Protein AF-A0A5S3UGG8-F1 (afdb_monomer_lite)

pLDDT: mean 73.52, std 17.74, range [24.56, 96.75]

Sequence (1053 aa):
MSLWPTLSFDVITAVSTMVETVDNVEHKENLLSGLSRFTPYMQYKMAKQYLAKVQQHNDVWYKDEPINPSDEANAWFYDVLKNAEYRIDVSFFKLSKPAKSALKKVHNNNHHNYIVRDLISSNRKASIQASFVRRTAETLSFTEKQREVFAQKKLQPSSDETAFLQKLVGGEVTSSVRSIIDAIDDTAEKEFVYKCLSKVPKPLQMRVAKRFIDKYEPSIKRYKQKCNETTEQYTDRIALQSAELYQFDGTTKKPTNTNIFDSIRDHRNANQWLLRTIKTLKPRLTILKQITDSMPLPWHILANVDKTKKHAEVLAREVTDILNDLRIENPSWGALDKFDVISQYAENFGVTLFAAEKGIYLTEPDAEVSLLKAQCYKWWGRKLKNIRRRYLEHLEIATGEVGKDLFAKYDKKKGTKAVRKGINAYCSYQALNEYKADRERGKRYLESLELVNEQNDVISLMKAVEAGIANPENMRNELMLRIRETEELADEMGYVGGFYNITAPSRFHANSPKWDGSTPKDASNYLNKLYSQARAKLDRLEIPYFGVRVAEPHADGCTHWHMLLWMPARYYDKVNHLLRRYFTRDDREVFFQRFKNRKHYRRKYKHNRKIWGLNKSKGIYTKAPVKNYFPSSPRYTAMKMEPAKIGKDGKRIGGAAAYIAKYVSKNIDGFGLANEYDAETGEKFTQSALVNPVKAWASTWGIRQFQFQKSPAITIWRELRRVREEIQGNEELEQVRKAADQGDFKTFVTLMGGFGIGRNARFKPVYEYTEYGNQYAECVKRIKGIEDLHEPCTLITRVHTWQKQIIGTAAANDNTAVNGVQDANNVGSADLSWSSGNNCTPCTVGDRDELLLDMIGFTKKQIEKVKKDLLAGKRIRRNGQIYLIRNGNLLILDEEKQLIEHRKQAVDSIALTEMQKQQKLAGDQHSELSKASLYDFAPEHVKQLKNGGNVVIGNRVYYMQGHELHSFEKLDLNKQRPAGNTTPTEKHYQYARELYDLANSYAKLDGRAMPSDTQFKKGHADIIGDLDLARLVLAGEATAVSDNDWWALDLMA

Radius of gyration: 48.3 Å; chains: 1; bounding box: 132×122×148 Å

Secondary structure (DSSP, 8-state):
-------TTHHHHHHHHHHTT---HHHHHHHHHHHTTS-HHHHHHHHHHHHHHH---S--TTSS--SS--HHHHHHHHHHHHT--SPPP-TTS---HHHHHHHHT---HHHHHHHHHHHHHTT--HHHHHHHHHHHHHHHHHHHHHHHHHHTTTSS-TTSHHHHHHHHTT-S--HHHHHHHTT---HHHHHHHHHHHHTS-HHHHHHHHHHHHTTS-GGGGGGPPPTT--HHHHHHHHHHHHHTTS---TTSPPPS-HHHHHHHHHHHHHHHHHHHHHHHHHHHHHHHHHHHHT-SS-HHHHT-HHHHHHHHHHHHHHHHHHHHHHHHH-TT--HHHHHHHHHHHHHHTT---TTGGGGGG--HHHHHHHHHHHT-HHHHHHHHHHHHHHHHHHHHHHHT-BS--TT-EEETTTTEEEPPTT-BSSS-HHHHHHHHHHHHHHHHHHHTEEEE-TT--EEEHHHHHHHSTTSHHHHHHHHHHHHHHHHHHHHHTTEEEEEEEE---GGG-TTSTT--S--HHHHHHHHHHHHHHHHHHHHHTT---EEEEEEEE-TTS-EEEEEEEEEEGGGHHHHHHHHHHHHT-TTHHHHHHHHHTHHHHHHHHHHHHHHHHHHHHTT---PPPP-TTSTTTTTEEEEEPPPPEEPTTS-EESHHHHHHHHHHHHHHT-TT-TT-B-TTT--B--TTTSHHHHHHHHHHHT---EEEES---HHHHHHHTT--S--TT-HHHHHHHHHHHHT-HHHHHHHTT-TT-GGG-SEEEEEEEETT-STT---EEEEEEEEESSS--EEE-----PEEEETTHHHHHTT-------------TTS----TTSS--------HHHHHHHHTT--HHHHHHHHHHHHTT--EEETTEEEEEETTEEEEE-HHHHHHHHHHHHHHHHHHHHHHHHHHHTTS---EE-SS-GGGS-HHHHHHHHTT--EEETTEEEEEETTEEEEEEPP-TT-PPP----PPPHHHHHHHHHHHHHHHHHHHHTT-SSPPPPEEETTEEEE--HHHHHHHHHTTSSPPPPTT-TT-TTS--

Foldseek 3Di:
DDDDDPDQDPLVVVLLVLLVPDPDPVVSVVLVVVLVPDGSLVSNVVSVVVCVVVDPDDDDPPPPDDPDDDCVVVVVVVVVVVPDCDADDCPPPPAAPLLNVLLVVLPRRVQSNVLSVCCVVVVDDRVCNNVSSNVSSVVVVVVVVVVVVVVVCVPDPPPCVVVVLVVQQQQFADPVLLVQLVLQPDPVLSVLLGVLLSRPHNVVSVLLSCVQRVVPDPVLVPLDDPPPADPCRSVVVVVVVVVVQPPPDPPDDDDPCPPVVVSVVVSVVSNVSSVVSSVLCSLLSVLLSVLSVLALDGPVQLVDLVSQLVVLLVQLVVLVVLVVVCCVVPVPDALVVSLVVLQVVCVSNVDGFPQVVVPPPQDRLSSLLRSLLSNDSLSSSQRSNLSSLQSVFLSCLSSQLFFAPPPFDQDPVVNDTRGDPFRFFQTGPVLLVVLVVLVVLQLLVQQQKWKQWPVRDIGRSVVVCCPDCVNLVVVLVLVLLQQVLLLVLLVVVQWWKKKKKFFAPLCQFSVHSNPNSDALLNLLVLLVVLVVVLVVVCVVVVWFKWWKKFWFAFRSNHIIIITMMIGHPVCVVVSLVSSLCSSCVPPVVQLVVLVVCLVVLVVVLVVVQVVCVVCVVVVHDDDRDDPCSHSSSVGMDMDTADRFDQDPVRDTDGTDSVVCSCSSCLQGQVPPQQQPADPRRRHGDDRPPRNSSRPSSCVSSVNDGMDIGQFPDVVQLVLLLLDPDADPPDVLVSQLSVCSVVSVVNSNRVSQVHRNCRPVGQKDFDWDWDQCPDPSRDTDTDTQFIAGPVDGDTDGSDPIDMDMDGPCPSVCVVPDDDPDDDDPNPADSSSHDDDPRRPDDPDPCPPVQLVVVVVLPQDPVRSVVVVVCQVVQHWDDDPQWIWHADPNDIDIDHPVNVVVVVLVVQLQVQLVVVVVVVVVVVPDFDKDFDPDDLVVDDPVCNVCQVVQHWDDDDQKIWHDDDPTIIITGHDDPPDDDPPPPDGRDVVSSVVSSQLQVQQCVVCVVVVHRHWDPFDDDPRDGPRHISSVVSVCCVVVVDPDDDPPPPDPPPSDD

Structure (mmCIF, N/CA/C/O backbone):
data_AF-A0A5S3UGG8-F1
#
_entry.id   AF-A0A5S3UGG8-F1
#
loop_
_atom_site.group_PDB
_atom_site.id
_atom_site.type_symbol
_atom_site.label_atom_id
_atom_site.label_alt_id
_atom_site.label_comp_id
_atom_site.label_asym_id
_atom_site.label_entity_id
_atom_site.label_seq_id
_atom_site.pdbx_PDB_ins_code
_atom_site.Cartn_x
_atom_site.Cartn_y
_atom_site.Cartn_z
_atom_site.occupancy
_atom_site.B_iso_or_equiv
_atom_site.auth_seq_id
_atom_site.auth_comp_id
_atom_site.auth_asym_id
_atom_site.auth_atom_id
_atom_site.pdbx_PDB_model_num
ATOM 1 N N . MET A 1 1 ? 47.090 52.140 34.688 1.00 24.75 1 MET A N 1
ATOM 2 C CA . MET A 1 1 ? 48.311 52.649 34.029 1.00 24.75 1 MET A CA 1
ATOM 3 C C . MET A 1 1 ? 48.915 51.479 33.261 1.00 24.75 1 MET A C 1
ATOM 5 O O . MET A 1 1 ? 49.480 50.595 33.881 1.00 24.75 1 MET A O 1
ATOM 9 N N . SER A 1 2 ? 48.536 51.232 32.002 1.00 26.70 2 SER A N 1
ATOM 10 C CA . SER A 1 2 ? 49.156 51.847 30.807 1.00 26.70 2 SER A CA 1
ATOM 11 C C . SER A 1 2 ? 50.685 51.893 30.968 1.00 26.70 2 SER A C 1
ATOM 13 O O . SER A 1 2 ? 51.181 52.610 31.824 1.00 26.70 2 SER A O 1
ATOM 15 N N . LEU A 1 3 ? 51.479 51.141 30.217 1.00 24.56 3 LEU A N 1
ATOM 16 C CA . LEU A 1 3 ? 51.560 51.241 28.767 1.00 24.56 3 LEU A CA 1
ATOM 17 C C . LEU A 1 3 ? 51.987 49.913 28.140 1.00 24.56 3 LEU A C 1
ATOM 19 O O . LEU A 1 3 ? 52.835 49.182 28.645 1.00 24.56 3 LEU A O 1
ATOM 23 N N . TRP A 1 4 ? 51.348 49.653 27.012 1.00 26.67 4 TRP A N 1
ATOM 24 C CA . TRP A 1 4 ? 51.622 48.593 26.066 1.00 26.67 4 TRP A CA 1
ATOM 25 C C . TRP A 1 4 ? 53.097 48.572 25.628 1.00 26.67 4 TRP A C 1
ATOM 27 O O . TRP A 1 4 ? 53.689 49.638 25.451 1.00 26.67 4 TRP A O 1
ATOM 37 N N . PRO A 1 5 ? 53.681 47.398 25.332 1.00 33.91 5 PRO A N 1
ATOM 38 C CA . PRO A 1 5 ? 54.865 47.335 24.496 1.00 33.91 5 PRO A CA 1
ATOM 39 C C . PRO A 1 5 ? 54.432 47.556 23.039 1.00 33.91 5 PRO A C 1
ATOM 41 O O . PRO A 1 5 ? 53.918 46.648 22.386 1.00 33.91 5 PRO A O 1
ATOM 44 N N . THR A 1 6 ? 54.616 48.781 22.542 1.00 34.94 6 THR A N 1
ATOM 45 C CA . THR A 1 6 ? 54.558 49.132 21.114 1.00 34.94 6 THR A CA 1
ATOM 46 C C . THR A 1 6 ? 55.448 48.177 20.317 1.00 34.94 6 THR A C 1
ATOM 48 O O . THR A 1 6 ? 56.672 48.185 20.479 1.00 34.94 6 THR A O 1
ATOM 51 N N . LEU A 1 7 ? 54.835 47.337 19.481 1.00 39.00 7 LEU A N 1
ATOM 52 C CA . LEU A 1 7 ? 55.537 46.476 18.533 1.00 39.00 7 LEU A CA 1
ATOM 53 C C . LEU A 1 7 ? 56.190 47.340 17.450 1.00 39.00 7 LEU A C 1
ATOM 55 O O . LEU A 1 7 ? 55.586 48.237 16.875 1.00 39.00 7 LEU A O 1
ATOM 59 N N . SER A 1 8 ? 57.460 47.052 17.217 1.00 41.91 8 SER A N 1
ATOM 60 C CA . SER A 1 8 ? 58.476 47.864 16.554 1.00 41.91 8 SER A CA 1
ATOM 61 C C . SER A 1 8 ? 58.300 48.119 15.053 1.00 41.91 8 SER A C 1
ATOM 63 O O . SER A 1 8 ? 59.255 48.573 14.436 1.00 41.91 8 SER A O 1
ATOM 65 N N . PHE A 1 9 ? 57.162 47.799 14.436 1.00 40.38 9 PHE A N 1
ATOM 66 C CA . PHE A 1 9 ? 57.083 47.771 12.971 1.00 40.38 9 PHE A CA 1
ATOM 67 C C . PHE A 1 9 ? 56.600 49.093 12.346 1.00 40.38 9 PHE A C 1
ATOM 69 O O . PHE A 1 9 ? 57.233 49.558 11.408 1.00 40.38 9 PHE A O 1
ATOM 76 N N . ASP A 1 10 ? 55.603 49.779 12.918 1.00 51.78 10 ASP A N 1
ATOM 77 C CA . ASP A 1 10 ? 55.033 50.994 12.289 1.00 51.78 10 ASP A CA 1
ATOM 78 C C . ASP A 1 10 ? 55.803 52.285 12.607 1.00 51.78 10 ASP A C 1
ATOM 80 O O . ASP A 1 10 ? 55.766 53.267 11.867 1.00 51.78 10 ASP A O 1
ATOM 84 N N . VAL A 1 11 ? 56.570 52.279 13.695 1.00 47.91 11 VAL A N 1
ATOM 85 C CA . VAL A 1 11 ? 57.318 53.459 14.128 1.00 47.91 11 VAL A CA 1
ATOM 86 C C . VAL A 1 11 ? 58.600 53.673 13.313 1.00 47.91 11 VAL A C 1
ATOM 88 O O . VAL A 1 11 ? 58.993 54.806 13.052 1.00 47.91 11 VAL A O 1
ATOM 91 N N . ILE A 1 12 ? 59.240 52.590 12.867 1.00 51.94 12 ILE A N 1
ATOM 92 C CA . ILE A 1 12 ? 60.487 52.649 12.090 1.00 51.94 12 ILE A CA 1
ATOM 93 C C . ILE A 1 12 ? 60.224 53.218 10.689 1.00 51.94 12 ILE A C 1
ATOM 95 O O . ILE A 1 12 ? 61.036 53.986 10.168 1.00 51.94 12 ILE A O 1
ATOM 99 N N . THR A 1 13 ? 59.067 52.900 10.107 1.00 55.22 13 THR A N 1
ATOM 100 C CA . THR A 1 13 ? 58.642 53.448 8.817 1.00 55.22 13 THR A CA 1
ATOM 101 C C . THR A 1 13 ? 58.295 54.928 8.945 1.00 55.22 13 THR A C 1
ATOM 103 O O . THR A 1 13 ? 58.848 55.717 8.192 1.00 55.22 13 THR A O 1
ATOM 106 N N . ALA A 1 14 ? 57.512 55.332 9.955 1.00 53.19 14 ALA A N 1
ATOM 107 C CA . ALA A 1 14 ? 57.181 56.741 10.196 1.00 53.19 14 ALA A CA 1
ATOM 108 C C . ALA A 1 14 ? 58.420 57.612 10.488 1.00 53.19 14 ALA A C 1
ATOM 110 O O . ALA A 1 14 ? 58.539 58.717 9.966 1.00 53.19 14 ALA A O 1
ATOM 111 N N . VAL A 1 15 ? 59.382 57.103 11.269 1.00 57.09 15 VAL A N 1
ATOM 112 C CA . VAL A 1 15 ? 60.666 57.784 11.517 1.00 57.09 15 VAL A CA 1
ATOM 113 C C . VAL A 1 15 ? 61.498 57.882 10.239 1.00 57.09 15 VAL A C 1
ATOM 115 O O . VAL A 1 15 ? 62.086 58.929 9.992 1.00 57.09 15 VAL A O 1
ATOM 118 N N . SER A 1 16 ? 61.517 56.844 9.398 1.00 59.78 16 SER A N 1
ATOM 119 C CA . SER A 1 16 ? 62.228 56.895 8.112 1.00 59.78 16 SER A CA 1
ATOM 120 C C . SER A 1 16 ? 61.625 57.944 7.177 1.00 59.78 16 SER A C 1
ATOM 122 O O . SER A 1 16 ? 62.370 58.748 6.627 1.00 59.78 16 SER A O 1
ATOM 124 N N . THR A 1 17 ? 60.294 58.024 7.077 1.00 59.09 17 THR A N 1
ATOM 125 C CA . THR A 1 17 ? 59.616 59.039 6.251 1.00 59.09 17 THR A CA 1
ATOM 126 C C . THR A 1 17 ? 59.838 60.461 6.780 1.00 59.09 17 THR A C 1
ATOM 128 O O . THR A 1 17 ? 60.000 61.392 6.001 1.00 59.09 17 THR A O 1
ATOM 131 N N . MET A 1 18 ? 59.898 60.646 8.104 1.00 57.94 18 MET A N 1
ATOM 132 C CA . MET A 1 18 ? 60.189 61.941 8.739 1.00 57.94 18 MET A CA 1
ATOM 133 C C . MET A 1 18 ? 61.653 62.378 8.568 1.00 57.94 18 MET A C 1
ATOM 135 O O . MET A 1 18 ? 61.947 63.561 8.447 1.00 57.94 18 MET A O 1
ATOM 139 N N . VAL A 1 19 ? 62.598 61.439 8.557 1.00 61.53 19 VAL A N 1
ATOM 140 C CA . VAL A 1 19 ? 64.025 61.741 8.359 1.00 61.53 19 VAL A CA 1
ATOM 141 C C . VAL A 1 19 ? 64.361 61.939 6.875 1.00 61.53 19 VAL A C 1
ATOM 143 O O . VAL A 1 19 ? 65.332 62.614 6.537 1.00 61.53 19 VAL A O 1
ATOM 146 N N . GLU A 1 20 ? 63.532 61.423 5.968 1.00 64.69 20 GLU A N 1
ATOM 147 C CA . GLU A 1 20 ? 63.636 61.682 4.530 1.00 64.69 20 GLU A CA 1
ATOM 148 C C . GLU A 1 20 ? 63.351 63.132 4.127 1.00 64.69 20 GLU A C 1
ATOM 150 O O . GLU A 1 20 ? 63.859 63.548 3.090 1.00 64.69 20 GLU A O 1
ATOM 155 N N . THR A 1 21 ? 62.643 63.914 4.951 1.00 58.59 21 THR A N 1
ATOM 156 C CA . THR A 1 21 ? 62.340 65.334 4.686 1.00 58.59 21 THR A CA 1
ATOM 157 C C . THR A 1 21 ? 63.442 66.305 5.130 1.00 58.59 21 THR A C 1
ATOM 159 O O . THR A 1 21 ? 63.243 67.515 5.075 1.00 58.59 21 THR A O 1
ATOM 162 N N . VAL A 1 22 ? 64.585 65.810 5.623 1.00 58.75 22 VAL A N 1
ATOM 163 C CA . VAL A 1 22 ? 65.755 66.632 5.972 1.00 58.75 22 VAL A CA 1
ATOM 164 C C . VAL A 1 22 ? 66.685 66.713 4.764 1.00 58.75 22 VAL A C 1
ATOM 166 O O . VAL A 1 22 ? 67.306 65.718 4.393 1.00 58.75 22 VAL A O 1
ATOM 169 N N . ASP A 1 23 ? 66.812 67.905 4.180 1.00 57.16 23 ASP A N 1
ATOM 170 C CA . ASP A 1 23 ? 67.540 68.104 2.917 1.00 57.16 23 ASP A CA 1
ATOM 171 C C . ASP A 1 23 ? 69.067 67.930 3.039 1.00 57.16 23 ASP A C 1
ATOM 173 O O . ASP A 1 23 ? 69.744 67.634 2.055 1.00 57.16 23 ASP A O 1
ATOM 177 N N . ASN A 1 24 ? 69.640 68.086 4.242 1.00 65.44 24 ASN A N 1
ATOM 178 C CA . ASN A 1 24 ? 71.078 67.908 4.466 1.00 65.44 24 ASN A CA 1
ATOM 179 C C . ASN A 1 24 ? 71.431 66.430 4.724 1.00 65.44 24 ASN A C 1
ATOM 181 O O . ASN A 1 24 ? 71.078 65.854 5.758 1.00 65.44 24 ASN A O 1
ATOM 185 N N . VAL A 1 25 ? 72.191 65.853 3.790 1.00 65.38 25 VAL A N 1
ATOM 186 C CA . VAL A 1 25 ? 72.571 64.432 3.748 1.00 65.38 25 VAL A CA 1
ATOM 187 C C . VAL A 1 25 ? 73.405 63.999 4.961 1.00 65.38 25 VAL A C 1
ATOM 189 O O . VAL A 1 25 ? 73.176 62.922 5.506 1.00 65.38 25 VAL A O 1
ATOM 192 N N . GLU A 1 26 ? 74.315 64.843 5.449 1.00 57.88 26 GLU A N 1
ATOM 193 C CA . GLU A 1 26 ? 75.210 64.496 6.563 1.00 57.88 26 GLU A CA 1
ATOM 194 C C . GLU A 1 26 ? 74.465 64.476 7.910 1.00 57.88 26 GLU A C 1
ATOM 196 O O . GLU A 1 26 ? 74.671 63.597 8.753 1.00 57.88 26 GLU A O 1
ATOM 201 N N . HIS A 1 27 ? 73.510 65.392 8.097 1.00 58.00 27 HIS A N 1
ATOM 202 C CA . HIS A 1 27 ? 72.628 65.373 9.267 1.00 58.00 27 HIS A CA 1
ATOM 203 C C . HIS A 1 27 ? 71.670 64.179 9.255 1.00 58.00 27 HIS A C 1
ATOM 205 O O . HIS A 1 27 ? 71.407 63.595 10.309 1.00 58.00 27 HIS A O 1
ATOM 211 N N . LYS A 1 28 ? 71.177 63.794 8.074 1.00 64.12 28 LYS A N 1
ATOM 212 C CA . LYS A 1 28 ? 70.276 62.653 7.881 1.00 64.12 28 LYS A CA 1
ATOM 213 C C . LYS A 1 28 ? 70.923 61.334 8.315 1.00 64.12 28 LYS A C 1
ATOM 215 O O . LYS A 1 28 ? 70.314 60.567 9.064 1.00 64.12 28 LYS A O 1
ATOM 220 N N . GLU A 1 29 ? 72.167 61.090 7.907 1.00 59.88 29 GLU A N 1
ATOM 221 C CA . GLU A 1 29 ? 72.897 59.873 8.282 1.00 59.88 29 GLU A CA 1
ATOM 222 C C . GLU A 1 29 ? 73.241 59.831 9.778 1.00 59.88 29 GLU A C 1
ATOM 224 O O . GLU A 1 29 ? 73.066 58.793 10.428 1.00 59.88 29 GLU A O 1
ATOM 229 N N . ASN A 1 30 ? 73.631 60.969 10.364 1.00 61.69 30 ASN A N 1
ATOM 230 C CA . ASN A 1 30 ? 73.878 61.067 11.804 1.00 61.69 30 ASN A CA 1
ATOM 231 C C . ASN A 1 30 ? 72.611 60.819 12.639 1.00 61.69 30 ASN A C 1
ATOM 233 O O . ASN A 1 30 ? 72.677 60.140 13.669 1.00 61.69 30 ASN A O 1
ATOM 237 N N . LEU A 1 31 ? 71.448 61.310 12.195 1.00 58.72 31 LEU A N 1
ATOM 238 C CA . LEU A 1 31 ? 70.180 61.082 12.889 1.00 58.72 31 LEU A CA 1
ATOM 239 C C . LEU A 1 31 ? 69.786 59.601 12.873 1.00 58.72 31 LEU A C 1
ATOM 241 O O . LEU A 1 31 ? 69.429 59.053 13.913 1.00 58.72 31 LEU A O 1
ATOM 245 N N . LEU A 1 32 ? 69.888 58.935 11.719 1.00 60.53 32 LEU A N 1
ATOM 246 C CA . LEU A 1 32 ? 69.555 57.512 11.581 1.00 60.53 32 LEU A CA 1
ATOM 247 C C . LEU A 1 32 ? 70.485 56.628 12.423 1.00 60.53 32 LEU A C 1
ATOM 249 O O . LEU A 1 32 ? 70.023 55.724 13.126 1.00 60.53 32 LEU A O 1
ATOM 253 N N . SER A 1 33 ? 71.784 56.937 12.420 1.00 58.16 33 SER A N 1
ATOM 254 C CA . SER A 1 33 ? 72.789 56.264 13.250 1.00 58.16 33 SER A CA 1
ATOM 255 C C . SER A 1 33 ? 72.513 56.442 14.749 1.00 58.16 33 SER A C 1
ATOM 257 O O . SER A 1 33 ? 72.500 55.463 15.502 1.00 58.16 33 SER A O 1
ATOM 259 N N . GLY A 1 34 ? 72.215 57.668 15.192 1.00 55.09 34 GLY A N 1
ATOM 260 C CA . GLY A 1 34 ? 71.935 57.978 16.596 1.00 55.09 34 GLY A CA 1
ATOM 261 C C . GLY A 1 34 ? 70.612 57.400 17.107 1.00 55.09 34 GLY A C 1
ATOM 262 O O . GLY A 1 34 ? 70.561 56.855 18.212 1.00 55.09 34 GLY A O 1
ATOM 263 N N . LEU A 1 35 ? 69.548 57.465 16.299 1.00 56.75 35 LEU A N 1
ATOM 264 C CA . LEU A 1 35 ? 68.209 56.997 16.669 1.00 56.75 35 LEU A CA 1
ATOM 265 C C . LEU A 1 35 ? 68.138 55.470 16.778 1.00 56.75 35 LEU A C 1
ATOM 267 O O . LEU A 1 35 ? 67.429 54.961 17.646 1.00 56.75 35 LEU A O 1
ATOM 271 N N . SER A 1 36 ? 68.932 54.736 15.991 1.00 54.25 36 SER A N 1
ATOM 272 C CA . SER A 1 36 ? 68.965 53.262 15.995 1.00 54.25 36 SER A CA 1
ATOM 273 C C . SER A 1 36 ? 69.196 52.622 17.377 1.00 54.25 36 SER A C 1
ATOM 275 O O . SER A 1 36 ? 68.846 51.463 17.591 1.00 54.25 36 SER A O 1
ATOM 277 N N . ARG A 1 37 ? 69.745 53.384 18.333 1.00 48.47 37 ARG A N 1
ATOM 278 C CA . ARG A 1 37 ? 70.085 52.948 19.698 1.00 48.47 37 ARG A CA 1
ATOM 279 C C . ARG A 1 37 ? 68.926 53.040 20.698 1.00 48.47 37 ARG A C 1
ATOM 281 O O . ARG A 1 37 ? 69.043 52.523 21.806 1.00 48.47 37 ARG A O 1
ATOM 288 N N . PHE A 1 38 ? 67.822 53.692 20.334 1.00 49.06 38 PHE A N 1
ATOM 289 C CA . PHE A 1 38 ? 66.664 53.907 21.208 1.00 49.06 38 PHE A CA 1
ATOM 290 C C . PHE A 1 38 ? 65.492 52.993 20.845 1.00 49.06 38 PHE A C 1
ATOM 292 O O . PHE A 1 38 ? 65.440 52.429 19.757 1.00 49.06 38 PHE A O 1
ATOM 299 N N . THR A 1 39 ? 64.527 52.827 21.754 1.00 52.38 39 THR A N 1
ATOM 300 C CA . THR A 1 39 ? 63.315 52.043 21.465 1.00 52.38 39 THR A CA 1
ATOM 301 C C . THR A 1 39 ? 62.462 52.737 20.393 1.00 52.38 39 THR A C 1
ATOM 303 O O . THR A 1 39 ? 62.488 53.966 20.319 1.00 52.38 39 THR A O 1
ATOM 306 N N . PRO A 1 40 ? 61.657 52.004 19.596 1.00 54.16 40 PRO A N 1
ATOM 307 C CA . PRO A 1 40 ? 60.932 52.574 18.454 1.00 54.16 40 PRO A CA 1
ATOM 308 C C . PRO A 1 40 ? 60.112 53.816 18.829 1.00 54.16 40 PRO A C 1
ATOM 310 O O . PRO A 1 40 ? 60.248 54.869 18.221 1.00 54.16 40 PRO A O 1
ATOM 313 N N . TYR A 1 41 ? 59.360 53.763 19.927 1.00 52.19 41 TYR A N 1
ATOM 314 C CA . TYR A 1 41 ? 58.577 54.905 20.407 1.00 52.19 41 TYR A CA 1
ATOM 315 C C . TYR A 1 41 ? 59.427 56.144 20.777 1.00 52.19 41 TYR A C 1
ATOM 317 O O . TYR A 1 41 ? 59.012 57.277 20.528 1.00 52.19 41 TYR A O 1
ATOM 325 N N . MET A 1 42 ? 60.640 55.959 21.315 1.00 52.44 42 MET A N 1
ATOM 326 C CA . MET A 1 42 ? 61.569 57.071 21.562 1.00 52.44 42 MET A CA 1
ATOM 327 C C . MET A 1 42 ? 62.210 57.594 20.276 1.00 52.44 42 MET A C 1
ATOM 329 O O . MET A 1 42 ? 62.428 58.800 20.175 1.00 52.44 42 MET A O 1
ATOM 333 N N . GLN A 1 43 ? 62.431 56.733 19.277 1.00 61.78 43 GLN A N 1
ATOM 334 C CA . GLN A 1 43 ? 62.896 57.149 17.951 1.00 61.78 43 GLN A CA 1
ATOM 335 C C . GLN A 1 43 ? 61.903 58.120 17.296 1.00 61.78 43 GLN A C 1
ATOM 337 O O . GLN A 1 43 ? 62.304 59.176 16.816 1.00 61.78 43 GLN A O 1
ATOM 342 N N . TYR A 1 44 ? 60.602 57.826 17.376 1.00 60.81 44 TYR A N 1
ATOM 343 C CA . TYR A 1 44 ? 59.530 58.708 16.893 1.00 60.81 44 TYR A CA 1
ATOM 344 C C . TYR A 1 44 ? 59.456 60.035 17.636 1.00 60.81 44 TYR A C 1
ATOM 346 O O . TYR A 1 44 ? 59.410 61.100 17.022 1.00 60.81 44 TYR A O 1
ATOM 354 N N . LYS A 1 45 ? 59.500 59.987 18.971 1.00 56.75 45 LYS A N 1
ATOM 355 C CA . LYS A 1 45 ? 59.421 61.186 19.811 1.00 56.75 45 LYS A CA 1
ATOM 356 C C . LYS A 1 45 ? 60.620 62.121 19.598 1.00 56.75 45 LYS A C 1
ATOM 358 O O . LYS A 1 45 ? 60.434 63.336 19.543 1.00 56.75 45 LYS A O 1
ATOM 363 N N . MET A 1 46 ? 61.829 61.570 19.451 1.00 56.78 46 MET A N 1
ATOM 364 C CA . MET A 1 46 ? 63.052 62.346 19.211 1.00 56.78 46 MET A CA 1
ATOM 365 C C . MET A 1 46 ? 63.144 62.878 17.776 1.00 56.78 46 MET A C 1
ATOM 367 O O . MET A 1 46 ? 63.507 64.040 17.602 1.00 56.78 46 MET A O 1
ATOM 371 N N . ALA A 1 47 ? 62.742 62.099 16.765 1.00 65.31 47 ALA A N 1
ATOM 372 C CA . ALA A 1 47 ? 62.670 62.572 15.379 1.00 65.31 47 ALA A CA 1
ATOM 373 C C . ALA A 1 47 ? 61.667 63.733 15.225 1.00 65.31 47 ALA A C 1
ATOM 375 O O . ALA A 1 47 ? 61.995 64.760 14.632 1.00 65.31 47 ALA A O 1
ATOM 376 N N . LYS A 1 48 ? 60.489 63.634 15.862 1.00 61.69 48 LYS A N 1
ATOM 377 C CA . LYS A 1 48 ? 59.468 64.699 15.882 1.00 61.69 48 LYS A CA 1
ATOM 378 C C . LYS A 1 48 ? 59.956 65.978 16.583 1.00 61.69 48 LYS A C 1
ATOM 380 O O . LYS A 1 48 ? 59.708 67.074 16.089 1.00 61.69 48 LYS A O 1
ATOM 385 N N . GLN A 1 49 ? 60.684 65.866 17.701 1.00 59.19 49 GLN A N 1
ATOM 386 C CA . GLN A 1 49 ? 61.267 67.025 18.403 1.00 59.19 49 GLN A CA 1
ATOM 387 C C . GLN A 1 49 ? 62.429 67.684 17.645 1.00 59.19 49 GLN A C 1
ATOM 389 O O . GLN A 1 49 ? 62.595 68.900 17.735 1.00 59.19 49 GLN A O 1
ATOM 394 N N . TYR A 1 50 ? 63.231 66.903 16.919 1.00 59.69 50 TYR A N 1
ATOM 395 C CA . TYR A 1 50 ? 64.334 67.412 16.104 1.00 59.69 50 TYR A CA 1
ATOM 396 C C . TYR A 1 50 ? 63.811 68.190 14.884 1.00 59.69 50 TYR A C 1
ATOM 398 O O . TYR A 1 50 ? 64.215 69.329 14.667 1.00 59.69 50 TYR A O 1
ATOM 406 N N . LEU A 1 51 ? 62.827 67.647 14.159 1.00 58.00 51 LEU A N 1
ATOM 407 C CA . LEU A 1 51 ? 62.212 68.303 12.994 1.00 58.00 51 LEU A CA 1
ATOM 408 C C . LEU A 1 51 ? 61.449 69.583 13.356 1.00 58.00 51 LEU A C 1
ATOM 410 O O . LEU A 1 51 ? 61.549 70.578 12.642 1.00 58.00 51 LEU A O 1
ATOM 414 N N . ALA A 1 52 ? 60.782 69.605 14.516 1.00 59.19 52 ALA A N 1
ATOM 415 C CA . ALA A 1 52 ? 60.111 70.798 15.037 1.00 59.19 52 ALA A CA 1
ATOM 416 C C . ALA A 1 52 ? 61.067 71.965 15.370 1.00 59.19 52 ALA A C 1
ATOM 418 O O . ALA A 1 52 ? 60.612 73.098 15.505 1.00 59.19 52 ALA A O 1
ATOM 419 N N . LYS A 1 53 ? 62.377 71.710 15.519 1.00 54.12 53 LYS A N 1
ATOM 420 C CA . LYS A 1 53 ? 63.396 72.750 15.751 1.00 54.12 53 LYS A CA 1
ATOM 421 C C . LYS A 1 53 ? 64.085 73.235 14.473 1.00 54.12 53 LYS A C 1
ATOM 423 O O . LYS A 1 53 ? 64.642 74.327 14.490 1.00 54.12 53 LYS A O 1
ATOM 428 N N . VAL A 1 54 ? 64.081 72.433 13.405 1.00 53.00 54 VAL A N 1
ATOM 429 C CA . VAL A 1 54 ? 64.867 72.681 12.180 1.00 53.00 54 VAL A CA 1
ATOM 430 C C . VAL A 1 54 ? 64.003 73.212 11.028 1.00 53.00 54 VAL A C 1
ATOM 432 O O . VAL A 1 54 ? 64.496 73.995 10.222 1.00 53.00 54 VAL A O 1
ATOM 435 N N . GLN A 1 55 ? 62.715 72.856 10.957 1.00 54.88 55 GLN A N 1
ATOM 436 C CA . GLN A 1 55 ? 61.803 73.320 9.903 1.00 54.88 55 GLN A CA 1
ATOM 437 C C . GLN A 1 55 ? 60.795 74.348 10.441 1.00 54.88 55 GLN A C 1
ATOM 439 O O . GLN A 1 55 ? 59.933 74.027 11.255 1.00 54.88 55 GLN A O 1
ATOM 444 N N . GLN A 1 56 ? 60.878 75.592 9.956 1.00 51.75 56 GLN A N 1
ATOM 445 C CA . GLN A 1 56 ? 59.942 76.685 10.270 1.00 51.75 56 GLN A CA 1
ATOM 446 C C . GLN A 1 56 ? 58.817 76.814 9.223 1.00 51.75 56 GLN A C 1
ATOM 448 O O . GLN A 1 56 ? 58.491 77.913 8.773 1.00 51.75 56 GLN A O 1
ATOM 453 N N . HIS A 1 57 ? 58.215 75.703 8.795 1.00 50.25 57 HIS A N 1
ATOM 454 C CA . HIS A 1 57 ? 57.033 75.745 7.928 1.00 50.25 57 HIS A CA 1
ATOM 455 C C . HIS A 1 57 ? 55.779 75.310 8.684 1.00 50.25 57 HIS A C 1
ATOM 457 O O . HIS A 1 57 ? 55.780 74.330 9.426 1.00 50.25 57 HIS A O 1
ATOM 463 N N . ASN A 1 58 ? 54.728 76.127 8.566 1.00 49.38 58 ASN A N 1
ATOM 464 C CA . ASN A 1 58 ? 53.622 76.146 9.519 1.00 49.38 58 ASN A CA 1
ATOM 465 C C . ASN A 1 58 ? 52.546 75.076 9.296 1.00 49.38 58 ASN A C 1
ATOM 467 O O . ASN A 1 58 ? 51.834 74.799 10.260 1.00 49.38 58 ASN A O 1
ATOM 471 N N . ASP A 1 59 ? 52.509 74.413 8.136 1.00 54.72 59 ASP A N 1
ATOM 472 C CA . ASP A 1 59 ? 51.473 73.437 7.772 1.00 54.72 59 ASP A CA 1
ATOM 473 C C . ASP A 1 59 ? 52.040 72.025 7.599 1.00 54.72 59 ASP A C 1
ATOM 475 O O . ASP A 1 59 ? 52.343 71.585 6.490 1.00 54.72 59 ASP A O 1
ATOM 479 N N . VAL A 1 60 ? 52.171 71.282 8.702 1.00 52.41 60 VAL A N 1
ATOM 480 C CA . VAL A 1 60 ? 52.483 69.848 8.630 1.00 52.41 60 VAL A CA 1
ATOM 481 C C . VAL A 1 60 ? 51.536 69.038 9.512 1.00 52.41 60 VAL A C 1
ATOM 483 O O . VAL A 1 60 ? 51.322 69.357 10.681 1.00 52.41 60 VAL A O 1
ATOM 486 N N . TRP A 1 61 ? 51.000 67.960 8.933 1.00 48.06 61 TRP A N 1
ATOM 487 C CA . TRP A 1 61 ? 49.889 67.130 9.425 1.00 48.06 61 TRP A CA 1
ATOM 488 C C . TRP A 1 61 ? 50.081 66.481 10.811 1.00 48.06 61 TRP A C 1
ATOM 490 O O . TRP A 1 61 ? 49.116 66.017 11.406 1.00 48.06 61 TRP A O 1
ATOM 500 N N . TYR A 1 62 ? 51.304 66.452 11.353 1.00 52.59 62 TYR A N 1
ATOM 501 C CA . TYR A 1 62 ? 51.622 65.809 12.636 1.00 52.59 62 TYR A CA 1
ATOM 502 C C . TYR A 1 62 ? 51.535 66.743 13.861 1.00 52.59 62 TYR A C 1
ATOM 504 O O . TYR A 1 62 ? 51.818 66.297 14.981 1.00 52.59 62 TYR A O 1
ATOM 512 N N . LYS A 1 63 ? 51.216 68.036 13.683 1.00 50.31 63 LYS A N 1
ATOM 513 C CA . LYS A 1 63 ? 51.083 69.020 14.781 1.00 50.31 63 LYS A CA 1
ATOM 514 C C . LYS A 1 63 ? 49.854 68.772 15.663 1.00 50.31 63 LYS A C 1
ATOM 516 O O . LYS A 1 63 ? 49.948 68.983 16.869 1.00 50.31 63 LYS A O 1
ATOM 521 N N . ASP A 1 64 ? 48.770 68.264 15.080 1.00 50.44 64 ASP A N 1
ATOM 522 C CA . ASP A 1 64 ? 47.452 68.192 15.730 1.00 50.44 64 ASP A CA 1
ATOM 523 C C . ASP A 1 64 ? 47.106 66.808 16.306 1.00 50.44 64 ASP A C 1
ATOM 525 O O . ASP A 1 64 ? 46.005 66.592 16.810 1.00 50.44 64 ASP A O 1
ATOM 529 N N . GLU A 1 65 ? 48.041 65.853 16.284 1.00 45.66 65 GLU A N 1
ATOM 530 C CA . GLU A 1 65 ? 47.805 64.529 16.867 1.00 45.66 65 GLU A CA 1
ATOM 531 C C . GLU A 1 65 ? 48.050 64.485 18.391 1.00 45.66 65 GLU A C 1
ATOM 533 O O . GLU A 1 65 ? 49.161 64.796 18.851 1.00 45.66 65 GLU A O 1
ATOM 538 N N . PRO A 1 66 ? 47.069 64.012 19.190 1.00 43.59 66 PRO A N 1
ATOM 539 C CA . PRO A 1 66 ? 47.257 63.726 20.606 1.00 43.59 66 PRO A CA 1
ATOM 540 C C . PRO A 1 66 ? 48.121 62.473 20.826 1.00 43.59 66 PRO A C 1
ATOM 542 O O . PRO A 1 66 ? 48.077 61.494 20.089 1.00 43.59 66 PRO A O 1
ATOM 545 N N . ILE A 1 67 ? 48.908 62.496 21.902 1.00 46.06 67 ILE A N 1
ATOM 546 C CA . ILE A 1 67 ? 50.083 61.634 22.141 1.00 46.06 67 ILE A CA 1
ATOM 547 C C . ILE A 1 67 ? 49.739 60.151 22.469 1.00 46.06 67 ILE A C 1
ATOM 549 O O . ILE A 1 67 ? 50.633 59.369 22.779 1.00 46.06 67 ILE A O 1
ATOM 553 N N . ASN A 1 68 ? 48.475 59.710 22.399 1.00 41.50 68 ASN A N 1
ATOM 554 C CA . ASN A 1 68 ? 48.087 58.332 22.750 1.00 41.50 68 ASN A CA 1
ATOM 555 C C . ASN A 1 68 ? 46.797 57.875 22.025 1.00 41.50 68 ASN A C 1
ATOM 557 O O . ASN A 1 68 ? 45.777 58.545 22.189 1.00 41.50 68 ASN A O 1
ATOM 561 N N . PRO A 1 69 ? 46.777 56.750 21.279 1.00 39.59 69 PRO A N 1
ATOM 562 C CA . PRO A 1 69 ? 45.577 56.311 20.564 1.00 39.59 69 PRO A CA 1
ATOM 563 C C . PRO A 1 69 ? 44.634 55.474 21.452 1.00 39.59 69 PRO A C 1
ATOM 565 O O . PRO A 1 69 ? 45.062 54.538 22.129 1.00 39.59 69 PRO A O 1
ATOM 568 N N . SER A 1 70 ? 43.344 55.824 21.441 1.00 42.53 70 SER A N 1
ATOM 569 C CA . SER A 1 70 ? 42.242 55.139 22.134 1.00 42.53 70 SER A CA 1
ATOM 570 C C . SER A 1 70 ? 41.674 53.965 21.314 1.00 42.53 70 SER A C 1
ATOM 572 O O . SER A 1 70 ? 42.040 53.744 20.156 1.00 42.53 70 SER A O 1
ATOM 574 N N . ASP A 1 71 ? 40.732 53.227 21.912 1.00 36.31 71 ASP A N 1
ATOM 575 C CA . ASP A 1 71 ? 39.976 52.116 21.311 1.00 36.31 71 ASP A CA 1
ATOM 576 C C . ASP A 1 71 ? 39.281 52.457 19.973 1.00 36.31 71 ASP A C 1
ATOM 578 O O . ASP A 1 71 ? 38.962 51.559 19.190 1.00 36.31 71 ASP A O 1
ATOM 582 N N . GLU A 1 72 ? 39.119 53.741 19.650 1.00 39.78 72 GLU A N 1
ATOM 583 C CA . GLU A 1 72 ? 38.547 54.221 18.386 1.00 39.78 72 GLU A CA 1
ATOM 584 C C . GLU A 1 72 ? 39.503 54.030 17.195 1.00 39.78 72 GLU A C 1
ATOM 586 O O . GLU A 1 72 ? 39.053 53.704 16.096 1.00 39.78 72 GLU A O 1
ATOM 591 N N . ALA A 1 73 ? 40.825 54.091 17.407 1.00 36.12 73 ALA A N 1
ATOM 592 C CA . ALA A 1 73 ? 41.812 53.783 16.365 1.00 36.12 73 ALA A CA 1
ATOM 593 C C . ALA A 1 73 ? 41.844 52.277 16.033 1.00 36.12 73 ALA A C 1
ATOM 595 O O . ALA A 1 73 ? 42.004 51.887 14.876 1.00 36.12 73 ALA A O 1
ATOM 596 N N . ASN A 1 74 ? 41.613 51.416 17.034 1.00 38.38 74 ASN A N 1
ATOM 597 C CA . ASN A 1 74 ? 41.478 49.968 16.843 1.00 38.38 74 ASN A CA 1
ATOM 598 C C . ASN A 1 74 ? 40.159 49.597 16.148 1.00 38.38 74 ASN A C 1
ATOM 600 O O . ASN A 1 74 ? 40.141 48.664 15.345 1.00 38.38 74 ASN A O 1
ATOM 604 N N . ALA A 1 75 ? 39.069 50.323 16.417 1.00 36.81 75 ALA A N 1
ATOM 605 C CA . ALA A 1 75 ? 37.801 50.177 15.701 1.00 36.81 75 ALA A CA 1
ATOM 606 C C . ALA A 1 75 ? 37.924 50.612 14.228 1.00 36.81 75 ALA A C 1
ATOM 608 O O . ALA A 1 75 ? 37.431 49.911 13.345 1.00 36.81 75 ALA A O 1
ATOM 609 N N . TRP A 1 76 ? 38.663 51.692 13.953 1.00 42.09 76 TRP A N 1
ATOM 610 C CA . TRP A 1 76 ? 38.985 52.126 12.592 1.00 42.09 76 TRP A CA 1
ATOM 611 C C . TRP A 1 76 ? 39.873 51.109 11.852 1.00 42.09 76 TRP A C 1
ATOM 613 O O . TRP A 1 76 ? 39.540 50.686 10.747 1.00 42.09 76 TRP A O 1
ATOM 623 N N . PHE A 1 77 ? 40.941 50.604 12.485 1.00 35.28 77 PHE A N 1
ATOM 624 C CA . PHE A 1 77 ? 41.821 49.584 11.892 1.00 35.28 77 PHE A CA 1
ATOM 625 C C . PHE A 1 77 ? 41.107 48.238 11.666 1.00 35.28 77 PHE A C 1
ATOM 627 O O . PHE A 1 77 ? 41.371 47.530 10.691 1.00 35.28 77 PHE A O 1
ATOM 634 N N . TYR A 1 78 ? 40.155 47.885 12.537 1.00 39.25 78 TYR A N 1
ATOM 635 C CA . TYR A 1 78 ? 39.267 46.737 12.347 1.00 39.25 78 TYR A CA 1
ATOM 636 C C . TYR A 1 78 ? 38.407 46.899 11.087 1.00 39.25 78 TYR A C 1
ATOM 638 O O . TYR A 1 78 ? 38.243 45.930 10.342 1.00 39.25 78 TYR A O 1
ATOM 646 N N . ASP A 1 79 ? 37.875 48.096 10.834 1.00 38.44 79 ASP A N 1
ATOM 647 C CA . ASP A 1 79 ? 37.034 48.377 9.666 1.00 38.44 79 ASP A CA 1
ATOM 648 C C . ASP A 1 79 ? 37.855 48.435 8.362 1.00 38.44 79 ASP A C 1
ATOM 650 O O . ASP A 1 79 ? 37.393 47.979 7.316 1.00 38.44 79 ASP A O 1
ATOM 654 N N . VAL A 1 80 ? 39.127 48.848 8.439 1.00 36.41 80 VAL A N 1
ATOM 655 C CA . VAL A 1 80 ? 40.091 48.763 7.326 1.00 36.41 80 VAL A CA 1
ATOM 656 C C . VAL A 1 80 ? 40.446 47.303 6.996 1.00 36.41 80 VAL A C 1
ATOM 658 O O . VAL A 1 80 ? 40.409 46.902 5.832 1.00 36.41 80 VAL A O 1
ATOM 661 N N . LEU A 1 81 ? 40.721 46.457 7.998 1.00 37.03 81 LEU A N 1
ATOM 662 C CA . LEU A 1 81 ? 41.064 45.038 7.788 1.00 37.03 81 LEU A CA 1
ATOM 663 C C . LEU A 1 81 ? 39.881 44.169 7.350 1.00 37.03 81 LEU A C 1
ATOM 665 O O . LEU A 1 81 ? 40.070 43.174 6.651 1.00 37.03 81 LEU A O 1
ATOM 669 N N . LYS A 1 82 ? 38.658 44.534 7.744 1.00 37.19 82 LYS A N 1
ATOM 670 C CA . LYS A 1 82 ? 37.417 43.893 7.287 1.00 37.19 82 LYS A CA 1
ATOM 671 C C . LYS A 1 82 ? 37.244 43.982 5.764 1.00 37.19 82 LYS A C 1
ATOM 673 O O . LYS A 1 82 ? 36.593 43.112 5.190 1.00 37.19 82 LYS A O 1
ATOM 678 N N . ASN A 1 83 ? 37.872 44.977 5.137 1.00 39.72 83 ASN A N 1
ATOM 679 C CA . ASN A 1 83 ? 37.815 45.243 3.702 1.00 39.72 83 ASN A CA 1
ATOM 680 C C . ASN A 1 83 ? 39.125 44.894 2.961 1.00 39.72 83 ASN A C 1
ATOM 682 O O . ASN A 1 83 ? 39.248 45.182 1.773 1.00 39.72 83 ASN A O 1
ATOM 686 N N . ALA A 1 84 ? 40.109 44.272 3.624 1.00 41.78 84 ALA A N 1
ATOM 687 C CA . ALA A 1 84 ? 41.393 43.938 3.006 1.00 41.78 84 ALA A CA 1
ATOM 688 C C . ALA A 1 84 ? 41.322 42.618 2.209 1.00 41.78 84 ALA A C 1
ATOM 690 O O . ALA A 1 84 ? 41.215 41.535 2.783 1.00 41.78 84 ALA A O 1
ATOM 691 N N . GLU A 1 85 ? 41.455 42.691 0.881 1.00 46.72 85 GLU A N 1
ATOM 692 C CA . GLU A 1 85 ? 41.424 41.528 -0.033 1.00 46.72 85 GLU A CA 1
ATOM 693 C C . GLU A 1 85 ? 42.670 40.609 0.050 1.00 46.72 85 GLU A C 1
ATOM 695 O O . GLU A 1 85 ? 42.706 39.521 -0.540 1.00 46.72 85 GLU A O 1
ATOM 700 N N . TYR A 1 86 ? 43.702 41.009 0.804 1.00 52.47 86 TYR A N 1
ATOM 701 C CA . TYR A 1 86 ? 45.018 40.362 0.808 1.00 52.47 86 TYR A CA 1
ATOM 702 C C . TYR A 1 86 ? 45.242 39.409 1.998 1.00 52.47 86 TYR A C 1
ATOM 704 O O . TYR A 1 86 ? 44.699 39.553 3.095 1.00 52.47 86 TYR A O 1
ATOM 712 N N . ARG A 1 87 ? 46.054 38.371 1.770 1.00 59.62 87 ARG A N 1
ATOM 713 C CA . ARG A 1 87 ? 46.305 37.277 2.721 1.00 59.62 87 ARG A CA 1
ATOM 714 C C . ARG A 1 87 ? 47.309 37.686 3.804 1.00 59.62 87 ARG A C 1
ATOM 716 O O . ARG A 1 87 ? 48.406 38.124 3.480 1.00 59.62 87 ARG A O 1
ATOM 723 N N . ILE A 1 88 ? 46.960 37.473 5.074 1.00 59.34 88 ILE A N 1
ATOM 724 C CA . ILE A 1 88 ? 47.809 37.786 6.232 1.00 59.34 88 ILE A CA 1
ATOM 725 C C . ILE A 1 88 ? 49.075 36.919 6.201 1.00 59.34 88 ILE A C 1
ATOM 727 O O . ILE A 1 88 ? 48.989 35.689 6.223 1.00 59.34 88 ILE A O 1
ATOM 731 N N . ASP A 1 89 ? 50.256 37.542 6.193 1.00 63.06 89 ASP A N 1
ATOM 732 C CA . ASP A 1 89 ? 51.510 36.796 6.281 1.00 63.06 89 ASP A CA 1
ATOM 733 C C . ASP A 1 89 ? 51.748 36.288 7.711 1.00 63.06 89 ASP A C 1
ATOM 735 O O . ASP A 1 89 ? 51.786 37.037 8.685 1.00 63.06 89 ASP A O 1
ATOM 739 N N . VAL A 1 90 ? 51.910 34.970 7.834 1.00 64.19 90 VAL A N 1
ATOM 740 C CA . VAL A 1 90 ? 52.055 34.259 9.110 1.00 64.19 90 VAL A CA 1
ATOM 741 C C . VAL A 1 90 ? 53.501 33.959 9.490 1.00 64.19 90 VAL A C 1
ATOM 743 O O . VAL A 1 90 ? 53.766 33.322 10.519 1.00 64.19 90 VAL A O 1
ATOM 746 N N . SER A 1 91 ? 54.446 34.381 8.652 1.00 58.03 91 SER A N 1
ATOM 747 C CA . SER A 1 91 ? 55.886 34.251 8.868 1.00 58.03 91 SER A CA 1
ATOM 748 C C . SER A 1 91 ? 56.310 34.892 10.199 1.00 58.03 91 SER A C 1
ATOM 750 O O . SER A 1 91 ? 56.992 34.225 10.986 1.00 58.03 91 SER A O 1
ATOM 752 N N . PHE A 1 92 ? 55.767 36.068 10.528 1.00 49.03 92 PHE A N 1
ATOM 753 C CA . PHE A 1 92 ? 56.087 36.852 11.728 1.00 49.03 92 PHE A CA 1
ATOM 754 C C . PHE A 1 92 ? 55.353 36.425 13.021 1.00 49.03 92 PHE A C 1
ATOM 756 O O . PHE A 1 92 ? 55.766 36.813 14.112 1.00 49.03 92 PHE A O 1
ATOM 763 N N . PHE A 1 93 ? 54.321 35.565 12.964 1.00 58.78 93 PHE A N 1
ATOM 764 C CA . PHE A 1 93 ? 53.598 35.109 14.170 1.00 58.78 93 PHE A CA 1
ATOM 765 C C . PHE A 1 93 ? 54.256 33.898 14.859 1.00 58.78 93 PHE A C 1
ATOM 767 O O . PHE A 1 93 ? 54.760 32.982 14.199 1.00 58.78 93 PHE A O 1
ATOM 774 N N . LYS A 1 94 ? 54.194 33.825 16.202 1.00 70.62 94 LYS A N 1
ATOM 775 C CA . LYS A 1 94 ? 54.691 32.693 17.027 1.00 70.62 94 LYS A CA 1
ATOM 776 C C . LYS A 1 94 ? 53.766 31.458 16.977 1.00 70.62 94 LYS A C 1
ATOM 778 O O . LYS A 1 94 ? 53.329 30.934 17.997 1.00 70.62 94 LYS A O 1
ATOM 783 N N . LEU A 1 95 ? 53.466 30.979 15.772 1.00 75.12 95 LEU A N 1
ATOM 784 C CA . LEU A 1 95 ? 52.705 29.749 15.527 1.00 75.12 95 LEU A CA 1
ATOM 785 C C . LEU A 1 95 ? 53.637 28.548 15.337 1.00 75.12 95 LEU A C 1
ATOM 787 O O . LEU A 1 95 ? 54.753 28.683 14.828 1.00 75.12 95 LEU A O 1
ATOM 791 N N . SER A 1 96 ? 53.160 27.352 15.686 1.00 84.81 96 SER A N 1
ATOM 792 C CA . SER A 1 96 ? 53.911 26.114 15.454 1.00 84.81 96 SER A CA 1
ATOM 793 C C . SER A 1 96 ? 54.222 25.910 13.961 1.00 84.81 96 SER A C 1
ATOM 795 O O . SER A 1 96 ? 53.401 26.219 13.090 1.00 84.81 96 SER A O 1
ATOM 797 N N . LYS A 1 97 ? 55.399 25.347 13.637 1.00 83.69 97 LYS A N 1
ATOM 798 C CA . LYS A 1 97 ? 55.794 25.043 12.243 1.00 83.69 97 LYS A CA 1
ATOM 799 C C . LYS A 1 97 ? 54.715 24.241 11.477 1.00 83.69 97 LYS A C 1
ATOM 801 O O . LYS A 1 97 ? 54.408 24.614 10.341 1.00 83.69 97 LYS A O 1
ATOM 806 N N . PRO A 1 98 ? 54.064 23.215 12.070 1.00 84.44 98 PRO A N 1
ATOM 807 C CA . PRO A 1 98 ? 52.982 22.490 11.406 1.00 84.44 98 PRO A CA 1
ATOM 808 C C . PRO A 1 98 ? 51.724 23.340 11.177 1.00 84.44 98 PRO A C 1
ATOM 810 O O . PRO A 1 98 ? 51.042 23.143 10.172 1.00 84.44 98 PRO A O 1
ATOM 813 N N . ALA A 1 99 ? 51.418 24.298 12.061 1.00 83.06 99 ALA A N 1
ATOM 814 C CA . ALA A 1 99 ? 50.287 25.209 11.881 1.00 83.06 99 ALA A CA 1
ATOM 815 C C . ALA A 1 99 ? 50.540 26.205 10.746 1.00 83.06 99 ALA A C 1
ATOM 817 O O . ALA A 1 99 ? 49.662 26.381 9.907 1.00 83.06 99 ALA A O 1
ATOM 818 N N . LYS A 1 100 ? 51.755 26.766 10.637 1.00 82.81 100 LYS A N 1
ATOM 819 C CA . LYS A 1 100 ? 52.145 27.611 9.491 1.00 82.81 100 LYS A CA 1
ATOM 820 C C . LYS A 1 100 ? 52.042 26.848 8.165 1.00 82.81 100 LYS A C 1
ATOM 822 O O . LYS A 1 100 ? 51.528 27.375 7.182 1.00 82.81 100 LYS A O 1
ATOM 827 N N . SER A 1 101 ? 52.460 25.578 8.142 1.00 84.69 101 SER A N 1
ATOM 828 C CA . SER A 1 101 ? 52.311 24.709 6.965 1.00 84.69 101 SER A CA 1
ATOM 829 C C . SER A 1 101 ? 50.842 24.417 6.626 1.00 84.69 101 SER A C 1
ATOM 831 O O . SER A 1 101 ? 50.455 24.486 5.461 1.00 84.69 101 SER A O 1
ATOM 833 N N . ALA A 1 102 ? 49.998 24.143 7.627 1.00 85.25 102 ALA A N 1
ATOM 834 C CA . ALA A 1 102 ? 48.564 23.932 7.423 1.00 85.25 102 ALA A CA 1
ATOM 835 C C . ALA A 1 102 ? 47.862 25.207 6.925 1.00 85.25 102 ALA A C 1
ATOM 837 O O . ALA A 1 102 ? 47.045 25.137 6.012 1.00 85.25 102 ALA A O 1
ATOM 838 N N . LEU A 1 103 ? 48.233 26.371 7.463 1.00 83.00 103 LEU A N 1
ATOM 839 C CA . LEU A 1 103 ? 47.696 27.672 7.069 1.00 83.00 103 LEU A CA 1
ATOM 840 C C . LEU A 1 103 ? 48.045 28.028 5.624 1.00 83.00 103 LEU A C 1
ATOM 842 O O . LEU A 1 103 ? 47.190 28.574 4.929 1.00 83.00 103 LEU A O 1
ATOM 846 N N . LYS A 1 104 ? 49.239 27.660 5.131 1.00 82.62 104 LYS A N 1
ATOM 847 C CA . LYS A 1 104 ? 49.598 27.797 3.706 1.00 82.62 104 LYS A CA 1
ATOM 848 C C . LYS A 1 104 ? 48.645 27.028 2.779 1.00 82.62 104 LYS A C 1
ATOM 850 O O . LYS A 1 104 ? 48.359 27.504 1.686 1.00 82.62 104 LYS A O 1
ATOM 855 N N . LYS A 1 105 ? 48.090 25.897 3.231 1.00 83.31 105 LYS A N 1
ATOM 856 C CA . LYS A 1 105 ? 47.150 25.064 2.454 1.00 83.31 105 LYS A CA 1
ATOM 857 C C . LYS A 1 105 ? 45.702 25.578 2.452 1.00 83.31 105 LYS A C 1
ATOM 859 O O . LYS A 1 105 ? 44.869 25.020 1.748 1.00 83.31 105 LYS A O 1
ATOM 864 N N . VAL A 1 106 ? 45.378 26.623 3.219 1.00 81.94 106 VAL A N 1
ATOM 865 C CA . VAL A 1 106 ? 44.050 27.258 3.177 1.00 81.94 106 VAL A CA 1
ATOM 866 C C . VAL A 1 106 ? 44.007 28.214 1.986 1.00 81.94 106 VAL A C 1
ATOM 868 O O . VAL A 1 106 ? 44.694 29.228 1.993 1.00 81.94 106 VAL A O 1
ATOM 871 N N . HIS A 1 107 ? 43.253 27.871 0.943 1.00 74.25 107 HIS A N 1
ATOM 872 C CA . HIS A 1 107 ? 43.267 28.615 -0.323 1.00 74.25 107 HIS A CA 1
ATOM 873 C C . HIS A 1 107 ? 42.406 29.888 -0.320 1.00 74.25 107 HIS A C 1
ATOM 875 O O . HIS A 1 107 ? 42.717 30.808 -1.065 1.00 74.25 107 HIS A O 1
ATOM 881 N N . ASN A 1 108 ? 41.359 29.962 0.512 1.00 79.44 108 ASN A N 1
ATOM 882 C CA . ASN A 1 108 ? 40.535 31.168 0.648 1.00 79.44 108 ASN A CA 1
ATOM 883 C C . ASN A 1 108 ? 41.206 32.142 1.636 1.00 79.44 108 ASN A C 1
ATOM 885 O O . ASN A 1 108 ? 41.421 31.790 2.800 1.00 79.44 108 ASN A O 1
ATOM 889 N N . ASN A 1 109 ? 41.524 33.353 1.168 1.00 72.19 109 ASN A N 1
ATOM 890 C CA . ASN A 1 109 ? 42.207 34.388 1.945 1.00 72.19 109 ASN A CA 1
ATOM 891 C C . ASN A 1 109 ? 41.397 34.819 3.176 1.00 72.19 109 ASN A C 1
ATOM 893 O O . ASN A 1 109 ? 41.972 34.952 4.251 1.00 72.19 109 ASN A O 1
ATOM 897 N N . ASN A 1 110 ? 40.069 34.914 3.081 1.00 70.31 110 ASN A N 1
ATOM 898 C CA . ASN A 1 110 ? 39.212 35.309 4.204 1.00 70.31 110 ASN A CA 1
ATOM 899 C C . ASN A 1 110 ? 39.185 34.237 5.296 1.00 70.31 110 ASN A C 1
ATOM 901 O O . ASN A 1 110 ? 39.290 34.538 6.485 1.00 70.31 110 ASN A O 1
ATOM 905 N N . HIS A 1 111 ? 39.129 32.963 4.901 1.00 79.06 111 HIS A N 1
ATOM 906 C CA . HIS A 1 111 ? 39.233 31.844 5.840 1.00 79.06 111 HIS A CA 1
ATOM 907 C C . HIS A 1 111 ? 40.614 31.746 6.467 1.00 79.06 111 HIS A C 1
ATOM 909 O O . HIS A 1 111 ? 40.729 31.510 7.668 1.00 79.06 111 HIS A O 1
ATOM 915 N N . HIS A 1 112 ? 41.662 31.930 5.664 1.00 79.25 112 HIS A N 1
ATOM 916 C CA . HIS A 1 112 ? 43.026 31.980 6.161 1.00 79.25 112 HIS A CA 1
ATOM 917 C C . HIS A 1 112 ? 43.156 33.073 7.224 1.00 79.25 112 HIS A C 1
ATOM 919 O O . HIS A 1 112 ? 43.552 32.783 8.350 1.00 79.25 112 HIS A O 1
ATOM 925 N N . ASN A 1 113 ? 42.722 34.289 6.902 1.00 70.38 113 ASN A N 1
ATOM 926 C CA . ASN A 1 113 ? 42.814 35.450 7.775 1.00 70.38 113 ASN A CA 1
ATOM 927 C C . ASN A 1 113 ? 41.988 35.267 9.060 1.00 70.38 113 ASN A C 1
ATOM 929 O O . ASN A 1 113 ? 42.478 35.551 10.152 1.00 70.38 113 ASN A O 1
ATOM 933 N N . TYR A 1 114 ? 40.780 34.701 8.963 1.00 77.81 114 TYR A N 1
ATOM 934 C CA . TYR A 1 114 ? 39.939 34.390 10.123 1.00 77.81 114 TYR A CA 1
ATOM 935 C C . TYR A 1 114 ? 40.576 33.348 11.053 1.00 77.81 114 TYR A C 1
ATOM 937 O O . TYR A 1 114 ? 40.610 33.533 12.267 1.00 77.81 114 TYR A O 1
ATOM 945 N N . ILE A 1 115 ? 41.111 32.257 10.500 1.00 78.19 115 ILE A N 1
ATOM 946 C CA . ILE A 1 115 ? 41.727 31.188 11.299 1.00 78.19 115 ILE A CA 1
ATOM 947 C C . ILE A 1 115 ? 43.024 31.675 11.948 1.00 78.19 115 ILE A C 1
ATOM 949 O O . ILE A 1 115 ? 43.303 31.312 13.090 1.00 78.19 115 ILE A O 1
ATOM 953 N N . VAL A 1 116 ? 43.814 32.495 11.245 1.00 73.06 116 VAL A N 1
ATOM 954 C CA . VAL A 1 116 ? 45.008 33.148 11.807 1.00 73.06 116 VAL A CA 1
ATOM 955 C C . VAL A 1 116 ? 44.611 34.037 12.978 1.00 73.06 116 VAL A C 1
ATOM 957 O O . VAL A 1 116 ? 45.201 33.927 14.051 1.00 73.06 116 VAL A O 1
ATOM 960 N N . ARG A 1 117 ? 43.564 34.848 12.805 1.00 67.44 117 ARG A N 1
ATOM 961 C CA . ARG A 1 117 ? 43.027 35.715 13.852 1.00 67.44 117 ARG A CA 1
ATOM 962 C C . ARG A 1 117 ? 42.575 34.924 15.078 1.00 67.44 117 ARG A C 1
ATOM 964 O O . ARG A 1 117 ? 42.997 35.254 16.181 1.00 67.44 117 ARG A O 1
ATOM 971 N N . ASP A 1 118 ? 41.786 33.867 14.889 1.00 71.88 118 ASP A N 1
ATOM 972 C CA . ASP A 1 118 ? 41.272 33.062 16.002 1.00 71.88 118 ASP A CA 1
ATOM 973 C C . ASP A 1 118 ? 42.387 32.287 16.717 1.00 71.88 118 ASP A C 1
ATOM 975 O O . ASP A 1 118 ? 42.407 32.180 17.941 1.00 71.88 118 ASP A O 1
ATOM 979 N N . LEU A 1 119 ? 43.383 31.787 15.980 1.00 70.88 119 LEU A N 1
ATOM 980 C CA . LEU A 1 119 ? 44.567 31.165 16.578 1.00 70.88 119 LEU A CA 1
ATOM 981 C C . LEU A 1 119 ? 45.351 32.125 17.477 1.00 70.88 119 LEU A C 1
ATOM 983 O O . LEU A 1 119 ? 45.860 31.696 18.514 1.00 70.88 119 LEU A O 1
ATOM 987 N N . ILE A 1 120 ? 45.460 33.389 17.066 1.00 62.72 120 ILE A N 1
ATOM 988 C CA . ILE A 1 120 ? 46.179 34.428 17.805 1.00 62.72 120 ILE A CA 1
ATOM 989 C C . ILE A 1 120 ? 45.363 34.866 19.027 1.00 62.72 120 ILE A C 1
ATOM 991 O O . ILE A 1 120 ? 45.917 34.932 20.122 1.00 62.72 120 ILE A O 1
ATOM 995 N N . SER A 1 121 ? 44.051 35.084 18.887 1.00 60.25 121 SER A N 1
ATOM 996 C CA . SER A 1 121 ? 43.193 35.525 19.998 1.00 60.25 121 SER A CA 1
ATOM 997 C C . SER A 1 121 ? 42.952 34.442 21.048 1.00 60.25 121 SER A C 1
ATOM 999 O O . SER A 1 121 ? 42.861 34.744 22.233 1.00 60.25 121 SER A O 1
ATOM 1001 N N . SER A 1 122 ? 42.858 33.174 20.640 1.00 62.19 122 SER A N 1
ATOM 1002 C CA . SER A 1 122 ? 42.575 32.061 21.560 1.00 62.19 122 SER A CA 1
ATOM 1003 C C . SER A 1 122 ? 43.817 31.468 22.239 1.00 62.19 122 SER A C 1
ATOM 1005 O O . SER A 1 122 ? 43.680 30.569 23.068 1.00 62.19 122 SER A O 1
ATOM 1007 N N . ASN A 1 123 ? 45.021 31.937 21.884 1.00 68.69 123 ASN A N 1
ATOM 1008 C CA . ASN A 1 123 ? 46.317 31.543 22.454 1.00 68.69 123 ASN A CA 1
ATOM 1009 C C . ASN A 1 123 ? 46.486 30.019 22.670 1.00 68.69 123 ASN A C 1
ATOM 1011 O O . ASN A 1 123 ? 46.939 29.536 23.712 1.00 68.69 123 ASN A O 1
ATOM 1015 N N . ARG A 1 124 ? 46.063 29.221 21.681 1.00 72.38 124 ARG A N 1
ATOM 1016 C CA . ARG A 1 124 ? 46.020 27.752 21.787 1.00 72.38 124 ARG A CA 1
ATOM 1017 C C . ARG A 1 124 ? 47.423 27.144 21.821 1.00 72.38 124 ARG A C 1
ATOM 1019 O O . ARG A 1 124 ? 48.303 27.558 21.067 1.00 72.38 124 ARG A O 1
ATOM 1026 N N . LYS A 1 125 ? 47.608 26.077 22.613 1.00 79.62 125 LYS A N 1
ATOM 1027 C CA . LYS A 1 125 ? 48.886 25.344 22.725 1.00 79.62 125 LYS A CA 1
ATOM 1028 C C . LYS A 1 125 ? 49.391 24.854 21.361 1.00 79.62 125 LYS A C 1
ATOM 1030 O O . LYS A 1 125 ? 48.626 24.310 20.565 1.00 79.62 125 LYS A O 1
ATOM 1035 N N . ALA A 1 126 ? 50.700 24.971 21.129 1.00 78.81 126 ALA A N 1
ATOM 1036 C CA . ALA A 1 126 ? 51.356 24.671 19.852 1.00 78.81 126 ALA A CA 1
ATOM 1037 C C . ALA A 1 126 ? 51.019 23.283 19.264 1.00 78.81 126 ALA A C 1
ATOM 1039 O O . ALA A 1 126 ? 50.885 23.157 18.047 1.00 78.81 126 ALA A O 1
ATOM 1040 N N . SER A 1 127 ? 50.823 22.263 20.109 1.00 79.25 127 SER A N 1
ATOM 1041 C CA . SER A 1 127 ? 50.519 20.884 19.696 1.00 79.25 127 SER A CA 1
ATOM 1042 C C . SER A 1 127 ? 49.177 20.722 18.972 1.00 79.25 127 SER A C 1
ATOM 1044 O O . SER A 1 127 ? 49.042 19.835 18.131 1.00 79.25 127 SER A O 1
ATOM 1046 N N . ILE A 1 128 ? 48.191 21.584 19.247 1.00 80.06 128 ILE A N 1
ATOM 1047 C CA . ILE A 1 128 ? 46.830 21.462 18.695 1.00 80.06 128 ILE A CA 1
ATOM 1048 C C . ILE A 1 128 ? 46.534 22.456 17.568 1.00 80.06 128 ILE A C 1
ATOM 1050 O O . ILE A 1 128 ? 45.583 22.254 16.811 1.00 80.06 128 ILE A O 1
ATOM 1054 N N . GLN A 1 129 ? 47.363 23.493 17.404 1.00 83.69 129 GLN A N 1
ATOM 1055 C CA . GLN A 1 129 ? 47.142 24.572 16.433 1.00 83.69 129 GLN A CA 1
ATOM 1056 C C . GLN A 1 129 ? 46.982 24.050 14.996 1.00 83.69 129 GLN A C 1
ATOM 1058 O O . GLN A 1 129 ? 46.093 24.485 14.274 1.00 83.69 129 GLN A O 1
ATOM 1063 N N . ALA A 1 130 ? 47.795 23.079 14.571 1.00 86.31 130 ALA A N 1
ATOM 1064 C CA . ALA A 1 130 ? 47.744 22.570 13.198 1.00 86.31 130 ALA A CA 1
ATOM 1065 C C . ALA A 1 130 ? 46.489 21.734 12.899 1.00 86.31 130 ALA A C 1
ATOM 1067 O O . ALA A 1 130 ? 45.971 21.780 11.784 1.00 86.31 130 ALA A O 1
ATOM 1068 N N . SER A 1 131 ? 46.007 20.973 13.886 1.00 85.81 131 SER A N 1
ATOM 1069 C CA . SER A 1 131 ? 44.751 20.219 13.782 1.00 85.81 131 SER A CA 1
ATOM 1070 C C . SER A 1 131 ? 43.558 21.173 13.738 1.00 85.81 131 SER A C 1
ATOM 1072 O O . SER A 1 131 ? 42.683 21.038 12.884 1.00 85.81 131 SER A O 1
ATOM 1074 N N . PHE A 1 132 ? 43.592 22.200 14.594 1.00 87.56 132 PHE A N 1
ATOM 1075 C CA . PHE A 1 132 ? 42.599 23.265 14.613 1.00 87.56 132 PHE A CA 1
ATOM 1076 C C . PHE A 1 132 ? 42.492 23.956 13.251 1.00 87.56 132 PHE A C 1
ATOM 1078 O O . PHE A 1 132 ? 41.408 23.991 12.686 1.00 87.56 132 PHE A O 1
ATOM 1085 N N . VAL A 1 133 ? 43.610 24.392 12.660 1.00 87.06 133 VAL A N 1
ATOM 1086 C CA . VAL A 1 133 ? 43.609 25.035 11.332 1.00 87.06 133 VAL A CA 1
ATOM 1087 C C . VAL A 1 133 ? 42.906 24.180 10.284 1.00 87.06 133 VAL A C 1
ATOM 1089 O O . VAL A 1 133 ? 42.065 24.693 9.555 1.00 87.06 133 VAL A O 1
ATOM 1092 N N . ARG A 1 134 ? 43.226 22.882 10.205 1.00 84.75 134 ARG A N 1
ATOM 1093 C CA . ARG A 1 134 ? 42.627 21.992 9.198 1.00 84.75 134 ARG A CA 1
ATOM 1094 C C . ARG A 1 134 ? 41.127 21.841 9.416 1.00 84.75 134 ARG A C 1
ATOM 1096 O O . ARG A 1 134 ? 40.359 22.033 8.481 1.00 84.75 134 ARG A O 1
ATOM 1103 N N . ARG A 1 135 ? 40.713 21.567 10.655 1.00 85.38 135 ARG A N 1
ATOM 1104 C CA . ARG A 1 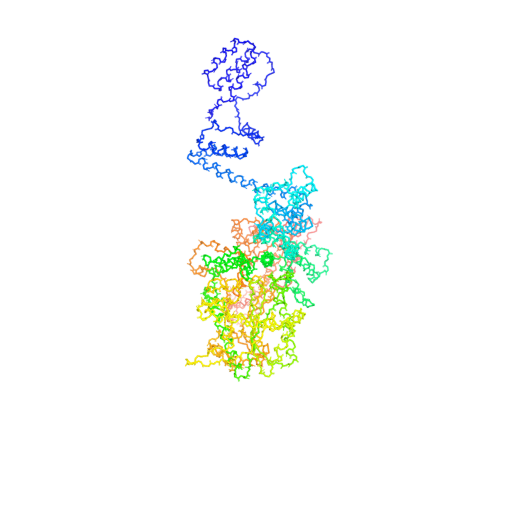135 ? 39.305 21.335 10.990 1.00 85.38 135 ARG A CA 1
ATOM 1105 C C . ARG A 1 135 ? 38.463 22.596 10.807 1.00 85.38 135 ARG A C 1
ATOM 1107 O O . ARG A 1 135 ? 37.366 22.523 10.260 1.00 85.38 135 ARG A O 1
ATOM 1114 N N . THR A 1 136 ? 38.979 23.752 11.213 1.00 82.06 136 THR A N 1
ATOM 1115 C CA . THR A 1 136 ? 38.285 25.036 11.067 1.00 82.06 136 THR A CA 1
ATOM 1116 C C . THR A 1 136 ? 38.232 25.466 9.601 1.00 82.06 136 THR A C 1
ATOM 1118 O O . THR A 1 136 ? 37.179 25.899 9.150 1.00 82.06 136 THR A O 1
ATOM 1121 N N . ALA A 1 137 ? 39.295 25.253 8.815 1.00 84.25 137 ALA A N 1
ATOM 1122 C CA . ALA A 1 137 ? 39.283 25.514 7.372 1.00 84.25 137 ALA A CA 1
ATOM 1123 C C . ALA A 1 137 ? 38.298 24.614 6.611 1.00 84.25 137 ALA A C 1
ATOM 1125 O O . ALA A 1 137 ? 37.566 25.103 5.752 1.00 84.25 137 ALA A O 1
ATOM 1126 N N . GLU A 1 138 ? 38.238 23.321 6.941 1.00 80.31 138 GLU A N 1
ATOM 1127 C CA . GLU A 1 138 ? 37.254 22.392 6.369 1.00 80.31 138 GLU A CA 1
ATOM 1128 C C . GLU A 1 138 ? 35.823 22.801 6.727 1.00 80.31 138 GLU A C 1
ATOM 1130 O O . GLU A 1 138 ? 34.948 22.815 5.861 1.00 80.31 138 GLU A O 1
ATOM 1135 N N . THR A 1 139 ? 35.595 23.192 7.983 1.00 79.62 139 THR A N 1
ATOM 1136 C CA . THR A 1 139 ? 34.271 23.605 8.467 1.00 79.62 139 THR A CA 1
ATOM 1137 C C . THR A 1 139 ? 33.819 24.901 7.800 1.00 79.62 139 THR A C 1
ATOM 1139 O O . THR A 1 139 ? 32.693 24.961 7.314 1.00 79.62 139 THR A O 1
ATOM 1142 N N . LEU A 1 140 ? 34.700 25.905 7.719 1.00 76.94 140 LEU A N 1
ATOM 1143 C CA . LEU A 1 140 ? 34.426 27.189 7.071 1.00 76.94 140 LEU A CA 1
ATOM 1144 C C . LEU A 1 140 ? 34.203 27.031 5.562 1.00 76.94 140 LEU A C 1
ATOM 1146 O O . LEU A 1 140 ? 33.259 27.588 5.015 1.00 76.94 140 LEU A O 1
ATOM 1150 N N . SER A 1 141 ? 35.000 26.200 4.881 1.00 77.88 141 SER A N 1
ATOM 1151 C CA . SER A 1 141 ? 34.775 25.889 3.462 1.00 77.88 141 SER A CA 1
ATOM 1152 C C . SER A 1 141 ? 33.450 25.153 3.230 1.00 77.88 141 SER A C 1
ATOM 1154 O O . SER A 1 141 ? 32.772 25.392 2.229 1.00 77.88 141 SER A O 1
ATOM 1156 N N . PHE A 1 142 ? 33.052 24.269 4.148 1.00 70.81 142 PHE A N 1
ATOM 1157 C CA . PHE A 1 142 ? 31.765 23.583 4.080 1.00 70.81 142 PHE A CA 1
ATOM 1158 C C . PHE A 1 142 ? 30.585 24.544 4.298 1.00 70.81 142 PHE A C 1
ATOM 1160 O O . PHE A 1 142 ? 29.594 24.461 3.568 1.00 70.81 142 PHE A O 1
ATOM 1167 N N . THR A 1 143 ? 30.681 25.475 5.252 1.00 68.12 143 THR A N 1
ATOM 1168 C CA . THR A 1 143 ? 29.635 26.479 5.505 1.00 68.12 143 THR A CA 1
ATOM 1169 C C . THR A 1 143 ? 29.556 27.546 4.418 1.00 68.12 143 THR A C 1
ATOM 1171 O O . THR A 1 143 ? 28.443 27.940 4.075 1.00 68.12 143 THR A O 1
ATOM 1174 N N . GLU A 1 144 ? 30.672 27.970 3.820 1.00 70.00 144 GLU A N 1
ATOM 1175 C CA . GLU A 1 144 ? 30.665 28.831 2.627 1.00 70.00 144 GLU A CA 1
ATOM 1176 C C . GLU A 1 144 ? 29.987 28.135 1.448 1.00 70.00 144 GLU A C 1
ATOM 1178 O O . GLU A 1 144 ? 29.056 28.695 0.884 1.00 70.00 144 GLU A O 1
ATOM 1183 N N . LYS A 1 145 ? 30.335 26.877 1.142 1.00 71.00 145 LYS A N 1
ATOM 1184 C CA . LYS A 1 145 ? 29.656 26.112 0.079 1.00 71.00 145 LYS A CA 1
ATOM 1185 C C . LYS A 1 145 ? 28.156 25.970 0.329 1.00 71.00 145 LYS A C 1
ATOM 1187 O O . LYS A 1 145 ? 27.367 26.026 -0.607 1.00 71.00 145 LYS A O 1
ATOM 1192 N N . GLN A 1 146 ? 27.739 25.788 1.584 1.00 58.31 146 GLN A N 1
ATOM 1193 C CA . GLN A 1 146 ? 26.319 25.802 1.944 1.00 58.31 146 GLN A CA 1
ATOM 1194 C C . GLN A 1 146 ? 25.706 27.183 1.674 1.00 58.31 146 GLN A C 1
ATOM 1196 O O . GLN A 1 146 ? 24.661 27.266 1.034 1.00 58.31 146 GLN A O 1
ATOM 1201 N N . ARG A 1 147 ? 26.357 28.267 2.113 1.00 56.97 147 ARG A N 1
ATOM 1202 C CA . ARG A 1 147 ? 25.883 29.646 1.927 1.00 56.97 147 ARG A CA 1
ATOM 1203 C C . ARG A 1 147 ? 25.840 30.072 0.466 1.00 56.97 147 ARG A C 1
ATOM 1205 O O . ARG A 1 147 ? 24.851 30.677 0.093 1.00 56.97 147 ARG A O 1
ATOM 1212 N N . GLU A 1 148 ? 26.813 29.716 -0.363 1.00 62.50 148 GLU A N 1
ATOM 1213 C CA . GLU A 1 148 ? 26.788 29.961 -1.810 1.00 62.50 148 GLU A CA 1
ATOM 1214 C C . GLU A 1 148 ? 25.632 29.212 -2.479 1.00 62.50 148 GLU A C 1
ATOM 1216 O O . GLU A 1 148 ? 24.905 29.792 -3.280 1.00 62.50 148 GLU A O 1
ATOM 1221 N N . VAL A 1 149 ? 25.373 27.961 -2.079 1.00 55.53 149 VAL A N 1
ATOM 1222 C CA . VAL A 1 149 ? 24.197 27.198 -2.535 1.00 55.53 149 VAL A CA 1
ATOM 1223 C C . VAL A 1 149 ? 22.880 27.855 -2.091 1.00 55.53 149 VAL A C 1
ATOM 1225 O O . VAL A 1 149 ? 21.882 27.775 -2.808 1.00 55.53 149 VAL A O 1
ATOM 1228 N N . PHE A 1 150 ? 22.849 28.513 -0.928 1.00 45.91 150 PHE A N 1
ATOM 1229 C CA . PHE A 1 150 ? 21.685 29.268 -0.447 1.00 45.91 150 PHE A CA 1
ATOM 1230 C C . PHE A 1 150 ? 21.575 30.680 -1.049 1.00 45.91 150 PHE A C 1
ATOM 1232 O O . PHE A 1 150 ? 20.464 31.170 -1.222 1.00 45.91 150 PHE A O 1
ATOM 1239 N N . ALA A 1 151 ? 22.689 31.325 -1.394 1.00 44.94 151 ALA A N 1
ATOM 1240 C CA . ALA A 1 151 ? 22.745 32.666 -1.972 1.00 44.94 151 ALA A CA 1
ATOM 1241 C C . ALA A 1 151 ? 22.439 32.643 -3.475 1.00 44.94 151 ALA A C 1
ATOM 1243 O O . ALA A 1 151 ? 21.667 33.472 -3.947 1.00 44.94 151 ALA A O 1
ATOM 1244 N N . GLN A 1 152 ? 22.915 31.625 -4.204 1.00 49.28 152 GLN A N 1
ATOM 1245 C CA . GLN A 1 152 ? 22.491 31.351 -5.584 1.00 49.28 152 GLN A CA 1
ATOM 1246 C C . GLN A 1 152 ? 20.982 31.088 -5.690 1.00 49.28 152 GLN A C 1
ATOM 1248 O O . GLN A 1 152 ? 20.390 31.353 -6.728 1.00 49.28 152 GLN A O 1
ATOM 1253 N N . LYS A 1 153 ? 20.341 30.621 -4.610 1.00 44.38 153 LYS A N 1
ATOM 1254 C CA . LYS A 1 153 ? 18.879 30.479 -4.527 1.00 44.38 153 LYS A CA 1
ATOM 1255 C C . LYS A 1 153 ? 18.129 31.781 -4.232 1.00 44.38 153 LYS A C 1
ATOM 1257 O O . LYS A 1 153 ? 16.919 31.798 -4.384 1.00 44.38 153 LYS A O 1
ATOM 1262 N N . LYS A 1 154 ? 18.805 32.839 -3.772 1.00 41.94 154 LYS A N 1
ATOM 1263 C CA . LYS A 1 154 ? 18.164 34.064 -3.255 1.00 41.94 154 LYS A CA 1
ATOM 1264 C C . LYS A 1 154 ? 18.229 35.267 -4.203 1.00 41.94 154 LYS A C 1
ATOM 1266 O O . LYS A 1 154 ? 17.555 36.254 -3.944 1.00 41.94 154 LYS A O 1
ATOM 1271 N N . LEU A 1 155 ? 19.039 35.202 -5.261 1.00 36.56 155 LEU A N 1
ATOM 1272 C CA . LEU A 1 155 ? 19.333 36.324 -6.167 1.00 36.56 155 LEU A CA 1
ATOM 1273 C C . LEU A 1 155 ? 18.682 36.211 -7.555 1.00 36.56 155 LEU A C 1
ATOM 1275 O O . LEU A 1 155 ? 19.078 36.924 -8.471 1.00 36.56 155 LEU A O 1
ATOM 1279 N N . GLN A 1 156 ? 17.674 35.355 -7.724 1.00 34.72 156 GLN A N 1
ATOM 1280 C CA . GLN A 1 156 ? 16.848 35.376 -8.930 1.00 34.72 156 GLN A CA 1
ATOM 1281 C C . GLN A 1 156 ? 15.459 35.945 -8.605 1.00 34.72 156 GLN A C 1
ATOM 1283 O O . GLN A 1 156 ? 14.803 35.423 -7.702 1.00 34.72 156 GLN A O 1
ATOM 1288 N N . PRO A 1 157 ? 15.004 37.007 -9.301 1.00 35.38 157 PRO A N 1
ATOM 1289 C CA . PRO A 1 157 ? 13.614 37.431 -9.237 1.00 35.38 157 PRO A CA 1
ATOM 1290 C C . PRO A 1 157 ? 12.699 36.299 -9.731 1.00 35.38 157 PRO A C 1
ATOM 1292 O O . PRO A 1 157 ? 13.118 35.404 -10.470 1.00 35.38 157 PRO A O 1
ATOM 1295 N N . SER A 1 158 ? 11.448 36.352 -9.286 1.00 40.28 158 SER A N 1
ATOM 1296 C CA . SER A 1 158 ? 10.385 35.334 -9.305 1.00 40.28 158 SER A CA 1
ATOM 1297 C C . SER A 1 158 ? 9.954 34.752 -10.667 1.00 40.28 158 SER A C 1
ATOM 1299 O O . SER A 1 158 ? 8.904 34.124 -10.754 1.00 40.28 158 SER A O 1
ATOM 1301 N N . SER A 1 159 ? 10.749 34.883 -11.726 1.00 40.94 159 SER A N 1
ATOM 1302 C CA . SER A 1 159 ? 10.580 34.150 -12.990 1.00 40.94 159 SER A CA 1
ATOM 1303 C C . SER A 1 159 ? 11.481 32.913 -13.083 1.00 40.94 159 SER A C 1
ATOM 1305 O O . SER A 1 159 ? 11.151 31.948 -13.777 1.00 40.94 159 SER A O 1
ATOM 1307 N N . ASP A 1 160 ? 12.576 32.890 -12.322 1.00 40.88 160 ASP A N 1
ATOM 1308 C CA . ASP A 1 160 ? 13.669 31.947 -12.539 1.00 40.88 160 ASP A CA 1
ATOM 1309 C C . ASP A 1 160 ? 13.813 30.900 -11.418 1.00 40.88 160 ASP A C 1
ATOM 1311 O O . ASP A 1 160 ? 14.549 29.936 -11.585 1.00 40.88 160 ASP A O 1
ATOM 1315 N N . GLU A 1 161 ? 13.046 30.965 -10.321 1.00 38.22 161 GLU A N 1
ATOM 1316 C CA . GLU A 1 161 ? 12.941 29.815 -9.404 1.00 38.22 161 GLU A CA 1
ATOM 1317 C C . GLU A 1 161 ? 12.289 28.633 -10.130 1.00 38.22 161 GLU A C 1
ATOM 1319 O O . GLU A 1 161 ? 12.801 27.519 -10.087 1.00 38.22 161 GLU A O 1
ATOM 1324 N N . THR A 1 162 ? 11.262 28.890 -10.941 1.00 33.81 162 THR A N 1
ATOM 1325 C CA . THR A 1 162 ? 10.709 27.949 -11.922 1.00 33.81 162 THR A CA 1
ATOM 1326 C C . THR A 1 162 ? 11.747 27.491 -12.950 1.00 33.81 162 THR A C 1
ATOM 1328 O O . THR A 1 162 ? 11.754 26.311 -13.285 1.00 33.81 162 THR A O 1
ATOM 1331 N N . ALA A 1 163 ? 12.671 28.349 -13.399 1.00 32.88 163 ALA A N 1
ATOM 1332 C CA . ALA A 1 163 ? 13.697 28.012 -14.395 1.00 32.88 163 ALA A CA 1
ATOM 1333 C C . ALA A 1 163 ? 14.930 27.279 -13.815 1.00 32.88 163 ALA A C 1
ATOM 1335 O O . ALA A 1 163 ? 15.518 26.416 -14.468 1.00 32.88 163 ALA A O 1
ATOM 1336 N N . PHE A 1 164 ? 15.315 27.552 -12.566 1.00 34.81 164 PHE A N 1
ATOM 1337 C CA . PHE A 1 164 ? 16.350 26.851 -11.803 1.00 34.81 164 PHE A CA 1
ATOM 1338 C C . PHE A 1 164 ? 15.826 25.501 -11.292 1.00 34.81 164 PHE A C 1
ATOM 1340 O O . PHE A 1 164 ? 16.521 24.479 -11.365 1.00 34.81 164 PHE A O 1
ATOM 1347 N N . LEU A 1 165 ? 14.559 25.457 -10.863 1.00 36.31 165 LEU A N 1
ATOM 1348 C CA . LEU A 1 165 ? 13.831 24.218 -10.601 1.00 36.31 165 LEU A CA 1
ATOM 1349 C C . LEU A 1 165 ? 13.648 23.415 -11.902 1.00 36.31 165 LEU A C 1
ATOM 1351 O O . LEU A 1 165 ? 13.871 22.205 -11.873 1.00 36.31 165 LEU A O 1
ATOM 1355 N N . GLN A 1 166 ? 13.404 24.054 -13.055 1.00 36.00 166 GLN A N 1
ATOM 1356 C CA . GLN A 1 166 ? 13.452 23.416 -14.383 1.00 36.00 166 GLN A CA 1
ATOM 1357 C C . GLN A 1 166 ? 14.873 22.966 -14.781 1.00 36.00 166 GLN A C 1
ATOM 1359 O O . GLN A 1 166 ? 15.020 21.893 -15.359 1.00 36.00 166 GLN A O 1
ATOM 1364 N N . LYS A 1 167 ? 15.946 23.683 -14.408 1.00 38.28 167 LYS A N 1
ATOM 1365 C CA . LYS A 1 167 ? 17.352 23.257 -14.616 1.00 38.28 167 LYS A CA 1
ATOM 1366 C C . LYS A 1 167 ? 17.720 22.000 -13.816 1.00 38.28 167 LYS A C 1
ATOM 1368 O O . LYS A 1 167 ? 18.583 21.225 -14.236 1.00 38.28 167 LYS A O 1
ATOM 1373 N N . LEU A 1 168 ? 17.077 21.769 -12.669 1.00 38.53 168 LEU A N 1
ATOM 1374 C CA . LEU A 1 168 ? 17.236 20.554 -11.853 1.00 38.53 168 LEU A CA 1
ATOM 1375 C C . LEU A 1 168 ? 16.255 19.431 -12.233 1.00 38.53 168 LEU A C 1
ATOM 1377 O O . LEU A 1 168 ? 16.518 18.265 -11.918 1.00 38.53 168 LEU A O 1
ATOM 1381 N N . VAL A 1 169 ? 15.175 19.752 -12.947 1.00 37.97 169 VAL A N 1
ATOM 1382 C CA . VAL A 1 169 ? 14.303 18.802 -13.651 1.00 37.97 169 VAL A CA 1
ATOM 1383 C C . VAL A 1 169 ? 14.894 18.533 -15.032 1.00 37.97 169 VAL A C 1
ATOM 1385 O O . VAL A 1 169 ? 14.466 19.086 -16.034 1.00 37.97 169 VAL A O 1
ATOM 1388 N N . GLY A 1 170 ? 15.906 17.668 -15.086 1.00 47.12 170 GLY A N 1
ATOM 1389 C CA . GLY A 1 170 ? 16.259 16.957 -16.316 1.00 47.12 170 GLY A CA 1
ATOM 1390 C C . GLY A 1 170 ? 16.314 17.791 -17.613 1.00 47.12 170 GLY A C 1
ATOM 1391 O O . GLY A 1 170 ? 15.726 17.410 -18.627 1.00 47.12 170 GLY A O 1
ATOM 1392 N N . GLY A 1 171 ? 16.957 18.960 -17.579 1.00 50.53 171 GLY A N 1
ATOM 1393 C CA . GLY A 1 171 ? 17.151 19.785 -18.777 1.00 50.53 171 GLY A CA 1
ATOM 1394 C C . GLY A 1 171 ? 18.340 19.323 -19.622 1.00 50.53 171 GLY A C 1
ATOM 1395 O O . GLY A 1 171 ? 18.276 19.324 -20.848 1.00 50.53 171 GLY A O 1
ATOM 1396 N N . GLU A 1 172 ? 19.405 18.850 -18.969 1.00 62.91 172 GLU A N 1
ATOM 1397 C CA . GLU A 1 172 ? 20.660 18.479 -19.625 1.00 62.91 172 GLU A CA 1
ATOM 1398 C C . GLU A 1 172 ? 21.181 17.120 -19.153 1.00 62.91 172 GLU A C 1
ATOM 1400 O O . GLU A 1 172 ? 21.151 16.766 -17.966 1.00 62.91 172 GLU A O 1
ATOM 1405 N N . VAL A 1 173 ? 21.695 16.356 -20.114 1.00 67.88 173 VAL A N 1
ATOM 1406 C CA . VAL A 1 173 ? 22.394 15.100 -19.860 1.00 67.88 173 VAL A CA 1
ATOM 1407 C C . VAL A 1 173 ? 23.764 15.403 -19.246 1.00 67.88 173 VAL A C 1
ATOM 1409 O O . VAL A 1 173 ? 24.501 16.253 -19.741 1.00 67.88 173 VAL A O 1
ATOM 1412 N N . THR A 1 174 ? 24.129 14.700 -18.169 1.00 76.31 174 THR A N 1
ATOM 1413 C CA . THR A 1 174 ? 25.453 14.854 -17.529 1.00 76.31 174 THR A CA 1
ATOM 1414 C C . THR A 1 174 ? 26.600 14.673 -18.528 1.00 76.31 174 THR A C 1
ATOM 1416 O O . THR A 1 174 ? 26.514 13.826 -19.413 1.00 76.31 174 THR A O 1
ATOM 1419 N N . SER A 1 175 ? 27.712 15.400 -18.364 1.00 69.94 175 SER A N 1
ATOM 1420 C CA . SER A 1 175 ? 28.882 15.322 -19.263 1.00 69.94 175 SER A CA 1
ATOM 1421 C C . SER A 1 175 ? 29.398 13.890 -19.459 1.00 69.94 175 SER A C 1
ATOM 1423 O O . SER A 1 175 ? 29.746 13.479 -20.566 1.00 69.94 175 SER A O 1
ATOM 1425 N N . SER A 1 176 ? 29.367 13.087 -18.395 1.00 68.31 176 SER A N 1
ATOM 1426 C CA . SER A 1 176 ? 29.753 11.679 -18.438 1.00 68.31 176 SER A CA 1
ATOM 1427 C C . SER A 1 176 ? 28.800 10.818 -19.271 1.00 68.31 176 SER A C 1
ATOM 1429 O O . SER A 1 176 ? 29.264 9.891 -19.914 1.00 68.31 176 SER A O 1
ATOM 1431 N N . VAL A 1 177 ? 27.498 11.116 -19.309 1.00 70.06 177 VAL A N 1
ATOM 1432 C CA . VAL A 1 177 ? 26.538 10.407 -20.176 1.00 70.06 177 VAL A CA 1
ATOM 1433 C C . VAL A 1 177 ? 26.533 10.995 -21.584 1.00 70.06 177 VAL A C 1
ATOM 1435 O O . VAL A 1 177 ? 26.388 10.254 -22.546 1.00 70.06 177 VAL A O 1
ATOM 1438 N N . ARG A 1 178 ? 26.781 12.299 -21.730 1.00 71.38 178 ARG A N 1
ATOM 1439 C CA . ARG A 1 178 ? 26.943 12.958 -23.028 1.00 71.38 178 ARG A CA 1
ATOM 1440 C C . ARG A 1 178 ? 28.071 12.316 -23.827 1.00 71.38 178 ARG A C 1
ATOM 1442 O O . ARG A 1 178 ? 27.829 11.908 -24.949 1.00 71.38 178 ARG A O 1
ATOM 1449 N N . SER A 1 179 ? 29.222 12.061 -23.198 1.00 66.69 179 SER A N 1
ATOM 1450 C CA . SER A 1 179 ? 30.340 11.363 -23.858 1.00 66.69 179 SER A CA 1
ATOM 1451 C C . SER A 1 179 ? 30.009 9.938 -24.319 1.00 66.69 179 SER A C 1
ATOM 1453 O O . SER A 1 179 ? 30.620 9.433 -25.255 1.00 66.69 179 SER A O 1
ATOM 1455 N N . ILE A 1 180 ? 29.038 9.297 -23.670 1.00 64.62 180 ILE A N 1
ATOM 1456 C CA . ILE A 1 180 ? 28.542 7.968 -24.015 1.00 64.62 180 ILE A CA 1
ATOM 1457 C C . ILE A 1 180 ? 27.516 8.053 -25.166 1.00 64.62 180 ILE A C 1
ATOM 1459 O O . ILE A 1 180 ? 27.535 7.221 -26.066 1.00 64.62 180 ILE A O 1
ATOM 1463 N N . ILE A 1 181 ? 26.640 9.063 -25.159 1.00 67.25 181 ILE A N 1
ATOM 1464 C CA . ILE A 1 181 ? 25.681 9.349 -26.242 1.00 67.25 181 ILE A CA 1
ATOM 1465 C C . ILE A 1 181 ? 26.406 9.810 -27.511 1.00 67.25 181 ILE A C 1
ATOM 1467 O O . ILE A 1 181 ? 26.012 9.442 -28.610 1.00 67.25 181 ILE A O 1
ATOM 1471 N N . ASP A 1 182 ? 27.482 10.582 -27.367 1.00 66.44 182 ASP A N 1
ATOM 1472 C CA . ASP A 1 182 ? 28.315 11.059 -28.473 1.00 66.44 182 ASP A CA 1
ATOM 1473 C C . ASP A 1 182 ? 29.037 9.926 -29.213 1.00 66.44 182 ASP A C 1
ATOM 1475 O O . ASP A 1 182 ? 29.519 10.153 -30.316 1.00 66.44 182 ASP A O 1
ATOM 1479 N N . ALA A 1 183 ? 29.085 8.718 -28.639 1.00 61.84 183 ALA A N 1
ATOM 1480 C CA . ALA A 1 183 ? 29.577 7.517 -29.310 1.00 61.84 183 ALA A CA 1
ATOM 1481 C C . ALA A 1 183 ? 28.537 6.866 -30.249 1.00 61.84 183 ALA A C 1
ATOM 1483 O O . ALA A 1 183 ? 28.836 5.848 -30.863 1.00 61.84 183 ALA A O 1
ATOM 1484 N N . ILE A 1 184 ? 27.311 7.399 -30.330 1.00 63.88 184 ILE A N 1
ATOM 1485 C CA . ILE A 1 184 ? 26.288 6.960 -31.286 1.00 63.88 184 ILE A CA 1
ATOM 1486 C C . ILE A 1 184 ? 26.500 7.723 -32.598 1.00 63.88 184 ILE A C 1
ATOM 1488 O O . ILE A 1 184 ? 26.315 8.940 -32.635 1.00 63.88 184 ILE A O 1
ATOM 1492 N N . ASP A 1 185 ? 26.841 6.997 -33.663 1.00 58.47 185 ASP A N 1
ATOM 1493 C CA . ASP A 1 185 ? 27.087 7.583 -34.989 1.00 58.47 185 ASP A CA 1
ATOM 1494 C C . ASP A 1 185 ? 25.806 8.134 -35.651 1.00 58.47 185 ASP A C 1
ATOM 1496 O O . ASP A 1 185 ? 25.843 9.150 -36.340 1.00 58.47 185 ASP A O 1
ATOM 1500 N N . ASP A 1 186 ? 24.654 7.488 -35.431 1.00 66.50 186 ASP A N 1
ATOM 1501 C CA . ASP A 1 186 ? 23.367 7.908 -36.002 1.00 66.50 186 ASP A CA 1
ATOM 1502 C C . ASP A 1 186 ? 22.808 9.142 -35.273 1.00 66.50 186 ASP A C 1
ATOM 1504 O O . ASP A 1 186 ? 22.473 9.085 -34.086 1.00 66.50 186 ASP A O 1
ATOM 1508 N N . THR A 1 187 ? 22.687 10.264 -35.990 1.00 67.81 187 THR A N 1
ATOM 1509 C CA . THR A 1 187 ? 22.256 11.552 -35.424 1.00 67.81 187 THR A CA 1
ATOM 1510 C C . THR A 1 187 ? 20.832 11.505 -34.863 1.00 67.81 187 THR A C 1
ATOM 1512 O O . THR A 1 187 ? 20.581 12.056 -33.792 1.00 67.81 187 THR A O 1
ATOM 1515 N N . ALA A 1 188 ? 19.911 10.794 -35.518 1.00 68.44 188 ALA A N 1
ATOM 1516 C CA . ALA A 1 188 ? 18.515 10.720 -35.092 1.00 68.44 188 ALA A CA 1
ATOM 1517 C C . ALA A 1 188 ? 18.352 9.877 -33.815 1.00 68.44 188 ALA A C 1
ATOM 1519 O O . ALA A 1 188 ? 17.618 10.252 -32.895 1.00 68.44 188 ALA A O 1
ATOM 1520 N N . GLU A 1 189 ? 19.056 8.747 -33.712 1.00 69.50 189 GLU A N 1
ATOM 1521 C CA . GLU A 1 189 ? 19.065 7.925 -32.497 1.00 69.50 189 GLU A CA 1
ATOM 1522 C C . GLU A 1 189 ? 19.822 8.618 -31.354 1.00 69.50 189 GLU A C 1
ATOM 1524 O O . GLU A 1 189 ? 19.392 8.549 -30.199 1.00 69.50 189 GLU A O 1
ATOM 1529 N N . LYS A 1 190 ? 20.897 9.353 -31.661 1.00 69.25 190 LYS A N 1
ATOM 1530 C CA . LYS A 1 190 ? 21.619 10.193 -30.699 1.00 69.25 190 LYS A CA 1
ATOM 1531 C C . LYS A 1 190 ? 20.704 11.254 -30.080 1.00 69.25 190 LYS A C 1
ATOM 1533 O O . LYS A 1 190 ? 20.627 11.357 -28.853 1.00 69.25 190 LYS A O 1
ATOM 1538 N N . GLU A 1 191 ? 19.974 12.004 -30.904 1.00 74.31 191 GLU A N 1
ATOM 1539 C CA . GLU A 1 191 ? 19.001 13.006 -30.452 1.00 74.31 191 GLU A CA 1
ATOM 1540 C C . GLU A 1 191 ? 17.862 12.382 -29.645 1.00 74.31 191 GLU A C 1
ATOM 1542 O O . GLU A 1 191 ? 17.485 12.897 -28.588 1.00 74.31 191 GLU A O 1
ATOM 1547 N N . PHE A 1 192 ? 17.339 11.239 -30.096 1.00 78.69 192 PHE A N 1
ATOM 1548 C CA . PHE A 1 192 ? 16.291 10.516 -29.384 1.00 78.69 192 PHE A CA 1
ATOM 1549 C C . PHE A 1 192 ? 16.743 10.096 -27.977 1.00 78.69 192 PHE A C 1
ATOM 1551 O O . PHE A 1 192 ? 16.039 10.347 -26.991 1.00 78.69 192 PHE A O 1
ATOM 1558 N N . VAL A 1 193 ? 17.924 9.477 -27.866 1.00 72.62 193 VAL A N 1
ATOM 1559 C CA . VAL A 1 193 ? 18.487 9.035 -26.583 1.00 72.62 193 VAL A CA 1
ATOM 1560 C C . VAL A 1 193 ? 18.779 10.238 -25.686 1.00 72.62 193 VAL A C 1
ATOM 1562 O O . VAL A 1 193 ? 18.440 10.198 -24.501 1.00 72.62 193 VAL A O 1
ATOM 1565 N N . TYR A 1 194 ? 19.323 11.328 -26.238 1.00 79.12 194 TYR A N 1
ATOM 1566 C CA . TYR A 1 194 ? 19.545 12.575 -25.505 1.00 79.12 194 TYR A CA 1
ATOM 1567 C C . TYR A 1 194 ? 18.241 13.143 -24.937 1.00 79.12 194 TYR A C 1
ATOM 1569 O O . TYR A 1 194 ? 18.166 13.431 -23.744 1.00 79.12 194 TYR A O 1
ATOM 1577 N N . LYS A 1 195 ? 17.189 13.239 -25.758 1.00 79.00 195 LYS A N 1
ATOM 1578 C CA . LYS A 1 195 ? 15.876 13.763 -25.353 1.00 79.00 195 LYS A CA 1
ATOM 1579 C C . LYS A 1 195 ? 15.198 12.904 -24.286 1.00 79.00 195 LYS A C 1
ATOM 1581 O O . LYS A 1 195 ? 14.504 13.436 -23.423 1.00 79.00 195 LYS A O 1
ATOM 1586 N N . CYS A 1 196 ? 15.372 11.585 -24.340 1.00 77.56 196 CYS A N 1
ATOM 1587 C CA . CYS A 1 196 ? 14.835 10.698 -23.311 1.00 77.56 196 CYS A CA 1
ATOM 1588 C C . CYS A 1 196 ? 15.622 10.826 -22.005 1.00 77.56 196 CYS A C 1
ATOM 1590 O O . CYS A 1 196 ? 15.022 10.933 -20.941 1.00 77.56 196 CYS A O 1
ATOM 1592 N N . LEU A 1 197 ? 16.957 10.827 -22.073 1.00 76.56 197 LEU A N 1
ATOM 1593 C CA . LEU A 1 197 ? 17.813 10.862 -20.888 1.00 76.56 197 LEU A CA 1
ATOM 1594 C C . LEU A 1 197 ? 17.903 12.237 -20.236 1.00 76.56 197 LEU A C 1
ATOM 1596 O O . LEU A 1 197 ? 18.172 12.288 -19.038 1.00 76.56 197 LEU A O 1
ATOM 1600 N N . SER A 1 198 ? 17.667 13.329 -20.967 1.00 77.00 198 SER A N 1
ATOM 1601 C CA . SER A 1 198 ? 17.653 14.667 -20.376 1.00 77.00 198 SER A CA 1
ATOM 1602 C C . SER A 1 198 ? 16.649 14.704 -19.230 1.00 77.00 198 SER A C 1
ATOM 1604 O O . SER A 1 198 ? 17.052 14.979 -18.106 1.00 77.00 198 SER A O 1
ATOM 1606 N N . LYS A 1 199 ? 15.410 14.257 -19.466 1.00 72.88 199 LYS A N 1
ATOM 1607 C CA . LYS A 1 199 ? 14.313 14.209 -18.480 1.00 72.88 199 LYS A CA 1
ATOM 1608 C C . LYS A 1 199 ? 14.524 13.220 -17.331 1.00 72.88 199 LYS A C 1
ATOM 1610 O O . LYS A 1 199 ? 13.865 13.315 -16.297 1.00 72.88 199 LYS A O 1
ATOM 1615 N N . VAL A 1 200 ? 15.473 12.298 -17.472 1.00 74.94 200 VAL A N 1
ATOM 1616 C CA . VAL A 1 200 ? 15.793 11.304 -16.447 1.00 74.94 200 VAL A CA 1
ATOM 1617 C C . VAL A 1 200 ? 16.649 11.935 -15.346 1.00 74.94 200 VAL A C 1
ATOM 1619 O O . VAL A 1 200 ? 17.605 12.656 -15.639 1.00 74.94 200 VAL A O 1
ATOM 1622 N N . PRO A 1 201 ? 16.386 11.631 -14.064 1.00 76.69 201 PRO A N 1
ATOM 1623 C CA . PRO A 1 201 ? 17.226 12.077 -12.960 1.00 76.69 201 PRO A CA 1
ATOM 1624 C C . PRO A 1 201 ? 18.713 11.763 -13.159 1.00 76.69 201 PRO A C 1
ATOM 1626 O O . PRO A 1 201 ? 19.072 10.626 -13.458 1.00 76.69 201 PRO A O 1
ATOM 1629 N N . LYS A 1 202 ? 19.603 12.734 -12.909 1.00 77.12 202 LYS A N 1
ATOM 1630 C CA . LYS A 1 202 ? 21.066 12.590 -13.099 1.00 77.12 202 LYS A CA 1
ATOM 1631 C C . LYS A 1 202 ? 21.666 11.290 -12.514 1.00 77.12 202 LYS A C 1
ATOM 1633 O O . LYS A 1 202 ? 22.436 10.640 -13.222 1.00 77.12 202 LYS A O 1
ATOM 1638 N N . PRO A 1 203 ? 21.301 10.830 -11.293 1.00 73.88 203 PRO A N 1
ATOM 1639 C CA . PRO A 1 203 ? 21.801 9.556 -10.756 1.00 73.88 203 PRO A CA 1
ATOM 1640 C C . PRO A 1 203 ? 21.339 8.318 -11.545 1.00 73.88 203 PRO A C 1
ATOM 1642 O O . PRO A 1 203 ? 22.013 7.289 -11.539 1.00 73.88 203 PRO A O 1
ATOM 1645 N N . LEU A 1 204 ? 20.185 8.402 -12.213 1.00 74.62 204 LEU A N 1
ATOM 1646 C CA . LEU A 1 204 ? 19.630 7.349 -13.064 1.00 74.62 204 LEU A CA 1
ATOM 1647 C C . LEU A 1 204 ? 20.209 7.391 -14.479 1.00 74.62 204 LEU A C 1
ATOM 1649 O O . LEU A 1 204 ? 20.427 6.327 -15.053 1.00 74.62 204 LEU A O 1
ATOM 1653 N N . GLN A 1 205 ? 20.524 8.580 -15.009 1.00 78.25 205 GLN A N 1
ATOM 1654 C CA . GLN A 1 205 ? 21.106 8.739 -16.349 1.00 78.25 205 GLN A CA 1
ATOM 1655 C C . GLN A 1 205 ? 22.339 7.850 -16.523 1.00 78.25 205 GLN A C 1
ATOM 1657 O O . GLN A 1 205 ? 22.423 7.099 -17.487 1.00 78.25 205 GLN A O 1
ATOM 1662 N N . MET A 1 206 ? 23.262 7.868 -15.553 1.00 72.50 206 MET A N 1
ATOM 1663 C CA . MET A 1 206 ? 24.474 7.045 -15.598 1.00 72.50 206 MET A CA 1
ATOM 1664 C C . MET A 1 206 ? 24.178 5.547 -15.470 1.00 72.50 206 MET A C 1
ATOM 1666 O O . MET A 1 206 ? 24.850 4.740 -16.101 1.00 72.50 206 MET A O 1
ATOM 1670 N N . ARG A 1 207 ? 23.175 5.151 -14.676 1.00 72.56 207 ARG A N 1
ATOM 1671 C CA . ARG A 1 207 ? 22.784 3.737 -14.555 1.00 72.56 207 ARG A CA 1
ATOM 1672 C C . ARG A 1 207 ? 22.233 3.205 -15.870 1.00 72.56 207 ARG A C 1
ATOM 1674 O O . ARG A 1 207 ? 22.657 2.144 -16.311 1.00 72.56 207 ARG A O 1
ATOM 1681 N N . VAL A 1 208 ? 21.359 3.970 -16.520 1.00 70.38 208 VAL A N 1
ATOM 1682 C CA . VAL A 1 208 ? 20.820 3.646 -17.846 1.00 70.38 208 VAL A CA 1
ATOM 1683 C C . VAL A 1 208 ? 21.951 3.646 -18.880 1.00 70.38 208 VAL A C 1
ATOM 1685 O O . VAL A 1 208 ? 22.142 2.654 -19.576 1.00 70.38 208 VAL A O 1
ATOM 1688 N N . ALA A 1 209 ? 22.781 4.690 -18.912 1.00 66.94 209 ALA A N 1
ATOM 1689 C CA . ALA A 1 209 ? 23.899 4.800 -19.844 1.00 66.94 209 ALA A CA 1
ATOM 1690 C C . ALA A 1 209 ? 24.903 3.645 -19.703 1.00 66.94 209 ALA A C 1
ATOM 1692 O O . ALA A 1 209 ? 25.168 2.950 -20.677 1.00 66.94 209 ALA A O 1
ATOM 1693 N N . LYS A 1 210 ? 25.396 3.348 -18.494 1.00 63.53 210 LYS A N 1
ATOM 1694 C CA . LYS A 1 210 ? 26.299 2.208 -18.258 1.00 63.53 210 LYS A CA 1
ATOM 1695 C C . LYS A 1 210 ? 25.649 0.888 -18.635 1.00 63.53 210 LYS A C 1
ATOM 1697 O O . LYS A 1 210 ? 26.225 0.085 -19.357 1.00 63.53 210 LYS A O 1
ATOM 1702 N N . ARG A 1 211 ? 24.411 0.657 -18.198 1.00 60.91 211 ARG A N 1
ATOM 1703 C CA . ARG A 1 211 ? 23.724 -0.617 -18.431 1.00 60.91 211 ARG A CA 1
ATOM 1704 C C . ARG A 1 211 ? 23.558 -0.946 -19.913 1.00 60.91 211 ARG A C 1
ATOM 1706 O O . ARG A 1 211 ? 23.491 -2.129 -20.257 1.00 60.91 211 ARG A O 1
ATOM 1713 N N . PHE A 1 212 ? 23.497 0.071 -20.764 1.00 56.12 212 PHE A N 1
ATOM 1714 C CA . PHE A 1 212 ? 23.184 -0.095 -22.176 1.00 56.12 212 PHE A CA 1
ATOM 1715 C C . PHE A 1 212 ? 24.326 0.292 -23.123 1.00 56.12 212 PHE A C 1
ATOM 1717 O O . PHE A 1 212 ? 24.260 -0.080 -24.291 1.00 56.12 212 PHE A O 1
ATOM 1724 N N . ILE A 1 213 ? 25.379 0.956 -22.628 1.00 56.12 213 ILE A N 1
ATOM 1725 C CA . ILE A 1 213 ? 26.434 1.538 -23.468 1.00 56.12 213 ILE A CA 1
ATOM 1726 C C . ILE A 1 213 ? 27.872 1.203 -22.987 1.00 56.12 213 ILE A C 1
ATOM 1728 O O . ILE A 1 213 ? 28.775 1.211 -23.815 1.00 56.12 213 ILE A O 1
ATOM 1732 N N . ASP A 1 214 ? 28.118 0.756 -21.735 1.00 48.50 214 ASP A N 1
ATOM 1733 C CA . ASP A 1 214 ? 29.485 0.419 -21.217 1.00 48.50 214 ASP A CA 1
ATOM 1734 C C . ASP A 1 214 ? 30.208 -0.715 -21.972 1.00 48.50 214 ASP A C 1
ATOM 1736 O O . ASP A 1 214 ? 31.364 -1.025 -21.688 1.00 48.50 214 ASP A O 1
ATOM 1740 N N . LYS A 1 215 ? 29.554 -1.375 -22.932 1.00 49.78 215 LYS A N 1
ATOM 1741 C CA . LYS A 1 215 ? 30.219 -2.370 -23.779 1.00 49.78 215 LYS A CA 1
ATOM 1742 C C . LYS A 1 215 ? 31.050 -1.742 -24.909 1.00 49.78 215 LYS A C 1
ATOM 1744 O O . LYS A 1 215 ? 31.680 -2.491 -25.651 1.00 49.78 215 LYS A O 1
ATOM 1749 N N . TYR A 1 216 ? 31.040 -0.414 -25.052 1.00 45.75 216 TYR A N 1
ATOM 1750 C CA . TYR A 1 216 ? 31.892 0.306 -25.996 1.00 45.75 216 TYR A CA 1
ATOM 1751 C C . TYR A 1 216 ? 33.324 0.364 -25.449 1.00 45.75 216 TYR A C 1
ATOM 1753 O O . TYR A 1 216 ? 33.604 1.015 -24.442 1.00 45.75 216 TYR A O 1
ATOM 1761 N N . GLU A 1 217 ? 34.225 -0.389 -26.071 1.00 42.16 217 GLU A N 1
ATOM 1762 C CA . GLU A 1 217 ? 35.586 -0.566 -25.579 1.00 42.16 217 GLU A CA 1
ATOM 1763 C C . GLU A 1 217 ? 36.389 0.750 -25.679 1.00 42.16 217 GLU A C 1
ATOM 1765 O O . GLU A 1 217 ? 36.424 1.373 -26.742 1.00 42.16 217 GLU A O 1
ATOM 1770 N N . PRO A 1 218 ? 37.078 1.202 -24.611 1.00 38.47 218 PRO A N 1
ATOM 1771 C CA . PRO A 1 218 ? 37.895 2.419 -24.641 1.00 38.47 218 PRO A CA 1
ATOM 1772 C C . PRO A 1 218 ? 39.019 2.409 -25.691 1.00 38.47 218 PRO A C 1
ATOM 1774 O O . PRO A 1 218 ? 39.526 3.476 -26.037 1.00 38.47 218 PRO A O 1
ATOM 1777 N N . SER A 1 219 ? 39.401 1.234 -26.205 1.00 38.66 219 SER A N 1
ATOM 1778 C CA . SER A 1 219 ? 40.395 1.048 -27.272 1.00 38.66 219 SER A CA 1
ATOM 1779 C C . SER A 1 219 ? 39.973 1.687 -28.605 1.00 38.66 219 SER A C 1
ATOM 1781 O O . SER A 1 219 ? 40.834 2.119 -29.372 1.00 38.66 219 SER A O 1
ATOM 1783 N N . ILE A 1 220 ? 38.666 1.864 -28.830 1.00 42.66 220 ILE A N 1
ATOM 1784 C CA . ILE A 1 220 ? 38.079 2.492 -30.025 1.00 42.66 220 ILE A CA 1
ATOM 1785 C C . ILE A 1 220 ? 38.313 4.016 -30.073 1.00 42.66 220 ILE A C 1
ATOM 1787 O O . ILE A 1 220 ? 38.307 4.615 -31.147 1.00 42.66 220 ILE A O 1
ATOM 1791 N N . LYS A 1 221 ? 38.620 4.670 -28.939 1.00 42.03 221 LYS A N 1
ATOM 1792 C CA . LYS A 1 221 ? 38.890 6.127 -28.878 1.00 42.03 221 LYS A CA 1
ATOM 1793 C C . LYS A 1 221 ? 40.094 6.591 -29.720 1.00 42.03 221 LYS A C 1
ATOM 1795 O O . LYS A 1 221 ? 40.341 7.794 -29.783 1.00 42.03 221 LYS A O 1
ATOM 1800 N N . ARG A 1 222 ? 40.846 5.674 -30.340 1.00 43.03 222 ARG A N 1
ATOM 1801 C CA . ARG A 1 222 ? 42.036 5.960 -31.157 1.00 43.03 222 ARG A CA 1
ATOM 1802 C C . ARG A 1 222 ? 41.736 6.444 -32.583 1.00 43.03 222 ARG A C 1
ATOM 1804 O O . ARG A 1 222 ? 42.627 7.030 -33.183 1.00 43.03 222 ARG A O 1
ATOM 1811 N N . TYR A 1 223 ? 40.513 6.281 -33.096 1.00 49.72 223 TYR A N 1
ATOM 1812 C CA . TYR A 1 223 ? 40.140 6.663 -34.474 1.00 49.72 223 TYR A CA 1
ATOM 1813 C C . TYR A 1 223 ? 39.220 7.891 -34.556 1.00 49.72 223 TYR A C 1
ATOM 1815 O O . TYR A 1 223 ? 38.350 7.967 -35.415 1.00 49.72 223 TYR A O 1
ATOM 1823 N N . LYS A 1 224 ? 39.384 8.871 -33.660 1.00 53.16 224 LYS A N 1
ATOM 1824 C CA . LYS A 1 224 ? 38.592 10.110 -33.716 1.00 53.16 224 LYS A CA 1
ATOM 1825 C C . LYS A 1 224 ? 38.807 10.871 -35.033 1.00 53.16 224 LYS A C 1
ATOM 1827 O O . LYS A 1 224 ? 39.907 10.875 -35.591 1.00 53.16 224 LYS A O 1
ATOM 1832 N N . GLN A 1 225 ? 37.756 11.559 -35.477 1.00 53.25 225 GLN A N 1
ATOM 1833 C CA . GLN A 1 225 ? 37.829 12.614 -36.486 1.00 53.25 225 GLN A CA 1
ATOM 1834 C C . GLN A 1 225 ? 38.902 13.627 -36.074 1.00 53.25 225 GLN A C 1
ATOM 1836 O O . GLN A 1 225 ? 38.951 14.057 -34.915 1.00 53.25 225 GLN A O 1
ATOM 1841 N N . LYS A 1 226 ? 39.823 13.940 -36.989 1.00 63.03 226 LYS A N 1
ATOM 1842 C CA . LYS A 1 226 ? 40.887 14.912 -36.700 1.00 63.03 226 LYS A CA 1
ATOM 1843 C C . LYS A 1 226 ? 40.267 16.308 -36.576 1.00 63.03 226 LYS A C 1
ATOM 1845 O O . LYS A 1 226 ? 39.247 16.577 -37.197 1.00 63.03 226 LYS A O 1
ATOM 1850 N N . CYS A 1 227 ? 40.903 17.201 -35.812 1.00 39.50 227 CYS A N 1
ATOM 1851 C CA . CYS A 1 227 ? 40.389 18.552 -35.514 1.00 39.50 227 CYS A CA 1
ATOM 1852 C C . CYS A 1 227 ? 39.962 19.378 -36.746 1.00 39.50 227 CYS A C 1
ATOM 1854 O O . CYS A 1 227 ? 39.150 20.280 -36.591 1.00 39.50 227 CYS A O 1
ATOM 1856 N N . ASN A 1 228 ? 40.476 19.059 -37.940 1.00 62.25 228 ASN A N 1
ATOM 1857 C CA . ASN A 1 228 ? 40.264 19.820 -39.177 1.00 62.25 228 ASN A CA 1
ATOM 1858 C C . ASN A 1 228 ? 39.671 18.968 -40.316 1.00 62.25 228 ASN A C 1
ATOM 1860 O O . ASN A 1 228 ? 39.773 19.337 -41.480 1.00 62.25 228 ASN A O 1
ATOM 1864 N N . GLU A 1 229 ? 39.132 17.794 -40.003 1.00 62.00 229 GLU A N 1
ATOM 1865 C CA . GLU A 1 229 ? 38.582 16.863 -40.989 1.00 62.00 229 GLU A CA 1
ATOM 1866 C C . GLU A 1 229 ? 37.061 17.019 -41.028 1.00 62.00 229 GLU A C 1
ATOM 1868 O O . GLU A 1 229 ? 36.414 16.913 -39.987 1.00 62.00 229 GLU A O 1
ATOM 1873 N N . THR A 1 230 ? 36.469 17.282 -42.195 1.00 65.44 230 THR A N 1
ATOM 1874 C CA . THR A 1 230 ? 35.002 17.350 -42.325 1.00 65.44 230 THR A CA 1
ATOM 1875 C C . THR A 1 230 ? 34.375 15.966 -42.147 1.00 65.44 230 THR A C 1
ATOM 1877 O O . THR A 1 230 ? 35.054 14.944 -42.245 1.00 65.44 230 THR A O 1
ATOM 1880 N N . THR A 1 231 ? 33.074 15.895 -41.850 1.00 50.56 231 THR A N 1
ATOM 1881 C CA . THR A 1 231 ? 32.393 14.601 -41.657 1.00 50.56 231 THR A CA 1
ATOM 1882 C C . THR A 1 231 ? 32.452 13.752 -42.926 1.00 50.56 231 THR A C 1
ATOM 1884 O O . THR A 1 231 ? 32.721 12.559 -42.832 1.00 50.56 231 THR A O 1
ATOM 1887 N N . GLU A 1 232 ? 32.307 14.362 -44.105 1.00 54.22 232 GLU A N 1
ATOM 1888 C CA . GLU A 1 232 ? 32.544 13.701 -45.396 1.00 54.22 232 GLU A CA 1
ATOM 1889 C C . GLU A 1 232 ? 33.979 13.198 -45.511 1.00 54.22 232 GLU A C 1
ATOM 1891 O O . GLU A 1 232 ? 34.167 12.012 -45.721 1.00 54.22 232 GLU A O 1
ATOM 1896 N N . GLN A 1 233 ? 34.991 14.023 -45.228 1.00 57.28 233 GLN A N 1
ATOM 1897 C CA . GLN A 1 233 ? 36.397 13.602 -45.288 1.00 57.28 233 GLN A CA 1
ATOM 1898 C C . GLN A 1 233 ? 36.740 12.480 -44.300 1.00 57.28 233 GLN A C 1
ATOM 1900 O O . GLN A 1 233 ? 37.532 11.601 -44.621 1.00 57.28 233 GLN A O 1
ATOM 1905 N N . TYR A 1 234 ? 36.145 12.470 -43.106 1.00 60.12 234 TYR A N 1
ATOM 1906 C CA . TYR A 1 234 ? 36.297 11.384 -42.136 1.00 60.12 234 TYR A CA 1
ATOM 1907 C C . TYR A 1 234 ? 35.660 10.089 -42.645 1.00 60.12 234 TYR A C 1
ATOM 1909 O O . TYR A 1 234 ? 36.265 9.018 -42.551 1.00 60.12 234 TYR A O 1
ATOM 1917 N N . THR A 1 235 ? 34.450 10.194 -43.196 1.00 49.12 235 THR A N 1
ATOM 1918 C CA . THR A 1 235 ? 33.696 9.054 -43.728 1.00 49.12 235 THR A CA 1
ATOM 1919 C C . THR A 1 235 ? 34.376 8.500 -44.975 1.00 49.12 235 THR A C 1
ATOM 1921 O O . THR A 1 235 ? 34.579 7.292 -45.058 1.00 49.12 235 THR A O 1
ATOM 1924 N N . ASP A 1 236 ? 34.841 9.377 -45.860 1.00 55.94 236 ASP A N 1
ATOM 1925 C CA . ASP A 1 236 ? 35.618 9.069 -47.054 1.00 55.94 236 ASP A CA 1
ATOM 1926 C C . ASP A 1 236 ? 36.979 8.500 -46.700 1.00 55.94 236 ASP A C 1
ATOM 1928 O O . ASP A 1 236 ? 37.373 7.519 -47.302 1.00 55.94 236 ASP A O 1
ATOM 1932 N N . ARG A 1 237 ? 37.685 9.001 -45.681 1.00 68.19 237 ARG A N 1
ATOM 1933 C CA . ARG A 1 237 ? 38.951 8.404 -45.226 1.00 68.19 237 ARG A CA 1
ATOM 1934 C C . ARG A 1 237 ? 38.744 6.981 -44.717 1.00 68.19 237 ARG A C 1
ATOM 1936 O O . ARG A 1 237 ? 39.526 6.093 -45.044 1.00 68.19 237 ARG A O 1
ATOM 1943 N N . ILE A 1 238 ? 37.705 6.759 -43.910 1.00 53.66 238 ILE A N 1
ATOM 1944 C CA . ILE A 1 238 ? 37.349 5.426 -43.403 1.00 53.66 238 ILE A CA 1
ATOM 1945 C C . ILE A 1 238 ? 36.883 4.518 -44.558 1.00 53.66 238 ILE A C 1
ATOM 1947 O O . ILE A 1 238 ? 37.179 3.322 -44.548 1.00 53.66 238 ILE A O 1
ATOM 1951 N N . ALA A 1 239 ? 36.186 5.064 -45.560 1.00 50.00 239 ALA A N 1
ATOM 1952 C CA . ALA A 1 239 ? 35.703 4.342 -46.734 1.00 50.00 239 ALA A CA 1
ATOM 1953 C C . ALA A 1 239 ? 36.820 4.023 -47.742 1.00 50.00 239 ALA A C 1
ATOM 1955 O O . ALA A 1 239 ? 36.896 2.878 -48.169 1.00 50.00 239 ALA A O 1
ATOM 1956 N N . LEU A 1 240 ? 37.724 4.961 -48.051 1.00 55.00 240 LEU A N 1
ATOM 1957 C CA . LEU A 1 240 ? 38.924 4.783 -48.880 1.00 55.00 240 LEU A CA 1
ATOM 1958 C C . LEU A 1 240 ? 39.865 3.767 -48.248 1.00 55.00 240 LEU A C 1
ATOM 1960 O O . LEU A 1 240 ? 40.223 2.798 -48.903 1.00 55.00 240 LEU A O 1
ATOM 1964 N N . GLN A 1 241 ? 40.170 3.900 -46.953 1.00 50.75 241 GLN A N 1
ATOM 1965 C CA . GLN A 1 241 ? 40.964 2.893 -46.242 1.00 50.75 241 GLN A CA 1
ATOM 1966 C C . GLN A 1 241 ? 40.250 1.540 -46.178 1.00 50.75 241 GLN A C 1
ATOM 1968 O O . GLN A 1 241 ? 40.909 0.513 -46.097 1.00 50.75 241 GLN A O 1
ATOM 1973 N N . SER A 1 242 ? 38.912 1.510 -46.219 1.00 43.31 242 SER A N 1
ATOM 1974 C CA . SER A 1 242 ? 38.141 0.270 -46.355 1.00 43.31 242 SER A CA 1
ATOM 1975 C C . SER A 1 242 ? 38.102 -0.257 -47.793 1.00 43.31 242 SER A C 1
ATOM 1977 O O . SER A 1 242 ? 37.874 -1.452 -47.937 1.00 43.31 242 SER A O 1
ATOM 1979 N N . ALA A 1 243 ? 38.266 0.579 -48.823 1.00 44.09 243 ALA A N 1
ATOM 1980 C CA . ALA A 1 243 ? 38.150 0.244 -50.246 1.00 44.09 243 ALA A CA 1
ATOM 1981 C C . ALA A 1 243 ? 39.498 -0.157 -50.869 1.00 44.09 243 ALA A C 1
ATOM 1983 O O . ALA A 1 243 ? 39.541 -1.126 -51.624 1.00 44.09 243 ALA A O 1
ATOM 1984 N N . GLU A 1 244 ? 40.601 0.483 -50.464 1.00 46.53 244 GLU A N 1
ATOM 1985 C CA . GLU A 1 244 ? 41.989 0.069 -50.753 1.00 46.53 244 GLU A CA 1
ATOM 1986 C C . GLU A 1 244 ? 42.270 -1.375 -50.290 1.00 46.53 244 GLU A C 1
ATOM 1988 O O . GLU A 1 244 ? 43.170 -2.039 -50.789 1.00 46.53 244 GLU A O 1
ATOM 1993 N N . LEU A 1 245 ? 41.456 -1.902 -49.368 1.00 41.44 245 LEU A N 1
ATOM 1994 C CA . LEU A 1 245 ? 41.522 -3.277 -48.863 1.00 41.44 245 LEU A CA 1
ATOM 1995 C C . LEU A 1 245 ? 40.786 -4.318 -49.723 1.00 41.44 245 LEU A C 1
ATOM 1997 O O . LEU A 1 245 ? 40.927 -5.513 -49.461 1.00 41.44 245 LEU A O 1
ATOM 2001 N N . TYR A 1 246 ? 39.989 -3.888 -50.706 1.00 39.31 246 TYR A N 1
ATOM 2002 C CA . TYR A 1 246 ? 39.264 -4.765 -51.640 1.00 39.31 246 TYR A CA 1
ATOM 2003 C C . TYR A 1 246 ? 39.693 -4.567 -53.103 1.00 39.31 246 TYR A C 1
ATOM 2005 O O . TYR A 1 246 ? 39.098 -5.172 -53.996 1.00 39.31 246 TYR A O 1
ATOM 2013 N N . GLN A 1 247 ? 40.732 -3.767 -53.363 1.00 42.59 247 GLN A N 1
ATOM 2014 C CA . GLN A 1 247 ? 41.411 -3.763 -54.657 1.00 42.59 247 GLN A CA 1
ATOM 2015 C C . GLN A 1 247 ? 42.329 -4.987 -54.737 1.00 42.59 247 GLN A C 1
ATOM 2017 O O . GLN A 1 247 ? 43.329 -5.090 -54.035 1.00 42.59 247 GLN A O 1
ATOM 2022 N N . PHE A 1 248 ? 41.948 -5.953 -55.570 1.00 43.25 248 PHE A N 1
ATOM 2023 C CA . PHE A 1 248 ? 42.735 -7.151 -55.861 1.00 43.25 248 PHE A CA 1
ATOM 2024 C C . PHE A 1 248 ? 43.656 -6.912 -57.066 1.00 43.25 248 PHE A C 1
ATOM 2026 O O . PHE A 1 248 ? 43.617 -7.675 -58.031 1.00 43.25 248 PHE A O 1
ATOM 2033 N N . ASP A 1 249 ? 44.461 -5.849 -57.040 1.00 47.88 249 ASP A N 1
ATOM 2034 C CA . ASP A 1 249 ? 45.587 -5.741 -57.964 1.00 47.88 249 ASP A CA 1
ATOM 2035 C C . ASP A 1 249 ? 46.821 -6.411 -57.342 1.00 47.88 249 ASP A C 1
ATOM 2037 O O . ASP A 1 249 ? 47.075 -6.349 -56.141 1.00 47.88 249 ASP A O 1
ATOM 2041 N N . GLY A 1 250 ? 47.574 -7.166 -58.139 1.00 47.59 250 GLY A N 1
ATOM 2042 C CA . GLY A 1 250 ? 48.674 -8.010 -57.653 1.00 47.59 250 GLY A CA 1
ATOM 2043 C C . GLY A 1 250 ? 49.890 -7.245 -57.109 1.00 47.59 250 GLY A C 1
ATOM 2044 O O . GLY A 1 250 ? 50.933 -7.857 -56.890 1.00 47.59 250 GLY A O 1
ATOM 2045 N N . THR A 1 251 ? 49.790 -5.927 -56.920 1.00 48.16 251 THR A N 1
ATOM 2046 C CA . THR A 1 251 ? 50.908 -5.016 -56.634 1.00 48.16 251 THR A CA 1
ATOM 2047 C C . THR A 1 251 ? 50.872 -4.395 -55.239 1.00 48.16 251 THR A C 1
ATOM 2049 O O . THR A 1 251 ? 51.883 -3.855 -54.786 1.00 48.16 251 THR A O 1
ATOM 2052 N N . THR A 1 252 ? 49.767 -4.507 -54.501 1.00 46.53 252 THR A N 1
ATOM 2053 C CA . THR A 1 252 ? 49.650 -3.946 -53.150 1.00 46.53 252 THR A CA 1
ATOM 2054 C C . THR A 1 252 ? 50.113 -4.942 -52.076 1.00 46.53 252 THR A C 1
ATOM 2056 O O . THR A 1 252 ? 49.537 -6.009 -51.854 1.00 46.53 252 THR A O 1
ATOM 2059 N N . LYS A 1 253 ? 51.202 -4.606 -51.362 1.00 45.22 253 LYS A N 1
ATOM 2060 C CA . LYS A 1 253 ? 51.644 -5.363 -50.175 1.00 45.22 253 LYS A CA 1
ATOM 2061 C C . LYS A 1 253 ? 50.511 -5.381 -49.143 1.00 45.22 253 LYS A C 1
ATOM 2063 O O . LYS A 1 253 ? 50.107 -4.323 -48.666 1.00 45.22 253 LYS A O 1
ATOM 2068 N N . LYS A 1 254 ? 50.055 -6.579 -48.743 1.00 46.12 254 LYS A N 1
ATOM 2069 C CA . LYS A 1 254 ? 49.124 -6.761 -47.613 1.00 46.12 254 LYS A CA 1
ATOM 2070 C C . LYS A 1 254 ? 49.608 -5.936 -46.411 1.00 46.12 254 LYS A C 1
ATOM 2072 O O . LYS A 1 254 ? 50.751 -6.137 -45.988 1.00 46.12 254 LYS A O 1
ATOM 2077 N N . PRO A 1 255 ? 48.774 -5.059 -45.824 1.00 46.66 255 PRO A N 1
ATOM 2078 C CA . PRO A 1 255 ? 49.157 -4.350 -44.614 1.00 46.66 255 PRO A CA 1
ATOM 2079 C C . PRO A 1 255 ? 49.419 -5.376 -43.508 1.00 46.66 255 PRO A C 1
ATOM 2081 O O . PRO A 1 255 ? 48.548 -6.170 -43.159 1.00 46.66 255 PRO A O 1
ATOM 2084 N N . THR A 1 256 ? 50.626 -5.369 -42.949 1.00 46.31 256 THR A N 1
ATOM 2085 C CA . THR A 1 256 ? 51.099 -6.310 -41.917 1.00 46.31 256 THR A CA 1
ATOM 2086 C C . THR A 1 256 ? 50.451 -6.106 -40.545 1.00 46.31 256 THR A C 1
ATOM 2088 O O . THR A 1 256 ? 50.749 -6.839 -39.606 1.00 46.31 256 THR A O 1
ATOM 2091 N N . ASN A 1 257 ? 49.561 -5.122 -40.396 1.00 49.56 257 ASN A N 1
ATOM 2092 C CA . ASN A 1 257 ? 49.042 -4.705 -39.100 1.00 49.56 257 ASN A CA 1
ATOM 2093 C C . ASN A 1 257 ? 47.661 -5.322 -38.811 1.00 49.56 257 ASN A C 1
ATOM 2095 O O . ASN A 1 257 ? 46.625 -4.663 -38.909 1.00 49.56 257 ASN A O 1
ATOM 2099 N N . THR A 1 258 ? 47.654 -6.602 -38.429 1.00 47.88 258 THR A N 1
ATOM 2100 C CA . THR A 1 258 ? 46.470 -7.404 -38.050 1.00 47.88 258 THR A CA 1
ATOM 2101 C C . THR A 1 258 ? 45.565 -6.698 -37.023 1.00 47.88 258 THR A C 1
ATOM 2103 O O . THR A 1 258 ? 44.344 -6.809 -37.092 1.00 47.88 258 THR A O 1
ATOM 2106 N N . ASN A 1 259 ? 46.147 -5.871 -36.144 1.00 51.81 259 ASN A N 1
ATOM 2107 C CA . ASN A 1 259 ? 45.437 -5.105 -35.110 1.00 51.81 259 ASN A CA 1
ATOM 2108 C C . ASN A 1 259 ? 44.442 -4.057 -35.645 1.00 51.81 259 ASN A C 1
ATOM 2110 O O . ASN A 1 259 ? 43.460 -3.751 -34.969 1.00 51.81 259 ASN A O 1
ATOM 2114 N N . ILE A 1 260 ? 44.672 -3.483 -36.832 1.00 46.72 260 ILE A N 1
ATOM 2115 C CA . ILE A 1 260 ? 43.792 -2.440 -37.392 1.00 46.72 260 ILE A CA 1
ATOM 2116 C C . ILE A 1 260 ? 42.503 -3.068 -37.939 1.00 46.72 260 ILE A C 1
ATOM 2118 O O . ILE A 1 260 ? 41.407 -2.558 -37.708 1.00 46.72 260 ILE A O 1
ATOM 2122 N N . PHE A 1 261 ? 42.625 -4.218 -38.603 1.00 46.72 261 PHE A N 1
ATOM 2123 C CA . PHE A 1 261 ? 41.500 -4.972 -39.159 1.00 46.72 261 PHE A CA 1
ATOM 2124 C C . PHE A 1 261 ? 40.566 -5.511 -38.078 1.00 46.72 261 PHE A C 1
ATOM 2126 O O . PHE A 1 261 ? 39.344 -5.394 -38.202 1.00 46.72 261 PHE A O 1
ATOM 2133 N N . ASP A 1 262 ? 41.140 -6.058 -37.003 1.00 50.28 262 ASP A N 1
ATOM 2134 C CA . ASP A 1 262 ? 40.380 -6.495 -35.836 1.00 50.28 262 ASP A CA 1
ATOM 2135 C C . ASP A 1 262 ? 39.661 -5.310 -35.183 1.00 50.28 262 ASP A C 1
ATOM 2137 O O . ASP A 1 262 ? 38.457 -5.384 -34.955 1.00 50.28 262 ASP A O 1
ATOM 2141 N N . SER A 1 263 ? 40.333 -4.163 -35.039 1.00 49.66 263 SER A N 1
ATOM 2142 C CA . SER A 1 263 ? 39.738 -2.954 -34.459 1.00 49.66 263 SER A CA 1
ATOM 2143 C C . SER A 1 263 ? 38.581 -2.369 -35.287 1.00 49.66 263 SER A C 1
ATOM 2145 O O . SER A 1 263 ? 37.558 -1.992 -34.714 1.00 49.66 263 SER A O 1
ATOM 2147 N N . ILE A 1 264 ? 38.677 -2.334 -36.624 1.00 50.06 264 ILE A N 1
ATOM 2148 C CA . ILE A 1 264 ? 37.592 -1.856 -37.510 1.00 50.06 264 ILE A CA 1
ATOM 2149 C C . ILE A 1 264 ? 36.401 -2.826 -37.499 1.00 50.06 264 ILE A C 1
ATOM 2151 O O . ILE A 1 264 ? 35.238 -2.406 -37.476 1.00 50.06 264 ILE A O 1
ATOM 2155 N N . ARG A 1 265 ? 36.665 -4.137 -37.501 1.00 53.53 265 ARG A N 1
ATOM 2156 C CA . ARG A 1 265 ? 35.625 -5.167 -37.388 1.00 53.53 265 ARG A CA 1
ATOM 2157 C C . ARG A 1 265 ? 34.925 -5.098 -36.032 1.00 53.53 265 ARG A C 1
ATOM 2159 O O . ARG A 1 265 ? 33.695 -5.162 -35.984 1.00 53.53 265 ARG A O 1
ATOM 2166 N N . ASP A 1 266 ? 35.681 -4.916 -34.957 1.00 52.25 266 ASP A N 1
ATOM 2167 C CA . ASP A 1 266 ? 35.158 -4.741 -33.605 1.00 52.25 266 ASP A CA 1
ATOM 2168 C C . ASP A 1 266 ? 34.350 -3.447 -33.484 1.00 52.25 266 ASP A C 1
ATOM 2170 O O . ASP A 1 266 ? 33.276 -3.470 -32.885 1.00 52.25 266 ASP A O 1
ATOM 2174 N N . HIS A 1 267 ? 34.760 -2.365 -34.159 1.00 54.00 267 HIS A N 1
ATOM 2175 C CA . HIS A 1 267 ? 33.988 -1.125 -34.272 1.00 54.00 267 HIS A CA 1
ATOM 2176 C C . HIS A 1 267 ? 32.636 -1.338 -34.963 1.00 54.00 267 HIS A C 1
ATOM 2178 O O . HIS A 1 267 ? 31.590 -1.005 -34.409 1.00 54.00 267 HIS A O 1
ATOM 2184 N N . ARG A 1 268 ? 32.618 -1.963 -36.151 1.00 54.03 268 ARG A N 1
ATOM 2185 C CA . ARG A 1 268 ? 31.365 -2.266 -36.872 1.00 54.03 268 ARG A CA 1
ATOM 2186 C C . ARG A 1 268 ? 30.451 -3.185 -36.058 1.00 54.03 268 ARG A C 1
ATOM 2188 O O . ARG A 1 268 ? 29.242 -2.957 -36.001 1.00 54.03 268 ARG A O 1
ATOM 2195 N N . ASN A 1 269 ? 31.012 -4.194 -35.393 1.00 53.09 269 ASN A N 1
ATOM 2196 C CA . ASN A 1 269 ? 30.262 -5.096 -34.521 1.00 53.09 269 ASN A CA 1
ATOM 2197 C C . ASN A 1 269 ? 29.719 -4.379 -33.274 1.00 53.09 269 ASN A C 1
ATOM 2199 O O . ASN A 1 269 ? 28.581 -4.640 -32.877 1.00 53.09 269 ASN A O 1
ATOM 2203 N N . ALA A 1 270 ? 30.492 -3.466 -32.680 1.00 55.22 270 ALA A N 1
ATOM 2204 C CA . ALA A 1 270 ? 30.080 -2.636 -31.552 1.00 55.22 270 ALA A CA 1
ATOM 2205 C C . ALA A 1 270 ? 28.956 -1.670 -31.948 1.00 55.22 270 ALA A C 1
ATOM 2207 O O . ALA A 1 270 ? 27.947 -1.612 -31.248 1.00 55.22 270 ALA A O 1
ATOM 2208 N N . ASN A 1 271 ? 29.058 -1.014 -33.106 1.00 58.19 271 ASN A N 1
ATOM 2209 C CA . ASN A 1 271 ? 28.017 -0.142 -33.650 1.00 58.19 271 ASN A CA 1
ATOM 2210 C C . ASN A 1 271 ? 26.733 -0.897 -33.993 1.00 58.19 271 ASN A C 1
ATOM 2212 O O . ASN A 1 271 ? 25.649 -0.501 -33.568 1.00 58.19 271 ASN A O 1
ATOM 2216 N N . GLN A 1 272 ? 26.821 -2.039 -34.683 1.00 59.38 272 GLN A N 1
ATOM 2217 C CA . GLN A 1 272 ? 25.639 -2.870 -34.926 1.00 59.38 272 GLN A CA 1
ATOM 2218 C C . GLN A 1 272 ? 25.021 -3.382 -33.621 1.00 59.38 272 GLN A C 1
ATOM 2220 O O . GLN A 1 272 ? 23.797 -3.476 -33.507 1.00 59.38 272 GLN A O 1
ATOM 2225 N N . 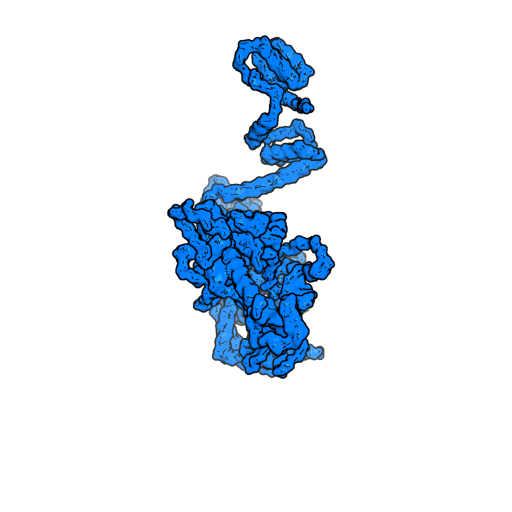TRP A 1 273 ? 25.843 -3.720 -32.625 1.00 62.94 273 TRP A N 1
ATOM 2226 C CA . TRP A 1 273 ? 25.362 -4.106 -31.304 1.00 62.94 273 TRP A CA 1
ATOM 2227 C C . TRP A 1 273 ? 24.659 -2.942 -30.596 1.00 62.94 273 TRP A C 1
ATOM 2229 O O . TRP A 1 273 ? 23.576 -3.149 -30.045 1.00 62.94 273 TRP A O 1
ATOM 2239 N N . LEU A 1 274 ? 25.221 -1.733 -30.651 1.00 60.78 274 LEU A N 1
ATOM 2240 C CA . LEU A 1 274 ? 24.659 -0.524 -30.054 1.00 60.78 274 LEU A CA 1
ATOM 2241 C C . LEU A 1 274 ? 23.326 -0.161 -30.713 1.00 60.78 274 LEU A C 1
ATOM 2243 O O . LEU A 1 274 ? 22.334 -0.013 -30.009 1.00 60.78 274 LEU A O 1
ATOM 2247 N N . LEU A 1 275 ? 23.248 -0.158 -32.046 1.00 63.69 275 LEU A N 1
ATOM 2248 C CA . LEU A 1 275 ? 22.008 0.083 -32.794 1.00 63.69 275 LEU A CA 1
ATOM 2249 C C . LEU A 1 275 ? 20.922 -0.953 -32.473 1.00 63.69 275 LEU A C 1
ATOM 2251 O O . LEU A 1 275 ? 19.769 -0.600 -32.221 1.00 63.69 275 LEU A O 1
ATOM 2255 N N . ARG A 1 276 ? 21.269 -2.248 -32.409 1.00 65.06 276 ARG A N 1
ATOM 2256 C CA . ARG A 1 276 ? 20.324 -3.304 -31.988 1.00 65.0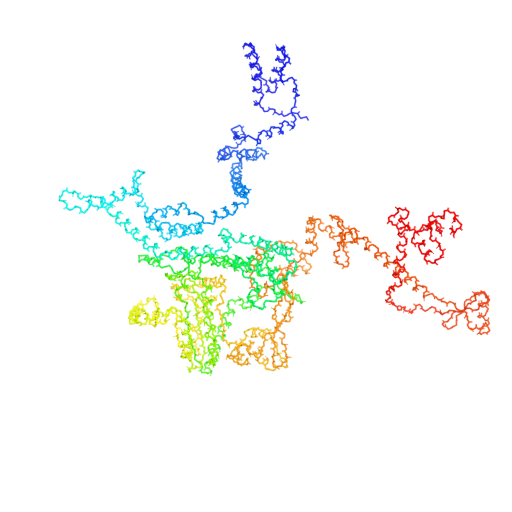6 276 ARG A CA 1
ATOM 2257 C C . ARG A 1 276 ? 19.862 -3.103 -30.545 1.00 65.06 276 ARG A C 1
ATOM 2259 O O . ARG A 1 276 ? 18.695 -3.352 -30.231 1.00 65.06 276 ARG A O 1
ATOM 2266 N N . THR A 1 277 ? 20.762 -2.655 -29.677 1.00 64.62 277 THR A N 1
ATOM 2267 C CA . THR A 1 277 ? 20.483 -2.380 -28.265 1.00 64.62 277 THR A CA 1
ATOM 2268 C C . THR A 1 277 ? 19.554 -1.176 -28.127 1.00 64.62 277 THR A C 1
ATOM 2270 O O . THR A 1 277 ? 18.504 -1.310 -27.505 1.00 64.62 277 THR A O 1
ATOM 2273 N N . ILE A 1 278 ? 19.844 -0.058 -28.798 1.00 67.31 278 ILE A N 1
ATOM 2274 C CA . ILE A 1 278 ? 18.990 1.136 -28.855 1.00 67.31 278 ILE A CA 1
ATOM 2275 C C . ILE A 1 278 ? 17.610 0.775 -29.402 1.00 67.31 278 ILE A C 1
ATOM 2277 O O . ILE A 1 278 ? 16.614 1.036 -28.735 1.00 67.31 278 ILE A O 1
ATOM 2281 N N . LYS A 1 279 ? 17.522 0.065 -30.534 1.00 70.19 279 LYS A N 1
ATOM 2282 C CA . LYS A 1 279 ? 16.240 -0.382 -31.108 1.00 70.19 279 LYS A CA 1
ATOM 2283 C C . LYS A 1 279 ? 15.413 -1.227 -30.133 1.00 70.19 279 LYS A C 1
ATOM 2285 O O . LYS A 1 279 ? 14.192 -1.103 -30.087 1.00 70.19 279 LYS A O 1
ATOM 2290 N N . THR A 1 280 ? 16.068 -2.070 -29.336 1.00 67.50 280 THR A N 1
ATOM 2291 C CA . THR A 1 280 ? 15.407 -2.904 -28.316 1.00 67.50 280 THR A CA 1
ATOM 2292 C C . THR A 1 280 ? 14.956 -2.084 -27.100 1.00 67.50 280 THR A C 1
ATOM 2294 O O . THR A 1 280 ? 13.964 -2.424 -26.457 1.00 67.50 280 THR A O 1
ATOM 2297 N N . LEU A 1 281 ? 15.672 -1.008 -26.770 1.00 70.69 281 LEU A N 1
ATOM 2298 C CA . LEU A 1 281 ? 15.443 -0.183 -25.581 1.00 70.69 281 LEU A CA 1
ATOM 2299 C C . LEU A 1 281 ? 14.610 1.063 -25.839 1.00 70.69 281 LEU A C 1
ATOM 2301 O O . LEU A 1 281 ? 14.097 1.633 -24.882 1.00 70.69 281 LEU A O 1
ATOM 2305 N N . LYS A 1 282 ? 14.443 1.462 -27.099 1.00 76.38 282 LYS A N 1
ATOM 2306 C CA . LYS A 1 282 ? 13.638 2.606 -27.526 1.00 76.38 282 LYS A CA 1
ATOM 2307 C C . LYS A 1 282 ? 12.272 2.641 -26.825 1.00 76.38 282 LYS A C 1
ATOM 2309 O O . LYS A 1 282 ? 11.991 3.659 -26.197 1.00 76.38 282 LYS A O 1
ATOM 2314 N N . PRO A 1 283 ? 11.499 1.532 -26.751 1.00 80.06 283 PRO A N 1
ATOM 2315 C CA . PRO A 1 283 ? 10.241 1.517 -25.999 1.00 80.06 283 PRO A CA 1
ATOM 2316 C C . PRO A 1 283 ? 10.424 1.804 -24.502 1.00 80.06 283 PRO A C 1
ATOM 2318 O O . PRO A 1 283 ? 9.649 2.548 -23.913 1.00 80.06 283 PRO A O 1
ATOM 2321 N N . ARG A 1 284 ? 11.478 1.265 -23.877 1.00 80.12 284 ARG A N 1
ATOM 2322 C CA . ARG A 1 284 ? 11.772 1.496 -22.454 1.00 80.12 284 ARG A CA 1
ATOM 2323 C C . ARG A 1 284 ? 12.208 2.926 -22.168 1.00 80.12 284 ARG A C 1
ATOM 2325 O O . ARG A 1 284 ? 11.825 3.460 -21.137 1.00 80.12 284 ARG A O 1
ATOM 2332 N N . LEU A 1 285 ? 12.986 3.545 -23.055 1.00 79.56 285 LEU A N 1
ATOM 2333 C CA . LEU A 1 285 ? 13.369 4.954 -22.933 1.00 79.56 285 LEU A CA 1
ATOM 2334 C C . LEU A 1 285 ? 12.149 5.871 -23.073 1.00 79.56 285 LEU A C 1
ATOM 2336 O O . LEU A 1 285 ? 12.018 6.821 -22.305 1.00 79.56 285 LEU A O 1
ATOM 2340 N N . THR A 1 286 ? 11.223 5.546 -23.980 1.00 84.62 286 THR A N 1
ATOM 2341 C CA . THR A 1 286 ? 9.938 6.246 -24.094 1.00 84.62 286 THR A CA 1
ATOM 2342 C C . THR A 1 286 ? 9.111 6.116 -22.816 1.00 84.62 286 THR A C 1
ATOM 2344 O O . THR A 1 286 ? 8.624 7.125 -22.318 1.00 84.62 286 THR A O 1
ATOM 2347 N N . ILE A 1 287 ? 9.002 4.912 -22.246 1.00 87.38 287 ILE A N 1
ATOM 2348 C CA . ILE A 1 287 ? 8.294 4.687 -20.975 1.00 87.38 287 ILE A CA 1
ATOM 2349 C C . ILE A 1 287 ? 8.965 5.449 -19.836 1.00 87.38 287 ILE A C 1
ATOM 2351 O O . ILE A 1 287 ? 8.293 6.098 -19.045 1.00 87.38 287 ILE A O 1
ATOM 2355 N N . LEU A 1 288 ? 10.295 5.413 -19.757 1.00 84.62 288 LEU A N 1
ATOM 2356 C CA . LEU A 1 288 ? 11.038 6.129 -18.727 1.00 84.62 288 LEU A CA 1
ATOM 2357 C C . LEU A 1 288 ? 10.767 7.637 -18.808 1.00 84.62 288 LEU A C 1
ATOM 2359 O O . LEU A 1 288 ? 10.514 8.254 -17.778 1.00 84.62 288 LEU A O 1
ATOM 2363 N N . LYS A 1 289 ? 10.736 8.195 -20.026 1.00 83.25 289 LYS A N 1
ATOM 2364 C CA . LYS A 1 289 ? 10.333 9.582 -20.272 1.00 83.25 289 LYS A CA 1
ATOM 2365 C C . LYS A 1 289 ? 8.889 9.840 -19.821 1.00 83.25 289 LYS A C 1
ATOM 2367 O O . LYS A 1 289 ? 8.649 10.814 -19.119 1.00 83.25 289 LYS A O 1
ATOM 2372 N N . GLN A 1 290 ? 7.943 8.968 -20.174 1.00 87.50 290 GLN A N 1
ATOM 2373 C CA . GLN A 1 290 ? 6.540 9.090 -19.751 1.00 87.50 290 GLN A CA 1
ATOM 2374 C C . GLN A 1 290 ? 6.401 9.088 -18.225 1.00 87.50 290 GLN A C 1
ATOM 2376 O O . GLN A 1 290 ? 5.719 9.947 -17.674 1.00 87.50 290 GLN A O 1
ATOM 2381 N N . ILE A 1 291 ? 7.093 8.174 -17.537 1.00 87.88 291 ILE A N 1
ATOM 2382 C CA . ILE A 1 291 ? 7.101 8.112 -16.072 1.00 87.88 291 ILE A CA 1
ATOM 2383 C C . ILE A 1 291 ? 7.617 9.432 -15.510 1.00 87.88 291 ILE A C 1
ATOM 2385 O O . ILE A 1 291 ? 6.949 10.007 -14.658 1.00 87.88 291 ILE A O 1
ATOM 2389 N N . THR A 1 292 ? 8.759 9.933 -15.996 1.00 84.31 292 THR A N 1
ATOM 2390 C CA . THR A 1 292 ? 9.341 11.191 -15.504 1.00 84.31 292 THR A CA 1
ATOM 2391 C C . THR A 1 292 ? 8.474 12.410 -15.793 1.00 84.31 292 THR A C 1
ATOM 2393 O O . THR A 1 292 ? 8.408 13.297 -14.950 1.00 84.31 292 THR A O 1
ATOM 2396 N N . ASP A 1 293 ? 7.789 12.442 -16.939 1.00 84.00 293 ASP A N 1
ATOM 2397 C CA . ASP A 1 293 ? 6.874 13.529 -17.301 1.00 84.00 293 ASP A CA 1
ATOM 2398 C C . ASP A 1 293 ? 5.612 13.517 -16.419 1.00 84.00 293 ASP A C 1
ATOM 2400 O O . ASP A 1 293 ? 5.081 14.571 -16.094 1.00 84.00 293 ASP A O 1
ATOM 2404 N N . SER A 1 294 ? 5.155 12.332 -15.997 1.00 85.12 294 SER A N 1
ATOM 2405 C CA . SER A 1 294 ? 3.986 12.157 -15.119 1.00 85.12 294 SER A CA 1
ATOM 2406 C C . SER A 1 294 ? 4.277 12.321 -13.620 1.00 85.12 294 SER A C 1
ATOM 2408 O O . SER A 1 294 ? 3.378 12.150 -12.797 1.00 85.12 294 SER A O 1
ATOM 2410 N N . MET A 1 295 ? 5.531 12.585 -13.228 1.00 84.69 295 MET A N 1
ATOM 2411 C CA . MET A 1 295 ? 5.890 12.665 -11.812 1.00 84.69 295 MET A CA 1
ATOM 2412 C C . MET A 1 295 ? 5.211 13.873 -11.150 1.00 84.69 295 MET A C 1
ATOM 2414 O O . MET A 1 295 ? 5.441 15.001 -11.578 1.00 84.69 295 MET A O 1
ATOM 2418 N N . PRO A 1 296 ? 4.469 13.673 -10.045 1.00 84.31 296 PRO A N 1
ATOM 2419 C CA . PRO A 1 296 ? 3.722 14.749 -9.396 1.00 84.31 296 PRO A CA 1
ATOM 2420 C C . PRO A 1 296 ? 4.619 15.758 -8.683 1.00 84.31 296 PRO A C 1
ATOM 2422 O O . PRO A 1 296 ? 4.188 16.846 -8.330 1.00 84.31 296 PRO A O 1
ATOM 2425 N N . LEU A 1 297 ? 5.867 15.373 -8.408 1.00 85.06 297 LEU A N 1
ATOM 2426 C CA . LEU A 1 297 ? 6.852 16.220 -7.763 1.00 85.06 297 LEU A CA 1
ATOM 2427 C C . LEU A 1 297 ? 8.212 16.036 -8.436 1.00 85.06 297 LEU A C 1
ATOM 2429 O O . LEU A 1 297 ? 8.562 14.917 -8.834 1.00 85.06 297 LEU A O 1
ATOM 2433 N N . PRO A 1 298 ? 9.037 17.094 -8.489 1.00 82.75 298 PRO A N 1
ATOM 2434 C CA . PRO A 1 298 ? 10.409 16.999 -8.952 1.00 82.75 298 PRO A CA 1
ATOM 2435 C C . PRO A 1 298 ? 11.195 15.888 -8.248 1.00 82.75 298 PRO A C 1
ATOM 2437 O O . PRO A 1 298 ? 11.124 15.711 -7.026 1.00 82.75 298 PRO A O 1
ATOM 2440 N N . TRP A 1 299 ? 12.044 15.187 -9.006 1.00 80.81 299 TRP A N 1
ATOM 2441 C CA . TRP A 1 299 ? 12.878 14.100 -8.481 1.00 80.81 299 TRP A CA 1
ATOM 2442 C C . TRP A 1 299 ? 13.672 14.491 -7.231 1.00 80.81 299 TRP A C 1
ATOM 2444 O O . TRP A 1 299 ? 13.813 13.687 -6.320 1.00 80.81 299 TRP A O 1
ATOM 2454 N N . HIS A 1 300 ? 14.202 15.711 -7.155 1.00 78.94 300 HIS A N 1
ATOM 2455 C CA . HIS A 1 300 ? 15.026 16.121 -6.018 1.00 78.94 300 HIS A CA 1
ATOM 2456 C C . HIS A 1 300 ? 14.242 16.202 -4.694 1.00 78.94 300 HIS A C 1
ATOM 2458 O O . HIS A 1 300 ? 14.868 16.126 -3.633 1.00 78.94 300 HIS A O 1
ATOM 2464 N N . ILE A 1 301 ? 12.911 16.346 -4.754 1.00 84.81 301 ILE A N 1
ATOM 2465 C CA . ILE A 1 301 ? 12.004 16.246 -3.605 1.00 84.81 301 ILE A CA 1
ATOM 2466 C C . ILE A 1 301 ? 11.737 14.770 -3.322 1.00 84.81 301 ILE A C 1
ATOM 2468 O O . ILE A 1 301 ? 12.026 14.307 -2.221 1.00 84.81 301 ILE A O 1
ATOM 2472 N N . LEU A 1 302 ? 11.293 14.011 -4.331 1.00 84.94 302 LEU A N 1
ATOM 2473 C CA . LEU A 1 302 ? 10.933 12.597 -4.172 1.00 84.94 302 LEU A CA 1
ATOM 2474 C C . LEU A 1 302 ? 12.120 11.707 -3.783 1.00 84.94 302 LEU A C 1
ATOM 2476 O O . LEU A 1 302 ? 11.960 10.758 -3.031 1.00 84.94 302 LEU A O 1
ATOM 2480 N N . ALA A 1 303 ? 13.342 12.001 -4.211 1.00 82.25 303 ALA A N 1
ATOM 2481 C CA . ALA A 1 303 ? 14.510 11.195 -3.865 1.00 82.25 303 ALA A CA 1
ATOM 2482 C C . ALA A 1 303 ? 14.778 11.168 -2.350 1.00 82.25 303 ALA A C 1
ATOM 2484 O O . ALA A 1 303 ? 15.283 10.173 -1.828 1.00 82.25 303 ALA A O 1
ATOM 2485 N N . ASN A 1 304 ? 14.412 12.232 -1.628 1.00 85.25 304 ASN A N 1
ATOM 2486 C CA . ASN A 1 304 ? 14.736 12.407 -0.218 1.00 85.25 304 ASN A CA 1
ATOM 2487 C C . ASN A 1 304 ? 13.465 12.438 0.651 1.00 85.25 304 ASN A C 1
ATOM 2489 O O . ASN A 1 304 ? 12.552 13.233 0.429 1.00 85.25 304 ASN A O 1
ATOM 2493 N N . VAL A 1 305 ? 13.437 11.574 1.669 1.00 84.56 305 VAL A N 1
ATOM 2494 C CA . VAL A 1 305 ? 12.301 11.428 2.591 1.00 84.56 305 VAL A CA 1
ATOM 2495 C C . VAL A 1 305 ? 12.007 12.736 3.334 1.00 84.56 305 VAL A C 1
ATOM 2497 O O . VAL A 1 305 ? 10.856 13.164 3.376 1.00 84.56 305 VAL A O 1
ATOM 2500 N N . ASP A 1 306 ? 13.034 13.419 3.841 1.00 85.19 306 ASP A N 1
ATOM 2501 C CA . ASP A 1 306 ? 12.885 14.660 4.608 1.00 85.19 306 ASP A CA 1
ATOM 2502 C C . ASP A 1 306 ? 12.404 15.816 3.737 1.00 85.19 306 ASP A C 1
ATOM 2504 O O . ASP A 1 306 ? 11.567 16.608 4.161 1.00 85.19 306 ASP A O 1
ATOM 2508 N N . LYS A 1 307 ? 12.892 15.906 2.494 1.00 86.94 307 LYS A N 1
ATOM 2509 C CA . LYS A 1 307 ? 12.420 16.929 1.547 1.00 86.94 307 LYS A CA 1
ATOM 2510 C C . LYS A 1 307 ? 10.961 16.712 1.174 1.00 86.94 307 LYS A C 1
ATOM 2512 O O . LYS A 1 307 ? 10.200 17.671 1.148 1.00 86.94 307 LYS A O 1
ATOM 2517 N N . THR A 1 308 ? 10.568 15.461 0.941 1.00 87.81 308 THR A N 1
ATOM 2518 C CA . THR A 1 308 ? 9.164 15.106 0.693 1.00 87.81 308 THR A CA 1
ATOM 2519 C C . THR A 1 308 ? 8.289 15.470 1.897 1.00 87.81 308 THR A C 1
ATOM 2521 O O . THR A 1 308 ? 7.206 16.019 1.728 1.00 87.81 308 THR A O 1
ATOM 2524 N N . LYS A 1 309 ? 8.774 15.221 3.121 1.00 85.56 309 LYS A N 1
ATOM 2525 C CA . LYS A 1 309 ? 8.067 15.574 4.357 1.00 85.56 309 LYS A CA 1
ATOM 2526 C C . LYS A 1 309 ? 7.922 17.087 4.533 1.00 85.56 309 LYS A C 1
ATOM 2528 O O . LYS A 1 309 ? 6.828 17.538 4.836 1.00 85.56 309 LYS A O 1
ATOM 2533 N N . LYS A 1 310 ? 8.983 17.864 4.304 1.00 88.88 310 LYS A N 1
ATOM 2534 C CA . LYS A 1 310 ? 8.934 19.335 4.363 1.00 88.88 310 LYS A CA 1
ATOM 2535 C C . LYS A 1 310 ? 7.996 19.917 3.308 1.00 88.88 310 LYS A C 1
ATOM 2537 O O . LYS A 1 310 ? 7.256 20.846 3.587 1.00 88.88 310 LYS A O 1
ATOM 2542 N N . HIS A 1 311 ? 7.974 19.341 2.108 1.00 90.88 311 HIS A N 1
ATOM 2543 C CA . HIS A 1 311 ? 7.066 19.799 1.059 1.00 90.88 311 HIS A CA 1
ATOM 2544 C C . HIS A 1 311 ? 5.586 19.561 1.406 1.00 90.88 311 HIS A C 1
ATOM 2546 O O . HIS A 1 311 ? 4.730 20.320 0.974 1.00 90.88 311 HIS A O 1
ATOM 2552 N N . ALA A 1 312 ? 5.275 18.575 2.253 1.00 91.06 312 ALA A N 1
ATOM 2553 C CA . ALA A 1 312 ? 3.917 18.392 2.762 1.00 91.06 312 ALA A CA 1
ATOM 2554 C C . ALA A 1 312 ? 3.409 19.584 3.595 1.00 91.06 312 ALA A C 1
ATOM 2556 O O . ALA A 1 312 ? 2.206 19.821 3.630 1.00 91.06 312 ALA A O 1
ATOM 2557 N N . GLU A 1 313 ? 4.302 20.316 4.270 1.00 91.12 313 GLU A N 1
ATOM 2558 C CA . GLU A 1 313 ? 3.955 21.548 4.994 1.00 91.12 313 GLU A CA 1
ATOM 2559 C C . GLU A 1 313 ? 3.613 22.676 4.018 1.00 91.12 313 GLU A C 1
ATOM 2561 O O . GLU A 1 313 ? 2.668 23.420 4.256 1.00 91.12 313 GLU A O 1
ATOM 2566 N N . VAL A 1 314 ? 4.333 22.745 2.894 1.00 92.62 314 VAL A N 1
ATOM 2567 C CA . VAL A 1 314 ? 4.079 23.714 1.818 1.00 92.62 314 VAL A CA 1
ATOM 2568 C C . VAL A 1 314 ? 2.706 23.476 1.192 1.00 92.62 314 VAL A C 1
ATOM 2570 O O . VAL A 1 314 ? 1.891 24.387 1.196 1.00 92.62 314 VAL A O 1
ATOM 2573 N N . LEU A 1 315 ? 2.401 22.243 0.765 1.00 93.00 315 LEU A N 1
ATOM 2574 C CA . LEU A 1 315 ? 1.098 21.925 0.157 1.00 93.00 315 LEU A CA 1
ATOM 2575 C C . LEU A 1 315 ? -0.073 22.173 1.114 1.00 93.00 315 LEU A C 1
ATOM 2577 O O . LEU A 1 315 ? -1.120 22.659 0.708 1.00 93.00 315 LEU A O 1
ATOM 2581 N N . ALA A 1 316 ? 0.095 21.852 2.399 1.00 93.81 316 ALA A N 1
ATOM 2582 C CA . ALA A 1 316 ? -0.933 22.116 3.401 1.00 93.81 316 ALA A CA 1
ATOM 2583 C C . ALA A 1 316 ? -1.210 23.617 3.563 1.00 93.81 316 ALA A C 1
ATOM 2585 O O . ALA A 1 316 ? -2.362 24.011 3.712 1.00 93.81 316 ALA A O 1
ATOM 2586 N N . ARG A 1 317 ? -0.160 24.445 3.520 1.00 94.00 317 ARG A N 1
ATOM 2587 C CA . ARG A 1 317 ? -0.284 25.901 3.563 1.00 94.00 317 ARG A CA 1
ATOM 2588 C C . ARG A 1 317 ? -0.940 26.448 2.294 1.00 94.00 317 ARG A C 1
ATOM 2590 O O . ARG A 1 317 ? -1.877 27.219 2.419 1.00 94.00 317 ARG A O 1
ATOM 2597 N N . GLU A 1 318 ? -0.510 26.001 1.115 1.00 94.31 318 GLU A N 1
ATOM 2598 C CA . GLU A 1 318 ? -1.104 26.411 -0.166 1.00 94.31 318 GLU A CA 1
ATOM 2599 C C . GLU A 1 318 ? -2.602 26.085 -0.227 1.00 94.31 318 GLU A C 1
ATOM 2601 O O . GLU A 1 318 ? -3.391 26.923 -0.640 1.00 94.31 318 GLU A O 1
ATOM 2606 N N . VAL A 1 319 ? -3.024 24.911 0.255 1.00 94.56 319 VAL A N 1
ATOM 2607 C CA . VAL A 1 319 ? -4.454 24.572 0.358 1.00 94.56 319 VAL A CA 1
ATOM 2608 C C . VAL A 1 319 ? -5.205 25.547 1.267 1.00 94.56 319 VAL A C 1
ATOM 2610 O O . VAL A 1 319 ? -6.316 25.951 0.936 1.00 94.56 319 VAL A O 1
ATOM 2613 N N . THR A 1 320 ? -4.628 25.919 2.411 1.00 93.88 320 THR A N 1
ATOM 2614 C CA . THR A 1 320 ? -5.238 26.899 3.323 1.00 93.88 320 THR A CA 1
ATOM 2615 C C . THR A 1 320 ? -5.352 28.275 2.670 1.00 93.88 320 THR A C 1
ATOM 2617 O O . THR A 1 320 ? -6.386 28.924 2.810 1.00 93.88 320 THR A O 1
ATOM 2620 N N . ASP A 1 321 ? -4.324 28.699 1.936 1.00 93.81 321 ASP A N 1
ATOM 2621 C CA . ASP A 1 321 ? -4.311 29.970 1.211 1.00 93.81 321 ASP A CA 1
ATOM 2622 C C . ASP A 1 321 ? -5.397 29.967 0.112 1.00 93.81 321 ASP A C 1
ATOM 2624 O O . ASP A 1 321 ? -6.263 30.839 0.121 1.00 93.81 321 ASP A O 1
ATOM 2628 N N . ILE A 1 322 ? -5.479 28.907 -0.709 1.00 93.38 322 ILE A N 1
ATOM 2629 C CA . ILE A 1 322 ? -6.542 28.734 -1.722 1.00 93.38 322 ILE A CA 1
ATOM 2630 C C . ILE A 1 322 ? -7.935 28.780 -1.079 1.00 93.38 322 ILE A C 1
ATOM 2632 O O . ILE A 1 322 ? -8.848 29.410 -1.604 1.00 93.38 322 ILE A O 1
ATOM 2636 N N . LEU A 1 323 ? -8.133 28.122 0.067 1.00 92.56 323 LEU A N 1
ATOM 2637 C CA . LEU A 1 323 ? -9.425 28.138 0.758 1.00 92.56 323 LEU A CA 1
ATOM 2638 C C . LEU A 1 323 ? -9.799 29.530 1.286 1.00 92.56 323 LEU A C 1
ATOM 2640 O O . LEU A 1 323 ? -10.983 29.874 1.289 1.00 92.56 323 LEU A O 1
ATOM 2644 N N . ASN A 1 324 ? -8.820 30.321 1.729 1.00 92.06 324 ASN A N 1
ATOM 2645 C CA . ASN A 1 324 ? -9.047 31.700 2.152 1.00 92.06 324 ASN A CA 1
ATOM 2646 C C . ASN A 1 324 ? -9.433 32.592 0.970 1.00 92.06 324 ASN A C 1
ATOM 2648 O O . ASN A 1 324 ? -10.381 33.367 1.105 1.00 92.06 324 ASN A O 1
ATOM 2652 N N . ASP A 1 325 ? -8.761 32.438 -0.169 1.00 92.06 325 ASP A N 1
ATOM 2653 C CA . ASP A 1 325 ? -9.055 33.184 -1.395 1.00 92.06 325 ASP A CA 1
ATOM 2654 C C . ASP A 1 325 ? -10.457 32.841 -1.913 1.00 92.06 325 ASP A C 1
ATOM 2656 O O . ASP A 1 325 ? -11.289 33.730 -2.093 1.00 92.06 325 ASP A O 1
ATOM 2660 N N . LEU A 1 326 ? -10.793 31.547 -2.003 1.00 91.31 326 LEU A N 1
ATOM 2661 C CA . LEU A 1 326 ? -12.131 31.088 -2.399 1.00 91.31 326 LEU A CA 1
ATOM 2662 C C . LEU A 1 326 ? -13.235 31.612 -1.476 1.00 91.31 326 LEU A C 1
ATOM 2664 O O . LEU A 1 326 ? -14.346 31.873 -1.933 1.00 91.31 326 LEU A O 1
ATOM 2668 N N . ARG A 1 327 ? -12.954 31.769 -0.176 1.00 89.00 327 ARG A N 1
ATOM 2669 C CA . ARG A 1 327 ? -13.905 32.348 0.784 1.00 89.00 327 ARG A CA 1
ATOM 2670 C C . ARG A 1 327 ? -14.169 33.831 0.508 1.00 89.00 327 ARG A C 1
ATOM 2672 O O . ARG A 1 327 ? -15.282 34.283 0.758 1.00 89.00 327 ARG A O 1
ATOM 2679 N N . ILE A 1 328 ? -13.162 34.576 0.052 1.00 90.62 328 ILE A N 1
ATOM 2680 C CA . ILE A 1 328 ? -13.277 36.006 -0.269 1.00 90.62 328 ILE A CA 1
ATOM 2681 C C . ILE A 1 328 ? -13.967 36.190 -1.624 1.00 90.62 328 ILE A C 1
ATOM 2683 O O . ILE A 1 328 ? -14.900 36.980 -1.727 1.00 90.62 328 ILE A O 1
ATOM 2687 N N . GLU A 1 329 ? -13.531 35.449 -2.644 1.00 90.19 329 GLU A N 1
ATOM 2688 C CA . GLU A 1 329 ? -14.041 35.560 -4.015 1.00 90.19 329 GLU A CA 1
ATOM 2689 C C . GLU A 1 329 ? -15.467 35.018 -4.160 1.00 90.19 329 GLU A C 1
ATOM 2691 O O . GLU A 1 329 ? -16.279 35.604 -4.872 1.00 90.19 329 GLU A O 1
ATOM 2696 N N . ASN A 1 330 ? -15.790 33.922 -3.463 1.00 90.69 330 ASN A N 1
ATOM 2697 C CA . ASN A 1 330 ? -17.081 33.244 -3.564 1.00 90.69 330 ASN A CA 1
ATOM 2698 C C . ASN A 1 330 ? -17.699 32.989 -2.172 1.00 90.69 330 ASN A C 1
ATOM 2700 O O . ASN A 1 330 ? -17.734 31.847 -1.700 1.00 90.69 330 ASN A O 1
ATOM 2704 N N . PRO A 1 331 ? -18.236 34.023 -1.493 1.00 86.31 331 PRO A N 1
ATOM 2705 C CA . PRO A 1 331 ? -18.765 33.889 -0.132 1.00 86.31 331 PRO A CA 1
ATOM 2706 C C . PRO A 1 331 ? -19.958 32.929 -0.009 1.00 86.31 331 PRO A C 1
ATOM 2708 O O . PRO A 1 331 ? -20.194 32.383 1.066 1.00 86.31 331 PRO A O 1
ATOM 2711 N N . SER A 1 332 ? -20.708 32.720 -1.097 1.00 88.06 332 SER A N 1
ATOM 2712 C CA . SER A 1 332 ? -21.877 31.834 -1.151 1.00 88.06 332 SER A CA 1
ATOM 2713 C C . SER A 1 332 ? -21.536 30.352 -1.344 1.00 88.06 332 SER A C 1
ATOM 2715 O O . SER A 1 332 ? -22.430 29.518 -1.225 1.00 88.06 332 SER A O 1
ATOM 2717 N N . TRP A 1 333 ? -20.279 30.006 -1.644 1.00 88.31 333 TRP A N 1
ATOM 2718 C CA . TRP A 1 333 ? -19.876 28.621 -1.901 1.00 88.31 333 TRP A CA 1
ATOM 2719 C C . TRP A 1 333 ? -19.847 27.766 -0.632 1.00 88.31 333 TRP A C 1
ATOM 2721 O O . TRP A 1 333 ? -19.220 28.125 0.378 1.00 88.31 333 TRP A O 1
ATOM 2731 N N . GLY A 1 334 ? -20.460 26.586 -0.729 1.00 87.00 334 GLY A N 1
ATOM 2732 C CA . GLY A 1 334 ? -20.481 25.572 0.323 1.00 87.00 334 GLY A CA 1
ATOM 2733 C C . GLY A 1 334 ? -19.186 24.758 0.386 1.00 87.00 334 GLY A C 1
ATOM 2734 O O . GLY A 1 334 ? -18.199 25.042 -0.303 1.00 87.00 334 GLY A O 1
ATOM 2735 N N . ALA A 1 335 ? -19.155 23.721 1.228 1.00 86.38 335 ALA A N 1
ATOM 2736 C CA . ALA A 1 335 ? -17.976 22.853 1.327 1.00 86.38 335 ALA A CA 1
ATOM 2737 C C . ALA A 1 335 ? -17.767 21.985 0.071 1.00 86.38 335 ALA A C 1
ATOM 2739 O O . ALA A 1 335 ? -16.628 21.641 -0.243 1.00 86.38 335 ALA A O 1
ATOM 2740 N N . LEU A 1 336 ? -18.841 21.659 -0.659 1.00 86.62 336 LEU A N 1
ATOM 2741 C CA . LEU A 1 336 ? -18.786 20.866 -1.894 1.00 86.62 336 LEU A CA 1
ATOM 2742 C C . LEU A 1 336 ? -18.077 21.617 -3.030 1.00 86.62 336 LEU A C 1
ATOM 2744 O O . LEU A 1 336 ? -17.152 21.073 -3.627 1.00 86.62 336 LEU A O 1
ATOM 2748 N N . ASP A 1 337 ? -18.422 22.886 -3.259 1.00 88.19 337 ASP A N 1
ATOM 2749 C CA . ASP A 1 337 ? -17.800 23.697 -4.316 1.00 88.19 337 ASP A CA 1
ATOM 2750 C C . ASP A 1 337 ? -16.294 23.880 -4.058 1.00 88.19 337 ASP A C 1
ATOM 2752 O O . ASP A 1 337 ? -15.446 23.709 -4.937 1.00 88.19 337 ASP A O 1
ATOM 2756 N N . LYS A 1 338 ? -15.936 24.149 -2.794 1.00 89.62 338 LYS A N 1
ATOM 2757 C CA . LYS A 1 338 ? -14.537 24.260 -2.351 1.00 89.62 338 LYS A CA 1
ATOM 2758 C C . LYS A 1 338 ? -13.798 22.929 -2.475 1.00 89.62 338 LYS A C 1
ATOM 2760 O O . LYS A 1 338 ? -12.613 22.910 -2.813 1.00 89.62 338 LYS A O 1
ATOM 2765 N N . PHE A 1 339 ? -14.474 21.814 -2.199 1.00 90.25 339 PHE A N 1
ATOM 2766 C CA . PHE A 1 339 ? -13.900 20.482 -2.345 1.00 90.25 339 PHE A CA 1
ATOM 2767 C C . PHE A 1 339 ? -13.489 20.200 -3.787 1.00 90.25 339 PHE A C 1
ATOM 2769 O O . PHE A 1 339 ? -12.392 19.680 -3.981 1.00 90.25 339 PHE A O 1
ATOM 2776 N N . ASP A 1 340 ? -14.295 20.571 -4.780 1.00 88.00 340 ASP A N 1
ATOM 2777 C CA . ASP A 1 340 ? -13.975 20.311 -6.186 1.00 88.00 340 ASP A CA 1
ATOM 2778 C C . ASP A 1 340 ? -12.695 21.033 -6.625 1.00 88.00 340 ASP A C 1
ATOM 2780 O O . ASP A 1 340 ? -11.814 20.415 -7.232 1.00 88.00 340 ASP A O 1
ATOM 2784 N N . VAL A 1 341 ? -12.524 22.300 -6.232 1.00 90.62 341 VAL A N 1
ATOM 2785 C CA . VAL A 1 341 ? -11.298 23.067 -6.522 1.00 90.62 341 VAL A CA 1
ATOM 2786 C C . VAL A 1 341 ? -10.076 22.445 -5.841 1.00 90.62 341 VAL A C 1
ATOM 2788 O O . VAL A 1 341 ? -9.049 22.208 -6.484 1.00 90.62 341 VAL A O 1
ATOM 2791 N N . ILE A 1 342 ? -10.174 22.117 -4.548 1.00 92.06 342 ILE A N 1
ATOM 2792 C CA . ILE A 1 342 ? -9.059 21.495 -3.817 1.00 92.06 342 ILE A CA 1
ATOM 2793 C C . ILE A 1 342 ? -8.778 20.074 -4.321 1.00 92.06 342 ILE A C 1
ATOM 2795 O O . ILE A 1 342 ? -7.624 19.641 -4.317 1.00 92.06 342 ILE A O 1
ATOM 2799 N N . SER A 1 343 ? -9.792 19.345 -4.791 1.00 89.94 343 SER A N 1
ATOM 2800 C CA . SER A 1 343 ? -9.622 18.027 -5.403 1.00 89.94 343 SER A CA 1
ATOM 2801 C C . SER A 1 343 ? -8.817 18.136 -6.694 1.00 89.94 343 SER A C 1
ATOM 2803 O O . SER A 1 343 ? -7.836 17.410 -6.844 1.00 89.94 343 SER A O 1
ATOM 2805 N N . GLN A 1 344 ? -9.146 19.087 -7.574 1.00 89.12 344 GLN A N 1
ATOM 2806 C CA . GLN A 1 344 ? -8.373 19.352 -8.795 1.00 89.12 344 GLN A CA 1
ATOM 2807 C C . GLN A 1 344 ? -6.927 19.752 -8.478 1.00 89.12 344 GLN A C 1
ATOM 2809 O O . GLN A 1 344 ? -5.983 19.226 -9.072 1.00 89.12 344 GLN A O 1
ATOM 2814 N N . TYR A 1 345 ? -6.726 20.624 -7.484 1.00 91.56 345 TYR A N 1
ATOM 2815 C CA . TYR A 1 345 ? -5.385 20.975 -7.016 1.00 91.56 345 TYR A CA 1
ATOM 2816 C C . TYR A 1 345 ? -4.619 19.739 -6.511 1.00 91.56 345 TYR A C 1
ATOM 2818 O O . TYR A 1 345 ? -3.464 19.530 -6.881 1.00 91.56 345 TYR A O 1
ATOM 2826 N N . ALA A 1 346 ? -5.250 18.874 -5.711 1.00 91.00 346 ALA A N 1
ATOM 2827 C CA . ALA A 1 346 ? -4.613 17.668 -5.186 1.00 91.00 346 ALA A CA 1
ATOM 2828 C C . ALA A 1 346 ? -4.306 16.619 -6.273 1.00 91.00 346 ALA A C 1
ATOM 2830 O O . ALA A 1 346 ? -3.287 15.918 -6.191 1.00 91.00 346 ALA A O 1
ATOM 2831 N N . GLU A 1 347 ? -5.137 16.537 -7.314 1.00 88.19 347 GLU A N 1
ATOM 2832 C CA . GLU A 1 347 ? -4.933 15.667 -8.474 1.00 88.19 347 GLU A CA 1
ATOM 2833 C C . GLU A 1 347 ? -3.663 16.017 -9.257 1.00 88.19 347 GLU A C 1
ATOM 2835 O O . GLU A 1 347 ? -2.970 15.096 -9.700 1.00 88.19 347 GLU A O 1
ATOM 2840 N N . ASN A 1 348 ? -3.271 17.297 -9.315 1.00 88.19 348 ASN A N 1
ATOM 2841 C CA . ASN A 1 348 ? -1.993 17.722 -9.910 1.00 88.19 348 ASN A CA 1
ATOM 2842 C C . ASN A 1 348 ? -0.780 17.056 -9.236 1.00 88.19 348 ASN A C 1
ATOM 2844 O O . ASN A 1 348 ? 0.248 16.821 -9.871 1.00 88.19 348 ASN A O 1
ATOM 2848 N N . PHE A 1 349 ? -0.915 16.679 -7.961 1.00 88.69 349 PHE A N 1
ATOM 2849 C CA . PHE A 1 349 ? 0.110 15.965 -7.198 1.00 88.69 349 PHE A CA 1
ATOM 2850 C C . PHE A 1 349 ? -0.134 14.451 -7.127 1.00 88.69 349 PHE A C 1
ATOM 2852 O O . PHE A 1 349 ? 0.530 13.745 -6.361 1.00 88.69 349 PHE A O 1
ATOM 2859 N N . GLY A 1 350 ? -1.074 13.915 -7.909 1.00 84.88 350 GLY A N 1
ATOM 2860 C CA . GLY A 1 350 ? -1.440 12.499 -7.893 1.00 84.88 350 GLY A CA 1
ATOM 2861 C C . GLY A 1 350 ? -2.079 12.050 -6.574 1.00 84.88 350 GLY A C 1
ATOM 2862 O O . GLY A 1 350 ? -1.970 10.874 -6.204 1.00 84.88 350 GLY A O 1
ATOM 2863 N N . VAL A 1 351 ? -2.702 12.975 -5.834 1.00 89.00 351 VAL A N 1
ATOM 2864 C CA . VAL A 1 351 ? -3.382 12.705 -4.566 1.00 89.00 351 VAL A CA 1
ATOM 2865 C C . VAL A 1 351 ? -4.890 12.800 -4.748 1.00 89.00 351 VAL A C 1
ATOM 2867 O O . VAL A 1 351 ? -5.437 13.861 -4.997 1.00 89.00 351 VAL A O 1
ATOM 2870 N N . THR A 1 352 ? -5.578 11.689 -4.505 1.00 85.88 352 THR A N 1
ATOM 2871 C CA . THR A 1 352 ? -7.040 11.667 -4.397 1.00 85.88 352 THR A CA 1
ATOM 2872 C C . THR A 1 352 ? -7.469 11.971 -2.957 1.00 85.88 352 THR A C 1
ATOM 2874 O O . THR A 1 352 ? -6.980 11.329 -2.003 1.00 85.88 352 THR A O 1
ATOM 2877 N N . LEU A 1 353 ? -8.372 12.946 -2.799 1.00 84.44 353 LEU A N 1
ATOM 2878 C CA . LEU A 1 353 ? -8.996 13.294 -1.520 1.00 84.44 353 LEU A CA 1
ATOM 2879 C C . LEU A 1 353 ? -9.860 12.142 -0.988 1.00 84.44 353 LEU A C 1
ATOM 2881 O O . LEU A 1 353 ? -10.320 11.280 -1.731 1.00 84.44 353 LEU A O 1
ATOM 2885 N N . PHE A 1 354 ? -10.039 12.105 0.334 1.00 68.44 354 PHE A N 1
ATOM 2886 C CA . PHE A 1 354 ? -10.653 10.981 1.052 1.00 68.44 354 PHE A CA 1
ATOM 2887 C C . PHE A 1 354 ? -12.063 10.626 0.557 1.00 68.44 354 PHE A C 1
ATOM 2889 O O . PHE A 1 354 ? -12.396 9.444 0.515 1.00 68.44 354 PHE A O 1
ATOM 2896 N N . ALA A 1 355 ? -12.857 11.616 0.153 1.00 67.75 355 ALA A N 1
ATOM 2897 C CA . ALA A 1 355 ? -14.241 11.405 -0.247 1.00 67.75 355 ALA A CA 1
ATOM 2898 C C . ALA A 1 355 ? -14.485 11.386 -1.768 1.00 67.75 355 ALA A C 1
ATOM 2900 O O . ALA A 1 355 ? -15.589 11.058 -2.196 1.00 67.75 355 ALA A O 1
ATOM 2901 N N . ALA A 1 356 ? -13.459 11.617 -2.596 1.00 59.28 356 ALA A N 1
ATOM 2902 C CA . ALA A 1 356 ? -13.605 11.608 -4.058 1.00 59.28 356 ALA A CA 1
ATOM 2903 C C . ALA A 1 356 ? -14.028 10.226 -4.612 1.00 59.28 356 ALA A C 1
ATOM 2905 O O . ALA A 1 356 ? -14.659 10.132 -5.660 1.00 59.28 356 ALA A O 1
ATOM 2906 N N . GLU A 1 357 ? -13.753 9.133 -3.885 1.00 53.41 357 GLU A N 1
ATOM 2907 C CA . GLU A 1 357 ? -14.188 7.777 -4.264 1.00 53.41 357 GLU A CA 1
ATOM 2908 C C . GLU A 1 357 ? -15.714 7.568 -4.166 1.00 53.41 357 GLU A C 1
ATOM 2910 O O . GLU A 1 357 ? -16.231 6.621 -4.764 1.00 53.41 357 GLU A O 1
ATOM 2915 N N . LYS A 1 358 ? -16.444 8.428 -3.435 1.00 57.25 358 LYS A N 1
ATOM 2916 C CA . LYS A 1 358 ? -17.913 8.360 -3.309 1.00 57.25 358 LYS A CA 1
ATOM 2917 C C . LYS A 1 358 ? -18.644 8.880 -4.556 1.00 57.25 358 LYS A C 1
ATOM 2919 O O . LYS A 1 358 ? -19.834 8.601 -4.715 1.00 57.25 358 LYS A O 1
ATOM 2924 N N . GLY A 1 359 ? -17.936 9.558 -5.466 1.00 62.75 359 GLY A N 1
ATOM 2925 C CA . GLY A 1 359 ? -18.489 10.079 -6.715 1.00 62.75 359 GLY A CA 1
ATOM 2926 C C . GLY A 1 359 ? -19.723 10.951 -6.472 1.00 62.75 359 GLY A C 1
ATOM 2927 O O . GLY A 1 359 ? -19.673 11.890 -5.690 1.00 62.75 359 GLY A O 1
ATOM 2928 N N . ILE A 1 360 ? -20.843 10.591 -7.106 1.00 55.06 360 ILE A N 1
ATOM 2929 C CA . ILE A 1 360 ? -22.110 11.350 -7.109 1.00 55.06 360 ILE A CA 1
ATOM 2930 C C . ILE A 1 360 ? -22.755 11.463 -5.707 1.00 55.06 360 ILE A C 1
ATOM 2932 O O . ILE A 1 360 ? -23.613 12.308 -5.493 1.00 55.06 360 ILE A O 1
ATOM 2936 N N . TYR A 1 361 ? -22.344 10.642 -4.734 1.00 68.06 361 TYR A N 1
ATOM 2937 C CA . TYR A 1 361 ? -22.917 10.613 -3.379 1.00 68.06 361 TYR A CA 1
ATOM 2938 C C . TYR A 1 361 ? -22.038 11.306 -2.325 1.00 68.06 361 TYR A C 1
ATOM 2940 O O . TYR A 1 361 ? -22.032 10.906 -1.158 1.00 68.06 361 TYR A O 1
ATOM 2948 N N . LEU A 1 362 ? -21.240 12.296 -2.724 1.00 78.12 362 LEU A N 1
ATOM 2949 C CA . LEU A 1 362 ? -20.449 13.083 -1.784 1.00 78.12 362 LEU A CA 1
ATOM 2950 C C . LEU A 1 362 ? -21.372 13.950 -0.912 1.00 78.12 362 LEU A C 1
ATOM 2952 O O . LEU A 1 362 ? -22.128 14.763 -1.433 1.00 78.12 362 LEU A O 1
ATOM 2956 N N . THR A 1 363 ? -21.310 13.773 0.409 1.00 84.00 363 THR A N 1
ATOM 2957 C CA . THR A 1 363 ? -22.070 14.599 1.361 1.00 84.00 363 THR A CA 1
ATOM 2958 C C . THR A 1 363 ? -21.255 15.814 1.803 1.00 84.00 363 THR A C 1
ATOM 2960 O O . THR A 1 363 ? -20.024 15.789 1.762 1.00 84.00 363 THR A O 1
ATOM 2963 N N . GLU A 1 364 ? -21.924 16.872 2.260 1.00 84.31 364 GLU A N 1
ATOM 2964 C CA . GLU A 1 364 ? -21.252 18.078 2.757 1.00 84.31 364 GLU A CA 1
ATOM 2965 C C . GLU A 1 364 ? -20.293 17.793 3.937 1.00 84.31 364 GLU A C 1
ATOM 2967 O O . GLU A 1 364 ? -19.128 18.189 3.844 1.00 84.31 364 GLU A O 1
ATOM 2972 N N . PRO A 1 365 ? -20.653 16.978 4.955 1.00 84.75 365 PRO A N 1
ATOM 2973 C CA . PRO A 1 365 ? -19.704 16.584 6.002 1.00 84.75 365 PRO A CA 1
ATOM 2974 C C . PRO A 1 365 ? -18.487 15.806 5.470 1.00 84.75 365 PRO A C 1
ATOM 2976 O O . PRO A 1 365 ? -17.368 15.962 5.958 1.00 84.75 365 PRO A O 1
ATOM 2979 N N . ASP A 1 366 ? -18.663 14.965 4.442 1.00 83.44 366 ASP A N 1
ATOM 2980 C CA . ASP A 1 366 ? -17.544 14.243 3.818 1.00 83.44 366 ASP A CA 1
ATOM 2981 C C . ASP A 1 366 ? -16.562 15.194 3.106 1.00 83.44 366 ASP A C 1
ATOM 2983 O O . ASP A 1 366 ? -15.342 14.951 3.094 1.00 83.44 366 ASP A O 1
ATOM 2987 N N . ALA A 1 367 ? -17.091 16.262 2.503 1.00 86.75 367 ALA A N 1
ATOM 2988 C CA . ALA A 1 367 ? -16.310 17.319 1.877 1.00 86.75 367 ALA A CA 1
ATOM 2989 C C . ALA A 1 367 ? -15.534 18.117 2.932 1.00 86.75 367 ALA A C 1
ATOM 2991 O O . ALA A 1 367 ? -14.316 18.247 2.805 1.00 86.75 367 ALA A O 1
ATOM 2992 N N . GLU A 1 368 ? -16.177 18.528 4.027 1.00 88.12 368 GLU A N 1
ATOM 2993 C CA . GLU A 1 368 ? -15.521 19.207 5.154 1.00 88.12 368 GLU A CA 1
ATOM 2994 C C . GLU A 1 368 ? -14.370 18.380 5.744 1.00 88.12 368 GLU A C 1
ATOM 2996 O O . GLU A 1 368 ? -13.242 18.867 5.864 1.00 88.12 368 GLU A O 1
ATOM 3001 N N . VAL A 1 369 ? -14.603 17.092 6.023 1.00 88.06 369 VAL A N 1
ATOM 3002 C CA . VAL A 1 369 ? -13.563 16.162 6.503 1.00 88.06 369 VAL A CA 1
ATOM 3003 C C . VAL A 1 369 ? -12.391 16.095 5.518 1.00 88.06 369 VAL A C 1
ATOM 3005 O O . VAL A 1 369 ? -11.221 16.012 5.915 1.00 88.06 369 VAL A O 1
ATOM 3008 N N . SER A 1 370 ? -12.678 16.105 4.215 1.00 89.31 370 SER A N 1
ATOM 3009 C CA . SER A 1 370 ? -11.651 16.066 3.174 1.00 89.31 370 SER A CA 1
ATOM 3010 C C . SER A 1 370 ? -10.852 17.368 3.097 1.00 89.31 370 SER A C 1
ATOM 3012 O O . SER A 1 370 ? -9.626 17.305 2.978 1.00 89.31 370 SER A O 1
ATOM 3014 N N . LEU A 1 371 ? -11.509 18.519 3.238 1.00 91.38 371 LEU A N 1
ATOM 3015 C CA . LEU A 1 371 ? -10.875 19.837 3.284 1.00 91.38 371 LEU A CA 1
ATOM 3016 C C . LEU A 1 371 ? -9.995 19.999 4.533 1.00 91.38 371 LEU A C 1
ATOM 3018 O O . LEU A 1 371 ? -8.855 20.452 4.428 1.00 91.38 371 LEU A O 1
ATOM 3022 N N . LEU A 1 372 ? -10.455 19.548 5.705 1.00 90.44 372 LEU A N 1
ATOM 3023 C CA . LEU A 1 372 ? -9.656 19.534 6.940 1.00 90.44 372 LEU A CA 1
ATOM 3024 C C . LEU A 1 372 ? -8.414 18.641 6.812 1.00 90.44 372 LEU A C 1
ATOM 3026 O O . LEU A 1 372 ? -7.327 18.980 7.288 1.00 90.44 372 LEU A O 1
ATOM 3030 N N . LYS A 1 373 ? -8.541 17.491 6.138 1.00 90.00 373 LYS A N 1
ATOM 3031 C CA . LYS A 1 373 ? -7.396 16.625 5.818 1.00 90.00 373 LYS A CA 1
ATOM 3032 C C . LYS A 1 373 ? -6.418 17.317 4.868 1.00 90.00 373 LYS A C 1
ATOM 3034 O O . LYS A 1 373 ? -5.211 17.220 5.091 1.00 90.00 373 LYS A O 1
ATOM 3039 N N . ALA A 1 374 ? -6.921 18.016 3.854 1.00 92.25 374 ALA A N 1
ATOM 3040 C CA . ALA A 1 374 ? -6.107 18.732 2.877 1.00 92.25 374 ALA A CA 1
ATOM 3041 C C . ALA A 1 374 ? -5.345 19.926 3.491 1.00 92.25 374 ALA A C 1
ATOM 3043 O O . ALA A 1 374 ? -4.232 20.211 3.070 1.00 92.25 374 ALA A O 1
ATOM 3044 N N . GLN A 1 375 ? -5.852 20.552 4.553 1.00 92.25 375 GLN A N 1
ATOM 3045 C CA . GLN A 1 375 ? -5.118 21.584 5.307 1.00 92.25 375 GLN A CA 1
ATOM 3046 C C . GLN A 1 375 ? -4.043 21.005 6.252 1.00 92.25 375 GLN A C 1
ATOM 3048 O O . GLN A 1 375 ? -3.282 21.732 6.889 1.00 92.25 375 GLN A O 1
ATOM 3053 N N . CYS A 1 376 ? -3.949 19.677 6.388 1.00 91.06 376 CYS A N 1
ATOM 3054 C CA . CYS A 1 376 ? -3.065 19.042 7.360 1.00 91.06 376 CYS A CA 1
ATOM 3055 C C . CYS A 1 376 ? -1.776 18.493 6.736 1.00 91.06 376 CYS A C 1
ATOM 3057 O O . CYS A 1 376 ? -1.776 17.475 6.035 1.00 91.06 376 CYS A O 1
ATOM 3059 N N . TYR A 1 377 ? -0.629 19.057 7.130 1.00 88.56 377 TYR A N 1
ATOM 3060 C CA . TYR A 1 377 ? 0.689 18.602 6.664 1.00 88.56 377 TYR A CA 1
ATOM 3061 C C . TYR A 1 377 ? 0.977 17.123 6.981 1.00 88.56 377 TYR A C 1
ATOM 3063 O O . TYR A 1 377 ? 1.632 16.427 6.205 1.00 88.56 377 TYR A O 1
ATOM 3071 N N . LYS A 1 378 ? 0.468 16.587 8.106 1.00 88.12 378 LYS A N 1
ATOM 3072 C CA . LYS A 1 378 ? 0.651 15.166 8.467 1.00 88.12 378 LYS A CA 1
ATOM 3073 C C . LYS A 1 378 ? -0.070 14.247 7.481 1.00 88.12 378 LYS A C 1
ATOM 3075 O O . LYS A 1 378 ? 0.426 13.159 7.187 1.00 88.12 378 LYS A O 1
ATOM 3080 N N . TRP A 1 379 ? -1.238 14.659 6.990 1.00 89.94 379 TRP A N 1
ATOM 3081 C CA . TRP A 1 379 ? -1.996 13.900 6.000 1.00 89.94 379 TRP A CA 1
ATOM 3082 C C . TRP A 1 379 ? -1.273 13.909 4.647 1.00 89.94 379 TRP A C 1
ATOM 3084 O O . TRP A 1 379 ? -0.999 12.829 4.107 1.00 89.94 379 TRP A O 1
ATOM 3094 N N . TRP A 1 380 ? -0.837 15.086 4.181 1.00 91.62 380 TRP A N 1
ATOM 3095 C CA . TRP A 1 380 ? -0.003 15.224 2.981 1.00 91.62 380 TRP A CA 1
ATOM 3096 C C . TRP A 1 380 ? 1.285 14.410 3.075 1.00 91.62 380 TRP A C 1
ATOM 3098 O O . TRP A 1 380 ? 1.604 13.655 2.160 1.00 91.62 380 TRP A O 1
ATOM 3108 N N . GLY A 1 381 ? 1.982 14.449 4.213 1.00 90.12 381 GLY A N 1
ATOM 3109 C CA . GLY A 1 381 ? 3.224 13.704 4.420 1.00 90.12 381 GLY A CA 1
ATOM 3110 C C . GLY A 1 381 ? 3.055 12.198 4.205 1.00 90.12 381 GLY A C 1
ATOM 3111 O O . GLY A 1 381 ? 3.912 11.555 3.600 1.00 90.12 381 GLY A O 1
ATOM 3112 N N . ARG A 1 382 ? 1.917 11.622 4.617 1.00 87.12 382 ARG A N 1
ATOM 3113 C CA . ARG A 1 382 ? 1.599 10.201 4.376 1.00 87.12 382 ARG A CA 1
ATOM 3114 C C . ARG A 1 382 ? 1.269 9.924 2.910 1.00 87.12 382 ARG A C 1
ATOM 3116 O O . ARG A 1 382 ? 1.710 8.908 2.368 1.00 87.12 382 ARG A O 1
ATOM 3123 N N . LYS A 1 383 ? 0.492 10.800 2.266 1.00 90.19 383 LYS A N 1
ATOM 3124 C CA . LYS A 1 383 ? 0.132 10.665 0.846 1.00 90.19 383 LYS A CA 1
ATOM 3125 C C . LYS A 1 383 ? 1.379 10.745 -0.036 1.00 90.19 383 LYS A C 1
ATOM 3127 O O . LYS A 1 383 ? 1.645 9.810 -0.795 1.00 90.19 383 LYS A O 1
ATOM 3132 N N . LEU A 1 384 ? 2.204 11.768 0.169 1.00 91.88 384 LEU A N 1
ATOM 3133 C CA . LEU A 1 384 ? 3.460 11.965 -0.549 1.00 91.88 384 LEU A CA 1
ATOM 3134 C C . LEU A 1 384 ? 4.475 10.849 -0.279 1.00 91.88 384 LEU A C 1
ATOM 3136 O O . LEU A 1 384 ? 5.159 10.420 -1.204 1.00 91.88 384 LEU A O 1
ATOM 3140 N N . LYS A 1 385 ? 4.542 10.300 0.942 1.00 90.06 385 LYS A N 1
ATOM 3141 C CA . LYS A 1 385 ? 5.380 9.125 1.247 1.00 90.06 385 LYS A CA 1
ATOM 3142 C C . LYS A 1 385 ? 5.032 7.922 0.362 1.00 90.06 385 LYS A C 1
ATOM 3144 O O . LYS A 1 385 ? 5.933 7.266 -0.165 1.00 90.06 385 LYS A O 1
ATOM 3149 N N . ASN A 1 386 ? 3.743 7.632 0.182 1.00 89.38 386 ASN A N 1
ATOM 3150 C CA . ASN A 1 386 ? 3.293 6.522 -0.663 1.00 89.38 386 ASN A CA 1
ATOM 3151 C C . ASN A 1 386 ? 3.551 6.790 -2.149 1.00 89.38 386 ASN A C 1
ATOM 3153 O O . ASN A 1 386 ? 4.022 5.899 -2.856 1.00 89.38 386 ASN A O 1
ATOM 3157 N N . ILE A 1 387 ? 3.283 8.014 -2.606 1.00 90.75 387 ILE A N 1
ATOM 3158 C CA . ILE A 1 387 ? 3.566 8.460 -3.977 1.00 90.75 387 ILE A CA 1
ATOM 3159 C C . ILE A 1 387 ? 5.052 8.310 -4.279 1.00 90.75 387 ILE A C 1
ATOM 3161 O O . ILE A 1 387 ? 5.420 7.618 -5.226 1.00 90.75 387 ILE A O 1
ATOM 3165 N N . ARG A 1 388 ? 5.906 8.862 -3.414 1.00 92.00 388 ARG A N 1
ATOM 3166 C CA . ARG A 1 388 ? 7.360 8.737 -3.492 1.00 92.00 388 ARG A CA 1
ATOM 3167 C C . ARG A 1 388 ? 7.777 7.287 -3.685 1.00 92.00 388 ARG A C 1
ATOM 3169 O O . ARG A 1 388 ? 8.458 6.974 -4.653 1.00 92.00 388 ARG A O 1
ATOM 3176 N N . ARG A 1 389 ? 7.363 6.392 -2.786 1.00 92.00 389 ARG A N 1
ATOM 3177 C CA . ARG A 1 389 ? 7.754 4.975 -2.841 1.00 92.00 389 ARG A CA 1
ATOM 3178 C C . ARG A 1 389 ? 7.375 4.313 -4.155 1.00 92.00 389 ARG A C 1
ATOM 3180 O O . ARG A 1 389 ? 8.193 3.606 -4.731 1.00 92.00 389 ARG A O 1
ATOM 3187 N N . ARG A 1 390 ? 6.155 4.562 -4.629 1.00 93.00 390 ARG A N 1
ATOM 3188 C CA . ARG A 1 390 ? 5.646 3.978 -5.873 1.00 93.00 390 ARG A CA 1
ATOM 3189 C C . ARG A 1 390 ? 6.383 4.510 -7.092 1.00 93.00 390 ARG A C 1
ATOM 3191 O O . ARG A 1 390 ? 6.780 3.705 -7.920 1.00 93.00 390 ARG A O 1
ATOM 3198 N N . TYR A 1 391 ? 6.616 5.820 -7.187 1.00 91.69 391 TYR A N 1
ATOM 3199 C CA . TYR A 1 391 ? 7.344 6.406 -8.317 1.00 91.69 391 TYR A CA 1
ATOM 3200 C C . TYR A 1 391 ? 8.817 6.000 -8.338 1.00 91.69 391 TYR A C 1
ATOM 3202 O O . TYR A 1 391 ? 9.332 5.662 -9.400 1.00 91.69 391 TYR A O 1
ATOM 3210 N N . LEU A 1 392 ? 9.488 5.971 -7.181 1.00 90.69 392 LEU A N 1
ATOM 3211 C CA . LEU A 1 392 ? 10.868 5.490 -7.098 1.00 90.69 392 LEU A CA 1
ATOM 3212 C C . LEU A 1 392 ? 10.958 4.024 -7.525 1.00 90.69 392 LEU A C 1
ATOM 3214 O O . LEU A 1 392 ? 11.772 3.690 -8.377 1.00 90.69 392 LEU A O 1
ATOM 3218 N N . GLU A 1 393 ? 10.070 3.167 -7.017 1.00 93.38 393 GLU A N 1
ATOM 3219 C CA . GLU A 1 393 ? 10.017 1.768 -7.443 1.00 93.38 393 GLU A CA 1
ATOM 3220 C C . GLU A 1 393 ? 9.674 1.630 -8.932 1.00 93.38 393 GLU A C 1
ATOM 3222 O O . GLU A 1 393 ? 10.253 0.796 -9.622 1.00 93.38 393 GLU A O 1
ATOM 3227 N N . HIS A 1 394 ? 8.777 2.465 -9.463 1.00 93.00 394 HIS A N 1
ATOM 3228 C CA . HIS A 1 394 ? 8.429 2.456 -10.881 1.00 93.00 394 HIS A CA 1
ATOM 3229 C C . HIS A 1 394 ? 9.635 2.796 -11.766 1.00 93.00 394 HIS A C 1
ATOM 3231 O O . HIS A 1 394 ? 9.868 2.139 -12.781 1.00 93.00 394 HIS A O 1
ATOM 3237 N N . LEU A 1 395 ? 10.447 3.772 -11.350 1.00 89.00 395 LEU A N 1
ATOM 3238 C CA . LEU A 1 395 ? 11.696 4.108 -12.026 1.00 89.00 395 LEU A CA 1
ATOM 3239 C C . LEU A 1 395 ? 12.689 2.939 -11.973 1.00 89.00 395 LEU A C 1
ATOM 3241 O O . LEU A 1 395 ? 13.292 2.628 -12.995 1.00 89.00 395 LEU A O 1
ATOM 3245 N N . GLU A 1 396 ? 12.820 2.248 -10.838 1.00 88.56 396 GLU A N 1
ATOM 3246 C CA . GLU A 1 396 ? 13.683 1.061 -10.714 1.00 88.56 396 GLU A CA 1
ATOM 3247 C C . GLU A 1 396 ? 13.203 -0.124 -11.576 1.00 88.56 396 GLU A C 1
ATOM 3249 O O . GLU A 1 396 ? 14.009 -0.862 -12.152 1.00 88.56 396 GLU A O 1
ATOM 3254 N N . ILE A 1 397 ? 11.887 -0.297 -11.731 1.00 90.00 397 ILE A N 1
ATOM 3255 C CA . ILE A 1 397 ? 11.307 -1.262 -12.675 1.00 90.00 397 ILE A CA 1
ATOM 3256 C C . ILE A 1 397 ? 11.668 -0.868 -14.116 1.00 90.00 397 ILE A C 1
ATOM 3258 O O . ILE A 1 397 ? 12.130 -1.712 -14.889 1.00 90.00 397 ILE A O 1
ATOM 3262 N N . ALA A 1 398 ? 11.520 0.412 -14.469 1.00 87.06 398 ALA A N 1
ATOM 3263 C CA . ALA A 1 398 ? 11.784 0.919 -15.815 1.00 87.06 398 ALA A CA 1
ATOM 3264 C C . ALA A 1 398 ? 13.267 0.829 -16.216 1.00 87.06 398 ALA A C 1
ATOM 3266 O O . ALA A 1 398 ? 13.588 0.465 -17.351 1.00 87.06 398 ALA A O 1
ATOM 3267 N N . THR A 1 399 ? 14.184 1.097 -15.282 1.00 81.00 399 THR A N 1
ATOM 3268 C CA . THR A 1 399 ? 15.634 0.920 -15.484 1.00 81.00 399 THR A CA 1
ATOM 3269 C C . THR A 1 399 ? 16.049 -0.557 -15.485 1.00 81.00 399 THR A C 1
ATOM 3271 O O . THR A 1 399 ? 17.132 -0.899 -15.970 1.00 81.00 399 THR A O 1
ATOM 3274 N N . GLY A 1 400 ? 15.163 -1.452 -15.034 1.00 80.50 400 GLY A N 1
ATOM 3275 C CA . GLY A 1 400 ? 15.330 -2.902 -15.035 1.00 80.50 400 GLY A CA 1
ATOM 3276 C C . GLY A 1 400 ? 16.057 -3.447 -13.807 1.00 80.50 400 GLY A C 1
ATOM 3277 O O . GLY A 1 400 ? 16.604 -4.551 -13.872 1.00 80.50 400 GLY A O 1
ATOM 3278 N N . GLU A 1 401 ? 16.150 -2.689 -12.717 1.00 84.00 401 GLU A N 1
ATOM 3279 C CA . GLU A 1 401 ? 16.695 -3.171 -11.437 1.00 84.00 401 GLU A CA 1
ATOM 3280 C C . GLU A 1 401 ? 15.741 -4.158 -10.741 1.00 84.00 401 GLU A C 1
ATOM 3282 O O . GLU A 1 401 ? 16.158 -4.912 -9.865 1.00 84.00 401 GLU A O 1
ATOM 3287 N N . VAL A 1 402 ? 14.480 -4.221 -11.183 1.00 88.31 402 VAL A N 1
ATOM 3288 C CA . VAL A 1 402 ? 13.510 -5.239 -10.762 1.00 88.31 402 VAL A CA 1
ATOM 3289 C C . VAL A 1 402 ? 13.349 -6.298 -11.847 1.00 88.31 402 VAL A C 1
ATOM 3291 O O . VAL A 1 402 ? 12.977 -5.996 -12.983 1.00 88.31 402 VAL A O 1
ATOM 3294 N N . GLY A 1 403 ? 13.626 -7.560 -11.521 1.00 83.81 403 GLY A N 1
ATOM 3295 C CA . GLY A 1 403 ? 13.491 -8.654 -12.478 1.00 83.81 403 GLY A CA 1
ATOM 3296 C C . GLY A 1 403 ? 14.491 -9.784 -12.303 1.00 83.81 403 GLY A C 1
ATOM 3297 O O . GLY A 1 403 ? 15.320 -9.809 -11.400 1.00 83.81 403 GLY A O 1
ATOM 3298 N N . LYS A 1 404 ? 14.447 -10.730 -13.244 1.00 71.75 404 LYS A N 1
ATOM 3299 C CA . LYS A 1 404 ? 15.535 -11.697 -13.420 1.00 71.75 404 LYS A CA 1
ATOM 3300 C C . LYS A 1 404 ? 16.686 -11.027 -14.149 1.00 71.75 404 LYS A C 1
ATOM 3302 O O . LYS A 1 404 ? 16.468 -10.379 -15.174 1.00 71.75 404 LYS A O 1
ATOM 3307 N N . ASP A 1 405 ? 17.912 -11.292 -13.711 1.00 66.81 405 ASP A N 1
ATOM 3308 C CA . ASP A 1 405 ? 19.082 -10.950 -14.511 1.00 66.81 405 ASP A CA 1
ATOM 3309 C C . ASP A 1 405 ? 19.151 -11.853 -15.759 1.00 66.81 405 ASP A C 1
ATOM 3311 O O . ASP A 1 405 ? 19.674 -12.970 -15.731 1.00 66.81 405 ASP A O 1
ATOM 3315 N N . LEU A 1 406 ? 18.588 -11.361 -16.868 1.00 56.25 406 LEU A N 1
ATOM 3316 C CA . LEU A 1 406 ? 18.547 -12.056 -18.159 1.00 56.25 406 LEU A CA 1
ATOM 3317 C C . LEU A 1 406 ? 19.930 -12.219 -18.810 1.00 56.25 406 LEU A C 1
ATOM 3319 O O . LEU A 1 406 ? 20.062 -13.013 -19.737 1.00 56.25 406 LEU A O 1
ATOM 3323 N N . PHE A 1 407 ? 20.948 -11.486 -18.349 1.00 55.19 407 PHE A N 1
ATOM 3324 C CA . PHE A 1 407 ? 22.291 -11.500 -18.940 1.00 55.19 407 PHE A CA 1
ATOM 3325 C C . PHE A 1 407 ? 23.353 -12.011 -17.963 1.00 55.19 407 PHE A C 1
ATOM 3327 O O . PHE A 1 407 ? 24.550 -11.847 -18.210 1.00 55.19 407 PHE A O 1
ATOM 3334 N N . ALA A 1 408 ? 22.929 -12.632 -16.863 1.00 58.62 408 ALA A N 1
ATOM 3335 C CA . ALA A 1 408 ? 23.839 -13.288 -15.947 1.00 58.62 408 ALA A CA 1
ATOM 3336 C C . ALA A 1 408 ? 24.640 -14.359 -16.701 1.00 58.62 408 ALA A C 1
ATOM 3338 O O . ALA A 1 408 ? 24.075 -15.316 -17.242 1.00 58.62 408 ALA A O 1
ATOM 3339 N N . LYS A 1 409 ? 25.963 -14.188 -16.757 1.00 54.47 409 LYS A N 1
ATOM 3340 C CA . LYS A 1 409 ? 26.855 -15.138 -17.425 1.00 54.47 409 LYS A CA 1
ATOM 3341 C C . LYS A 1 409 ? 27.154 -16.284 -16.471 1.00 54.47 409 LYS A C 1
ATOM 3343 O O . LYS A 1 409 ? 27.554 -16.066 -15.329 1.00 54.47 409 LYS A O 1
ATOM 3348 N N . TYR A 1 410 ? 26.958 -17.508 -16.944 1.00 55.94 410 TYR A N 1
ATOM 3349 C CA . TYR A 1 410 ? 27.408 -18.687 -16.222 1.00 55.94 410 TYR A CA 1
ATOM 3350 C C . TYR A 1 410 ? 28.893 -18.902 -16.516 1.00 55.94 410 TYR A C 1
ATOM 3352 O O . TYR A 1 410 ? 29.262 -19.190 -17.657 1.00 55.94 410 TYR A O 1
ATOM 3360 N N . ASP A 1 411 ? 29.738 -18.732 -15.504 1.00 59.28 411 ASP A N 1
ATOM 3361 C CA . ASP A 1 411 ? 31.148 -19.079 -15.596 1.00 59.28 411 ASP A CA 1
ATOM 3362 C C . ASP A 1 411 ? 31.284 -20.592 -15.392 1.00 59.28 411 ASP A C 1
ATOM 3364 O O . ASP A 1 411 ? 31.268 -21.101 -14.270 1.00 59.28 411 ASP A O 1
ATOM 3368 N N . LYS A 1 412 ? 31.408 -21.323 -16.507 1.00 54.09 412 LYS A N 1
ATOM 3369 C CA . LYS A 1 412 ? 31.582 -22.781 -16.496 1.00 54.09 412 LYS A CA 1
ATOM 3370 C C . LYS A 1 412 ? 32.847 -23.224 -15.752 1.00 54.09 412 LYS A C 1
ATOM 3372 O O . LYS A 1 412 ? 32.854 -24.341 -15.254 1.00 54.09 412 LYS A O 1
ATOM 3377 N N . LYS A 1 413 ? 33.894 -22.388 -15.681 1.00 53.09 413 LYS A N 1
ATOM 3378 C CA . LYS A 1 413 ? 35.172 -22.742 -15.039 1.00 53.09 413 LYS A CA 1
ATOM 3379 C C . LYS A 1 413 ? 35.094 -22.621 -13.521 1.00 53.09 413 LYS A C 1
ATOM 3381 O O . LYS A 1 413 ? 35.640 -23.458 -12.817 1.00 53.09 413 LYS A O 1
ATOM 3386 N N . LYS A 1 414 ? 34.407 -21.591 -13.022 1.00 52.97 414 LYS A N 1
ATOM 3387 C CA . LYS A 1 414 ? 34.237 -21.357 -11.577 1.00 52.97 414 LYS A CA 1
ATOM 3388 C C . LYS A 1 414 ? 32.981 -22.005 -10.996 1.00 52.97 414 LYS A C 1
ATOM 3390 O O . LYS A 1 414 ? 32.767 -21.926 -9.793 1.00 52.97 414 LYS A O 1
ATOM 3395 N N . GLY A 1 415 ? 32.112 -22.568 -11.839 1.00 57.75 415 GLY A N 1
ATOM 3396 C CA . GLY A 1 415 ? 30.801 -23.079 -11.429 1.00 57.75 415 GLY A CA 1
ATOM 3397 C C . GLY A 1 415 ? 29.866 -21.996 -10.875 1.00 57.75 415 GLY A C 1
ATOM 3398 O O . GLY A 1 415 ? 28.825 -22.317 -10.305 1.00 57.75 415 GLY A O 1
ATOM 3399 N N . THR A 1 416 ? 30.214 -20.713 -11.031 1.00 52.88 416 THR A N 1
ATOM 3400 C CA . THR A 1 416 ? 29.480 -19.579 -10.466 1.00 52.88 416 THR A CA 1
ATOM 3401 C C . THR A 1 416 ? 28.738 -18.809 -11.549 1.00 52.88 416 THR A C 1
ATOM 3403 O O . THR A 1 416 ? 29.181 -18.655 -12.687 1.00 52.88 416 THR A O 1
ATOM 3406 N N . LYS A 1 417 ? 27.558 -18.305 -11.194 1.00 62.66 417 LYS A N 1
ATOM 3407 C CA . LYS A 1 417 ? 26.792 -17.396 -12.043 1.00 62.66 417 LYS A CA 1
ATOM 3408 C C . LYS A 1 417 ? 27.203 -15.973 -11.677 1.00 62.66 417 LYS A C 1
ATOM 3410 O O . LYS A 1 417 ? 26.933 -15.531 -10.565 1.00 62.66 417 LYS A O 1
ATOM 3415 N N . ALA A 1 418 ? 27.860 -15.264 -12.591 1.00 58.09 418 ALA A N 1
ATOM 3416 C CA . ALA A 1 418 ? 28.160 -13.851 -12.409 1.00 58.09 418 ALA A CA 1
ATOM 3417 C C . ALA A 1 418 ? 26.847 -13.063 -12.527 1.00 58.09 418 ALA A C 1
ATOM 3419 O O . ALA A 1 418 ? 26.356 -12.810 -13.630 1.00 58.09 418 ALA A O 1
ATOM 3420 N N . VAL A 1 419 ? 26.246 -12.750 -11.378 1.00 63.22 419 VAL A N 1
ATOM 3421 C CA . VAL A 1 419 ? 25.032 -11.932 -11.276 1.00 63.22 419 VAL A CA 1
ATOM 3422 C C . VAL A 1 419 ? 25.438 -10.465 -11.269 1.00 63.22 419 VAL A C 1
ATOM 3424 O O . VAL A 1 419 ? 26.370 -10.071 -10.563 1.00 63.22 419 VAL A O 1
ATOM 3427 N N . ARG A 1 420 ? 24.758 -9.639 -12.065 1.00 65.31 420 ARG A N 1
ATOM 3428 C CA . ARG A 1 420 ? 24.992 -8.194 -12.045 1.00 65.31 420 ARG A CA 1
ATOM 3429 C C . ARG A 1 420 ? 24.501 -7.601 -10.728 1.00 65.31 420 ARG A C 1
ATOM 3431 O O . ARG A 1 420 ? 23.397 -7.887 -10.274 1.00 65.31 420 ARG A O 1
ATOM 3438 N N . LYS A 1 421 ? 25.341 -6.767 -10.112 1.00 64.25 421 LYS A N 1
ATOM 3439 C CA . LYS A 1 421 ? 25.022 -6.083 -8.852 1.00 64.25 421 LYS A CA 1
ATOM 3440 C C . LYS A 1 421 ? 23.860 -5.108 -9.076 1.00 64.25 421 LYS A C 1
ATOM 3442 O O . LYS A 1 421 ? 23.897 -4.360 -10.046 1.00 64.25 421 LYS A O 1
ATOM 3447 N N . GLY A 1 422 ? 22.881 -5.096 -8.170 1.00 69.12 422 GLY A N 1
ATOM 3448 C CA . GLY A 1 422 ? 21.769 -4.130 -8.172 1.00 69.12 422 GLY A CA 1
ATOM 3449 C C . GLY A 1 422 ? 20.412 -4.680 -8.621 1.00 69.12 422 GLY A C 1
ATOM 3450 O O . GLY A 1 422 ? 19.393 -4.110 -8.246 1.00 69.12 422 GLY A O 1
ATOM 3451 N N . ILE A 1 423 ? 20.378 -5.831 -9.302 1.00 77.94 423 ILE A N 1
ATOM 3452 C CA . ILE A 1 423 ? 19.120 -6.446 -9.744 1.00 77.94 423 ILE A CA 1
ATOM 3453 C C . ILE A 1 423 ? 18.554 -7.324 -8.631 1.00 77.94 423 ILE A C 1
ATOM 3455 O O . ILE A 1 423 ? 19.233 -8.233 -8.154 1.00 77.94 423 ILE A O 1
ATOM 3459 N N . ASN A 1 424 ? 17.299 -7.086 -8.263 1.00 84.25 424 ASN A N 1
ATOM 3460 C CA . ASN A 1 424 ? 16.570 -7.908 -7.308 1.00 84.25 424 ASN A CA 1
ATOM 3461 C C . ASN A 1 424 ? 15.223 -8.358 -7.890 1.00 84.25 424 ASN A C 1
ATOM 3463 O O . ASN A 1 424 ? 14.602 -7.665 -8.697 1.00 84.25 424 ASN A O 1
ATOM 3467 N N . ALA A 1 425 ? 14.761 -9.541 -7.494 1.00 85.50 425 ALA A N 1
ATOM 3468 C CA . ALA A 1 425 ? 13.449 -10.026 -7.902 1.00 85.50 425 ALA A CA 1
ATOM 3469 C C . ALA A 1 425 ? 12.339 -9.366 -7.074 1.00 85.50 425 ALA A C 1
ATOM 3471 O O . ALA A 1 425 ? 12.536 -9.048 -5.900 1.00 85.50 425 ALA A O 1
ATOM 3472 N N . TYR A 1 426 ? 11.151 -9.244 -7.676 1.00 89.62 426 TYR A N 1
ATOM 3473 C CA . TYR A 1 426 ? 9.901 -8.765 -7.062 1.00 89.62 426 TYR A CA 1
ATOM 3474 C C . TYR A 1 426 ? 9.844 -7.272 -6.750 1.00 89.62 426 TYR A C 1
ATOM 3476 O O . TYR A 1 426 ? 8.838 -6.633 -7.056 1.00 89.62 426 TYR A O 1
ATOM 3484 N N . CYS A 1 427 ? 10.899 -6.730 -6.146 1.00 91.62 427 CYS A N 1
ATOM 3485 C CA . CYS A 1 427 ? 11.053 -5.309 -5.875 1.00 91.62 427 CYS A CA 1
ATOM 3486 C C . CYS A 1 427 ? 12.525 -4.891 -5.887 1.00 91.62 427 CYS A C 1
ATOM 3488 O O . CYS A 1 427 ? 13.419 -5.723 -5.707 1.00 91.62 427 CYS A O 1
ATOM 3490 N N . SER A 1 428 ? 12.791 -3.595 -6.026 1.00 91.38 428 SER A N 1
ATOM 3491 C CA . SER A 1 428 ? 14.156 -3.064 -5.992 1.00 91.38 428 SER A CA 1
ATOM 3492 C C . SER A 1 428 ? 14.810 -3.230 -4.612 1.00 91.38 428 SER A C 1
ATOM 3494 O O . SER A 1 428 ? 14.138 -3.375 -3.582 1.00 91.38 428 SER A O 1
ATOM 3496 N N . TYR A 1 429 ? 16.146 -3.158 -4.561 1.00 88.31 429 TYR A N 1
ATOM 3497 C CA . TYR A 1 429 ? 16.871 -3.086 -3.285 1.00 88.31 429 TYR A CA 1
ATOM 3498 C C . TYR A 1 429 ? 16.493 -1.848 -2.470 1.00 88.31 429 TYR A C 1
ATOM 3500 O O . TYR A 1 429 ? 16.479 -1.905 -1.241 1.00 88.31 429 TYR A O 1
ATOM 3508 N N . GLN A 1 430 ? 16.169 -0.739 -3.138 1.00 88.69 430 GLN A N 1
ATOM 3509 C CA . GLN A 1 430 ? 15.754 0.481 -2.462 1.00 88.69 430 GLN A CA 1
ATOM 3510 C C . GLN A 1 430 ? 14.436 0.266 -1.710 1.00 88.69 430 GLN A C 1
ATOM 3512 O O . GLN A 1 430 ? 14.381 0.523 -0.507 1.00 88.69 430 GLN A O 1
ATOM 3517 N N . ALA A 1 431 ? 13.408 -0.273 -2.373 1.00 91.00 431 ALA A N 1
ATOM 3518 C CA . ALA A 1 431 ? 12.131 -0.581 -1.729 1.00 91.00 431 ALA A CA 1
ATOM 3519 C C . ALA A 1 431 ? 12.288 -1.601 -0.592 1.00 91.00 431 ALA A C 1
ATOM 3521 O O . ALA A 1 431 ? 11.682 -1.451 0.470 1.00 91.00 431 ALA A O 1
ATOM 3522 N N . LEU A 1 432 ? 13.147 -2.607 -0.779 1.00 89.94 432 LEU A N 1
ATOM 3523 C CA . LEU A 1 432 ? 13.450 -3.603 0.246 1.00 89.94 432 LEU A CA 1
ATOM 3524 C C . LEU A 1 432 ? 14.090 -2.980 1.496 1.00 89.94 432 LEU A C 1
ATOM 3526 O O . LEU A 1 432 ? 13.688 -3.294 2.618 1.00 89.94 432 LEU A O 1
ATOM 3530 N N . ASN A 1 433 ? 15.081 -2.107 1.314 1.00 89.00 433 ASN A N 1
ATOM 3531 C CA . ASN A 1 433 ? 15.780 -1.446 2.415 1.00 89.00 433 ASN A CA 1
ATOM 3532 C C . ASN A 1 433 ? 14.870 -0.451 3.143 1.00 89.00 433 ASN A C 1
ATOM 3534 O O . ASN A 1 433 ? 14.861 -0.425 4.372 1.00 89.00 433 ASN A O 1
ATOM 3538 N N . GLU A 1 434 ? 14.054 0.313 2.409 1.00 88.06 434 GLU A N 1
ATOM 3539 C CA . GLU A 1 434 ? 13.056 1.201 3.013 1.00 88.06 434 GLU A CA 1
ATOM 3540 C C . GLU A 1 434 ? 12.023 0.418 3.833 1.00 88.06 434 GLU A C 1
ATOM 3542 O O . GLU A 1 434 ? 11.692 0.826 4.946 1.00 88.06 434 GLU A O 1
ATOM 3547 N N . TYR A 1 435 ? 11.558 -0.730 3.329 1.00 89.19 435 TYR A N 1
ATOM 3548 C CA . TYR A 1 435 ? 10.635 -1.605 4.051 1.00 89.19 435 TYR A CA 1
ATOM 3549 C C . TYR A 1 435 ? 11.251 -2.166 5.341 1.00 89.19 435 TYR A C 1
ATOM 3551 O O . TYR A 1 435 ? 10.598 -2.162 6.386 1.00 89.19 435 TYR A O 1
ATOM 3559 N N . LYS A 1 436 ? 12.512 -2.614 5.304 1.00 87.94 436 LYS A N 1
ATOM 3560 C CA . LYS A 1 436 ? 13.228 -3.078 6.506 1.00 87.94 436 LYS A CA 1
ATOM 3561 C C . LYS A 1 436 ? 13.371 -1.959 7.538 1.00 87.94 436 LYS A C 1
ATOM 3563 O O . LYS A 1 436 ? 13.015 -2.157 8.696 1.00 87.94 436 LYS A O 1
ATOM 3568 N N . ALA A 1 437 ? 13.794 -0.773 7.105 1.00 85.81 437 ALA A N 1
ATOM 3569 C CA . ALA A 1 437 ? 13.934 0.384 7.984 1.00 85.81 437 ALA A CA 1
ATOM 3570 C C . ALA A 1 437 ? 12.590 0.807 8.609 1.00 85.81 437 ALA A C 1
ATOM 3572 O O . ALA A 1 437 ? 12.537 1.134 9.792 1.00 85.81 437 ALA A O 1
ATOM 3573 N N . ASP A 1 438 ? 11.488 0.749 7.852 1.00 83.75 438 ASP A N 1
ATOM 3574 C CA . ASP A 1 438 ? 10.129 0.958 8.372 1.00 83.75 438 ASP A CA 1
ATOM 3575 C C . ASP A 1 438 ? 9.736 -0.080 9.424 1.00 83.75 438 ASP A C 1
ATOM 3577 O O . ASP A 1 438 ? 9.150 0.268 10.448 1.00 83.75 438 ASP A O 1
ATOM 3581 N N . ARG A 1 439 ? 10.035 -1.360 9.177 1.00 84.69 439 ARG A N 1
ATOM 3582 C CA . ARG A 1 439 ? 9.743 -2.449 10.117 1.00 84.69 439 ARG A CA 1
ATOM 3583 C C . ARG A 1 439 ? 10.510 -2.285 11.421 1.00 84.69 439 ARG A C 1
ATOM 3585 O O . ARG A 1 439 ? 9.927 -2.504 12.479 1.00 84.69 439 ARG A O 1
ATOM 3592 N N . GLU A 1 440 ? 11.773 -1.885 11.345 1.00 82.50 440 GLU A N 1
ATOM 3593 C CA . GLU A 1 440 ? 12.596 -1.600 12.518 1.00 82.50 440 GLU A CA 1
ATOM 3594 C C . GLU A 1 440 ? 12.111 -0.361 13.275 1.00 82.50 440 GLU A C 1
ATOM 3596 O O . GLU A 1 440 ? 11.971 -0.422 14.492 1.00 82.50 440 GLU A O 1
ATOM 3601 N N . ARG A 1 441 ? 11.799 0.746 12.583 1.00 79.19 441 ARG A N 1
ATOM 3602 C CA . ARG A 1 441 ? 11.209 1.943 13.213 1.00 79.19 441 ARG A CA 1
ATOM 3603 C C . ARG A 1 441 ? 9.879 1.628 13.889 1.00 79.19 441 ARG A C 1
ATOM 3605 O O . ARG A 1 441 ? 9.664 2.021 15.027 1.00 79.19 441 ARG A O 1
ATOM 3612 N N . GLY A 1 442 ? 9.010 0.890 13.201 1.00 81.69 442 GLY A N 1
ATOM 3613 C CA . GLY A 1 442 ? 7.726 0.459 13.739 1.00 81.69 442 GLY A CA 1
ATOM 3614 C C . GLY A 1 442 ? 7.886 -0.445 14.956 1.00 81.69 442 GLY A C 1
ATOM 3615 O O . GLY A 1 442 ? 7.165 -0.262 15.925 1.00 81.69 442 GLY A O 1
ATOM 3616 N N . LYS A 1 443 ? 8.850 -1.374 14.936 1.00 82.69 443 LYS A N 1
ATOM 3617 C CA . LYS A 1 443 ? 9.166 -2.226 16.088 1.00 82.69 443 LYS A CA 1
ATOM 3618 C C . LYS A 1 443 ? 9.633 -1.391 17.285 1.00 82.69 443 LYS A C 1
ATOM 3620 O O . LYS A 1 443 ? 9.004 -1.488 18.328 1.00 82.69 443 LYS A O 1
ATOM 3625 N N . ARG A 1 444 ? 10.620 -0.503 17.104 1.00 80.69 444 ARG A N 1
ATOM 3626 C CA . ARG A 1 444 ? 11.104 0.401 18.168 1.00 80.69 444 ARG A CA 1
ATOM 3627 C C . ARG A 1 444 ? 9.984 1.260 18.762 1.00 80.69 444 ARG A C 1
ATOM 3629 O O . ARG A 1 444 ? 9.940 1.458 19.965 1.00 80.69 444 ARG A O 1
ATOM 3636 N N . TYR A 1 445 ? 9.064 1.737 17.922 1.00 79.69 445 TYR A N 1
ATOM 3637 C CA . TYR A 1 445 ? 7.899 2.504 18.370 1.00 79.69 445 TYR A CA 1
ATOM 3638 C C . TYR A 1 445 ? 6.895 1.667 19.176 1.00 79.69 445 TYR A C 1
ATOM 3640 O O . TYR A 1 445 ? 6.296 2.160 20.118 1.00 79.69 445 TYR A O 1
ATOM 3648 N N . LEU A 1 446 ? 6.678 0.399 18.816 1.00 81.50 446 LEU A N 1
ATOM 3649 C CA . LEU A 1 446 ? 5.805 -0.491 19.592 1.00 81.50 446 LEU A CA 1
ATOM 3650 C C . LEU A 1 446 ? 6.463 -0.922 20.909 1.00 81.50 446 LEU A C 1
ATOM 3652 O O . LEU A 1 446 ? 5.771 -1.104 21.903 1.00 81.50 446 LEU A O 1
ATOM 3656 N N . GLU A 1 447 ? 7.788 -1.070 20.905 1.00 82.88 447 GLU A N 1
ATOM 3657 C CA . GLU A 1 447 ? 8.598 -1.377 22.084 1.00 82.88 447 GLU A CA 1
ATOM 3658 C C . GLU A 1 447 ? 8.696 -0.213 23.068 1.00 82.88 447 GLU A C 1
ATOM 3660 O O . GLU A 1 447 ? 9.054 -0.469 24.205 1.00 82.88 447 GLU A O 1
ATOM 3665 N N . SER A 1 448 ? 8.399 1.031 22.672 1.00 78.62 448 SER A N 1
ATOM 3666 C CA . SER A 1 448 ? 8.407 2.194 23.573 1.00 78.62 448 SER A CA 1
ATOM 3667 C C . SER A 1 448 ? 7.047 2.496 24.209 1.00 78.62 448 SER A C 1
ATOM 3669 O O . SER A 1 448 ? 6.935 3.452 24.979 1.00 78.62 448 SER A O 1
ATOM 3671 N N . LEU A 1 449 ? 6.014 1.703 23.903 1.00 83.06 449 LEU A N 1
ATOM 3672 C CA . LEU A 1 449 ? 4.639 1.951 24.329 1.00 83.06 449 LEU A CA 1
ATOM 3673 C C . LEU A 1 449 ? 4.061 0.828 25.196 1.00 83.06 449 LEU A C 1
ATOM 3675 O O . LEU A 1 449 ? 4.289 -0.365 24.976 1.00 83.06 449 LEU A O 1
ATOM 3679 N N . GLU A 1 450 ? 3.209 1.235 26.127 1.00 84.94 450 GLU A N 1
ATOM 3680 C CA . GLU A 1 450 ? 2.340 0.377 26.926 1.00 84.94 450 GLU A CA 1
ATOM 3681 C C . GLU A 1 450 ? 0.873 0.795 26.761 1.00 84.94 450 GLU A C 1
ATOM 3683 O O . GLU A 1 450 ? 0.553 1.898 26.304 1.00 84.94 450 GLU A O 1
ATOM 3688 N N . LEU A 1 451 ? -0.023 -0.142 27.051 1.00 84.25 451 LEU A N 1
ATOM 3689 C CA . LEU A 1 451 ? -1.464 0.035 27.047 1.00 84.25 451 LEU A CA 1
ATOM 3690 C C . LEU A 1 451 ? -1.968 0.033 28.485 1.00 84.25 451 LEU A C 1
ATOM 3692 O O . LEU A 1 451 ? -1.585 -0.853 29.242 1.00 84.25 451 LEU A O 1
ATOM 3696 N N . VAL A 1 452 ? -2.847 0.976 28.811 1.00 84.62 452 VAL A N 1
ATOM 3697 C CA . VAL A 1 452 ? -3.527 1.076 30.108 1.00 84.62 452 VAL A CA 1
ATOM 3698 C C . VAL A 1 452 ? -5.030 1.055 29.895 1.00 84.62 452 VAL A C 1
ATOM 3700 O O . VAL A 1 452 ? -5.521 1.720 28.980 1.00 84.62 452 VAL A O 1
ATOM 3703 N N . ASN A 1 453 ? -5.755 0.261 30.676 1.00 86.19 453 ASN A N 1
ATOM 3704 C CA . ASN A 1 453 ? -7.220 0.259 30.673 1.00 86.19 453 ASN A CA 1
ATOM 3705 C C . ASN A 1 453 ? -7.787 1.165 31.783 1.00 86.19 453 ASN A C 1
ATOM 3707 O O . ASN A 1 453 ? -7.057 1.717 32.601 1.00 86.19 453 ASN A O 1
ATOM 3711 N N . GLU A 1 454 ? -9.110 1.292 31.838 1.00 83.81 454 GLU A N 1
ATOM 3712 C CA . GLU A 1 454 ? -9.816 2.027 32.895 1.00 83.81 454 GLU A CA 1
ATOM 3713 C C . GLU A 1 454 ? -9.649 1.449 34.316 1.00 83.81 454 GLU A C 1
ATOM 3715 O O . GLU A 1 454 ? -9.996 2.119 35.283 1.00 83.81 454 GLU A O 1
ATOM 3720 N N . GLN A 1 455 ? -9.109 0.234 34.452 1.00 84.06 455 GLN A N 1
ATOM 3721 C CA . GLN A 1 455 ? -8.805 -0.427 35.728 1.00 84.06 455 GLN A CA 1
ATOM 3722 C C . GLN A 1 455 ? -7.325 -0.275 36.133 1.00 84.06 455 GLN A C 1
ATOM 3724 O O . GLN A 1 455 ? -6.902 -0.858 37.125 1.00 84.06 455 GLN A O 1
ATOM 3729 N N . ASN A 1 456 ? -6.549 0.529 35.393 1.00 80.50 456 ASN A N 1
ATOM 3730 C CA . ASN A 1 456 ? -5.103 0.723 35.548 1.00 80.50 456 ASN A CA 1
ATOM 3731 C C . ASN A 1 456 ? -4.234 -0.525 35.289 1.00 80.50 456 ASN A C 1
ATOM 3733 O O . ASN A 1 456 ? -3.051 -0.531 35.628 1.00 80.50 456 ASN A O 1
ATOM 3737 N N . ASP A 1 457 ? -4.758 -1.554 34.619 1.00 85.00 457 ASP A N 1
ATOM 3738 C CA . ASP A 1 457 ? -3.945 -2.673 34.145 1.00 85.00 457 ASP A CA 1
ATOM 3739 C C . ASP A 1 457 ? -3.013 -2.215 33.029 1.00 85.00 457 ASP A C 1
ATOM 3741 O O . ASP A 1 457 ? -3.448 -1.629 32.033 1.00 85.00 457 ASP A O 1
ATOM 3745 N N . VAL A 1 458 ? -1.730 -2.553 33.155 1.00 84.31 458 VAL A N 1
ATOM 3746 C CA . VAL A 1 458 ? -0.697 -2.173 32.189 1.00 84.31 458 VAL A CA 1
ATOM 3747 C C . VAL A 1 458 ? -0.245 -3.387 31.385 1.00 84.31 458 VAL A C 1
ATOM 3749 O O . VAL A 1 458 ? 0.250 -4.375 31.928 1.00 84.31 458 VAL A O 1
ATOM 3752 N N . ILE A 1 459 ? -0.350 -3.305 30.059 1.00 85.50 459 ILE A N 1
ATOM 3753 C CA . ILE A 1 459 ? 0.133 -4.341 29.140 1.00 85.50 459 ILE A CA 1
ATOM 3754 C C . ILE A 1 459 ? 1.109 -3.724 28.141 1.00 85.50 459 ILE A C 1
ATOM 3756 O O . ILE A 1 459 ? 0.801 -2.749 27.461 1.00 85.50 459 ILE A O 1
ATOM 3760 N N . SER A 1 460 ? 2.281 -4.338 27.969 1.00 86.12 460 SER A N 1
ATOM 3761 C CA . SER A 1 460 ? 3.207 -3.9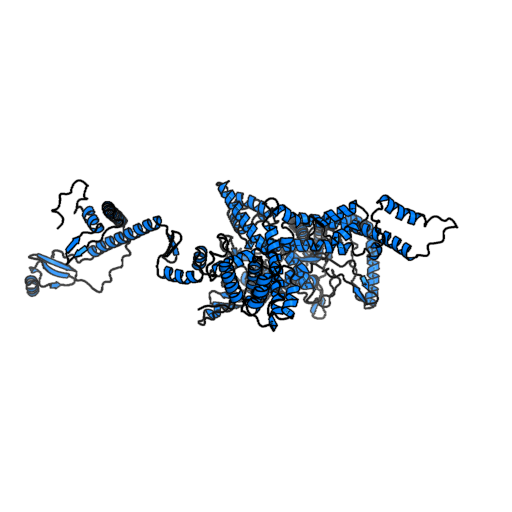55 26.895 1.00 86.12 460 SER A CA 1
ATOM 3762 C C . SER A 1 460 ? 2.526 -4.056 25.525 1.00 86.12 460 SER A C 1
ATOM 3764 O O . SER A 1 460 ? 2.004 -5.115 25.153 1.00 86.12 460 SER A O 1
ATOM 3766 N N . LEU A 1 461 ? 2.590 -2.981 24.729 1.00 84.88 461 LEU A N 1
ATOM 3767 C CA . LEU A 1 461 ? 1.983 -2.964 23.398 1.00 84.88 461 LEU A CA 1
ATOM 3768 C C . LEU A 1 461 ? 2.608 -4.029 22.485 1.00 84.88 461 LEU A C 1
ATOM 3770 O O . LEU A 1 461 ? 1.903 -4.651 21.690 1.00 84.88 461 LEU A O 1
ATOM 3774 N N . MET A 1 462 ? 3.912 -4.287 22.626 1.00 84.69 462 MET A N 1
ATOM 3775 C CA . MET A 1 462 ? 4.602 -5.328 21.865 1.00 84.69 462 MET A CA 1
ATOM 3776 C C . MET A 1 462 ? 4.057 -6.726 22.189 1.00 84.69 462 MET A C 1
ATOM 3778 O O . MET A 1 462 ? 3.720 -7.467 21.265 1.00 84.69 462 MET A O 1
ATOM 3782 N N . LYS A 1 463 ? 3.857 -7.057 23.474 1.00 86.25 463 LYS A N 1
ATOM 3783 C CA . LYS A 1 463 ? 3.252 -8.341 23.881 1.00 86.25 463 LYS A CA 1
ATOM 3784 C C . LYS A 1 463 ? 1.840 -8.508 23.307 1.00 86.25 463 LYS A C 1
ATOM 3786 O O . LYS A 1 463 ? 1.502 -9.571 22.789 1.00 86.25 463 LYS A O 1
ATOM 3791 N N . ALA A 1 464 ? 1.030 -7.446 23.322 1.00 84.88 464 ALA A N 1
ATOM 3792 C CA . ALA A 1 464 ? -0.307 -7.468 22.724 1.00 84.88 464 ALA A CA 1
ATOM 3793 C C . ALA A 1 464 ? -0.270 -7.703 21.197 1.00 84.88 464 ALA A C 1
ATOM 3795 O O . ALA A 1 464 ? -1.122 -8.401 20.642 1.00 84.88 464 ALA A O 1
ATOM 3796 N N . VAL A 1 465 ? 0.729 -7.145 20.504 1.00 83.62 465 VAL A N 1
ATOM 3797 C CA . VAL A 1 465 ? 0.954 -7.352 19.064 1.00 83.62 465 VAL A CA 1
ATOM 3798 C C . VAL A 1 465 ? 1.394 -8.789 18.763 1.00 83.62 465 VAL A C 1
ATOM 3800 O O . VAL A 1 465 ? 0.895 -9.380 17.801 1.00 83.62 465 VAL A O 1
ATOM 3803 N N . GLU A 1 466 ? 2.282 -9.358 19.578 1.00 84.69 466 GLU A N 1
ATOM 3804 C CA . GLU A 1 466 ? 2.782 -10.734 19.449 1.00 84.69 466 GLU A CA 1
ATOM 3805 C C . GLU A 1 466 ? 1.697 -11.789 19.697 1.00 84.69 466 GLU A C 1
ATOM 3807 O O . GLU A 1 466 ? 1.654 -12.797 18.988 1.00 84.69 466 GLU A O 1
ATOM 3812 N N . ALA A 1 467 ? 0.783 -11.526 20.636 1.00 85.00 467 ALA A N 1
ATOM 3813 C CA . ALA A 1 467 ? -0.397 -12.356 20.884 1.00 85.00 467 ALA A CA 1
ATOM 3814 C C . ALA A 1 467 ? -1.455 -12.245 19.767 1.00 85.00 467 ALA A C 1
ATOM 3816 O O . ALA A 1 467 ? -2.316 -13.110 19.613 1.00 85.00 467 ALA A O 1
ATOM 3817 N N . GLY A 1 468 ? -1.411 -11.172 18.975 1.00 83.44 468 GLY A N 1
ATOM 3818 C CA . GLY A 1 468 ? -2.367 -10.904 17.911 1.00 83.44 468 GLY A CA 1
ATOM 3819 C C . GLY A 1 468 ? -2.018 -11.542 16.563 1.00 83.44 468 GLY A C 1
ATOM 3820 O O . GLY A 1 468 ? -1.042 -12.265 16.382 1.00 83.44 468 GLY A O 1
ATOM 3821 N N . ILE A 1 469 ? -2.819 -11.193 15.555 1.00 81.44 469 ILE A N 1
ATOM 3822 C CA . ILE A 1 469 ? -2.663 -11.638 14.153 1.00 81.44 469 ILE A CA 1
ATOM 3823 C C . ILE A 1 469 ? -1.598 -10.816 13.412 1.00 81.44 469 ILE A C 1
ATOM 3825 O O . ILE A 1 469 ? -1.212 -11.126 12.290 1.00 81.44 469 ILE A O 1
ATOM 3829 N N . ALA A 1 470 ? -1.093 -9.756 14.044 1.00 81.44 470 ALA A N 1
ATOM 3830 C CA . ALA A 1 470 ? 0.074 -9.037 13.552 1.00 81.44 470 ALA A CA 1
ATOM 3831 C C . ALA A 1 470 ? 1.341 -9.912 13.593 1.00 81.44 470 ALA A C 1
ATOM 3833 O O . ALA A 1 470 ? 2.266 -9.673 12.811 1.00 81.44 470 ALA A O 1
ATOM 3834 N N . ASN A 1 471 ? 1.363 -10.940 14.451 1.00 85.31 471 ASN A N 1
ATOM 3835 C CA . ASN A 1 471 ? 2.376 -11.980 14.435 1.00 85.31 471 ASN A CA 1
ATOM 3836 C C . ASN A 1 471 ? 2.233 -12.852 13.164 1.00 85.31 471 ASN A C 1
ATOM 3838 O O . ASN A 1 471 ? 1.174 -13.456 12.953 1.00 85.31 471 ASN A O 1
ATOM 3842 N N . PRO A 1 472 ? 3.277 -12.939 12.311 1.00 84.62 472 PRO A N 1
ATOM 3843 C CA . PRO A 1 472 ? 3.250 -13.747 11.094 1.00 84.62 472 PRO A CA 1
ATOM 3844 C C . PRO A 1 472 ? 2.883 -15.214 11.331 1.00 84.62 472 PRO A C 1
ATOM 3846 O O . PRO A 1 472 ? 2.173 -15.788 10.509 1.00 84.62 472 PRO A O 1
ATOM 3849 N N . GLU A 1 473 ? 3.308 -15.793 12.453 1.00 87.62 473 GLU A N 1
ATOM 3850 C CA . GLU A 1 473 ? 3.011 -17.179 12.807 1.00 87.62 473 GLU A CA 1
ATOM 3851 C C . GLU A 1 473 ? 1.522 -17.386 13.091 1.00 87.62 473 GLU A C 1
ATOM 3853 O O . GLU A 1 473 ? 0.893 -18.244 12.470 1.00 87.62 473 GLU A O 1
ATOM 3858 N N . ASN A 1 474 ? 0.927 -16.547 13.942 1.00 89.25 474 ASN A N 1
ATOM 3859 C CA . ASN A 1 474 ? -0.508 -16.603 14.231 1.00 89.25 474 ASN A CA 1
ATOM 3860 C C . ASN A 1 474 ? -1.334 -16.379 12.960 1.00 89.25 474 ASN A C 1
ATOM 3862 O O . ASN A 1 474 ? -2.313 -17.083 12.714 1.00 89.25 474 ASN A O 1
ATOM 3866 N N . MET A 1 475 ? -0.911 -15.438 12.109 1.00 87.75 475 MET A N 1
ATOM 3867 C CA . MET A 1 475 ? -1.562 -15.186 10.825 1.00 87.75 475 MET A CA 1
ATOM 3868 C C . MET A 1 475 ? -1.485 -16.400 9.892 1.00 87.75 475 MET A C 1
ATOM 3870 O O . MET A 1 475 ? -2.478 -16.741 9.250 1.00 87.75 475 MET A O 1
ATOM 3874 N N . ARG A 1 476 ? -0.321 -17.053 9.808 1.00 89.25 476 ARG A N 1
ATOM 3875 C CA . ARG A 1 476 ? -0.111 -18.265 9.007 1.00 89.25 476 ARG A CA 1
ATOM 3876 C C . ARG A 1 476 ? -0.981 -19.409 9.519 1.00 89.25 476 ARG A C 1
ATOM 3878 O O . ARG A 1 476 ? -1.663 -20.036 8.715 1.00 89.25 476 ARG A O 1
ATOM 3885 N N . ASN A 1 477 ? -0.992 -19.645 10.829 1.00 90.06 477 ASN A N 1
ATOM 3886 C CA . ASN A 1 477 ? -1.769 -20.712 11.453 1.00 90.06 477 ASN A CA 1
ATOM 3887 C C . ASN A 1 477 ? -3.280 -20.492 11.246 1.00 90.06 477 ASN A C 1
ATOM 3889 O O . ASN A 1 477 ? -3.954 -21.412 10.791 1.00 90.06 477 ASN A O 1
ATOM 3893 N N . GLU A 1 478 ? -3.798 -19.270 11.450 1.00 91.06 478 GLU A N 1
ATOM 3894 C CA . GLU A 1 478 ? -5.209 -18.937 11.169 1.00 91.06 478 GLU A CA 1
ATOM 3895 C C . GLU A 1 478 ? -5.549 -19.157 9.686 1.00 91.06 478 GLU A C 1
ATOM 3897 O O . GLU A 1 478 ? -6.560 -19.774 9.355 1.00 91.06 478 GLU A O 1
ATOM 3902 N N . LEU A 1 479 ? -4.712 -18.667 8.765 1.00 90.94 479 LEU A N 1
ATOM 3903 C CA . LEU A 1 479 ? -4.954 -18.827 7.330 1.00 90.94 479 LEU A CA 1
ATOM 3904 C C . LEU A 1 479 ? -4.939 -20.298 6.905 1.00 90.94 479 LEU A C 1
ATOM 3906 O O . LEU A 1 479 ? -5.791 -20.701 6.114 1.00 90.94 479 LEU A O 1
ATOM 3910 N N . MET A 1 480 ? -4.001 -21.090 7.426 1.00 90.25 480 MET A N 1
ATOM 3911 C CA . MET A 1 480 ? -3.892 -22.509 7.101 1.00 90.25 480 MET A CA 1
ATOM 3912 C C . MET A 1 480 ? -5.040 -23.330 7.682 1.00 90.25 480 MET A C 1
ATOM 3914 O O . MET A 1 480 ? -5.585 -24.153 6.950 1.00 90.25 480 MET A O 1
ATOM 3918 N N . LEU A 1 481 ? -5.449 -23.066 8.929 1.00 90.94 481 LEU A N 1
ATOM 3919 C CA . LEU A 1 481 ? -6.632 -23.675 9.545 1.00 90.94 481 LEU A CA 1
ATOM 3920 C C . LEU A 1 481 ? -7.861 -23.448 8.664 1.00 90.94 481 LEU A C 1
ATOM 3922 O O . LEU A 1 481 ? -8.510 -24.393 8.227 1.00 90.94 481 LEU A O 1
ATOM 3926 N N . ARG A 1 482 ? -8.102 -22.188 8.290 1.00 91.56 482 ARG A N 1
ATOM 3927 C CA . ARG A 1 482 ? -9.243 -21.815 7.452 1.00 91.56 482 ARG A CA 1
ATOM 3928 C C . ARG A 1 482 ? -9.234 -22.527 6.111 1.00 91.56 482 ARG A C 1
ATOM 3930 O O . ARG A 1 482 ? -10.270 -23.020 5.692 1.00 91.56 482 ARG A O 1
ATOM 3937 N N . ILE A 1 483 ? -8.099 -22.556 5.410 1.00 90.69 483 ILE A N 1
ATOM 3938 C CA . ILE A 1 483 ? -8.009 -23.206 4.093 1.00 90.69 483 ILE A CA 1
ATOM 3939 C C . ILE A 1 483 ? -8.221 -24.716 4.222 1.00 90.69 483 ILE A C 1
ATOM 3941 O O . ILE A 1 483 ? -8.953 -25.281 3.412 1.00 90.69 483 ILE A O 1
ATOM 3945 N N . ARG A 1 484 ? -7.601 -25.352 5.222 1.00 89.75 484 ARG A N 1
ATOM 3946 C CA . ARG A 1 484 ? -7.725 -26.791 5.469 1.00 89.75 484 ARG A CA 1
ATOM 3947 C C . ARG A 1 484 ? -9.170 -27.179 5.764 1.00 89.75 484 ARG A C 1
ATOM 3949 O O . ARG A 1 484 ? -9.702 -28.061 5.111 1.00 89.75 484 ARG A O 1
ATOM 3956 N N . GLU A 1 485 ? -9.819 -26.497 6.692 1.00 90.50 485 GLU A N 1
ATOM 3957 C CA . GLU A 1 485 ? -11.185 -26.843 7.090 1.00 90.50 485 GLU A CA 1
ATOM 3958 C C . GLU A 1 485 ? -12.231 -26.429 6.047 1.00 90.50 485 GLU A C 1
ATOM 3960 O O . GLU A 1 485 ? -13.273 -27.064 5.911 1.00 90.50 485 GLU A O 1
ATOM 3965 N N . THR A 1 486 ? -11.910 -25.433 5.213 1.00 89.69 486 THR A N 1
ATOM 3966 C CA . THR A 1 486 ? -12.676 -25.156 3.987 1.00 89.69 486 THR A CA 1
ATOM 3967 C C . THR A 1 486 ? -12.599 -26.323 2.998 1.00 89.69 486 THR A C 1
ATOM 3969 O O . THR A 1 486 ? -13.595 -26.626 2.347 1.00 89.69 486 THR A O 1
ATOM 3972 N N . GLU A 1 487 ? -11.437 -26.970 2.862 1.00 90.25 487 GLU A N 1
ATOM 3973 C CA . GLU A 1 487 ? -11.290 -28.174 2.036 1.00 90.25 487 GLU A CA 1
ATOM 3974 C C . GLU A 1 487 ? -12.071 -29.351 2.624 1.00 90.25 487 GLU A C 1
ATOM 3976 O O . GLU A 1 487 ? -12.811 -29.994 1.892 1.00 90.25 487 GLU A O 1
ATOM 3981 N N . GLU A 1 488 ? -11.960 -29.593 3.932 1.00 89.00 488 GLU A N 1
ATOM 3982 C CA . GLU A 1 488 ? -12.675 -30.682 4.609 1.00 89.00 488 GLU A CA 1
ATOM 3983 C C . GLU A 1 488 ? -14.199 -30.544 4.455 1.00 89.00 488 GLU A C 1
ATOM 3985 O O . GLU A 1 488 ? -14.867 -31.511 4.096 1.00 89.00 488 GLU A O 1
ATOM 3990 N N . LEU A 1 489 ? -14.745 -29.332 4.618 1.00 88.56 489 LEU A N 1
ATOM 3991 C CA . LEU A 1 489 ? -16.167 -29.086 4.370 1.00 88.56 489 LEU A CA 1
ATOM 3992 C C . LEU A 1 489 ? -16.535 -29.239 2.886 1.00 88.56 489 LEU A C 1
ATOM 3994 O O . LEU A 1 489 ? -17.599 -29.756 2.558 1.00 88.56 489 LEU A O 1
ATOM 3998 N N . ALA A 1 490 ? -15.663 -28.810 1.969 1.00 90.12 490 ALA A N 1
ATOM 3999 C CA . ALA A 1 490 ? -15.900 -28.987 0.540 1.00 90.12 490 ALA A CA 1
ATOM 4000 C C . ALA A 1 490 ? -15.946 -30.469 0.140 1.00 90.12 490 ALA A C 1
ATOM 4002 O O . ALA A 1 490 ? -16.797 -30.842 -0.667 1.00 90.12 490 ALA A O 1
ATOM 4003 N N . ASP A 1 491 ? -15.067 -31.295 0.711 1.00 88.00 491 ASP A N 1
ATOM 4004 C CA . ASP A 1 491 ? -15.050 -32.742 0.489 1.00 88.00 491 ASP A CA 1
ATOM 4005 C C . ASP A 1 491 ? -16.383 -33.372 0.935 1.00 88.00 491 ASP A C 1
ATOM 4007 O O . ASP A 1 491 ? -16.974 -34.149 0.185 1.00 88.00 491 ASP A O 1
ATOM 4011 N N . GLU A 1 492 ? -16.905 -32.981 2.103 1.00 87.69 492 GLU A N 1
ATOM 4012 C CA . GLU A 1 492 ? -18.194 -33.463 2.630 1.00 87.69 492 GLU A CA 1
ATOM 4013 C C . GLU A 1 492 ? -19.392 -33.035 1.783 1.00 87.69 492 GLU A C 1
ATOM 4015 O O . GLU A 1 492 ? -20.330 -33.804 1.588 1.00 87.69 492 GLU A O 1
ATOM 4020 N N . MET A 1 493 ? -19.342 -31.832 1.209 1.00 87.81 493 MET A N 1
ATOM 4021 C CA . MET A 1 493 ? -20.361 -31.349 0.273 1.00 87.81 493 MET A CA 1
ATOM 4022 C C . MET A 1 493 ? -20.247 -31.985 -1.127 1.00 87.81 493 MET A C 1
ATOM 4024 O O . MET A 1 493 ? -21.057 -31.681 -2.007 1.00 87.81 493 MET A O 1
ATOM 4028 N N . GLY A 1 494 ? -19.224 -32.809 -1.389 1.00 88.31 494 GLY A N 1
ATOM 4029 C CA . GLY A 1 494 ? -18.939 -33.359 -2.719 1.00 88.31 494 GLY A CA 1
ATOM 4030 C C . GLY A 1 494 ? -18.472 -32.303 -3.732 1.00 88.31 494 GLY A C 1
ATOM 4031 O O . GLY A 1 494 ? -18.671 -32.443 -4.946 1.00 88.31 494 GLY A O 1
ATOM 4032 N N . TYR A 1 495 ? -17.893 -31.200 -3.254 1.00 92.12 495 TYR A N 1
ATOM 4033 C CA . TYR A 1 495 ? -17.376 -30.124 -4.093 1.00 92.12 495 TYR A CA 1
ATOM 4034 C C . TYR A 1 495 ? -15.970 -30.462 -4.578 1.00 92.12 495 TYR A C 1
ATOM 4036 O O . TYR A 1 495 ? -15.176 -31.103 -3.902 1.00 92.12 495 TYR A O 1
ATOM 4044 N N . VAL A 1 496 ? -15.631 -29.969 -5.765 1.00 92.50 496 VAL A N 1
ATOM 4045 C CA . VAL A 1 496 ? -14.311 -30.164 -6.357 1.00 92.50 496 VAL A CA 1
ATOM 4046 C C . VAL A 1 496 ? -13.539 -28.854 -6.368 1.00 92.50 496 VAL A C 1
ATOM 4048 O O . VAL A 1 496 ? -14.047 -27.812 -6.793 1.00 92.50 496 VAL A O 1
ATOM 4051 N N . GLY A 1 497 ? -12.280 -28.923 -5.938 1.00 92.81 497 GLY A N 1
ATOM 4052 C CA . GLY A 1 497 ? -11.342 -27.811 -5.999 1.00 92.81 497 GLY A CA 1
ATOM 4053 C C . GLY A 1 497 ? -10.819 -27.562 -7.417 1.00 92.81 497 GLY A C 1
ATOM 4054 O O . GLY A 1 497 ? -10.393 -28.470 -8.129 1.00 92.81 497 GLY A O 1
ATOM 4055 N N . GLY A 1 498 ? -10.799 -26.301 -7.832 1.00 93.88 498 GLY A N 1
ATOM 4056 C CA . GLY A 1 498 ? -10.100 -25.813 -9.012 1.00 93.88 498 GLY A CA 1
ATOM 4057 C C . GLY A 1 498 ? -8.997 -24.846 -8.614 1.00 93.88 498 GLY A C 1
ATOM 4058 O O . GLY A 1 498 ? -9.269 -23.828 -7.976 1.00 93.88 498 GLY A O 1
ATOM 4059 N N . PHE A 1 499 ? -7.764 -25.150 -9.012 1.00 93.94 499 PHE A N 1
ATOM 4060 C CA . PHE A 1 499 ? -6.616 -24.275 -8.823 1.00 93.94 499 PHE A CA 1
ATOM 4061 C C . PHE A 1 499 ? -6.298 -23.520 -10.114 1.00 93.94 499 PHE A C 1
ATOM 4063 O O . PHE A 1 499 ? -6.113 -24.126 -11.173 1.00 93.94 499 PHE A O 1
ATOM 4070 N N . TYR A 1 500 ? -6.214 -22.197 -10.030 1.00 94.00 500 TYR A N 1
ATOM 4071 C CA . TYR A 1 500 ? -6.058 -21.306 -11.171 1.00 94.00 500 TYR A CA 1
ATOM 4072 C C . TYR A 1 500 ? -4.845 -20.399 -10.987 1.00 94.00 500 TYR A C 1
ATOM 4074 O O . TYR A 1 500 ? -4.778 -19.649 -10.015 1.00 94.00 500 TYR A O 1
ATOM 4082 N N . ASN A 1 501 ? -3.929 -20.413 -11.958 1.00 92.81 501 ASN A N 1
ATOM 4083 C CA . ASN A 1 501 ? -2.894 -19.384 -12.071 1.00 92.81 501 ASN A CA 1
ATOM 4084 C C . ASN A 1 501 ? -3.310 -18.389 -13.139 1.00 92.81 501 ASN A C 1
ATOM 4086 O O . ASN A 1 501 ? -3.520 -18.777 -14.296 1.00 92.81 501 ASN A O 1
ATOM 4090 N N . ILE A 1 502 ? -3.417 -17.130 -12.736 1.00 95.00 502 ILE A N 1
ATOM 4091 C CA . ILE A 1 502 ? -3.874 -16.027 -13.569 1.00 95.00 502 ILE A CA 1
ATOM 4092 C C . ILE A 1 502 ? -2.762 -14.987 -13.624 1.00 95.00 502 ILE A C 1
ATOM 4094 O O . ILE A 1 502 ? -2.373 -14.421 -12.604 1.00 95.00 502 ILE A O 1
ATOM 4098 N N . THR A 1 503 ? -2.285 -14.721 -14.831 1.00 93.69 503 THR A N 1
ATOM 4099 C CA . THR A 1 503 ? -1.219 -13.764 -15.123 1.00 93.69 503 THR A CA 1
ATOM 4100 C C . THR A 1 503 ? -1.796 -12.596 -15.921 1.00 93.69 503 THR A C 1
ATOM 4102 O O . THR A 1 503 ? -2.774 -12.755 -16.655 1.00 93.69 503 THR A O 1
ATOM 4105 N N . ALA A 1 504 ? -1.225 -11.404 -15.771 1.00 94.50 504 ALA A N 1
ATOM 4106 C CA . ALA A 1 504 ? -1.633 -10.242 -16.547 1.00 94.50 504 ALA A CA 1
ATOM 4107 C C . ALA A 1 504 ? -1.160 -10.340 -18.022 1.00 94.50 504 ALA A C 1
ATOM 4109 O O . ALA A 1 504 ? -0.301 -11.148 -18.376 1.00 94.50 504 ALA A O 1
ATOM 4110 N N . PRO A 1 505 ? -1.743 -9.556 -18.942 1.00 93.38 505 PRO A N 1
ATOM 4111 C CA . PRO A 1 505 ? -1.234 -9.410 -20.301 1.00 93.38 505 PRO A CA 1
ATOM 4112 C C . PRO A 1 505 ? 0.232 -8.970 -20.379 1.00 93.38 505 PRO A C 1
ATOM 4114 O O . PRO A 1 505 ? 0.715 -8.262 -19.504 1.00 93.38 505 PRO A O 1
ATOM 4117 N N . SER A 1 506 ? 0.925 -9.294 -21.481 1.00 90.50 506 SER A N 1
ATOM 4118 C CA . SER A 1 506 ? 2.356 -8.981 -21.665 1.00 90.50 506 SER A CA 1
ATOM 4119 C C . SER A 1 506 ? 2.692 -7.490 -21.611 1.00 90.50 506 SER A C 1
ATOM 4121 O O . SER A 1 506 ? 3.863 -7.154 -21.465 1.00 90.50 506 SER A O 1
ATOM 4123 N N . ARG A 1 507 ? 1.692 -6.611 -21.751 1.00 92.06 507 ARG A N 1
ATOM 4124 C CA . ARG A 1 507 ? 1.854 -5.165 -21.588 1.00 92.06 507 ARG A CA 1
ATOM 4125 C C . ARG A 1 507 ? 2.060 -4.721 -20.139 1.00 92.06 507 ARG A C 1
ATOM 4127 O O . ARG A 1 507 ? 2.603 -3.654 -19.942 1.00 92.06 507 ARG A O 1
ATOM 4134 N N . PHE A 1 508 ? 1.741 -5.567 -19.154 1.00 94.00 508 PHE A N 1
ATOM 4135 C CA . PHE A 1 508 ? 1.986 -5.313 -17.725 1.00 94.00 508 PHE A CA 1
ATOM 4136 C C . PHE A 1 508 ? 3.336 -5.823 -17.207 1.00 94.00 508 PHE A C 1
ATOM 4138 O O . PHE A 1 508 ? 3.695 -5.601 -16.055 1.00 94.00 508 PHE A O 1
ATOM 4145 N N . HIS A 1 509 ? 4.090 -6.530 -18.045 1.00 91.56 509 HIS A N 1
ATOM 4146 C CA . HIS A 1 509 ? 5.323 -7.194 -17.642 1.00 91.56 509 HIS A CA 1
ATOM 4147 C C . HIS A 1 509 ? 6.546 -6.389 -18.061 1.00 91.56 509 HIS A C 1
ATOM 4149 O O . HIS A 1 509 ? 6.862 -6.354 -19.245 1.00 91.56 509 HIS A O 1
ATOM 4155 N N . ALA A 1 510 ? 7.296 -5.818 -17.119 1.00 88.00 510 ALA A N 1
ATOM 4156 C CA . ALA A 1 510 ? 8.469 -4.989 -17.426 1.00 88.00 510 ALA A CA 1
ATOM 4157 C C . ALA A 1 510 ? 9.593 -5.737 -18.173 1.00 88.00 510 ALA A C 1
ATOM 4159 O O . ALA A 1 510 ? 10.424 -5.137 -18.863 1.00 88.00 510 ALA A O 1
ATOM 4160 N N . ASN A 1 511 ? 9.625 -7.071 -18.086 1.00 82.56 511 ASN A N 1
ATOM 4161 C CA . ASN A 1 511 ? 10.556 -7.907 -18.849 1.00 82.56 511 ASN A CA 1
ATOM 4162 C C . ASN A 1 511 ? 10.141 -8.129 -20.321 1.00 82.56 511 ASN A C 1
ATOM 4164 O O . ASN A 1 511 ? 10.925 -8.679 -21.096 1.00 82.56 511 ASN A O 1
ATOM 4168 N N . SER A 1 512 ? 8.936 -7.709 -20.706 1.00 84.88 512 SER A N 1
ATOM 4169 C CA . SER A 1 512 ? 8.381 -7.850 -22.048 1.00 84.88 512 SER A CA 1
ATOM 4170 C C . SER A 1 512 ? 8.725 -6.632 -22.912 1.00 84.88 512 SER A C 1
ATOM 4172 O O . SER A 1 512 ? 8.640 -5.501 -22.436 1.00 84.88 512 SER A O 1
ATOM 4174 N N . PRO A 1 513 ? 9.025 -6.813 -24.211 1.00 81.56 513 PRO A N 1
ATOM 4175 C CA . PRO A 1 513 ? 9.190 -5.691 -25.140 1.00 81.56 513 PRO A CA 1
ATOM 4176 C C . PRO A 1 513 ? 7.877 -4.938 -25.407 1.00 81.56 513 PRO A C 1
ATOM 4178 O O . PRO A 1 513 ? 7.903 -3.862 -25.989 1.00 81.56 513 PRO A O 1
ATOM 4181 N N . LYS A 1 514 ? 6.731 -5.512 -25.012 1.00 87.00 514 LYS A N 1
ATOM 4182 C CA . LYS A 1 514 ? 5.398 -4.911 -25.150 1.00 87.00 514 LYS A CA 1
ATOM 4183 C C . LYS A 1 514 ? 4.936 -4.163 -23.899 1.00 87.00 514 LYS A C 1
ATOM 4185 O O . LYS A 1 514 ? 3.768 -3.795 -23.851 1.00 87.00 514 LYS A O 1
ATOM 4190 N N . TRP A 1 515 ? 5.783 -4.053 -22.872 1.00 90.69 515 TRP A N 1
ATOM 4191 C CA . TRP A 1 515 ? 5.436 -3.330 -21.650 1.00 90.69 515 TRP A CA 1
ATOM 4192 C C . TRP A 1 515 ? 5.024 -1.898 -21.991 1.00 90.69 515 TRP A C 1
ATOM 4194 O O . TRP A 1 515 ? 5.684 -1.268 -22.809 1.00 90.69 515 TRP A O 1
ATOM 4204 N N . ASP A 1 516 ? 3.936 -1.417 -21.399 1.00 91.75 516 ASP A N 1
ATOM 4205 C CA . ASP A 1 516 ? 3.358 -0.095 -21.669 1.00 91.75 516 ASP A CA 1
ATOM 4206 C C . ASP A 1 516 ? 3.659 0.928 -20.556 1.00 91.75 516 ASP A C 1
ATOM 4208 O O . ASP A 1 516 ? 3.116 2.026 -20.577 1.00 91.75 516 ASP A O 1
ATOM 4212 N N . GLY A 1 517 ? 4.505 0.580 -19.578 1.00 91.06 517 GLY A N 1
ATOM 4213 C CA . GLY A 1 517 ? 4.745 1.424 -18.402 1.00 91.06 517 GLY A CA 1
ATOM 4214 C C . GLY A 1 517 ? 3.718 1.241 -17.288 1.00 91.06 517 GLY A C 1
ATOM 4215 O O . GLY A 1 517 ? 3.712 2.004 -16.332 1.00 91.06 517 GLY A O 1
ATOM 4216 N N . SER A 1 518 ? 2.835 0.247 -17.371 1.00 94.56 518 SER A N 1
ATOM 4217 C CA . SER A 1 518 ? 1.912 -0.046 -16.274 1.00 94.56 518 SER A CA 1
ATOM 4218 C C . SER A 1 518 ? 2.623 -0.583 -15.029 1.00 94.56 518 SER A C 1
ATOM 4220 O O . SER A 1 518 ? 3.590 -1.352 -15.101 1.00 94.56 518 SER A O 1
ATOM 4222 N N . THR A 1 519 ? 2.100 -0.198 -13.863 1.00 95.56 519 THR A N 1
ATOM 4223 C CA . THR A 1 519 ? 2.635 -0.574 -12.553 1.00 95.56 519 THR A CA 1
ATOM 4224 C C . THR A 1 519 ? 2.077 -1.914 -12.055 1.00 95.56 519 THR A C 1
ATOM 4226 O O . THR A 1 519 ? 1.008 -2.366 -12.485 1.00 95.56 519 THR A O 1
ATOM 4229 N N . PRO A 1 520 ? 2.713 -2.545 -11.049 1.00 96.75 520 PRO A N 1
ATOM 4230 C CA . PRO A 1 520 ? 2.131 -3.683 -10.338 1.00 96.75 520 PRO A CA 1
ATOM 4231 C C . PRO A 1 520 ? 0.734 -3.407 -9.765 1.00 96.75 520 PRO A C 1
ATOM 4233 O O . PRO A 1 520 ? -0.118 -4.303 -9.751 1.00 96.75 520 PRO A O 1
ATOM 4236 N N . LYS A 1 521 ? 0.473 -2.169 -9.321 1.00 95.62 521 LYS A N 1
ATOM 4237 C CA . LYS A 1 521 ? -0.845 -1.755 -8.826 1.00 95.62 521 LYS A CA 1
ATOM 4238 C C . LYS A 1 521 ? -1.878 -1.713 -9.952 1.00 95.62 521 LYS A C 1
ATOM 4240 O O . LYS A 1 521 ? -2.983 -2.215 -9.746 1.00 95.62 521 LYS A O 1
ATOM 4245 N N . ASP A 1 522 ? -1.508 -1.243 -11.140 1.00 96.25 522 ASP A N 1
ATOM 4246 C CA . ASP A 1 522 ? -2.383 -1.253 -12.321 1.00 96.25 522 ASP A CA 1
ATOM 4247 C C . ASP A 1 522 ? -2.719 -2.677 -12.757 1.00 96.25 522 ASP A C 1
ATOM 4249 O O . ASP A 1 522 ? -3.886 -2.991 -12.995 1.00 96.25 522 ASP A O 1
ATOM 4253 N N . ALA A 1 523 ? -1.729 -3.578 -12.762 1.00 96.50 523 ALA A N 1
ATOM 4254 C CA . ALA A 1 523 ? -1.953 -5.000 -13.021 1.00 96.50 523 ALA A CA 1
ATOM 4255 C C . ALA A 1 523 ? -2.933 -5.615 -12.001 1.00 96.50 523 ALA A C 1
ATOM 4257 O O . ALA A 1 523 ? -3.847 -6.355 -12.367 1.00 96.50 523 ALA A O 1
ATOM 4258 N N . SER A 1 524 ? -2.792 -5.270 -10.715 1.00 96.69 524 SER A N 1
ATOM 4259 C CA . SER A 1 524 ? -3.703 -5.719 -9.652 1.00 96.69 524 SER A CA 1
ATOM 4260 C C . SER A 1 524 ? -5.129 -5.192 -9.854 1.00 96.69 524 SER A C 1
ATOM 4262 O O . SER A 1 524 ? -6.094 -5.957 -9.777 1.00 96.69 524 SER A O 1
ATOM 4264 N N . ASN A 1 525 ? -5.277 -3.903 -10.172 1.00 96.19 525 ASN A N 1
ATOM 4265 C CA . ASN A 1 525 ? -6.567 -3.268 -10.449 1.00 96.19 525 ASN A CA 1
ATOM 4266 C C . ASN A 1 525 ? -7.242 -3.875 -11.690 1.00 96.19 525 ASN A C 1
ATOM 4268 O O . ASN A 1 525 ? -8.439 -4.168 -11.661 1.00 96.19 525 ASN A O 1
ATOM 4272 N N . TYR A 1 526 ? -6.470 -4.152 -12.742 1.00 96.44 526 TYR A N 1
ATOM 4273 C CA . TYR A 1 526 ? -6.935 -4.841 -13.944 1.00 96.44 526 TYR A CA 1
ATOM 4274 C C . TYR A 1 526 ? -7.492 -6.239 -13.629 1.00 96.44 526 TYR A C 1
ATOM 4276 O O . TYR A 1 526 ? -8.619 -6.560 -14.017 1.00 96.44 526 TYR A O 1
ATOM 4284 N N . LEU A 1 527 ? -6.755 -7.056 -12.866 1.00 96.31 527 LEU A N 1
ATOM 4285 C CA . LEU A 1 527 ? -7.221 -8.388 -12.466 1.00 96.31 527 LEU A CA 1
ATOM 4286 C C . LEU A 1 527 ? -8.480 -8.309 -11.585 1.00 96.31 527 LEU A C 1
ATOM 4288 O O . LEU A 1 527 ? -9.422 -9.077 -11.791 1.00 96.31 527 LEU A O 1
ATOM 4292 N N . ASN A 1 528 ? -8.545 -7.343 -10.660 1.00 95.75 528 ASN A N 1
ATOM 4293 C CA . ASN A 1 528 ? -9.734 -7.085 -9.838 1.00 95.75 528 ASN A CA 1
ATOM 4294 C C . ASN A 1 528 ? -10.962 -6.725 -10.682 1.00 95.75 528 ASN A C 1
ATOM 4296 O O . ASN A 1 528 ? -12.039 -7.266 -10.425 1.00 95.75 528 ASN A O 1
ATOM 4300 N N . LYS A 1 529 ? -10.802 -5.878 -11.706 1.00 96.00 529 LYS A N 1
ATOM 4301 C CA . LYS A 1 529 ? -11.878 -5.499 -12.634 1.00 96.00 529 LYS A CA 1
ATOM 4302 C C . LYS A 1 529 ? -12.395 -6.696 -13.431 1.00 96.00 529 LYS A C 1
ATOM 4304 O O . LYS A 1 529 ? -13.601 -6.893 -13.537 1.00 96.00 529 LYS A O 1
ATOM 4309 N N . LEU A 1 530 ? -11.508 -7.528 -13.973 1.00 95.75 530 LEU A N 1
ATOM 4310 C CA . LEU A 1 530 ? -11.937 -8.727 -14.701 1.00 95.75 530 LEU A CA 1
ATOM 4311 C C . LEU A 1 530 ? -12.634 -9.732 -13.788 1.00 95.75 530 LEU A C 1
ATOM 4313 O O . LEU A 1 530 ? -13.638 -10.336 -14.166 1.00 95.75 530 LEU A O 1
ATOM 4317 N N . TYR A 1 531 ? -12.124 -9.894 -12.572 1.00 95.56 531 TYR A N 1
ATOM 4318 C CA . TYR A 1 531 ? -12.708 -10.819 -11.621 1.00 95.56 531 TYR A CA 1
ATOM 4319 C C . TYR A 1 531 ? -14.048 -10.330 -11.070 1.00 95.56 531 TYR A C 1
ATOM 4321 O O . TYR A 1 531 ? -14.940 -11.148 -10.880 1.00 95.56 531 TYR A O 1
ATOM 4329 N N . SER A 1 532 ? -14.251 -9.026 -10.849 1.00 95.00 532 SER A N 1
ATOM 4330 C CA . SER A 1 532 ? -15.572 -8.504 -10.467 1.00 95.00 532 SER A CA 1
ATOM 4331 C C . SER A 1 532 ? -16.620 -8.787 -11.546 1.00 95.00 532 SER A C 1
ATOM 4333 O O . SER A 1 532 ? -17.709 -9.254 -11.221 1.00 95.00 532 SER A O 1
ATOM 4335 N N . GLN A 1 533 ? -16.267 -8.625 -12.824 1.00 96.12 533 GLN A N 1
ATOM 4336 C CA . GLN A 1 533 ? -17.138 -8.972 -13.949 1.00 96.12 533 GLN A CA 1
ATOM 4337 C C . GLN A 1 533 ? -17.418 -10.479 -14.033 1.00 96.12 533 GLN A C 1
ATOM 4339 O O . GLN A 1 533 ? -18.562 -10.882 -14.254 1.00 96.12 533 GLN A O 1
ATOM 4344 N N . ALA A 1 534 ? -16.390 -11.311 -13.838 1.00 95.62 534 ALA A N 1
ATOM 4345 C CA . ALA A 1 534 ? -16.540 -12.762 -13.823 1.00 95.62 534 ALA A CA 1
ATOM 4346 C C . ALA A 1 534 ? -17.459 -13.220 -12.681 1.00 95.62 534 ALA A C 1
ATOM 4348 O O . ALA A 1 534 ? -18.380 -13.997 -12.921 1.00 95.62 534 ALA A O 1
ATOM 4349 N N . ARG A 1 535 ? -17.270 -12.684 -11.467 1.00 94.06 535 ARG A N 1
ATOM 4350 C CA . ARG A 1 535 ? -18.132 -12.955 -10.306 1.00 94.06 535 ARG A CA 1
ATOM 4351 C C . ARG A 1 535 ? -19.576 -12.545 -10.557 1.00 94.06 535 ARG A C 1
ATOM 4353 O O . ARG A 1 535 ? -20.453 -13.381 -10.416 1.00 94.06 535 ARG A O 1
ATOM 4360 N N . ALA A 1 536 ? -19.812 -11.333 -11.061 1.00 94.81 536 ALA A N 1
ATOM 4361 C CA . ALA A 1 536 ? -21.161 -10.879 -11.396 1.00 94.81 536 ALA A CA 1
ATOM 4362 C C . ALA A 1 536 ? -21.863 -11.810 -12.402 1.00 94.81 536 ALA A C 1
ATOM 4364 O O . ALA A 1 536 ? -23.076 -11.995 -12.347 1.00 94.81 536 ALA A O 1
ATOM 4365 N N . LYS A 1 537 ? -21.117 -12.424 -13.335 1.00 96.31 537 LYS A N 1
ATOM 4366 C CA . LYS A 1 537 ? -21.686 -13.430 -14.242 1.00 96.31 537 LYS A CA 1
ATOM 4367 C C . LYS A 1 537 ? -21.912 -14.783 -13.560 1.00 96.31 537 LYS A C 1
ATOM 4369 O O . LYS A 1 537 ? -22.902 -15.418 -13.897 1.00 96.31 537 LYS A O 1
ATOM 4374 N N . LEU A 1 538 ? -21.038 -15.222 -12.653 1.00 94.25 538 LEU A N 1
ATOM 4375 C CA . LEU A 1 538 ? -21.243 -16.441 -11.858 1.00 94.25 538 LEU A CA 1
ATOM 4376 C C . LEU A 1 538 ? -22.470 -16.324 -10.949 1.00 94.25 538 LEU A C 1
ATOM 4378 O O . LEU A 1 538 ? -23.246 -17.270 -10.879 1.00 94.25 538 LEU A O 1
ATOM 4382 N N . ASP A 1 539 ? -22.665 -15.161 -10.328 1.00 91.69 539 ASP A N 1
ATOM 4383 C CA . ASP A 1 539 ? -23.798 -14.888 -9.442 1.00 91.69 539 ASP A CA 1
ATOM 4384 C C . ASP A 1 539 ? -25.121 -14.860 -10.223 1.00 91.69 539 ASP A C 1
ATOM 4386 O O . ASP A 1 539 ? -26.063 -15.532 -9.832 1.00 91.69 539 ASP A O 1
ATOM 4390 N N . ARG A 1 540 ? -25.168 -14.222 -11.406 1.00 95.31 540 ARG A N 1
ATOM 4391 C CA . ARG A 1 540 ? -26.336 -14.298 -12.316 1.00 95.31 540 ARG A CA 1
ATOM 4392 C C . ARG A 1 540 ? -26.636 -15.699 -12.854 1.00 95.31 540 ARG A C 1
ATOM 4394 O O . ARG A 1 540 ? -27.699 -15.918 -13.416 1.00 95.31 540 ARG A O 1
ATOM 4401 N N . LEU A 1 541 ? -25.658 -16.600 -12.817 1.00 95.06 541 LEU A N 1
ATOM 4402 C CA . LEU A 1 541 ? -25.836 -18.001 -13.203 1.00 95.06 541 LEU A CA 1
ATOM 4403 C C . LEU A 1 541 ? -26.137 -18.889 -11.991 1.00 95.06 541 LEU A C 1
ATOM 4405 O O . LEU A 1 541 ? -26.182 -20.105 -12.163 1.00 95.06 541 LEU A O 1
ATOM 4409 N N . GLU A 1 542 ? -26.251 -18.290 -10.801 1.00 92.94 542 GLU A N 1
ATOM 4410 C CA . GLU A 1 542 ? -26.524 -18.959 -9.529 1.00 92.94 542 GLU A CA 1
ATOM 4411 C C . GLU A 1 542 ? -25.578 -20.136 -9.268 1.00 92.94 542 GLU A C 1
ATOM 4413 O O . GLU A 1 542 ? -25.948 -21.167 -8.713 1.00 92.94 542 GLU A O 1
ATOM 4418 N N . ILE A 1 543 ? -24.317 -20.006 -9.697 1.00 92.62 543 ILE A N 1
ATOM 4419 C CA . ILE A 1 543 ? -23.326 -21.062 -9.499 1.00 92.62 543 ILE A CA 1
ATOM 4420 C C . ILE A 1 543 ? -22.779 -20.938 -8.072 1.00 92.62 543 ILE A C 1
ATOM 4422 O O . ILE A 1 543 ? -22.109 -19.941 -7.766 1.00 92.62 543 ILE A O 1
ATOM 4426 N N . PRO A 1 544 ? -22.996 -21.939 -7.199 1.00 90.56 544 PRO A N 1
ATOM 4427 C CA . PRO A 1 544 ? -22.413 -21.927 -5.870 1.00 90.56 544 PRO A CA 1
ATOM 4428 C C . PRO A 1 544 ? -20.912 -22.200 -5.978 1.00 90.56 544 PRO A C 1
ATOM 4430 O O . PRO A 1 544 ? -20.466 -23.139 -6.641 1.00 90.56 544 PRO A O 1
ATOM 4433 N N . TYR A 1 545 ? -20.123 -21.348 -5.333 1.00 92.19 545 TYR A N 1
ATOM 4434 C CA . TYR A 1 545 ? -18.684 -21.527 -5.208 1.00 92.19 545 TYR A CA 1
ATOM 4435 C C . TYR A 1 545 ? -18.171 -20.782 -3.975 1.00 92.19 545 TYR A C 1
ATOM 4437 O O . TYR A 1 545 ? -18.802 -19.840 -3.501 1.00 92.19 545 TYR A O 1
ATOM 4445 N N . PHE A 1 546 ? -16.996 -21.154 -3.491 1.00 92.69 546 PHE A N 1
ATOM 4446 C CA . PHE A 1 546 ? -16.260 -20.419 -2.461 1.00 92.69 546 PHE A CA 1
ATOM 4447 C C . PHE A 1 546 ? -14.764 -20.667 -2.630 1.00 92.69 546 PHE A C 1
ATOM 4449 O O . PHE A 1 546 ? -14.356 -21.466 -3.470 1.00 92.69 546 PHE A O 1
ATOM 4456 N N . GLY A 1 547 ? -13.924 -19.955 -1.881 1.00 92.12 547 GLY A N 1
ATOM 4457 C CA . GLY A 1 547 ? -12.494 -20.253 -1.872 1.00 92.12 547 GLY A CA 1
ATOM 4458 C C . GLY A 1 547 ? -11.601 -19.080 -1.515 1.00 92.12 547 GLY A C 1
ATOM 4459 O O . GLY A 1 547 ? -12.007 -18.167 -0.800 1.00 92.12 547 GLY A O 1
ATOM 4460 N N . VAL A 1 548 ? -10.366 -19.092 -2.010 1.00 92.88 548 VAL A N 1
ATOM 4461 C CA . VAL A 1 548 ? -9.317 -18.142 -1.628 1.00 92.88 548 VAL A CA 1
ATOM 4462 C C . VAL A 1 548 ? -8.495 -17.689 -2.834 1.00 92.88 548 VAL A C 1
ATOM 4464 O O . VAL A 1 548 ? -8.215 -18.449 -3.759 1.00 92.88 548 VAL A O 1
ATOM 4467 N N . ARG A 1 549 ? -8.096 -16.416 -2.819 1.00 94.06 549 ARG A N 1
ATOM 4468 C CA . ARG A 1 549 ? -7.166 -15.812 -3.775 1.00 94.06 549 ARG A CA 1
ATOM 4469 C C . ARG A 1 549 ? -5.921 -15.320 -3.046 1.00 94.06 549 ARG A C 1
ATOM 4471 O O . ARG A 1 549 ? -6.035 -14.584 -2.065 1.00 94.06 549 ARG A O 1
ATOM 4478 N N . VAL A 1 550 ? -4.759 -15.666 -3.588 1.00 94.50 550 VAL A N 1
ATOM 4479 C CA . VAL A 1 550 ? -3.429 -15.196 -3.189 1.00 94.50 550 VAL A CA 1
ATOM 4480 C C . VAL A 1 550 ? -2.859 -14.364 -4.338 1.00 94.50 550 VAL A C 1
ATOM 4482 O O . VAL A 1 550 ? -2.835 -14.825 -5.475 1.00 94.50 550 VAL A O 1
ATOM 4485 N N . ALA A 1 551 ? -2.463 -13.124 -4.063 1.00 94.69 551 ALA A N 1
ATOM 4486 C CA . ALA A 1 551 ? -1.778 -12.253 -5.013 1.00 94.69 551 ALA A CA 1
ATOM 4487 C C . ALA A 1 551 ? -0.279 -12.231 -4.709 1.00 94.69 551 ALA A C 1
ATOM 4489 O O . ALA A 1 551 ? 0.109 -12.023 -3.561 1.00 94.69 551 ALA A O 1
ATOM 4490 N N . GLU A 1 552 ? 0.533 -12.413 -5.744 1.00 91.31 552 GLU A N 1
ATOM 4491 C CA . GLU A 1 552 ? 1.985 -12.547 -5.653 1.00 91.31 552 GLU A CA 1
ATOM 4492 C C . GLU A 1 552 ? 2.655 -11.772 -6.808 1.00 91.31 552 GLU A C 1
ATOM 4494 O O . GLU A 1 552 ? 2.038 -11.589 -7.865 1.00 91.31 552 GLU A O 1
ATOM 4499 N N . PRO A 1 553 ? 3.892 -11.276 -6.642 1.00 92.69 553 PRO A N 1
ATOM 4500 C CA . PRO A 1 553 ? 4.644 -10.697 -7.745 1.00 92.69 553 PRO A CA 1
ATOM 4501 C C . PRO A 1 553 ? 5.291 -11.785 -8.603 1.00 92.69 553 PRO A C 1
ATOM 4503 O O . PRO A 1 553 ? 5.901 -12.724 -8.098 1.00 92.69 553 PRO A O 1
ATOM 4506 N N . HIS A 1 554 ? 5.235 -11.630 -9.923 1.00 91.19 554 HIS A N 1
ATOM 4507 C CA . HIS A 1 554 ? 6.215 -12.270 -10.798 1.00 91.19 554 HIS A CA 1
ATOM 4508 C C . HIS A 1 554 ? 7.606 -11.682 -10.538 1.00 91.19 554 HIS A C 1
ATOM 4510 O O . HIS A 1 554 ? 7.742 -10.633 -9.909 1.00 91.19 554 HIS A O 1
ATOM 4516 N N . ALA A 1 555 ? 8.663 -12.329 -11.038 1.00 87.25 555 ALA A N 1
ATOM 4517 C CA . ALA A 1 555 ? 10.028 -11.853 -10.799 1.00 87.25 555 ALA A CA 1
ATOM 4518 C C . ALA A 1 555 ? 10.269 -10.385 -11.222 1.00 87.25 555 ALA A C 1
ATOM 4520 O O . ALA A 1 555 ? 11.114 -9.726 -10.627 1.00 87.25 555 ALA A O 1
ATOM 4521 N N . ASP A 1 556 ? 9.533 -9.883 -12.220 1.00 89.31 556 ASP A N 1
ATOM 4522 C CA . ASP A 1 556 ? 9.544 -8.494 -12.714 1.00 89.31 556 ASP A CA 1
ATOM 4523 C C . ASP A 1 556 ? 8.631 -7.530 -11.928 1.00 89.31 556 ASP A C 1
ATOM 4525 O O . ASP A 1 556 ? 8.457 -6.386 -12.333 1.00 89.31 556 ASP A O 1
ATOM 4529 N N . GLY A 1 557 ? 8.032 -7.985 -10.826 1.00 91.94 557 GLY A N 1
ATOM 4530 C CA . GLY A 1 557 ? 7.128 -7.209 -9.978 1.00 91.94 557 GLY A CA 1
ATOM 4531 C C . GLY A 1 557 ? 5.666 -7.212 -10.434 1.00 91.94 557 GLY A C 1
ATOM 4532 O O . GLY A 1 557 ? 4.805 -6.761 -9.678 1.00 91.94 557 GLY A O 1
ATOM 4533 N N . CYS A 1 558 ? 5.338 -7.740 -11.622 1.00 95.19 558 CYS A N 1
ATOM 4534 C CA . CYS A 1 558 ? 3.960 -7.756 -12.118 1.00 95.19 558 CYS A CA 1
ATOM 4535 C C . CYS A 1 558 ? 3.061 -8.641 -11.239 1.00 95.19 558 CYS A C 1
ATOM 4537 O O . CYS A 1 558 ? 3.379 -9.802 -10.977 1.00 95.19 558 CYS A O 1
ATOM 4539 N N . THR A 1 559 ? 1.903 -8.119 -10.825 1.00 95.94 559 THR A N 1
ATOM 4540 C CA . THR A 1 559 ? 0.926 -8.873 -10.025 1.00 95.94 559 THR A CA 1
ATOM 4541 C C . THR A 1 559 ? 0.383 -10.075 -10.798 1.00 95.94 559 THR A C 1
ATOM 4543 O O . THR A 1 559 ? -0.083 -9.933 -11.930 1.00 95.94 559 THR A O 1
ATOM 4546 N N . HIS A 1 560 ? 0.359 -11.240 -10.155 1.00 94.00 560 HIS A N 1
ATOM 4547 C CA . HIS A 1 560 ? -0.358 -12.428 -10.610 1.00 94.00 560 HIS A CA 1
ATOM 4548 C C . HIS A 1 560 ? -1.111 -13.082 -9.457 1.00 94.00 560 HIS A C 1
ATOM 4550 O O . HIS A 1 560 ? -0.844 -12.805 -8.285 1.00 94.00 560 HIS A O 1
ATOM 4556 N N . TRP A 1 561 ? -2.090 -13.922 -9.786 1.00 95.75 561 TRP A N 1
ATOM 4557 C CA . TRP A 1 561 ? -2.941 -14.571 -8.797 1.00 95.75 561 TRP A CA 1
ATOM 4558 C C . TRP A 1 561 ? -2.849 -16.088 -8.853 1.00 95.75 561 TRP A C 1
ATOM 4560 O O . TRP A 1 561 ? -2.928 -16.697 -9.922 1.00 95.75 561 TRP A O 1
ATOM 4570 N N . HIS A 1 562 ? -2.813 -16.672 -7.662 1.00 93.81 562 HIS A N 1
ATOM 4571 C CA . HIS A 1 562 ? -3.148 -18.060 -7.396 1.00 93.81 562 HIS A CA 1
ATOM 4572 C C . HIS A 1 562 ? -4.530 -18.094 -6.755 1.00 93.81 562 HIS A C 1
ATOM 4574 O O . HIS A 1 562 ? -4.767 -17.462 -5.725 1.00 93.81 562 HIS A O 1
ATOM 4580 N N . MET A 1 563 ? -5.471 -18.792 -7.376 1.00 94.19 563 MET A N 1
ATOM 4581 C CA . MET A 1 563 ? -6.826 -18.933 -6.858 1.00 94.19 563 MET A CA 1
ATOM 4582 C C . MET A 1 563 ? -7.151 -20.396 -6.642 1.00 94.19 563 MET A C 1
ATOM 4584 O O . MET A 1 563 ? -6.926 -21.212 -7.528 1.00 94.19 563 MET A O 1
ATOM 4588 N N . LEU A 1 564 ? -7.739 -20.700 -5.496 1.00 94.19 564 LEU A N 1
ATOM 4589 C CA . LEU A 1 564 ? -8.319 -21.995 -5.203 1.00 94.19 564 LEU A CA 1
ATOM 4590 C C . LEU A 1 564 ? -9.806 -21.795 -4.944 1.00 94.19 564 LEU A C 1
ATOM 4592 O O . LEU A 1 564 ? -10.171 -21.076 -4.017 1.00 94.19 564 LEU A O 1
ATOM 4596 N N . LEU A 1 565 ? -10.647 -22.370 -5.801 1.00 94.38 565 LEU A N 1
ATOM 4597 C CA . LEU A 1 565 ? -12.101 -22.266 -5.707 1.00 94.38 565 LEU A CA 1
ATOM 4598 C C . LEU A 1 565 ? -12.712 -23.661 -5.640 1.00 94.38 565 LEU A C 1
ATOM 4600 O O . LEU A 1 565 ? -12.352 -24.509 -6.449 1.00 94.38 565 LEU A O 1
ATOM 4604 N N . TRP A 1 566 ? -13.668 -23.868 -4.746 1.00 93.50 566 TRP A N 1
ATOM 4605 C CA . TRP A 1 566 ? -14.483 -25.076 -4.665 1.00 93.50 566 TRP A CA 1
ATOM 4606 C C . TRP A 1 566 ? -15.869 -24.809 -5.231 1.00 93.50 566 TRP A C 1
ATOM 4608 O O . TRP A 1 566 ? -16.427 -23.726 -5.051 1.00 93.50 566 TRP A O 1
ATOM 4618 N N . MET A 1 567 ? -16.400 -25.792 -5.950 1.00 93.81 567 MET A N 1
ATOM 4619 C CA . MET A 1 567 ? -17.712 -25.748 -6.596 1.00 93.81 567 MET A CA 1
ATOM 4620 C C . MET A 1 567 ? -18.235 -27.175 -6.806 1.00 93.81 567 MET A C 1
ATOM 4622 O O . MET A 1 567 ? -17.422 -28.101 -6.866 1.00 93.81 567 MET A O 1
ATOM 4626 N N . PRO A 1 568 ? -19.549 -27.385 -6.997 1.00 93.75 568 PRO A N 1
ATOM 4627 C CA . PRO A 1 568 ? -20.069 -28.697 -7.369 1.00 93.75 568 PRO A CA 1
ATOM 4628 C C . PRO A 1 568 ? -19.390 -29.230 -8.635 1.00 93.75 568 PRO A C 1
ATOM 4630 O O . PRO A 1 568 ? -19.169 -28.474 -9.588 1.00 93.75 568 PRO A O 1
ATOM 4633 N N . ALA A 1 569 ? -19.113 -30.537 -8.682 1.00 92.25 569 ALA A N 1
ATOM 4634 C CA . ALA A 1 569 ? -18.367 -31.167 -9.777 1.00 92.25 569 ALA A CA 1
ATOM 4635 C C . ALA A 1 569 ? -18.932 -30.834 -11.173 1.00 92.25 569 ALA A C 1
ATOM 4637 O O . ALA A 1 569 ? -18.167 -30.544 -12.095 1.00 92.25 569 ALA A O 1
ATOM 4638 N N . ARG A 1 570 ? -20.268 -30.778 -11.301 1.00 93.88 570 ARG A N 1
ATOM 4639 C CA . ARG A 1 570 ? -20.984 -30.429 -12.543 1.00 93.88 570 ARG A CA 1
ATOM 4640 C C . ARG A 1 570 ? -20.671 -29.030 -13.086 1.00 93.88 570 ARG A C 1
ATOM 4642 O O . ARG A 1 570 ? -20.832 -28.781 -14.276 1.00 93.88 570 ARG A O 1
ATOM 4649 N N . TYR A 1 571 ? -20.234 -28.103 -12.232 1.00 95.31 571 TYR A N 1
ATOM 4650 C CA . TYR A 1 571 ? -19.967 -26.715 -12.612 1.00 95.31 571 TYR A CA 1
ATOM 4651 C C . TYR A 1 571 ? -18.493 -26.412 -12.869 1.00 95.31 571 TYR A C 1
ATOM 4653 O O . TYR A 1 571 ? -18.200 -25.336 -13.391 1.00 95.31 571 TYR A O 1
ATOM 4661 N N . TYR A 1 572 ? -17.576 -27.339 -12.573 1.00 94.88 572 TYR A N 1
ATOM 4662 C CA . TYR A 1 572 ? -16.136 -27.114 -12.723 1.00 94.88 572 TYR A CA 1
ATOM 4663 C C . TYR A 1 572 ? -15.763 -26.589 -14.117 1.00 94.88 572 TYR A C 1
ATOM 4665 O O . TYR A 1 572 ? -15.137 -25.534 -14.247 1.00 94.88 572 TYR A O 1
ATOM 4673 N N . ASP A 1 573 ? -16.201 -27.277 -15.175 1.00 95.06 573 ASP A N 1
ATOM 4674 C CA . ASP A 1 573 ? -15.856 -26.896 -16.546 1.00 95.06 573 ASP A CA 1
ATOM 4675 C C . ASP A 1 573 ? -16.501 -25.570 -16.961 1.00 95.06 573 ASP A C 1
ATOM 4677 O O . ASP A 1 573 ? -15.870 -24.758 -17.643 1.00 95.06 573 ASP A O 1
ATOM 4681 N N . LYS A 1 574 ? -17.722 -25.298 -16.482 1.00 95.25 574 LYS A N 1
ATOM 4682 C CA . LYS A 1 574 ? -18.438 -24.037 -16.727 1.00 95.25 574 LYS A CA 1
ATOM 4683 C C . LYS A 1 574 ? -17.720 -22.855 -16.071 1.00 95.25 574 LYS A C 1
ATOM 4685 O O . LYS A 1 574 ? -17.517 -21.827 -16.720 1.00 95.25 574 LYS A O 1
ATOM 4690 N N . VAL A 1 575 ? -17.282 -23.006 -14.820 1.00 95.88 575 VAL A N 1
ATOM 4691 C CA . VAL A 1 575 ? -16.509 -21.986 -14.091 1.00 95.88 575 VAL A CA 1
ATOM 4692 C C . VAL A 1 575 ? -15.144 -21.777 -14.744 1.00 95.88 575 VAL A C 1
ATOM 4694 O O . VAL A 1 575 ? -14.780 -20.639 -15.035 1.00 95.88 575 VAL A O 1
ATOM 4697 N N . ASN A 1 576 ? -14.415 -22.851 -15.056 1.00 95.62 576 ASN A N 1
ATOM 4698 C CA . ASN A 1 576 ? -13.128 -22.794 -15.759 1.00 95.62 576 ASN A CA 1
ATOM 4699 C C . ASN A 1 576 ? -13.254 -22.072 -17.110 1.00 95.62 576 ASN A C 1
ATOM 4701 O O . ASN A 1 576 ? -12.470 -21.172 -17.414 1.00 95.62 576 ASN A O 1
ATOM 4705 N N . HIS A 1 577 ? -14.273 -22.408 -17.908 1.00 94.19 577 HIS A N 1
ATOM 4706 C CA . HIS A 1 577 ? -14.546 -21.740 -19.179 1.00 94.19 577 HIS A CA 1
ATOM 4707 C C . HIS A 1 577 ? -14.821 -20.242 -18.993 1.00 94.19 577 HIS A C 1
ATOM 4709 O O . HIS A 1 577 ? -14.245 -19.415 -19.703 1.00 94.19 577 HIS A O 1
ATOM 4715 N N . LEU A 1 578 ? -15.672 -19.882 -18.029 1.00 95.56 578 LEU A N 1
ATOM 4716 C CA . LEU A 1 578 ? -16.048 -18.496 -17.766 1.00 95.56 578 LEU A CA 1
ATOM 4717 C C . LEU A 1 578 ? -14.853 -17.670 -17.285 1.00 95.56 578 LEU A C 1
ATOM 4719 O O . LEU A 1 578 ? -14.568 -16.620 -17.863 1.00 95.56 578 LEU A O 1
ATOM 4723 N N . LEU A 1 579 ? -14.114 -18.157 -16.287 1.00 95.69 579 LEU A N 1
ATOM 4724 C CA . LEU A 1 579 ? -12.912 -17.486 -15.795 1.00 95.69 579 LEU A CA 1
ATOM 4725 C C . LEU A 1 579 ? -11.888 -17.324 -16.920 1.00 95.69 579 LEU A C 1
ATOM 4727 O O . LEU A 1 579 ? -11.388 -16.219 -17.132 1.00 95.69 579 LEU A O 1
ATOM 4731 N N . ARG A 1 580 ? -11.635 -18.382 -17.703 1.00 94.12 580 ARG A N 1
ATOM 4732 C CA . ARG A 1 580 ? -10.747 -18.308 -18.868 1.00 94.12 580 ARG A CA 1
ATOM 4733 C C . ARG A 1 580 ? -11.199 -17.218 -19.832 1.00 94.12 580 ARG A C 1
ATOM 4735 O O . ARG A 1 580 ? -10.387 -16.376 -20.185 1.00 94.12 580 ARG A O 1
ATOM 4742 N N . ARG A 1 581 ? -12.482 -17.179 -20.206 1.00 93.12 581 ARG A N 1
ATOM 4743 C CA . ARG A 1 581 ? -13.037 -16.186 -21.139 1.00 93.12 581 ARG A CA 1
ATOM 4744 C C . ARG A 1 581 ? -12.787 -14.743 -20.692 1.00 93.12 581 ARG A C 1
ATOM 4746 O O . ARG A 1 581 ? -12.462 -13.915 -21.543 1.00 93.12 581 ARG A O 1
ATOM 4753 N N . TYR A 1 582 ? -12.945 -14.441 -19.401 1.00 94.62 582 TYR A N 1
ATOM 4754 C CA . TYR A 1 582 ? -12.685 -13.100 -18.864 1.00 94.62 582 TYR A CA 1
ATOM 4755 C C . TYR A 1 582 ? -11.184 -12.799 -18.787 1.00 94.62 582 TYR A C 1
ATOM 4757 O O . TYR A 1 582 ? -10.751 -11.762 -19.284 1.00 94.62 582 TYR A O 1
ATOM 4765 N N . PHE A 1 583 ? -10.370 -13.711 -18.249 1.00 93.81 583 PHE A N 1
ATOM 4766 C CA . PHE A 1 583 ? -8.928 -13.481 -18.100 1.00 93.81 583 PHE A CA 1
ATOM 4767 C C . PHE A 1 583 ? -8.152 -13.523 -19.423 1.00 93.81 583 PHE A C 1
ATOM 4769 O O . PHE A 1 583 ? -7.081 -12.934 -19.518 1.00 93.81 583 PHE A O 1
ATOM 4776 N N . THR A 1 584 ? -8.693 -14.145 -20.472 1.00 91.50 584 THR A N 1
ATOM 4777 C CA . THR A 1 584 ? -8.132 -14.133 -21.835 1.00 91.50 584 THR A CA 1
ATOM 4778 C C . THR A 1 584 ? -8.898 -13.203 -22.781 1.00 91.50 584 THR A C 1
ATOM 4780 O O . THR A 1 584 ? -8.887 -13.420 -23.994 1.00 91.50 584 THR A O 1
ATOM 4783 N N . ARG A 1 585 ? -9.621 -12.206 -22.251 1.00 88.75 585 ARG A N 1
ATOM 4784 C CA . ARG A 1 585 ? -10.393 -11.257 -23.068 1.00 88.75 585 ARG A CA 1
ATOM 4785 C C . ARG A 1 585 ? -9.495 -10.332 -23.891 1.00 88.75 585 ARG A C 1
ATOM 4787 O O . ARG A 1 585 ? -9.780 -10.148 -25.070 1.00 88.75 585 ARG A O 1
ATOM 4794 N N . ASP A 1 586 ? -8.429 -9.817 -23.290 1.00 87.81 586 ASP A N 1
ATOM 4795 C CA . ASP A 1 586 ? -7.463 -8.925 -23.943 1.00 87.81 586 ASP A CA 1
ATOM 4796 C C . ASP A 1 586 ? -6.477 -9.724 -24.819 1.00 87.81 586 ASP A C 1
ATOM 4798 O O . ASP A 1 586 ? -6.221 -10.898 -24.551 1.00 87.81 586 ASP A O 1
ATOM 4802 N N . ASP A 1 587 ? -5.878 -9.111 -25.843 1.00 82.81 587 ASP A N 1
ATOM 4803 C CA . ASP A 1 587 ? -4.876 -9.719 -26.746 1.00 82.81 587 ASP A CA 1
ATOM 4804 C C . ASP A 1 587 ? -5.242 -11.107 -27.312 1.00 82.81 587 ASP A C 1
ATOM 4806 O O . ASP A 1 587 ? -4.393 -12.006 -27.384 1.00 82.81 587 ASP A O 1
ATOM 4810 N N . ARG A 1 588 ? -6.501 -11.321 -27.720 1.00 84.81 588 ARG A N 1
ATOM 4811 C CA . ARG A 1 588 ? -6.961 -12.646 -28.183 1.00 84.81 588 ARG A CA 1
ATOM 4812 C C . ARG A 1 588 ? -6.125 -13.240 -29.313 1.00 84.81 588 ARG A C 1
ATOM 4814 O O . ARG A 1 588 ? -5.915 -14.453 -29.341 1.00 84.81 588 ARG A O 1
ATOM 4821 N N . GLU A 1 589 ? -5.585 -12.389 -30.180 1.00 85.56 589 GLU A N 1
ATOM 4822 C CA . GLU A 1 589 ? -4.731 -12.794 -31.296 1.00 85.56 589 GLU A CA 1
ATOM 4823 C C . GLU A 1 589 ? -3.496 -13.584 -30.844 1.00 85.56 589 GLU A C 1
ATOM 4825 O O . GLU A 1 589 ? -3.119 -14.573 -31.473 1.00 85.56 589 GLU A O 1
ATOM 4830 N N . VAL A 1 590 ? -2.916 -13.248 -29.684 1.00 85.69 590 VAL A N 1
ATOM 4831 C CA . VAL A 1 590 ? -1.772 -13.988 -29.124 1.00 85.69 590 VAL A CA 1
ATOM 4832 C C . VAL A 1 590 ? -2.141 -15.452 -28.872 1.00 85.69 590 VAL A C 1
ATOM 4834 O O . VAL A 1 590 ? -1.323 -16.351 -29.090 1.00 85.69 590 VAL A O 1
ATOM 4837 N N . PHE A 1 591 ? -3.380 -15.719 -28.455 1.00 87.62 591 PHE A N 1
ATOM 4838 C CA . PHE A 1 591 ? -3.859 -17.077 -28.216 1.00 87.62 591 PHE A CA 1
ATOM 4839 C C . PHE A 1 591 ? -4.153 -17.820 -29.522 1.00 87.62 591 PHE A C 1
ATOM 4841 O O . PHE A 1 591 ? -3.828 -19.006 -29.611 1.00 87.62 591 PHE A O 1
ATOM 4848 N N . PHE A 1 592 ? -4.678 -17.145 -30.551 1.00 86.94 592 PHE A N 1
ATOM 4849 C CA . PHE A 1 592 ? -4.873 -17.742 -31.878 1.00 86.94 592 PHE A CA 1
ATOM 4850 C C . PHE A 1 592 ? -3.543 -18.134 -32.527 1.00 86.94 592 PHE A C 1
ATOM 4852 O O . PHE A 1 592 ? -3.378 -19.278 -32.960 1.00 86.94 592 PHE A O 1
ATOM 4859 N N . GLN A 1 593 ? -2.547 -17.247 -32.494 1.00 87.50 593 GLN A N 1
ATOM 4860 C CA . GLN A 1 593 ? -1.187 -17.540 -32.959 1.00 87.50 593 GLN A CA 1
ATOM 4861 C C . GLN A 1 593 ? -0.575 -18.724 -32.202 1.00 87.50 593 GLN A C 1
ATOM 4863 O O . GLN A 1 593 ? 0.003 -19.645 -32.789 1.00 87.50 593 GLN A O 1
ATOM 4868 N N . ARG A 1 594 ? -0.755 -18.767 -30.877 1.00 88.25 594 ARG A N 1
ATOM 4869 C CA . ARG A 1 594 ? -0.272 -19.885 -30.060 1.00 88.25 594 ARG A CA 1
ATOM 4870 C C . ARG A 1 594 ? -0.985 -21.195 -30.391 1.00 88.25 594 ARG A C 1
ATOM 4872 O O . ARG A 1 594 ? -0.347 -22.248 -30.389 1.00 88.25 594 ARG A O 1
ATOM 4879 N N . PHE A 1 595 ? -2.279 -21.142 -30.698 1.00 87.88 595 PHE A N 1
ATOM 4880 C CA . PHE A 1 595 ? -3.060 -22.300 -31.124 1.00 87.88 595 PHE A CA 1
ATOM 4881 C C . PHE A 1 595 ? -2.602 -22.845 -32.482 1.00 87.88 595 PHE A C 1
ATOM 4883 O O . PHE A 1 595 ? -2.459 -24.068 -32.614 1.00 87.88 595 PHE A O 1
ATOM 4890 N N . LYS A 1 596 ? -2.299 -21.968 -33.452 1.00 90.38 596 LYS A N 1
ATOM 4891 C CA . LYS A 1 596 ? -1.663 -22.343 -34.730 1.00 90.38 596 LYS A CA 1
ATOM 4892 C C . LYS A 1 596 ? -0.324 -23.052 -34.474 1.00 90.38 596 LYS A C 1
ATOM 4894 O O . LYS A 1 596 ? -0.092 -24.157 -34.960 1.00 90.38 596 LYS A O 1
ATOM 4899 N N . ASN A 1 597 ? 0.484 -22.513 -33.559 1.00 90.38 597 ASN A N 1
ATOM 4900 C CA . ASN A 1 597 ? 1.808 -23.036 -33.202 1.00 90.38 597 ASN A CA 1
ATOM 4901 C C . ASN A 1 597 ? 1.817 -24.135 -32.116 1.00 90.38 597 ASN A C 1
ATOM 4903 O O . ASN A 1 597 ? 2.881 -24.522 -31.619 1.00 90.38 597 ASN A O 1
ATOM 4907 N N . ARG A 1 598 ? 0.664 -24.705 -31.736 1.00 88.44 598 ARG A N 1
ATOM 4908 C CA . ARG A 1 598 ? 0.560 -25.657 -30.606 1.00 88.44 598 ARG A CA 1
ATOM 4909 C C . ARG A 1 598 ? 1.457 -26.891 -30.749 1.00 88.44 598 ARG A C 1
ATOM 4911 O O . ARG A 1 598 ? 2.013 -27.376 -29.760 1.00 88.44 598 ARG A O 1
ATOM 4918 N N . LYS A 1 599 ? 1.636 -27.391 -31.981 1.00 89.94 599 LYS A N 1
ATOM 4919 C CA . LYS A 1 599 ? 2.493 -28.554 -32.275 1.00 89.94 599 LYS A CA 1
ATOM 4920 C C . LYS A 1 599 ? 3.954 -28.262 -31.908 1.00 89.94 599 LYS A C 1
ATOM 4922 O O . LYS A 1 599 ? 4.596 -29.103 -31.278 1.00 89.94 599 LYS A O 1
ATOM 4927 N N . HIS A 1 600 ? 4.446 -27.062 -32.223 1.00 91.12 600 HIS A N 1
ATOM 4928 C CA . HIS A 1 600 ? 5.794 -26.615 -31.868 1.00 91.12 600 HIS A CA 1
ATOM 4929 C C . HIS A 1 600 ? 5.986 -26.567 -30.344 1.00 91.12 600 HIS A C 1
ATOM 4931 O O . HIS A 1 600 ? 6.908 -27.192 -29.815 1.00 91.12 600 HIS A O 1
ATOM 4937 N N . TYR A 1 601 ? 5.074 -25.920 -29.608 1.00 88.12 601 TYR A N 1
ATOM 4938 C CA . TYR A 1 601 ? 5.171 -25.839 -28.144 1.00 88.12 601 TYR A CA 1
ATOM 4939 C C . TYR A 1 601 ? 5.101 -27.213 -27.466 1.00 88.12 601 TYR A C 1
ATOM 4941 O O . TYR A 1 601 ? 5.833 -27.467 -26.506 1.00 88.12 601 TYR A O 1
ATOM 4949 N N . ARG A 1 602 ? 4.281 -28.135 -27.987 1.00 89.31 602 ARG A N 1
ATOM 4950 C CA . ARG A 1 602 ? 4.210 -29.514 -27.483 1.00 89.31 602 ARG A CA 1
ATOM 4951 C C . ARG A 1 602 ? 5.520 -30.275 -27.715 1.00 89.31 602 ARG A C 1
ATOM 4953 O O . ARG A 1 602 ? 5.959 -30.989 -26.814 1.00 89.31 602 ARG A O 1
ATOM 4960 N N . ARG A 1 603 ? 6.165 -30.111 -28.878 1.00 91.81 603 ARG A N 1
ATOM 4961 C CA . ARG A 1 603 ? 7.494 -30.692 -29.165 1.00 91.81 603 ARG A CA 1
ATOM 4962 C C . ARG A 1 603 ? 8.555 -30.149 -28.203 1.00 91.81 603 ARG A C 1
ATOM 4964 O O . ARG A 1 603 ? 9.251 -30.943 -27.574 1.00 91.81 603 ARG A O 1
ATOM 4971 N N . LYS A 1 604 ? 8.604 -28.827 -28.003 1.00 88.62 604 LYS A N 1
ATOM 4972 C CA . LYS A 1 604 ? 9.516 -28.174 -27.045 1.00 88.62 604 LYS A CA 1
ATOM 4973 C C . LYS A 1 604 ? 9.318 -28.685 -25.614 1.00 88.62 604 LYS A C 1
ATOM 4975 O O . LYS A 1 604 ? 10.288 -29.009 -24.936 1.00 88.62 604 LYS A O 1
ATOM 4980 N N . TYR A 1 605 ? 8.067 -28.825 -25.170 1.00 89.88 605 TYR A N 1
ATOM 4981 C CA . TYR A 1 605 ? 7.752 -29.410 -23.864 1.00 89.88 605 TYR A CA 1
ATOM 4982 C C . TYR A 1 605 ? 8.275 -30.846 -23.731 1.00 89.88 605 TYR A C 1
ATOM 4984 O O . TYR A 1 605 ? 8.944 -31.159 -22.747 1.00 89.88 605 TYR A O 1
ATOM 4992 N N . LYS A 1 606 ? 8.012 -31.711 -24.724 1.00 91.81 606 LYS A N 1
ATOM 4993 C CA . LYS A 1 606 ? 8.499 -33.100 -24.725 1.00 91.81 606 LYS A CA 1
ATOM 4994 C C . LYS A 1 606 ? 10.027 -33.161 -24.646 1.00 91.81 606 LYS A C 1
ATOM 4996 O O . LYS A 1 606 ? 10.554 -33.962 -23.882 1.00 91.81 606 LYS A O 1
ATOM 5001 N N . HIS A 1 607 ? 10.724 -32.303 -25.389 1.00 90.88 607 HIS A N 1
ATOM 5002 C CA . HIS A 1 607 ? 12.183 -32.218 -25.355 1.00 90.88 607 HIS A CA 1
ATOM 5003 C C . HIS A 1 607 ? 12.703 -31.815 -23.966 1.00 90.88 607 HIS A C 1
ATOM 5005 O O . HIS A 1 607 ? 13.477 -32.554 -23.361 1.00 90.88 607 HIS A O 1
ATOM 5011 N N . ASN A 1 608 ? 12.185 -30.724 -23.393 1.00 88.31 608 ASN A N 1
ATOM 5012 C CA . ASN A 1 608 ? 12.564 -30.290 -22.045 1.00 88.31 608 ASN A CA 1
ATOM 5013 C C . ASN A 1 608 ? 12.237 -31.350 -20.980 1.00 88.31 608 ASN A C 1
ATOM 5015 O O . ASN A 1 608 ? 12.956 -31.484 -19.994 1.00 88.31 608 ASN A O 1
ATOM 5019 N N . ARG A 1 609 ? 11.156 -32.120 -21.167 1.00 90.88 609 ARG A N 1
ATOM 5020 C CA . ARG A 1 609 ? 10.758 -33.208 -20.263 1.00 90.88 609 ARG A CA 1
ATOM 5021 C C . ARG A 1 609 ? 11.743 -34.371 -20.292 1.00 90.88 609 ARG A C 1
ATOM 5023 O O . ARG A 1 609 ? 12.016 -34.922 -19.230 1.00 90.88 609 ARG A O 1
ATOM 5030 N N . LYS A 1 610 ? 12.293 -34.703 -21.463 1.00 91.38 610 LYS A N 1
ATOM 5031 C CA . LYS A 1 610 ? 13.368 -35.695 -21.595 1.00 91.38 610 LYS A CA 1
ATOM 5032 C C . LYS A 1 610 ? 14.640 -35.232 -20.882 1.00 91.38 610 LYS A C 1
ATOM 5034 O O . LYS A 1 610 ? 15.168 -35.983 -20.073 1.00 91.38 610 LYS A O 1
ATOM 5039 N N . ILE A 1 611 ? 15.065 -33.982 -21.106 1.00 87.56 611 ILE A N 1
ATOM 5040 C CA . ILE A 1 611 ? 16.234 -33.393 -20.421 1.00 87.56 611 ILE A CA 1
ATOM 5041 C C . ILE A 1 611 ? 16.049 -33.428 -18.904 1.00 87.56 611 ILE A C 1
ATOM 5043 O O . ILE A 1 611 ? 16.935 -33.857 -18.176 1.00 87.56 611 ILE A O 1
ATOM 5047 N N . TRP A 1 612 ? 14.877 -33.015 -18.424 1.00 90.12 612 TRP A N 1
ATOM 5048 C CA . TRP A 1 612 ? 14.554 -33.069 -17.003 1.00 90.12 612 TRP A CA 1
ATOM 5049 C C . TRP A 1 612 ? 14.610 -34.495 -16.441 1.00 90.12 612 TRP A C 1
ATOM 5051 O O . TRP A 1 612 ? 15.154 -34.699 -15.362 1.00 90.12 612 TRP A O 1
ATOM 5061 N N . GLY A 1 613 ? 14.077 -35.482 -17.170 1.00 89.50 613 GLY A N 1
ATOM 5062 C CA . GLY A 1 613 ? 14.139 -36.889 -16.766 1.00 89.50 613 GLY A CA 1
ATOM 5063 C C . GLY A 1 613 ? 15.577 -37.397 -16.650 1.00 89.50 613 GLY A C 1
ATOM 5064 O O . GLY A 1 613 ? 15.911 -38.034 -15.657 1.00 89.50 613 GLY A O 1
ATOM 5065 N N . LEU A 1 614 ? 16.431 -37.032 -17.611 1.00 90.25 614 LEU A N 1
ATOM 5066 C CA . LEU A 1 614 ? 17.857 -37.367 -17.613 1.00 90.25 614 LEU A CA 1
ATOM 5067 C C . LEU A 1 614 ? 18.617 -36.702 -16.458 1.00 90.25 614 LEU A C 1
ATOM 5069 O O . LEU A 1 614 ? 19.446 -37.321 -15.806 1.00 90.25 614 LEU A O 1
ATOM 5073 N N . ASN A 1 615 ? 18.349 -35.429 -16.186 1.00 87.00 615 ASN A N 1
ATOM 5074 C CA . ASN A 1 615 ? 18.997 -34.735 -15.076 1.00 87.00 615 ASN A CA 1
ATOM 5075 C C . ASN A 1 615 ? 18.540 -35.300 -13.729 1.00 87.00 615 ASN A C 1
ATOM 5077 O O . ASN A 1 615 ? 19.366 -35.496 -12.842 1.00 87.00 615 ASN A O 1
ATOM 5081 N N . LYS A 1 616 ? 17.251 -35.647 -13.606 1.00 86.00 616 LYS A N 1
ATOM 5082 C CA . LYS A 1 616 ? 16.714 -36.326 -12.425 1.00 86.00 616 LYS A CA 1
ATOM 5083 C C . LYS A 1 616 ? 17.384 -37.686 -12.202 1.00 86.00 616 LYS A C 1
ATOM 5085 O O . LYS A 1 616 ? 17.728 -37.983 -11.065 1.00 86.00 616 LYS A O 1
ATOM 5090 N N . SER A 1 617 ? 17.610 -38.483 -13.252 1.00 87.81 617 SER A N 1
ATOM 5091 C CA . SER A 1 617 ? 18.317 -39.768 -13.121 1.00 87.81 617 SER A CA 1
ATOM 5092 C C . SER A 1 617 ? 19.795 -39.601 -12.753 1.00 87.81 617 SER A C 1
ATOM 5094 O O . SER A 1 617 ? 20.365 -40.483 -12.130 1.00 87.81 617 SER A O 1
ATOM 5096 N N . LYS A 1 618 ? 20.406 -38.460 -13.094 1.00 86.69 618 LYS A N 1
ATOM 5097 C CA . LYS A 1 618 ? 21.781 -38.094 -12.712 1.00 86.69 618 LYS A CA 1
ATOM 5098 C C . LYS A 1 618 ? 21.894 -37.444 -11.324 1.00 86.69 618 LYS A C 1
ATOM 5100 O O . LYS A 1 618 ? 22.962 -36.953 -10.981 1.00 86.69 618 LYS A O 1
ATOM 5105 N N . GLY A 1 619 ? 20.801 -37.347 -10.561 1.00 79.75 619 GLY A N 1
ATOM 5106 C CA . GLY A 1 619 ? 20.785 -36.641 -9.272 1.00 79.75 619 GLY A CA 1
ATOM 5107 C C . GLY A 1 619 ? 20.951 -35.116 -9.375 1.00 79.75 619 GLY A C 1
ATOM 5108 O O . GLY A 1 619 ? 21.088 -34.440 -8.361 1.00 79.75 619 GLY A O 1
ATOM 5109 N N . ILE A 1 620 ? 20.911 -34.543 -10.584 1.00 77.62 620 ILE A N 1
ATOM 5110 C CA . ILE A 1 620 ? 21.041 -33.100 -10.810 1.00 77.62 620 ILE A CA 1
ATOM 5111 C C . ILE A 1 620 ? 19.662 -32.458 -10.674 1.00 77.62 620 ILE A C 1
ATOM 5113 O O . ILE A 1 620 ? 18.753 -32.714 -11.477 1.00 77.62 620 ILE A O 1
ATOM 5117 N N . TYR A 1 621 ? 19.508 -31.562 -9.695 1.00 70.31 621 TYR A N 1
ATOM 5118 C CA . TYR A 1 621 ? 18.276 -30.794 -9.557 1.00 70.31 621 TYR A CA 1
ATOM 5119 C C . TYR A 1 621 ? 18.023 -29.971 -10.822 1.00 70.31 621 TYR A C 1
ATOM 5121 O O . TYR A 1 621 ? 18.762 -29.052 -11.173 1.00 70.31 621 TYR A O 1
ATOM 5129 N N . THR A 1 622 ? 16.927 -30.285 -11.502 1.00 71.38 622 THR A N 1
ATOM 5130 C CA . THR A 1 622 ? 16.388 -29.445 -12.564 1.00 71.38 622 THR A CA 1
ATOM 5131 C C . THR A 1 622 ? 14.893 -29.299 -12.399 1.00 71.38 622 THR A C 1
ATOM 5133 O O . THR A 1 622 ? 14.179 -30.226 -12.010 1.00 71.38 622 THR A O 1
ATOM 5136 N N . LYS A 1 623 ? 14.399 -28.101 -12.703 1.00 71.31 623 LYS A N 1
ATOM 5137 C CA . LYS A 1 623 ? 12.983 -27.776 -12.578 1.00 71.31 623 LYS A CA 1
ATOM 5138 C C . LYS A 1 623 ? 12.161 -28.576 -13.589 1.00 71.31 623 LYS A C 1
ATOM 5140 O O . LYS A 1 623 ? 12.475 -28.590 -14.781 1.00 71.31 623 LYS A O 1
ATOM 5145 N N . ALA A 1 624 ? 11.078 -29.198 -13.122 1.00 78.31 624 ALA A N 1
ATOM 5146 C CA . ALA A 1 624 ? 10.150 -29.898 -14.001 1.00 78.31 624 ALA A CA 1
ATOM 5147 C C . ALA A 1 624 ? 9.547 -28.917 -15.024 1.00 78.31 624 ALA A C 1
ATOM 5149 O O . ALA A 1 624 ? 9.081 -27.837 -14.642 1.00 78.31 624 ALA A O 1
ATOM 5150 N N . PRO A 1 625 ? 9.532 -29.257 -16.324 1.00 82.88 625 PRO A N 1
ATOM 5151 C CA . PRO A 1 625 ? 8.944 -28.381 -17.321 1.00 82.88 625 PRO A CA 1
ATOM 5152 C C . PRO A 1 625 ? 7.433 -28.293 -17.117 1.00 82.88 625 PRO A C 1
ATOM 5154 O O . PRO A 1 625 ? 6.746 -29.302 -16.948 1.00 82.88 625 PRO A O 1
ATOM 5157 N N . VAL A 1 626 ? 6.912 -27.070 -17.179 1.00 77.19 626 VAL A N 1
ATOM 5158 C CA . VAL A 1 626 ? 5.477 -26.780 -17.079 1.00 77.19 626 VAL A CA 1
ATOM 5159 C C . VAL A 1 626 ? 4.799 -27.089 -18.416 1.00 77.19 626 VAL A C 1
ATOM 5161 O O . VAL A 1 626 ? 5.375 -26.833 -19.477 1.00 77.19 626 VAL A O 1
ATOM 5164 N N . LYS A 1 627 ? 3.566 -27.616 -18.388 1.00 77.25 627 LYS A N 1
ATOM 5165 C CA . LYS A 1 627 ? 2.729 -27.881 -19.578 1.00 77.25 627 LYS A CA 1
ATOM 5166 C C . LYS A 1 627 ? 2.237 -26.573 -20.230 1.00 77.25 627 LYS A C 1
ATOM 5168 O O . LYS A 1 627 ? 1.047 -26.296 -20.289 1.00 77.25 627 LYS A O 1
ATOM 5173 N N . ASN A 1 628 ? 3.159 -25.760 -20.738 1.00 76.88 628 ASN A N 1
ATOM 5174 C CA . ASN A 1 628 ? 2.889 -24.442 -21.319 1.00 76.88 628 ASN A CA 1
ATOM 5175 C C . ASN A 1 628 ? 2.644 -24.504 -22.842 1.00 76.88 628 ASN A C 1
ATOM 5177 O O . ASN A 1 628 ? 3.201 -23.720 -23.613 1.00 76.88 628 ASN A O 1
ATOM 5181 N N . TYR A 1 629 ? 1.865 -25.486 -23.295 1.00 80.56 629 TYR A N 1
ATOM 5182 C CA . TYR A 1 629 ? 1.526 -25.667 -24.712 1.00 80.56 629 TYR A CA 1
ATOM 5183 C C . TYR A 1 629 ? 0.040 -25.443 -25.013 1.00 80.56 629 TYR A C 1
ATOM 5185 O O . TYR A 1 629 ? -0.337 -25.475 -26.184 1.00 80.56 629 TYR A O 1
ATOM 5193 N N . PHE A 1 630 ? -0.803 -25.205 -24.000 1.00 82.38 630 PHE A N 1
ATOM 5194 C CA . PHE A 1 630 ? -2.176 -24.776 -24.254 1.00 82.38 630 PHE A CA 1
ATOM 5195 C C . PHE A 1 630 ? -2.182 -23.310 -24.710 1.00 82.38 630 PHE A C 1
ATOM 5197 O O . PHE A 1 630 ? -1.338 -22.528 -24.255 1.00 82.38 630 PHE A O 1
ATOM 5204 N N . PRO A 1 631 ? -3.124 -22.910 -25.586 1.00 83.88 631 PRO A N 1
ATOM 5205 C CA . PRO A 1 631 ? -3.212 -21.534 -26.067 1.00 83.88 631 PRO A CA 1
ATOM 5206 C C . PRO A 1 631 ? -3.287 -20.515 -24.930 1.00 83.88 631 PRO A C 1
ATOM 5208 O O . PRO A 1 631 ? -2.531 -19.554 -24.931 1.00 83.88 631 PRO A O 1
ATOM 5211 N N . SER A 1 632 ? -4.113 -20.766 -23.911 1.00 84.62 632 SER A N 1
ATOM 5212 C CA . SER A 1 632 ? -4.297 -19.846 -22.785 1.00 84.62 632 SER A CA 1
ATOM 5213 C C . SER A 1 632 ? -3.179 -19.889 -21.742 1.00 84.62 632 SER A C 1
ATOM 5215 O O . SER A 1 632 ? -3.126 -18.989 -20.912 1.00 84.62 632 SER A O 1
ATOM 5217 N N . SER A 1 633 ? -2.284 -20.890 -21.761 1.00 81.69 633 SER A N 1
ATOM 5218 C CA . SER A 1 633 ? -1.296 -21.124 -20.692 1.00 81.69 633 SER A CA 1
ATOM 5219 C C . SER A 1 633 ? -0.465 -19.906 -20.265 1.00 81.69 633 SER A C 1
ATOM 5221 O O . SER A 1 633 ? -0.193 -19.807 -19.075 1.00 81.69 633 SER A O 1
ATOM 5223 N N . PRO A 1 634 ? -0.059 -18.977 -21.156 1.00 83.56 634 PRO A N 1
ATOM 5224 C CA . PRO A 1 634 ? 0.687 -17.786 -20.741 1.00 83.56 634 PRO A CA 1
ATOM 5225 C C . PRO A 1 634 ? -0.087 -16.831 -19.829 1.00 83.56 634 PRO A C 1
ATOM 5227 O O . PRO A 1 634 ? 0.531 -15.986 -19.196 1.00 83.56 634 PRO A O 1
ATOM 5230 N N . ARG A 1 635 ? -1.421 -16.925 -19.807 1.00 88.81 635 ARG A N 1
ATOM 5231 C CA . ARG A 1 635 ? -2.296 -16.013 -19.062 1.00 88.81 635 ARG A CA 1
ATOM 5232 C C . ARG A 1 635 ? -3.164 -16.720 -18.032 1.00 88.81 635 ARG A C 1
ATOM 5234 O O . ARG A 1 635 ? -3.497 -16.150 -17.003 1.00 88.81 635 ARG A O 1
ATOM 5241 N N . TYR A 1 636 ? -3.557 -17.950 -18.332 1.00 92.38 636 TYR A N 1
ATOM 5242 C CA . TYR A 1 636 ? -4.518 -18.705 -17.554 1.00 92.38 636 TYR A CA 1
ATOM 5243 C C . TYR A 1 636 ? -4.201 -20.198 -17.626 1.00 92.38 636 TYR A C 1
ATOM 5245 O O . TYR A 1 636 ? -4.261 -20.822 -18.696 1.00 92.38 636 TYR A O 1
ATOM 5253 N N . THR A 1 637 ? -3.906 -20.781 -16.468 1.00 90.81 637 THR A N 1
ATOM 5254 C CA . THR A 1 637 ? -3.812 -22.234 -16.286 1.00 90.81 637 THR A CA 1
ATOM 5255 C C . THR A 1 637 ? -4.780 -22.668 -15.202 1.00 90.81 637 THR A C 1
ATOM 5257 O O . THR A 1 637 ? -4.892 -21.998 -14.182 1.00 90.81 637 THR A O 1
ATOM 5260 N N . ALA A 1 638 ? -5.471 -23.778 -15.439 1.00 91.94 638 ALA A N 1
ATOM 5261 C CA . ALA A 1 638 ? -6.397 -24.383 -14.495 1.00 91.94 638 ALA A CA 1
ATOM 5262 C C . ALA A 1 638 ? -5.982 -25.835 -14.255 1.00 91.94 638 ALA A C 1
ATOM 5264 O O . ALA A 1 638 ? -5.628 -26.541 -15.205 1.00 91.94 638 ALA A O 1
ATOM 5265 N N . MET A 1 639 ? -6.035 -26.268 -13.003 1.00 90.25 639 MET A N 1
ATOM 5266 C CA . MET A 1 639 ? -5.862 -27.654 -12.589 1.00 90.25 639 MET A CA 1
ATOM 5267 C C . MET A 1 639 ? -7.055 -28.048 -11.729 1.00 90.25 639 MET A C 1
ATOM 5269 O O . MET A 1 639 ? -7.452 -27.306 -10.832 1.00 90.25 639 MET A O 1
ATOM 5273 N N . LYS A 1 640 ? -7.663 -29.188 -12.048 1.00 91.81 640 LYS A N 1
ATOM 5274 C CA . LYS A 1 640 ? -8.669 -29.814 -11.194 1.00 91.81 640 LYS A CA 1
ATOM 5275 C C . LYS A 1 640 ? -7.911 -30.492 -10.059 1.00 91.81 640 LYS A C 1
ATOM 5277 O O . LYS A 1 640 ? -6.949 -31.210 -10.331 1.00 91.81 640 LYS A O 1
ATOM 5282 N N . MET A 1 641 ? -8.268 -30.172 -8.825 1.00 90.38 641 MET A N 1
ATOM 5283 C CA . MET A 1 641 ? -7.616 -30.717 -7.643 1.00 90.38 641 MET A CA 1
ATOM 5284 C C . MET A 1 641 ? -8.248 -32.056 -7.301 1.00 90.38 641 MET A C 1
ATOM 5286 O O . MET A 1 641 ? -9.469 -32.196 -7.338 1.00 90.38 641 MET A O 1
ATOM 5290 N N . GLU A 1 642 ? -7.395 -33.020 -6.982 1.00 83.88 642 GLU A N 1
ATOM 5291 C CA . GLU A 1 642 ? -7.824 -34.287 -6.405 1.00 83.88 642 GLU A CA 1
ATOM 5292 C C . GLU A 1 642 ? -8.065 -34.099 -4.899 1.00 83.88 642 GLU A C 1
ATOM 5294 O O . GLU A 1 642 ? -7.344 -33.301 -4.282 1.00 83.88 642 GLU A O 1
ATOM 5299 N N . PRO A 1 643 ? -9.021 -34.834 -4.305 1.00 78.75 643 PRO A N 1
ATOM 5300 C CA . PRO A 1 643 ? -9.237 -34.831 -2.863 1.00 78.75 643 PRO A CA 1
ATOM 5301 C C . PRO A 1 643 ? -7.970 -35.218 -2.096 1.00 78.75 643 PRO A C 1
ATOM 5303 O O . PRO A 1 643 ? -7.108 -35.956 -2.599 1.00 78.75 643 PRO A O 1
ATOM 5306 N N . ALA A 1 644 ? -7.862 -34.743 -0.857 1.00 79.94 644 ALA A N 1
ATOM 5307 C CA . ALA A 1 644 ? -6.799 -35.171 0.041 1.00 79.94 644 ALA A CA 1
ATOM 5308 C C . ALA A 1 644 ? -6.873 -36.691 0.272 1.00 79.94 644 ALA A C 1
ATOM 5310 O O . ALA A 1 644 ? -7.945 -37.253 0.492 1.00 79.94 644 ALA A O 1
ATOM 5311 N N . LYS A 1 645 ? -5.724 -37.372 0.235 1.00 80.88 645 LYS A N 1
ATOM 5312 C CA . LYS A 1 645 ? -5.642 -38.813 0.515 1.00 80.88 645 LYS A CA 1
ATOM 5313 C C . LYS A 1 645 ? -5.164 -39.028 1.939 1.00 80.88 645 LYS A C 1
ATOM 5315 O O . LYS A 1 645 ? -4.302 -38.292 2.406 1.00 80.88 645 LYS A O 1
ATOM 5320 N N . ILE A 1 646 ? -5.663 -40.054 2.615 1.00 80.12 646 ILE A N 1
ATOM 5321 C CA . ILE A 1 646 ? -5.130 -40.450 3.920 1.00 80.12 646 ILE A CA 1
ATOM 5322 C C . ILE A 1 646 ? -3.859 -41.272 3.674 1.00 80.12 646 ILE A C 1
ATOM 5324 O O . ILE A 1 646 ? -3.874 -42.272 2.958 1.00 80.12 646 ILE A O 1
ATOM 5328 N N . GLY A 1 647 ? -2.731 -40.782 4.185 1.00 77.19 647 GLY A N 1
ATOM 5329 C CA . GLY A 1 647 ? -1.450 -41.473 4.140 1.00 77.19 647 GLY A CA 1
ATOM 5330 C C . GLY A 1 647 ? -1.405 -42.667 5.089 1.00 77.19 647 GLY A C 1
ATOM 5331 O O . GLY A 1 647 ? -2.277 -42.835 5.937 1.00 77.19 647 GLY A O 1
ATOM 5332 N N . LYS A 1 648 ? -0.341 -43.471 4.985 1.00 76.50 648 LYS A N 1
ATOM 5333 C CA . LYS A 1 648 ? -0.126 -44.636 5.864 1.00 76.50 648 LYS A CA 1
ATOM 5334 C C . LYS A 1 648 ? -0.080 -44.261 7.353 1.00 76.50 648 LYS A C 1
ATOM 5336 O O . LYS A 1 648 ? -0.523 -45.039 8.183 1.00 76.50 648 LYS A O 1
ATOM 5341 N N . ASP A 1 649 ? 0.365 -43.045 7.658 1.00 76.62 649 ASP A N 1
ATOM 5342 C CA . ASP A 1 649 ? 0.500 -42.519 9.022 1.00 76.62 649 ASP A CA 1
ATOM 5343 C C . ASP A 1 649 ? -0.807 -41.880 9.549 1.00 76.62 649 ASP A C 1
ATOM 5345 O O . ASP A 1 649 ? -0.778 -41.091 10.491 1.00 76.62 649 ASP A O 1
ATOM 5349 N N . GLY A 1 650 ? -1.945 -42.088 8.871 1.00 71.31 650 GLY A N 1
ATOM 5350 C CA . GLY A 1 650 ? -3.238 -41.468 9.199 1.00 71.31 650 GLY A CA 1
ATOM 5351 C C . GLY A 1 650 ? -3.351 -39.974 8.855 1.00 71.31 650 GLY A C 1
ATOM 5352 O O . GLY A 1 650 ? -4.428 -39.389 8.944 1.00 71.31 650 GLY A O 1
ATOM 5353 N N . LYS A 1 651 ? -2.264 -39.329 8.417 1.00 73.88 651 LYS A N 1
ATOM 5354 C CA . LYS A 1 651 ? -2.249 -37.907 8.029 1.00 73.88 651 LYS A CA 1
ATOM 5355 C C . LYS A 1 651 ? -2.801 -37.701 6.620 1.00 73.88 651 LYS A C 1
ATOM 5357 O O . LYS A 1 651 ? -2.472 -38.457 5.710 1.00 73.88 651 LYS A O 1
ATOM 5362 N N . ARG A 1 652 ? -3.570 -36.627 6.403 1.00 69.88 652 ARG A N 1
ATOM 5363 C CA . ARG A 1 652 ? -3.957 -36.185 5.051 1.00 69.88 652 ARG A CA 1
ATOM 5364 C C . ARG A 1 652 ? -2.709 -35.745 4.268 1.00 69.88 652 ARG A C 1
ATOM 5366 O O . ARG A 1 652 ? -1.976 -34.859 4.700 1.00 69.88 652 ARG A O 1
ATOM 5373 N N . ILE A 1 653 ? -2.471 -36.370 3.118 1.00 69.62 653 ILE A N 1
ATOM 5374 C CA . ILE A 1 653 ? -1.384 -36.082 2.180 1.00 69.62 653 ILE A CA 1
ATOM 5375 C C . ILE A 1 653 ? -1.990 -35.575 0.869 1.00 69.62 653 ILE A C 1
ATOM 5377 O O . ILE A 1 653 ? -2.907 -36.175 0.303 1.00 69.62 653 ILE A O 1
ATOM 5381 N N . GLY A 1 654 ? -1.427 -34.486 0.348 1.00 72.12 654 GLY A N 1
ATOM 5382 C CA . GLY A 1 654 ? -1.931 -33.835 -0.858 1.00 72.12 654 GLY A CA 1
ATOM 5383 C C . GLY A 1 654 ? -3.163 -32.979 -0.571 1.00 72.12 654 GLY A C 1
ATOM 5384 O O . GLY A 1 654 ? -3.285 -32.420 0.515 1.00 72.12 654 GLY A O 1
ATOM 5385 N N . GLY A 1 655 ? -4.040 -32.843 -1.563 1.00 80.44 655 GLY A N 1
ATOM 5386 C CA . GLY A 1 655 ? -5.206 -31.971 -1.474 1.00 80.44 655 GLY A CA 1
ATOM 5387 C C . GLY A 1 655 ? -4.945 -30.527 -1.903 1.00 80.44 655 GLY A C 1
ATOM 5388 O O . GLY A 1 655 ? -3.825 -30.098 -2.215 1.00 80.44 655 GLY A O 1
ATOM 5389 N N . ALA A 1 656 ? -6.029 -29.773 -1.958 1.00 83.88 656 ALA A N 1
ATOM 5390 C CA . ALA A 1 656 ? -6.082 -28.388 -2.366 1.00 83.88 656 ALA A CA 1
ATOM 5391 C C . ALA A 1 656 ? -5.384 -27.449 -1.366 1.00 83.88 656 ALA A C 1
ATOM 5393 O O . ALA A 1 656 ? -4.636 -26.558 -1.790 1.00 83.88 656 ALA A O 1
ATOM 5394 N N . ALA A 1 657 ? -5.550 -27.676 -0.057 1.00 83.19 657 ALA A N 1
ATOM 5395 C CA . ALA A 1 657 ? -4.912 -26.880 0.989 1.00 83.19 657 ALA A CA 1
ATOM 5396 C C . ALA A 1 657 ? -3.388 -27.041 0.983 1.00 83.19 657 ALA A C 1
ATOM 5398 O O . ALA A 1 657 ? -2.662 -26.045 1.015 1.00 83.19 657 ALA A O 1
ATOM 5399 N N . ALA A 1 658 ? -2.889 -28.276 0.860 1.00 82.75 658 ALA A N 1
ATOM 5400 C CA . ALA A 1 658 ? -1.452 -28.537 0.779 1.00 82.75 658 ALA A CA 1
ATOM 5401 C C . ALA A 1 658 ? -0.820 -27.868 -0.452 1.00 82.75 658 ALA A C 1
ATOM 5403 O O . ALA A 1 658 ? 0.300 -27.362 -0.386 1.00 82.75 658 ALA A O 1
ATOM 5404 N N . TYR A 1 659 ? -1.553 -27.814 -1.569 1.00 83.75 659 TYR A N 1
ATOM 5405 C CA . TYR A 1 659 ? -1.070 -27.177 -2.790 1.00 83.75 659 TYR A CA 1
ATOM 5406 C C . TYR A 1 659 ? -0.924 -25.659 -2.642 1.00 83.75 659 TYR A C 1
ATOM 5408 O O . TYR A 1 659 ? 0.067 -25.081 -3.096 1.00 83.75 659 TYR A O 1
ATOM 5416 N N . ILE A 1 660 ? -1.897 -24.995 -2.004 1.00 86.06 660 ILE A N 1
ATOM 5417 C CA . ILE A 1 660 ? -1.852 -23.540 -1.824 1.00 86.06 660 ILE A CA 1
ATOM 5418 C C . ILE A 1 660 ? -0.948 -23.102 -0.659 1.00 86.06 660 ILE A C 1
ATOM 5420 O O . ILE A 1 660 ? -0.462 -21.970 -0.669 1.00 86.06 660 ILE A O 1
ATOM 5424 N N . ALA A 1 661 ? -0.655 -23.997 0.295 1.00 84.69 661 ALA A N 1
ATOM 5425 C CA . ALA A 1 661 ? 0.179 -23.736 1.473 1.00 84.69 661 ALA A CA 1
ATOM 5426 C C . ALA A 1 661 ? 1.531 -23.097 1.122 1.00 84.69 661 ALA A C 1
ATOM 5428 O O . ALA A 1 661 ? 1.940 -22.123 1.749 1.00 84.69 661 ALA A O 1
ATOM 5429 N N . LYS A 1 662 ? 2.182 -23.570 0.050 1.00 82.56 662 LYS A N 1
ATOM 5430 C CA . LYS A 1 662 ? 3.438 -22.995 -0.456 1.00 82.56 662 LYS A CA 1
ATOM 5431 C C . LYS A 1 662 ? 3.323 -21.493 -0.735 1.00 82.56 662 LYS A C 1
ATOM 5433 O O . LYS A 1 662 ? 4.206 -20.718 -0.367 1.00 82.56 662 LYS A O 1
ATOM 5438 N N . TYR A 1 663 ? 2.238 -21.085 -1.388 1.00 86.12 663 TYR A N 1
ATOM 5439 C CA . TYR A 1 663 ? 1.990 -19.690 -1.746 1.00 86.12 663 TYR A CA 1
ATOM 5440 C C . TYR A 1 663 ? 1.610 -18.857 -0.519 1.00 86.12 663 TYR A C 1
ATOM 5442 O O . TYR A 1 663 ? 1.989 -17.692 -0.437 1.00 86.12 663 TYR A O 1
ATOM 5450 N N . VAL A 1 664 ? 0.927 -19.451 0.465 1.00 86.50 664 VAL A N 1
ATOM 5451 C CA . VAL A 1 664 ? 0.666 -18.805 1.760 1.00 86.50 664 VAL A CA 1
ATOM 5452 C C . VAL A 1 664 ? 1.980 -18.539 2.493 1.00 86.50 664 VAL A C 1
ATOM 5454 O O . VAL A 1 664 ? 2.286 -17.379 2.762 1.00 86.50 664 VAL A O 1
ATOM 5457 N N . SER A 1 665 ? 2.808 -19.564 2.720 1.00 84.38 665 SER A N 1
ATOM 5458 C CA . SER A 1 665 ? 4.098 -19.418 3.407 1.00 84.38 665 SER A CA 1
ATOM 5459 C C . SER A 1 665 ? 5.013 -18.408 2.715 1.00 84.38 665 SER A C 1
ATOM 5461 O O . SER A 1 665 ? 5.568 -17.534 3.382 1.00 84.38 665 SER A O 1
ATOM 5463 N N . LYS A 1 666 ? 5.129 -18.449 1.377 1.00 81.38 666 LYS A N 1
ATOM 5464 C CA . LYS A 1 666 ? 5.969 -17.511 0.607 1.00 81.38 666 LYS A CA 1
ATOM 5465 C C . LYS A 1 666 ? 5.570 -16.045 0.820 1.00 81.38 666 LYS A C 1
ATOM 5467 O O . LYS A 1 666 ? 6.430 -15.170 0.848 1.00 81.38 666 LYS A O 1
ATOM 5472 N N . ASN A 1 667 ? 4.277 -15.781 0.993 1.00 85.75 667 ASN A N 1
ATOM 5473 C CA . ASN A 1 667 ? 3.734 -14.436 1.172 1.00 85.75 667 ASN A CA 1
ATOM 5474 C C . ASN A 1 667 ? 3.732 -13.963 2.646 1.00 85.75 667 ASN A C 1
ATOM 5476 O O . ASN A 1 667 ? 3.419 -12.796 2.895 1.00 85.75 667 ASN A O 1
ATOM 5480 N N . ILE A 1 668 ? 4.092 -14.823 3.614 1.00 85.00 668 ILE A N 1
ATOM 5481 C CA . ILE A 1 668 ? 4.071 -14.522 5.057 1.00 85.00 668 ILE A CA 1
ATOM 5482 C C . ILE A 1 668 ? 5.469 -14.542 5.681 1.00 85.00 668 ILE A C 1
ATOM 5484 O O . ILE A 1 668 ? 5.988 -13.483 6.014 1.00 85.00 668 ILE A O 1
ATOM 5488 N N . ASP A 1 669 ? 6.065 -15.704 5.904 1.00 81.00 669 ASP A N 1
ATOM 5489 C CA . ASP A 1 669 ? 7.301 -15.858 6.691 1.00 81.00 669 ASP A CA 1
ATOM 5490 C C . ASP A 1 669 ? 8.234 -16.950 6.154 1.00 81.00 669 ASP A C 1
ATOM 5492 O O . ASP A 1 669 ? 9.280 -17.223 6.738 1.00 81.00 669 ASP A O 1
ATOM 5496 N N . GLY A 1 670 ? 7.887 -17.557 5.018 1.00 77.00 670 GLY A N 1
ATOM 5497 C CA . GLY A 1 670 ? 8.691 -18.597 4.391 1.00 77.00 670 GLY A CA 1
ATOM 5498 C C . GLY A 1 670 ? 8.756 -19.894 5.198 1.00 77.00 670 GLY A C 1
ATOM 5499 O O . GLY A 1 670 ? 9.624 -20.725 4.921 1.00 77.00 670 GLY A O 1
ATOM 5500 N N . PHE A 1 671 ? 7.868 -20.088 6.180 1.00 80.38 671 PHE A N 1
ATOM 5501 C CA . PHE A 1 671 ? 7.850 -21.289 7.007 1.00 80.38 671 PHE A CA 1
ATOM 5502 C C . PHE A 1 671 ? 7.711 -22.559 6.155 1.00 80.38 671 PHE A C 1
ATOM 5504 O O . PHE A 1 671 ? 6.875 -22.633 5.249 1.00 80.38 671 PHE A O 1
ATOM 5511 N N . GLY A 1 672 ? 8.553 -23.557 6.440 1.00 76.19 672 GLY A N 1
ATOM 5512 C CA . GLY A 1 672 ? 8.586 -24.834 5.722 1.00 76.19 672 GLY A CA 1
ATOM 5513 C C . GLY A 1 672 ? 9.218 -24.786 4.325 1.00 76.19 672 GLY A C 1
ATOM 5514 O O . GLY A 1 672 ? 9.286 -25.821 3.670 1.00 76.19 672 GLY A O 1
ATOM 5515 N N . LEU A 1 673 ? 9.714 -23.629 3.859 1.00 76.56 673 LEU A N 1
ATOM 5516 C CA . LEU A 1 673 ? 10.252 -23.489 2.499 1.00 76.56 673 LEU A CA 1
ATOM 5517 C C . LEU A 1 673 ? 11.777 -23.612 2.398 1.00 76.56 673 LEU A C 1
ATOM 5519 O O . LEU A 1 673 ? 12.273 -23.667 1.284 1.00 76.56 673 LEU A O 1
ATOM 5523 N N . ALA A 1 674 ? 12.534 -23.706 3.496 1.00 68.12 674 ALA A N 1
ATOM 5524 C CA . ALA A 1 674 ? 14.007 -23.590 3.506 1.00 68.12 674 ALA A CA 1
ATOM 5525 C C . ALA A 1 674 ? 14.782 -24.554 2.570 1.00 68.12 674 ALA A C 1
ATOM 5527 O O . ALA A 1 674 ? 15.931 -24.294 2.212 1.00 68.12 674 ALA A O 1
ATOM 5528 N N . ASN A 1 675 ? 14.174 -25.670 2.157 1.00 68.88 675 ASN A N 1
ATOM 5529 C CA . ASN A 1 675 ? 14.768 -26.630 1.219 1.00 68.88 675 ASN A CA 1
ATOM 5530 C C . ASN A 1 675 ? 14.144 -26.610 -0.181 1.00 68.88 675 ASN A C 1
ATOM 5532 O O . ASN A 1 675 ? 14.559 -27.371 -1.054 1.00 68.88 675 ASN A O 1
ATOM 5536 N N . GLU A 1 676 ? 13.176 -25.734 -0.419 1.00 73.69 676 GLU A N 1
ATOM 5537 C CA . GLU A 1 676 ? 12.543 -25.577 -1.716 1.00 73.69 676 GLU A CA 1
ATOM 5538 C C . GLU A 1 676 ? 13.281 -24.564 -2.604 1.00 73.69 676 GLU A C 1
ATOM 5540 O O . GLU A 1 676 ? 14.126 -23.785 -2.160 1.00 73.69 676 GLU A O 1
ATOM 5545 N N . TYR A 1 677 ? 12.905 -24.547 -3.882 1.00 72.75 677 TYR A N 1
ATOM 5546 C CA . TYR A 1 677 ? 13.334 -23.536 -4.841 1.00 72.75 677 TYR A CA 1
ATOM 5547 C C . TYR A 1 677 ? 12.153 -22.682 -5.272 1.00 72.75 677 TYR A C 1
ATOM 5549 O O . TYR A 1 677 ? 11.029 -23.169 -5.482 1.00 72.75 677 TYR A O 1
ATOM 5557 N N . ASP A 1 678 ? 12.433 -21.403 -5.453 1.00 73.19 678 ASP A N 1
ATOM 5558 C CA . ASP A 1 678 ? 11.470 -20.448 -5.946 1.00 73.19 678 ASP A CA 1
ATOM 5559 C C . ASP A 1 678 ? 11.151 -20.718 -7.421 1.00 73.19 678 ASP A C 1
ATOM 5561 O O . ASP A 1 678 ? 12.030 -20.816 -8.281 1.00 73.19 678 ASP A O 1
ATOM 5565 N N . ALA A 1 679 ? 9.861 -20.847 -7.732 1.00 70.19 679 ALA A N 1
ATOM 5566 C CA . ALA A 1 679 ? 9.409 -21.095 -9.092 1.00 70.19 679 ALA A CA 1
ATOM 5567 C C . ALA A 1 679 ? 9.688 -19.901 -10.014 1.00 70.19 679 ALA A C 1
ATOM 5569 O O . ALA A 1 679 ? 9.926 -20.109 -11.210 1.00 70.19 679 ALA A O 1
ATOM 5570 N N . GLU A 1 680 ? 9.665 -18.688 -9.474 1.00 73.75 680 GLU A N 1
ATOM 5571 C CA . GLU A 1 680 ? 9.928 -17.475 -10.226 1.00 73.75 680 GLU A CA 1
ATOM 5572 C C . GLU A 1 680 ? 11.434 -17.306 -10.400 1.00 73.75 680 GLU A C 1
ATOM 5574 O O . GLU A 1 680 ? 11.907 -17.475 -11.519 1.00 73.75 680 GLU A O 1
ATOM 5579 N N . THR A 1 681 ? 12.222 -17.075 -9.351 1.00 71.06 681 THR A N 1
ATOM 5580 C CA . THR A 1 681 ? 13.661 -16.758 -9.494 1.00 71.06 681 THR A CA 1
ATOM 5581 C C . THR A 1 681 ? 14.544 -17.963 -9.836 1.00 71.06 681 THR A C 1
ATOM 5583 O O . THR A 1 681 ? 15.546 -17.806 -10.536 1.00 71.06 681 THR A O 1
ATOM 5586 N N . GLY A 1 682 ? 14.156 -19.172 -9.419 1.00 69.06 682 GLY A N 1
ATOM 5587 C CA . GLY A 1 682 ? 14.995 -20.372 -9.492 1.00 69.06 682 GLY A CA 1
ATOM 5588 C C . GLY A 1 682 ? 16.044 -20.463 -8.379 1.00 69.06 682 GLY A C 1
ATOM 5589 O O . GLY A 1 682 ? 16.891 -21.352 -8.425 1.00 69.06 682 GLY A O 1
ATOM 5590 N N . GLU A 1 683 ? 15.999 -19.559 -7.401 1.00 69.56 683 GLU A N 1
ATOM 5591 C CA . GLU A 1 683 ? 16.902 -19.538 -6.249 1.00 69.56 683 GLU A CA 1
ATOM 5592 C C . GLU A 1 683 ? 16.355 -20.410 -5.114 1.00 69.56 683 GLU A C 1
ATOM 5594 O O . GLU A 1 683 ? 15.145 -20.634 -5.012 1.00 69.56 683 GLU A O 1
ATOM 5599 N N . LYS A 1 684 ? 17.249 -20.941 -4.273 1.00 67.62 684 LYS A N 1
ATOM 5600 C CA . LYS A 1 684 ? 16.851 -21.723 -3.098 1.00 67.62 684 LYS A CA 1
ATOM 5601 C C . LYS A 1 684 ? 16.230 -20.784 -2.066 1.00 67.62 684 LYS A C 1
ATOM 5603 O O . LYS A 1 684 ? 16.762 -19.697 -1.835 1.00 67.62 684 LYS A O 1
ATOM 5608 N N . PHE A 1 685 ? 15.136 -21.198 -1.433 1.00 65.88 685 PHE A N 1
ATOM 5609 C CA . PHE A 1 685 ? 14.567 -20.404 -0.356 1.00 65.88 685 PHE A CA 1
ATOM 5610 C C . PHE A 1 685 ? 15.512 -20.400 0.846 1.00 65.88 685 PHE A C 1
ATOM 5612 O O . PHE A 1 685 ? 15.722 -21.428 1.478 1.00 65.88 685 PHE A O 1
ATOM 5619 N N . THR A 1 686 ? 16.060 -19.241 1.199 1.00 60.34 686 THR A N 1
ATOM 5620 C CA . THR A 1 686 ? 16.610 -19.015 2.539 1.00 60.34 686 THR A CA 1
ATOM 5621 C C . THR A 1 686 ? 15.556 -18.289 3.368 1.00 60.34 686 THR A C 1
ATOM 5623 O O . THR A 1 686 ? 14.878 -17.383 2.876 1.00 60.34 686 THR A O 1
ATOM 5626 N N . GLN A 1 687 ? 15.391 -18.702 4.628 1.00 52.12 687 GLN A N 1
ATOM 5627 C CA . GLN A 1 687 ? 14.323 -18.231 5.522 1.00 52.12 687 GLN A CA 1
ATOM 5628 C C . GLN A 1 687 ? 14.293 -16.692 5.661 1.00 52.12 687 GLN A C 1
ATOM 5630 O O . GLN A 1 687 ? 13.235 -16.104 5.855 1.00 52.12 687 GLN A O 1
ATOM 5635 N N . SER A 1 688 ? 15.434 -16.021 5.470 1.00 50.50 688 SER A N 1
ATOM 5636 C CA . SER A 1 688 ? 15.586 -14.565 5.575 1.00 50.50 688 SER A CA 1
ATOM 5637 C C . SER A 1 688 ? 15.465 -13.780 4.253 1.00 50.50 688 SER A C 1
ATOM 5639 O O . SER A 1 688 ? 15.169 -12.579 4.295 1.00 50.50 688 SER A O 1
ATOM 5641 N N . ALA A 1 689 ? 15.678 -14.396 3.080 1.00 50.41 689 ALA A N 1
ATOM 5642 C CA . ALA A 1 689 ? 15.854 -13.647 1.825 1.00 50.41 689 ALA A CA 1
ATOM 5643 C C . ALA A 1 689 ? 14.566 -13.408 1.020 1.00 50.41 689 ALA A C 1
ATOM 5645 O O . ALA A 1 689 ? 14.487 -12.399 0.326 1.00 50.41 689 ALA A O 1
ATOM 5646 N N . LEU A 1 690 ? 13.549 -14.275 1.113 1.00 52.12 690 LEU A N 1
ATOM 5647 C CA . LEU A 1 690 ? 12.357 -14.202 0.238 1.00 52.12 690 LEU A CA 1
ATOM 5648 C C . LEU A 1 690 ? 11.125 -13.566 0.882 1.00 52.12 690 LEU A C 1
ATOM 5650 O O . LEU A 1 690 ? 10.283 -13.003 0.184 1.00 52.12 690 LEU A O 1
ATOM 5654 N N . VAL A 1 691 ? 11.060 -13.580 2.211 1.00 56.12 691 VAL A N 1
ATOM 5655 C CA . VAL A 1 691 ? 9.955 -13.001 2.987 1.00 56.12 691 VAL A CA 1
ATOM 5656 C C . VAL A 1 691 ? 9.904 -11.480 2.848 1.00 56.12 691 VAL A C 1
ATOM 5658 O O . VAL A 1 691 ? 8.832 -10.887 2.723 1.00 56.12 691 VAL A O 1
ATOM 5661 N N . ASN A 1 692 ? 11.075 -10.837 2.852 1.00 71.38 692 ASN A N 1
ATOM 5662 C CA . ASN A 1 692 ? 11.167 -9.383 2.828 1.00 71.38 692 ASN A CA 1
ATOM 5663 C C . ASN A 1 692 ? 10.800 -8.781 1.456 1.00 71.38 692 ASN A C 1
ATOM 5665 O O . ASN A 1 692 ? 10.026 -7.829 1.459 1.00 71.38 692 ASN A O 1
ATOM 5669 N N . PRO A 1 693 ? 11.256 -9.308 0.298 1.00 85.19 693 PRO A N 1
ATOM 5670 C CA . PRO A 1 693 ? 10.920 -8.735 -1.011 1.00 85.19 693 PRO A CA 1
ATOM 5671 C C . PRO A 1 693 ? 9.437 -8.805 -1.376 1.00 85.19 693 PRO A C 1
ATOM 5673 O O . PRO A 1 693 ? 8.879 -7.813 -1.833 1.00 85.19 693 PRO A O 1
ATOM 5676 N N . VAL A 1 694 ? 8.763 -9.936 -1.137 1.00 87.69 694 VAL A N 1
ATOM 5677 C CA . VAL A 1 694 ? 7.334 -10.075 -1.473 1.00 87.69 694 VAL A CA 1
ATOM 5678 C C . VAL A 1 694 ? 6.472 -9.165 -0.591 1.00 87.69 694 VAL A C 1
ATOM 5680 O O . VAL A 1 694 ? 5.569 -8.491 -1.088 1.00 87.69 694 VAL A O 1
ATOM 5683 N N . LYS A 1 695 ? 6.780 -9.066 0.710 1.00 88.94 695 LYS A N 1
ATOM 5684 C CA . LYS A 1 695 ? 6.095 -8.128 1.614 1.00 88.94 695 LYS A CA 1
ATOM 5685 C C . LYS A 1 695 ? 6.424 -6.667 1.313 1.00 88.94 695 LYS A C 1
ATOM 5687 O O . LYS A 1 695 ? 5.525 -5.831 1.369 1.00 88.94 695 LYS A O 1
ATOM 5692 N N . ALA A 1 696 ? 7.674 -6.356 0.967 1.00 91.81 696 ALA A N 1
ATOM 5693 C CA . ALA A 1 696 ? 8.076 -5.019 0.539 1.00 91.81 696 ALA A CA 1
ATOM 5694 C C . ALA A 1 696 ? 7.315 -4.606 -0.725 1.00 91.81 696 ALA A C 1
ATOM 5696 O O . ALA A 1 696 ? 6.728 -3.530 -0.750 1.00 91.81 696 ALA A O 1
ATOM 5697 N N . TRP A 1 697 ? 7.222 -5.491 -1.721 1.00 94.69 697 TRP A N 1
ATOM 5698 C CA . TRP A 1 697 ? 6.397 -5.294 -2.912 1.00 94.69 697 TRP A CA 1
ATOM 5699 C C . TRP A 1 697 ? 4.929 -5.015 -2.556 1.00 94.69 697 TRP A C 1
ATOM 5701 O O . TRP A 1 697 ? 4.372 -3.997 -2.974 1.00 94.69 697 TRP A O 1
ATOM 5711 N N . ALA A 1 698 ? 4.308 -5.872 -1.740 1.00 93.38 698 ALA A N 1
ATOM 5712 C CA . ALA A 1 698 ? 2.906 -5.715 -1.357 1.00 93.38 698 ALA A CA 1
ATOM 5713 C C . ALA A 1 698 ? 2.659 -4.402 -0.590 1.00 93.38 698 ALA A C 1
ATOM 5715 O O . ALA A 1 698 ? 1.647 -3.738 -0.823 1.00 93.38 698 ALA A O 1
ATOM 5716 N N . SER A 1 699 ? 3.598 -4.011 0.279 1.00 91.69 699 SER A N 1
ATOM 5717 C CA . SER A 1 699 ? 3.569 -2.763 1.050 1.00 91.69 699 SER A CA 1
ATOM 5718 C C . SER A 1 699 ? 3.712 -1.528 0.154 1.00 91.69 699 SER A C 1
ATOM 5720 O O . SER A 1 699 ? 2.851 -0.649 0.180 1.00 91.69 699 SER A O 1
ATOM 5722 N N . THR A 1 700 ? 4.732 -1.491 -0.711 1.00 94.00 700 THR A N 1
ATOM 5723 C CA . THR A 1 700 ? 5.003 -0.381 -1.642 1.00 94.00 700 THR A CA 1
ATOM 5724 C C . THR A 1 700 ? 3.809 -0.100 -2.552 1.00 94.00 700 THR A C 1
ATOM 5726 O O . THR A 1 700 ? 3.371 1.045 -2.704 1.00 94.00 700 THR A O 1
ATOM 5729 N N . TRP A 1 701 ? 3.221 -1.152 -3.122 1.00 94.81 701 TRP A N 1
ATOM 5730 C CA . TRP A 1 701 ? 2.118 -1.021 -4.073 1.00 94.81 701 TRP A CA 1
ATOM 5731 C C . TRP A 1 701 ? 0.731 -1.018 -3.413 1.00 94.81 701 TRP A C 1
ATOM 5733 O O . TRP A 1 701 ? -0.266 -0.740 -4.079 1.00 94.81 701 TRP A O 1
ATOM 5743 N N . GLY A 1 702 ? 0.632 -1.282 -2.106 1.00 92.94 702 GLY A N 1
ATOM 5744 C CA . GLY A 1 702 ? -0.645 -1.390 -1.395 1.00 92.94 702 GLY A CA 1
ATOM 5745 C C . GLY A 1 702 ? -1.532 -2.496 -1.974 1.00 92.94 702 GLY A C 1
ATOM 5746 O O . GLY A 1 702 ? -2.680 -2.245 -2.363 1.00 92.94 702 GLY A O 1
ATOM 5747 N N . ILE A 1 703 ? -0.985 -3.706 -2.114 1.00 93.62 703 ILE A N 1
ATOM 5748 C CA . ILE A 1 703 ? -1.669 -4.865 -2.699 1.00 93.62 703 ILE A CA 1
ATOM 5749 C C . ILE A 1 703 ? -2.093 -5.822 -1.586 1.00 93.62 703 ILE A C 1
ATOM 5751 O O . ILE A 1 703 ? -1.272 -6.367 -0.854 1.00 93.62 703 ILE A O 1
ATOM 5755 N N . ARG A 1 704 ? -3.402 -6.082 -1.487 1.00 92.25 704 ARG A N 1
ATOM 5756 C CA . ARG A 1 704 ? -3.939 -7.103 -0.583 1.00 92.25 704 ARG A CA 1
ATOM 5757 C C . ARG A 1 704 ? -3.554 -8.489 -1.094 1.00 92.25 704 ARG A C 1
ATOM 5759 O O . ARG A 1 704 ? -4.079 -8.905 -2.125 1.00 92.25 704 ARG A O 1
ATOM 5766 N N . GLN A 1 705 ? -2.716 -9.214 -0.355 1.00 91.81 705 GLN A N 1
ATOM 5767 C CA . GLN A 1 705 ? -2.234 -10.544 -0.748 1.00 91.81 705 GLN A CA 1
ATOM 5768 C C . GLN A 1 705 ? -3.337 -11.612 -0.660 1.00 91.81 705 GLN A C 1
ATOM 5770 O O . GLN A 1 705 ? -3.612 -12.276 -1.655 1.00 91.81 705 GLN A O 1
ATOM 5775 N N . PHE A 1 706 ? -4.046 -11.717 0.471 1.00 92.44 706 PHE A N 1
ATOM 5776 C CA . PHE A 1 706 ? -5.036 -12.778 0.715 1.00 92.44 706 PHE A CA 1
ATOM 5777 C C . PHE A 1 706 ? -6.485 -12.276 0.680 1.00 92.44 706 PHE A C 1
ATOM 5779 O O . PHE A 1 706 ? -6.830 -11.266 1.304 1.00 92.44 706 PHE A O 1
ATOM 5786 N N . GLN A 1 707 ? -7.362 -13.009 -0.011 1.00 91.81 707 GLN A N 1
ATOM 5787 C CA . GLN A 1 707 ? -8.799 -12.730 -0.060 1.00 91.81 707 GLN A CA 1
ATOM 5788 C C . GLN A 1 707 ? -9.623 -14.022 -0.127 1.00 91.81 707 GLN A C 1
ATOM 5790 O O . GLN A 1 707 ? -9.652 -14.685 -1.165 1.00 91.81 707 GLN A O 1
ATOM 5795 N N . PHE A 1 708 ? -10.368 -14.316 0.940 1.00 90.81 708 PHE A N 1
ATOM 5796 C CA . PHE A 1 708 ? -11.407 -15.350 0.933 1.00 90.81 708 PHE A CA 1
ATOM 5797 C C . PHE A 1 708 ? -12.655 -14.867 0.184 1.00 90.81 708 PHE A C 1
ATOM 5799 O O . PHE A 1 708 ? -12.964 -13.670 0.164 1.00 90.81 708 PHE A O 1
ATOM 5806 N N . GLN A 1 709 ? -13.345 -15.807 -0.449 1.00 89.56 709 GLN A N 1
ATOM 5807 C CA . GLN A 1 709 ? -14.507 -15.622 -1.310 1.00 89.56 709 GLN A CA 1
ATOM 5808 C C . GLN A 1 709 ? -15.693 -16.357 -0.688 1.00 89.56 709 GLN A C 1
ATOM 5810 O O . GLN A 1 709 ? -15.568 -17.541 -0.387 1.00 89.56 709 GLN A O 1
ATOM 5815 N N . LYS A 1 710 ? -16.827 -15.662 -0.522 1.00 87.31 710 LYS A N 1
ATOM 5816 C CA . LYS A 1 710 ? -18.098 -16.232 -0.027 1.00 87.31 710 LYS A CA 1
ATOM 5817 C C . LYS A 1 710 ? -17.993 -16.988 1.321 1.00 87.31 710 LYS A C 1
ATOM 5819 O O . LYS A 1 710 ? -18.824 -17.831 1.629 1.00 87.31 710 LYS A O 1
ATOM 5824 N N . SER A 1 711 ? -16.994 -16.644 2.136 1.00 87.19 711 SER A N 1
ATOM 5825 C CA . SER A 1 711 ? -16.832 -17.091 3.528 1.00 87.19 711 SER A CA 1
ATOM 5826 C C . SER A 1 711 ? -17.527 -16.110 4.481 1.00 87.19 711 SER A C 1
ATOM 5828 O O . SER A 1 711 ? -17.474 -14.905 4.198 1.00 87.19 711 SER A O 1
ATOM 5830 N N . PRO A 1 712 ? -18.073 -16.578 5.621 1.00 87.56 712 PRO A N 1
ATOM 5831 C CA . PRO A 1 712 ? -18.493 -15.716 6.726 1.00 87.56 712 PRO A CA 1
ATOM 5832 C C . PRO A 1 712 ? -17.368 -14.788 7.210 1.00 87.56 712 PRO A C 1
ATOM 5834 O O . PRO A 1 712 ? -16.177 -15.025 6.955 1.00 87.56 712 PRO A O 1
ATOM 5837 N N . ALA A 1 713 ? -17.740 -13.709 7.902 1.00 87.12 713 ALA A N 1
ATOM 5838 C CA . ALA A 1 713 ? -16.794 -12.704 8.368 1.00 87.12 713 ALA A CA 1
ATOM 5839 C C . ALA A 1 713 ? -15.839 -13.276 9.430 1.00 87.12 713 ALA A C 1
ATOM 5841 O O . ALA A 1 713 ? -16.237 -13.571 10.551 1.00 87.12 713 ALA A O 1
ATOM 5842 N N . ILE A 1 714 ? -14.540 -13.324 9.110 1.00 89.56 714 ILE A N 1
ATOM 5843 C CA . ILE A 1 714 ? -13.495 -13.744 10.066 1.00 89.56 714 ILE A CA 1
ATOM 5844 C C . ILE A 1 714 ? -13.408 -12.827 11.294 1.00 89.56 714 ILE A C 1
ATOM 5846 O O . ILE A 1 714 ? -12.848 -13.187 12.320 1.00 89.56 714 ILE A O 1
ATOM 5850 N N . THR A 1 715 ? -13.948 -11.616 11.193 1.00 90.56 715 THR A N 1
ATOM 5851 C CA . THR A 1 715 ? -14.051 -10.696 12.320 1.00 90.56 715 THR A CA 1
ATOM 5852 C C . THR A 1 715 ? -14.860 -11.306 13.465 1.00 90.56 715 THR A C 1
ATOM 5854 O O . THR A 1 715 ? -14.427 -11.209 14.602 1.00 90.56 715 THR A O 1
ATOM 5857 N N . ILE A 1 716 ? -15.961 -12.001 13.165 1.00 91.19 716 ILE A N 1
ATOM 5858 C CA . ILE A 1 716 ? -16.830 -12.636 14.168 1.00 91.19 716 ILE A CA 1
ATOM 5859 C C . ILE A 1 716 ? -16.074 -13.763 14.869 1.00 91.19 716 ILE A C 1
ATOM 5861 O O . ILE A 1 716 ? -15.974 -13.764 16.087 1.00 91.19 716 ILE A O 1
ATOM 5865 N N . TRP A 1 717 ? -15.422 -14.636 14.095 1.00 91.50 717 TRP A N 1
ATOM 5866 C CA . TRP A 1 717 ? -14.520 -15.672 14.615 1.00 91.50 717 TRP A CA 1
ATOM 5867 C C . TRP A 1 717 ? -13.494 -15.114 15.612 1.00 91.50 717 TRP A C 1
ATOM 5869 O O . TRP A 1 717 ? -13.268 -15.680 16.677 1.00 91.50 717 TRP A O 1
ATOM 5879 N N . ARG A 1 718 ? -12.870 -13.977 15.279 1.00 91.25 718 ARG A N 1
ATOM 5880 C CA . ARG A 1 718 ? -11.859 -13.340 16.134 1.00 91.25 718 ARG A CA 1
ATOM 5881 C C . ARG A 1 718 ? -12.449 -12.719 17.393 1.00 91.25 718 ARG A C 1
ATOM 5883 O O . ARG A 1 718 ? -11.768 -12.724 18.409 1.00 91.25 718 ARG A O 1
ATOM 5890 N N . GLU A 1 719 ? -13.651 -12.157 17.317 1.00 91.44 719 GLU A N 1
ATOM 5891 C CA . GLU A 1 719 ? -14.310 -11.536 18.467 1.00 91.44 719 GLU A CA 1
ATOM 5892 C C . GLU A 1 719 ? -14.903 -12.584 19.419 1.00 91.44 719 GLU A C 1
ATOM 5894 O O . GLU A 1 719 ? -14.702 -12.458 20.620 1.00 91.44 719 GLU A O 1
ATOM 5899 N N . LEU A 1 720 ? -15.497 -13.674 18.919 1.00 91.88 720 LEU A N 1
ATOM 5900 C CA . LEU A 1 720 ? -15.972 -14.784 19.760 1.00 91.88 720 LEU A CA 1
ATOM 5901 C C . LEU A 1 720 ? -14.833 -15.457 20.530 1.00 91.88 720 LEU A C 1
ATOM 5903 O O . LEU A 1 720 ? -14.968 -15.742 21.711 1.00 91.88 720 LEU A O 1
ATOM 5907 N N . ARG A 1 721 ? -13.654 -15.593 19.909 1.00 90.56 721 ARG A N 1
ATOM 5908 C CA . ARG A 1 721 ? -12.427 -16.073 20.572 1.00 90.56 721 ARG A CA 1
ATOM 5909 C C . ARG A 1 721 ? -11.854 -15.108 21.616 1.00 90.56 721 ARG A C 1
ATOM 5911 O O . ARG A 1 721 ? -10.777 -15.388 22.146 1.00 90.56 721 ARG A O 1
ATOM 5918 N N . ARG A 1 722 ? -12.485 -13.963 21.881 1.00 87.62 722 ARG A N 1
ATOM 5919 C CA . ARG A 1 722 ? -12.159 -13.109 23.037 1.00 87.62 722 ARG A CA 1
ATOM 5920 C C . ARG A 1 722 ? -13.004 -13.461 24.256 1.00 87.62 722 ARG A C 1
ATOM 5922 O O . ARG A 1 722 ? -12.563 -13.189 25.364 1.00 87.62 722 ARG A O 1
ATOM 5929 N N . VAL A 1 723 ? -14.171 -14.067 24.048 1.00 88.94 723 VAL A N 1
ATOM 5930 C CA . VAL A 1 723 ? -15.125 -14.422 25.098 1.00 88.94 723 VAL A CA 1
ATOM 5931 C C . VAL A 1 723 ? -14.830 -15.848 25.556 1.00 88.94 723 VAL A C 1
ATOM 5933 O O . VAL A 1 723 ? -15.030 -16.806 24.807 1.00 88.94 723 VAL A O 1
ATOM 5936 N N . ARG A 1 724 ? -14.280 -15.978 26.766 1.00 86.94 724 ARG A N 1
ATOM 5937 C CA . ARG A 1 724 ? -13.936 -17.278 27.371 1.00 86.94 724 ARG A CA 1
ATOM 5938 C C . ARG A 1 724 ? -15.097 -17.890 28.144 1.00 86.94 724 ARG A C 1
ATOM 5940 O O . ARG A 1 724 ? -15.165 -19.108 28.252 1.00 86.94 724 ARG A O 1
ATOM 5947 N N . GLU A 1 725 ? -15.983 -17.045 28.648 1.00 87.06 725 GLU A N 1
ATOM 5948 C CA . GLU A 1 725 ? -17.168 -17.439 29.400 1.00 87.06 725 GLU A CA 1
ATOM 5949 C C . GLU A 1 725 ? -18.290 -17.904 28.466 1.00 87.06 725 GLU A C 1
ATOM 5951 O O . GLU A 1 725 ? -18.302 -17.589 27.272 1.00 87.06 725 GLU A O 1
ATOM 5956 N N . GLU A 1 726 ? -19.210 -18.687 29.021 1.00 87.81 726 GLU A N 1
ATOM 5957 C CA . GLU A 1 726 ? -20.405 -19.160 28.328 1.00 87.81 726 GLU A CA 1
ATOM 5958 C C . GLU A 1 726 ? -21.405 -18.015 28.130 1.00 87.81 726 GLU A C 1
ATOM 5960 O O . GLU A 1 726 ? -21.664 -17.229 29.045 1.00 87.81 726 GLU A O 1
ATOM 5965 N N . ILE A 1 727 ? -21.973 -17.914 26.928 1.00 86.19 727 ILE A N 1
ATOM 5966 C CA . ILE A 1 727 ? -23.001 -16.925 26.611 1.00 86.19 727 ILE A CA 1
ATOM 5967 C C . ILE A 1 727 ? -24.355 -17.465 27.065 1.00 86.19 727 ILE A C 1
ATOM 5969 O O . ILE A 1 727 ? -24.895 -18.406 26.488 1.00 86.19 727 ILE A O 1
ATOM 5973 N N . GLN A 1 728 ? -24.931 -16.827 28.079 1.00 80.94 728 GLN A N 1
ATOM 5974 C CA . GLN A 1 728 ? -26.269 -17.155 28.563 1.00 80.94 728 GLN A CA 1
ATOM 5975 C C . GLN A 1 728 ? -27.349 -16.476 27.708 1.00 80.94 728 GLN A C 1
ATOM 5977 O O . GLN A 1 728 ? -27.188 -15.336 27.272 1.00 80.94 728 GLN A O 1
ATOM 5982 N N . GLY A 1 729 ? -28.469 -17.170 27.483 1.00 76.62 729 GLY A N 1
ATOM 5983 C CA . GLY A 1 729 ? -29.659 -16.609 26.829 1.00 76.62 729 GLY A CA 1
ATOM 5984 C C . GLY A 1 729 ? -29.679 -16.649 25.296 1.00 76.62 729 GLY A C 1
ATOM 5985 O O . GLY A 1 729 ? -30.674 -16.233 24.716 1.00 76.62 729 GLY A O 1
ATOM 5986 N N . ASN A 1 730 ? -28.635 -17.160 24.630 1.00 83.44 730 ASN A N 1
ATOM 5987 C CA . ASN A 1 730 ? -28.648 -17.438 23.187 1.00 83.44 730 ASN A CA 1
ATOM 5988 C C . ASN A 1 730 ? -27.819 -18.698 22.878 1.00 83.44 730 ASN A C 1
ATOM 5990 O O . ASN A 1 730 ? -26.603 -18.633 22.684 1.00 83.44 730 ASN A O 1
ATOM 5994 N N . GLU A 1 731 ? -28.487 -19.855 22.855 1.00 86.56 731 GLU A N 1
ATOM 5995 C CA . GLU A 1 731 ? -27.840 -21.163 22.680 1.00 86.56 731 GLU A CA 1
ATOM 5996 C C . GLU A 1 731 ? -27.134 -21.296 21.326 1.00 86.56 731 GLU A C 1
ATOM 5998 O O . GLU A 1 731 ? -26.042 -21.859 21.238 1.00 86.56 731 GLU A O 1
ATOM 6003 N N . GLU A 1 732 ? -27.720 -20.752 20.258 1.00 87.62 732 GLU A N 1
ATOM 6004 C CA . GLU A 1 732 ? -27.140 -20.820 18.916 1.00 87.62 732 GLU A CA 1
ATOM 6005 C C . GLU A 1 732 ? -25.851 -19.993 18.825 1.00 87.62 732 GLU A C 1
ATOM 6007 O O . GLU A 1 732 ? -24.852 -20.448 18.262 1.00 87.62 732 GLU A O 1
ATOM 6012 N N . LEU A 1 733 ? -25.827 -18.800 19.426 1.00 89.06 733 LEU A N 1
ATOM 6013 C CA . LEU A 1 733 ? -24.623 -17.975 19.509 1.00 89.06 733 LEU A CA 1
ATOM 6014 C C . LEU A 1 733 ? -23.544 -18.635 20.378 1.00 89.06 733 LEU A C 1
ATOM 6016 O O . LEU A 1 733 ? -22.365 -18.578 20.018 1.00 89.06 733 LEU A O 1
ATOM 6020 N N . GLU A 1 734 ? -23.921 -19.297 21.475 1.00 91.69 734 GLU A N 1
ATOM 6021 C CA . GLU A 1 734 ? -22.980 -20.053 22.307 1.00 91.69 734 GLU A CA 1
ATOM 6022 C C . GLU A 1 734 ? -22.363 -21.229 21.541 1.00 91.69 734 GLU A C 1
ATOM 6024 O O . GLU A 1 734 ? -21.149 -21.426 21.596 1.00 91.69 734 GLU A O 1
ATOM 6029 N N . GLN A 1 735 ? -23.141 -21.963 20.739 1.00 92.06 735 GLN A N 1
ATOM 6030 C CA . GLN A 1 735 ? -22.598 -23.017 19.874 1.00 92.06 735 GLN A CA 1
ATOM 6031 C C . GLN A 1 735 ? -21.554 -22.461 18.893 1.00 92.06 735 GLN A C 1
ATOM 6033 O O . GLN A 1 735 ? -20.480 -23.046 18.715 1.00 92.06 735 GLN A O 1
ATOM 6038 N N . VAL A 1 736 ? -21.830 -21.298 18.292 1.00 92.56 736 VAL A N 1
ATOM 6039 C CA . VAL A 1 736 ? -20.893 -20.618 17.384 1.00 92.56 736 VAL A CA 1
ATOM 6040 C C . VAL A 1 736 ? -19.642 -20.149 18.139 1.00 92.56 736 VAL A C 1
ATOM 6042 O O . VAL A 1 736 ? -18.526 -20.309 17.630 1.00 92.56 736 VAL A O 1
ATOM 6045 N N . ARG A 1 737 ? -19.790 -19.595 19.351 1.00 93.44 737 ARG A N 1
ATOM 6046 C CA . ARG A 1 737 ? -18.668 -19.172 20.206 1.00 93.44 737 ARG A CA 1
ATOM 6047 C C . ARG A 1 737 ? -17.795 -20.356 20.594 1.00 93.44 737 ARG A C 1
ATOM 6049 O O . ARG A 1 737 ? -16.580 -20.282 20.420 1.00 93.44 737 ARG A O 1
ATOM 6056 N N . LYS A 1 738 ? -18.402 -21.452 21.048 1.00 93.88 738 LYS A N 1
ATOM 6057 C CA . LYS A 1 738 ? -17.726 -22.688 21.449 1.00 93.88 738 LYS A CA 1
ATOM 6058 C C . LYS A 1 738 ? -16.914 -23.282 20.302 1.00 93.88 738 LYS A C 1
ATOM 6060 O O . LYS A 1 738 ? -15.737 -23.588 20.493 1.00 93.88 738 LYS A O 1
ATOM 6065 N N . ALA A 1 739 ? -17.488 -23.354 19.098 1.00 93.56 739 ALA A N 1
ATOM 6066 C CA . ALA A 1 739 ? -16.758 -23.777 17.901 1.00 93.56 739 ALA A CA 1
ATOM 6067 C C . ALA A 1 739 ? -15.558 -22.852 17.612 1.00 93.56 739 ALA A C 1
ATOM 6069 O O . ALA A 1 739 ? -14.444 -23.315 17.351 1.00 93.56 739 ALA A O 1
ATOM 6070 N N . ALA A 1 740 ? -15.755 -21.533 17.724 1.00 92.50 740 ALA A N 1
ATOM 6071 C CA . ALA A 1 740 ? -14.690 -20.559 17.512 1.00 92.50 740 ALA A CA 1
ATOM 6072 C C . ALA A 1 740 ? -13.549 -20.676 18.533 1.00 92.50 740 ALA A C 1
ATOM 6074 O O . ALA A 1 740 ? -12.373 -20.634 18.149 1.00 92.50 740 ALA A O 1
ATOM 6075 N N . ASP A 1 741 ? -13.881 -20.837 19.812 1.00 91.50 741 ASP A N 1
ATOM 6076 C CA . ASP A 1 741 ? -12.940 -20.957 20.925 1.00 91.50 741 ASP A CA 1
ATOM 6077 C C . ASP A 1 741 ? -12.086 -22.230 20.817 1.00 91.50 741 ASP A C 1
ATOM 6079 O O . ASP A 1 741 ? -10.855 -22.157 20.865 1.00 91.50 741 ASP A O 1
ATOM 6083 N N . GLN A 1 742 ? -12.720 -23.367 20.512 1.00 91.38 742 GLN A N 1
ATOM 6084 C CA . GLN A 1 742 ? -12.052 -24.657 20.291 1.00 91.38 742 GLN A CA 1
ATOM 6085 C C . GLN A 1 742 ? -11.175 -24.685 19.029 1.00 91.38 742 GLN A C 1
ATOM 6087 O O . GLN A 1 742 ? -10.315 -25.552 18.885 1.00 91.38 742 GLN A O 1
ATOM 6092 N N . GLY A 1 743 ? -11.348 -23.719 18.123 1.00 90.12 743 GLY A N 1
ATOM 6093 C CA . GLY A 1 743 ? -10.618 -23.683 16.860 1.00 90.12 743 GLY A CA 1
ATOM 6094 C C . GLY A 1 743 ? -11.199 -24.587 15.777 1.00 90.12 743 GLY A C 1
ATOM 6095 O O . GLY A 1 743 ? -10.489 -24.854 14.816 1.00 90.12 743 GLY A O 1
ATOM 6096 N N . ASP A 1 744 ? -12.470 -24.976 15.891 1.00 92.75 744 ASP A N 1
ATOM 6097 C CA . ASP A 1 744 ? -13.220 -25.689 14.855 1.00 92.75 744 ASP A CA 1
ATOM 6098 C C . ASP A 1 744 ? -13.881 -24.681 13.894 1.00 92.75 744 ASP A C 1
ATOM 6100 O O . ASP A 1 744 ? -15.022 -24.231 14.059 1.00 92.75 744 ASP A O 1
ATOM 6104 N N . PHE A 1 745 ? -13.109 -24.256 12.895 1.00 91.94 745 PHE A N 1
ATOM 6105 C CA . PHE A 1 745 ? -13.532 -23.302 11.871 1.00 91.94 745 PHE A CA 1
ATOM 6106 C C . PHE A 1 745 ? -14.590 -23.886 10.935 1.00 91.94 745 PHE A C 1
ATOM 6108 O O . PHE A 1 745 ? -15.473 -23.152 10.488 1.00 91.94 745 PHE A O 1
ATOM 6115 N N . LYS A 1 746 ? -14.542 -25.187 10.660 1.00 90.94 746 LYS A N 1
ATOM 6116 C CA . LYS A 1 746 ? -15.546 -25.904 9.881 1.00 90.94 746 LYS A CA 1
ATOM 6117 C C . LYS A 1 746 ? -16.920 -25.795 10.534 1.00 90.94 746 LYS A C 1
ATOM 6119 O O . LYS A 1 746 ? -17.843 -25.295 9.891 1.00 90.94 746 LYS A O 1
ATOM 6124 N N . THR A 1 747 ? -17.051 -26.213 11.793 1.00 92.62 747 THR A N 1
ATOM 6125 C CA . THR A 1 747 ? -18.326 -26.166 12.524 1.00 92.62 747 THR A CA 1
ATOM 6126 C C . THR A 1 747 ? -18.803 -24.730 12.687 1.00 92.62 747 THR A C 1
ATOM 6128 O O . THR A 1 747 ? -19.967 -24.443 12.416 1.00 92.62 747 THR A O 1
ATOM 6131 N N . PHE A 1 748 ? -17.899 -23.795 12.996 1.00 93.25 748 PHE A N 1
ATOM 6132 C CA . PHE A 1 748 ? -18.226 -22.369 13.015 1.00 93.25 748 PHE A CA 1
ATOM 6133 C C . PHE A 1 748 ? -18.834 -21.891 11.692 1.00 93.25 748 PHE A C 1
ATOM 6135 O O . PHE A 1 748 ? -19.861 -21.219 11.693 1.00 93.25 748 PHE A O 1
ATOM 6142 N N . VAL A 1 749 ? -18.230 -22.227 10.546 1.00 91.12 749 VAL A N 1
ATOM 6143 C CA . VAL A 1 749 ? -18.772 -21.814 9.246 1.00 91.12 749 VAL A CA 1
ATOM 6144 C C . VAL A 1 749 ? -20.129 -22.457 8.986 1.00 91.12 749 VAL A C 1
ATOM 6146 O O . VAL A 1 749 ? -21.018 -21.761 8.500 1.00 91.12 749 VAL A O 1
ATOM 6149 N N . THR A 1 750 ? -20.307 -23.738 9.313 1.00 90.31 750 THR A N 1
ATOM 6150 C CA . THR A 1 750 ? -21.592 -24.438 9.174 1.00 90.31 750 THR A CA 1
ATOM 6151 C C . THR A 1 750 ? -22.692 -23.741 9.976 1.00 90.31 750 THR A C 1
ATOM 6153 O O . THR A 1 750 ? -23.720 -23.394 9.399 1.00 90.31 750 THR A O 1
ATOM 6156 N N . LEU A 1 751 ? -22.443 -23.438 11.255 1.00 90.50 751 LEU A N 1
ATOM 6157 C CA . LEU A 1 751 ? -23.394 -22.741 12.132 1.00 90.50 751 LEU A CA 1
ATOM 6158 C C . LEU A 1 751 ? -23.679 -21.299 11.676 1.00 90.50 751 LEU A C 1
ATOM 6160 O O . LEU A 1 751 ? -24.789 -20.801 11.813 1.00 90.50 751 LEU A O 1
ATOM 6164 N N . MET A 1 752 ? -22.706 -20.636 11.046 1.00 88.62 752 MET A N 1
ATOM 6165 C CA . MET A 1 752 ? -22.877 -19.308 10.437 1.00 88.62 752 MET A CA 1
ATOM 6166 C C . MET A 1 752 ? -23.708 -19.318 9.133 1.00 88.62 752 MET A C 1
ATOM 6168 O O . MET A 1 752 ? -23.847 -18.268 8.495 1.00 88.62 752 MET A O 1
ATOM 6172 N N . GLY A 1 753 ? -24.230 -20.478 8.714 1.00 85.06 753 GLY A N 1
ATOM 6173 C CA . GLY A 1 753 ? -25.011 -20.670 7.486 1.00 85.06 753 GLY A CA 1
ATOM 6174 C C . GLY A 1 753 ? -24.216 -21.233 6.298 1.00 85.06 753 GLY A C 1
ATOM 6175 O O . GLY A 1 753 ? -24.675 -21.175 5.158 1.00 85.06 753 GLY A O 1
ATOM 6176 N N . GLY A 1 754 ? -23.017 -21.767 6.544 1.00 84.19 754 GLY A N 1
ATOM 6177 C CA . GLY A 1 754 ? -22.185 -22.463 5.562 1.00 84.19 754 GLY A CA 1
ATOM 6178 C C . GLY A 1 754 ? -21.376 -21.563 4.618 1.00 84.19 754 GLY A C 1
ATOM 6179 O O . GLY A 1 754 ? -21.446 -20.328 4.617 1.00 84.19 754 GLY A O 1
ATOM 6180 N N . PHE A 1 755 ? -20.564 -22.193 3.763 1.00 77.81 755 PHE A N 1
ATOM 6181 C CA . PHE A 1 755 ? -19.853 -21.488 2.695 1.00 77.81 755 PHE A CA 1
ATOM 6182 C C . PHE A 1 755 ? -20.798 -21.148 1.536 1.00 77.81 755 PHE A C 1
ATOM 6184 O O . PHE A 1 755 ? -21.524 -21.998 1.034 1.00 77.81 755 PHE A O 1
ATOM 6191 N N . GLY A 1 756 ? -20.753 -19.902 1.061 1.00 72.94 756 GLY A N 1
ATOM 6192 C CA . GLY A 1 756 ? -21.679 -19.387 0.046 1.00 72.94 756 GLY A CA 1
ATOM 6193 C C . GLY A 1 756 ? -22.491 -18.188 0.531 1.00 72.94 756 GLY A C 1
ATOM 6194 O O . GLY A 1 756 ? -22.794 -17.312 -0.279 1.00 72.94 756 GLY A O 1
ATOM 6195 N N . ILE A 1 757 ? -22.744 -18.096 1.844 1.00 79.19 757 ILE A N 1
ATOM 6196 C CA . ILE A 1 757 ? -23.586 -17.054 2.452 1.00 79.19 757 ILE A CA 1
ATOM 6197 C C . ILE A 1 757 ? -22.939 -15.659 2.401 1.00 79.19 757 ILE A C 1
ATOM 6199 O O . ILE A 1 757 ? -23.603 -14.637 2.212 1.00 79.19 757 ILE A O 1
ATOM 6203 N N . GLY A 1 758 ? -21.605 -15.601 2.507 1.00 77.19 758 GLY A N 1
ATOM 6204 C CA . GLY A 1 758 ? -20.827 -14.368 2.402 1.00 77.19 758 GLY A CA 1
ATOM 6205 C C . GLY A 1 758 ? -21.253 -13.293 3.409 1.00 77.19 758 GLY A C 1
ATOM 6206 O O . GLY A 1 758 ? -20.974 -13.408 4.597 1.00 77.19 758 GLY A O 1
ATOM 6207 N N . ARG A 1 759 ? -21.861 -12.205 2.914 1.00 76.44 759 ARG A N 1
ATOM 6208 C CA . ARG A 1 759 ? -22.300 -11.052 3.729 1.00 76.44 759 ARG A CA 1
ATOM 6209 C C . ARG A 1 759 ? -23.698 -11.221 4.333 1.00 76.44 759 ARG A C 1
ATOM 6211 O O . ARG A 1 759 ? -24.071 -10.408 5.172 1.00 76.44 759 ARG A O 1
ATOM 6218 N N . ASN A 1 760 ? -24.432 -12.250 3.913 1.00 82.12 760 ASN A N 1
ATOM 6219 C CA . ASN A 1 760 ? -25.791 -12.534 4.371 1.00 82.12 760 ASN A CA 1
ATOM 6220 C C . ASN A 1 760 ? -25.806 -13.453 5.601 1.00 82.12 760 ASN A C 1
ATOM 6222 O O . ASN A 1 760 ? -26.854 -13.983 5.945 1.00 82.12 760 ASN A O 1
ATOM 6226 N N . ALA A 1 761 ? -24.647 -13.694 6.225 1.00 84.75 761 ALA A N 1
ATOM 6227 C CA . ALA A 1 761 ? -24.577 -14.475 7.451 1.00 84.75 761 ALA A CA 1
ATOM 6228 C C . ALA A 1 761 ? -25.405 -13.803 8.559 1.00 84.75 761 ALA A C 1
ATOM 6230 O O . ALA A 1 761 ? -25.444 -12.570 8.625 1.00 84.75 761 ALA A O 1
ATOM 6231 N N . ARG A 1 762 ? -26.035 -14.627 9.406 1.00 84.81 762 ARG A N 1
ATOM 6232 C CA . ARG A 1 762 ? -26.927 -14.201 10.494 1.00 84.81 762 ARG A CA 1
ATOM 6233 C C . ARG A 1 762 ? -26.248 -13.230 11.453 1.00 84.81 762 ARG A C 1
ATOM 6235 O O . ARG A 1 762 ? -26.710 -12.106 11.607 1.00 84.81 762 ARG A O 1
ATOM 6242 N N . PHE A 1 763 ? -25.136 -13.654 12.045 1.00 88.81 763 PHE A N 1
ATOM 6243 C CA . PHE A 1 763 ? -24.388 -12.822 12.977 1.00 88.81 763 PHE A CA 1
ATOM 6244 C C . PHE A 1 763 ? -23.533 -11.806 12.222 1.00 88.81 763 PHE A C 1
ATOM 6246 O O . PHE A 1 763 ? -22.895 -12.135 11.210 1.00 88.81 763 PHE A O 1
ATOM 6253 N N . LYS A 1 764 ? -23.482 -10.570 12.724 1.00 89.69 764 LYS A N 1
ATOM 6254 C CA . LYS A 1 764 ? -22.697 -9.476 12.143 1.00 89.69 764 LYS A CA 1
ATOM 6255 C C . LYS A 1 764 ? -21.829 -8.782 13.189 1.00 89.69 764 LYS A C 1
ATOM 6257 O O . LYS A 1 764 ? -22.159 -8.775 14.366 1.00 89.69 764 LYS A O 1
ATOM 6262 N N . PRO A 1 765 ? -20.679 -8.214 12.790 1.00 91.19 765 PRO A N 1
ATOM 6263 C CA . PRO A 1 765 ? -19.894 -7.389 13.696 1.00 91.19 765 PRO A CA 1
ATOM 6264 C C . PRO A 1 765 ? -20.637 -6.086 14.014 1.00 91.19 765 PRO A C 1
ATOM 6266 O O . PRO A 1 765 ? -20.972 -5.333 13.098 1.00 91.19 765 PRO A O 1
ATOM 6269 N N . VAL A 1 766 ? -20.800 -5.802 15.305 1.00 91.25 766 VAL A N 1
ATOM 6270 C CA . VAL A 1 766 ? -21.310 -4.528 15.824 1.00 91.25 766 VAL A CA 1
ATOM 6271 C C . VAL A 1 766 ? -20.178 -3.535 15.920 1.00 91.25 766 VAL A C 1
ATOM 6273 O O . VAL A 1 766 ? -19.068 -3.849 16.373 1.00 91.25 766 VAL A O 1
ATOM 6276 N N . TYR A 1 767 ? -20.480 -2.311 15.514 1.00 90.69 767 TYR A N 1
ATOM 6277 C CA . TYR A 1 7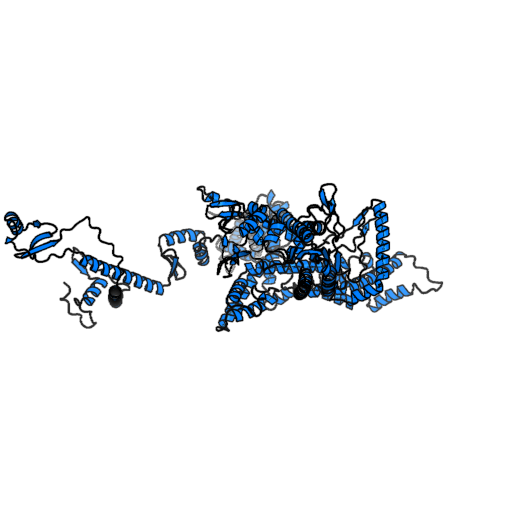67 ? -19.544 -1.213 15.576 1.00 90.69 767 TYR A CA 1
ATOM 6278 C C . TYR A 1 767 ? -20.111 -0.063 16.388 1.00 90.69 767 TYR A C 1
ATOM 6280 O O . TYR A 1 767 ? -21.250 0.343 16.195 1.00 90.69 767 TYR A O 1
ATOM 6288 N N . GLU A 1 768 ? -19.263 0.482 17.241 1.00 89.19 768 GLU A N 1
ATOM 6289 C CA . GLU A 1 768 ? -19.438 1.787 17.846 1.00 89.19 768 GLU A CA 1
ATOM 6290 C C . GLU A 1 768 ? -18.997 2.853 16.834 1.00 89.19 768 GLU A C 1
ATOM 6292 O O . GLU A 1 768 ? -17.928 2.745 16.214 1.00 89.19 768 GLU A O 1
ATOM 6297 N N . TYR A 1 769 ? -19.842 3.863 16.648 1.00 86.75 769 TYR A N 1
ATOM 6298 C CA . TYR A 1 769 ? -19.566 5.016 15.803 1.00 86.75 769 TYR A CA 1
ATOM 6299 C C . TYR A 1 769 ? -19.323 6.212 16.709 1.00 86.75 769 TYR A C 1
ATOM 6301 O O . TYR A 1 769 ? -20.213 6.640 17.435 1.00 86.75 769 TYR A O 1
ATOM 6309 N N . THR A 1 770 ? -18.108 6.744 16.674 1.00 83.81 770 THR A N 1
ATOM 6310 C CA . THR A 1 770 ? -17.789 8.001 17.345 1.00 83.81 770 THR A CA 1
ATOM 6311 C C . THR A 1 770 ? -17.843 9.105 16.302 1.00 83.81 770 THR A C 1
ATOM 6313 O O . THR A 1 770 ? -16.937 9.220 15.467 1.00 83.81 770 THR A O 1
ATOM 6316 N N . GLU A 1 771 ? -18.919 9.888 16.316 1.00 82.00 771 GLU A N 1
ATOM 6317 C CA . GLU A 1 771 ? -19.002 11.118 15.531 1.00 82.00 771 GLU A CA 1
ATOM 6318 C C . GLU A 1 771 ? -17.861 12.054 15.923 1.00 82.00 771 GLU A C 1
ATOM 6320 O O . GLU A 1 771 ? -17.472 12.113 17.090 1.00 82.00 771 GLU A O 1
ATOM 6325 N N . TYR A 1 772 ? -17.266 12.728 14.936 1.00 78.06 772 TYR A N 1
ATOM 6326 C CA . TYR A 1 772 ? -16.112 13.604 15.158 1.00 78.06 772 TYR A CA 1
ATOM 6327 C C . TYR A 1 772 ? -14.946 12.916 15.900 1.00 78.06 772 TYR A C 1
ATOM 6329 O O . TYR A 1 772 ? -14.145 13.558 16.576 1.00 78.06 772 TYR A O 1
ATOM 6337 N N . GLY A 1 773 ? -14.821 11.589 15.766 1.00 71.69 773 GLY A N 1
ATOM 6338 C CA . GLY A 1 773 ? -13.928 10.754 16.573 1.00 71.69 773 GLY A CA 1
ATOM 6339 C C . GLY A 1 773 ? -12.432 10.928 16.290 1.00 71.69 773 GLY A C 1
ATOM 6340 O O . GLY A 1 773 ? -11.606 10.226 16.881 1.00 71.69 773 GLY A O 1
ATOM 6341 N N . ASN A 1 774 ? -12.055 11.818 15.369 1.00 78.75 774 ASN A N 1
ATOM 6342 C CA . ASN A 1 774 ? -10.670 12.204 15.132 1.00 78.75 774 ASN A CA 1
ATOM 6343 C C . ASN A 1 774 ? -10.524 13.715 14.877 1.00 78.75 774 ASN A C 1
ATOM 6345 O O . ASN A 1 774 ? -11.495 14.437 14.688 1.00 78.75 774 ASN A O 1
ATOM 6349 N N . GLN A 1 775 ? -9.274 14.181 14.808 1.00 76.81 775 GLN A N 1
ATOM 6350 C CA . GLN A 1 775 ? -8.913 15.590 14.576 1.00 76.81 775 GLN A CA 1
ATOM 6351 C C . GLN A 1 775 ? -9.433 16.206 13.259 1.00 76.81 775 GLN A C 1
ATOM 6353 O O . GLN A 1 775 ? -9.219 17.389 13.025 1.00 76.81 775 GLN A O 1
ATOM 6358 N N . TYR A 1 776 ? -10.032 15.409 12.371 1.00 83.19 776 TYR A N 1
ATOM 6359 C CA . TYR A 1 776 ? -10.590 15.848 11.092 1.00 83.19 776 TYR A CA 1
ATOM 6360 C C . TYR A 1 776 ? -12.115 15.780 11.072 1.00 83.19 776 TYR A C 1
ATOM 6362 O O . TYR A 1 776 ? -12.671 15.750 9.981 1.00 83.19 776 TYR A O 1
ATOM 6370 N N . ALA A 1 777 ? -12.774 15.676 12.233 1.00 79.81 777 ALA A N 1
ATOM 6371 C CA . ALA A 1 777 ? -14.227 15.533 12.329 1.00 79.81 777 ALA A CA 1
ATOM 6372 C C . ALA A 1 777 ? -14.788 14.244 11.680 1.00 79.81 777 ALA A C 1
ATOM 6374 O O . ALA A 1 777 ? -15.990 14.105 11.486 1.00 79.81 777 ALA A O 1
ATOM 6375 N N . GLU A 1 778 ? -13.943 13.256 11.369 1.00 83.12 778 GLU A N 1
ATOM 6376 C CA . GLU A 1 778 ? -14.390 12.021 10.720 1.00 83.12 778 GLU A CA 1
ATOM 6377 C C . GLU A 1 778 ? -15.127 11.113 11.712 1.00 83.12 778 GLU A C 1
ATOM 6379 O O . GLU A 1 778 ? -14.651 10.882 12.826 1.00 83.12 778 GLU A O 1
ATOM 6384 N N . CYS A 1 779 ? -16.239 10.518 11.277 1.00 79.38 779 CYS A N 1
ATOM 6385 C CA . CYS A 1 779 ? -16.897 9.450 12.021 1.00 79.38 779 CYS A CA 1
ATOM 6386 C C . CYS A 1 779 ? -15.974 8.220 12.107 1.00 79.38 779 CYS A C 1
ATOM 6388 O O . CYS A 1 779 ? -15.667 7.570 11.101 1.00 79.38 779 CYS A O 1
ATOM 6390 N N . VAL A 1 780 ? -15.507 7.893 13.314 1.00 82.94 780 VAL A N 1
ATOM 6391 C CA . VAL A 1 780 ? -14.600 6.764 13.540 1.00 82.94 780 VAL A CA 1
ATOM 6392 C C . VAL A 1 780 ? -15.405 5.527 13.907 1.00 82.94 780 VAL A C 1
ATOM 6394 O O . VAL A 1 780 ? -16.049 5.465 14.949 1.00 82.94 780 VAL A O 1
ATOM 6397 N N . LYS A 1 781 ? -15.304 4.503 13.058 1.00 83.50 781 LYS A N 1
ATOM 6398 C CA . LYS A 1 781 ? -15.937 3.197 13.256 1.00 83.50 781 LYS A CA 1
ATOM 6399 C C . LYS A 1 781 ? -15.008 2.247 14.019 1.00 83.50 781 LYS A C 1
ATOM 6401 O O . LYS A 1 781 ? -13.946 1.879 13.505 1.00 83.50 781 LYS A O 1
ATOM 6406 N N . ARG A 1 782 ? -15.405 1.803 15.215 1.00 86.12 782 ARG A N 1
ATOM 6407 C CA . ARG A 1 782 ? -14.666 0.831 16.045 1.00 86.12 782 ARG A CA 1
ATOM 6408 C C . ARG A 1 782 ? -15.506 -0.409 16.277 1.00 86.12 782 ARG A C 1
ATOM 6410 O O . ARG A 1 782 ? -16.700 -0.316 16.501 1.00 86.12 782 ARG A O 1
ATOM 6417 N N . ILE A 1 783 ? -14.901 -1.589 16.186 1.00 88.88 783 ILE A N 1
ATOM 6418 C CA . ILE A 1 783 ? -15.623 -2.822 16.512 1.00 88.88 783 ILE A CA 1
ATOM 6419 C C . ILE A 1 783 ? -15.885 -2.871 18.019 1.00 88.88 783 ILE A C 1
ATOM 6421 O O . ILE A 1 783 ? -14.969 -2.583 18.786 1.00 88.88 783 ILE A O 1
ATOM 6425 N N . LYS A 1 784 ? -17.108 -3.223 18.421 1.00 89.44 784 LYS A N 1
ATOM 6426 C CA . LYS A 1 784 ? -17.527 -3.309 19.830 1.00 89.44 784 LYS A CA 1
ATOM 6427 C C . LYS A 1 784 ? -17.995 -4.711 20.220 1.00 89.44 784 LYS A C 1
ATOM 6429 O O . LYS A 1 784 ? -17.826 -5.112 21.370 1.00 89.44 784 LYS A O 1
ATOM 6434 N N . GLY A 1 785 ? -18.536 -5.457 19.261 1.00 91.50 785 GLY A N 1
ATOM 6435 C CA . GLY A 1 785 ? -19.174 -6.733 19.544 1.00 91.50 785 GLY A CA 1
ATOM 6436 C C . GLY A 1 785 ? -19.705 -7.447 18.312 1.00 91.50 785 GLY A C 1
ATOM 6437 O O . GLY A 1 785 ? -19.240 -7.225 17.187 1.00 91.50 785 GLY A O 1
ATOM 6438 N N . ILE A 1 786 ? -20.696 -8.297 18.547 1.00 91.38 786 ILE A N 1
ATOM 6439 C CA . ILE A 1 786 ? -21.435 -9.067 17.548 1.00 91.38 786 ILE A CA 1
ATOM 6440 C C . ILE A 1 786 ? -22.929 -8.868 17.808 1.00 91.38 786 ILE A C 1
ATOM 6442 O O . ILE A 1 786 ? -23.350 -8.875 18.957 1.00 91.38 786 ILE A O 1
ATOM 6446 N N . GLU A 1 787 ? -23.712 -8.695 16.751 1.00 90.06 787 GLU A N 1
ATOM 6447 C CA . GLU A 1 787 ? -25.175 -8.650 16.789 1.00 90.06 787 GLU A CA 1
ATOM 6448 C C . GLU A 1 787 ? -25.729 -9.869 16.073 1.00 90.06 787 GLU A C 1
ATOM 6450 O O . GLU A 1 787 ? -25.156 -10.348 15.083 1.00 90.06 787 GLU A O 1
ATOM 6455 N N . ASP A 1 788 ? -26.867 -10.331 16.561 1.00 86.88 788 ASP A N 1
ATOM 6456 C CA . ASP A 1 788 ? -27.760 -11.194 15.814 1.00 86.88 788 ASP A CA 1
ATOM 6457 C C . ASP A 1 788 ? -28.859 -10.346 15.154 1.00 86.88 788 ASP A C 1
ATOM 6459 O O . ASP A 1 788 ? -29.413 -9.425 15.749 1.00 86.88 788 ASP A O 1
ATOM 6463 N N . LEU A 1 789 ? -29.131 -10.630 13.882 1.00 77.31 789 LEU A N 1
ATOM 6464 C CA . LEU A 1 789 ? -30.150 -9.935 13.096 1.00 77.31 789 LEU A CA 1
ATOM 6465 C C . LEU A 1 789 ? -31.545 -10.547 13.230 1.00 77.31 789 LEU A C 1
ATOM 6467 O O . LEU A 1 789 ? -32.507 -9.899 12.829 1.00 77.31 789 LEU A O 1
ATOM 6471 N N . HIS A 1 790 ? -31.648 -11.799 13.685 1.00 77.19 790 HIS A N 1
ATOM 6472 C CA . HIS A 1 790 ? -32.937 -12.489 13.805 1.00 77.19 790 HIS A CA 1
ATOM 6473 C C . HIS A 1 790 ? -33.567 -12.213 15.168 1.00 77.19 790 HIS A C 1
ATOM 6475 O O . HIS A 1 790 ? -34.728 -11.823 15.242 1.00 77.19 790 HIS A O 1
ATOM 6481 N N . GLU A 1 791 ? -32.773 -12.339 16.227 1.00 74.06 791 GLU A N 1
ATOM 6482 C CA . GLU A 1 791 ? -33.136 -11.932 17.579 1.00 74.06 791 GLU A CA 1
ATOM 6483 C C . GLU A 1 791 ? -32.256 -10.739 17.947 1.00 74.06 791 GLU A C 1
ATOM 6485 O O . GLU A 1 791 ? -31.039 -10.911 17.975 1.00 74.06 791 GLU A O 1
ATOM 6490 N N . PRO A 1 792 ? -32.806 -9.533 18.185 1.00 68.69 792 PRO A N 1
ATOM 6491 C CA . PRO A 1 792 ? -32.014 -8.331 18.428 1.00 68.69 792 PRO A CA 1
ATOM 6492 C C . PRO A 1 792 ? -31.284 -8.427 19.775 1.00 68.69 792 PRO A C 1
ATOM 6494 O O . PRO A 1 792 ? -31.701 -7.874 20.789 1.00 68.69 792 PRO A O 1
ATOM 6497 N N . CYS A 1 793 ? -30.168 -9.146 19.775 1.00 76.12 793 CYS A N 1
ATOM 6498 C CA . CYS A 1 793 ? -29.255 -9.313 20.887 1.00 76.12 793 CYS A CA 1
ATOM 6499 C C . CYS A 1 793 ? -27.855 -8.878 20.440 1.00 76.12 793 CYS A C 1
ATOM 6501 O O . CYS A 1 793 ? -27.434 -9.100 19.301 1.00 76.12 793 CYS A O 1
ATOM 6503 N N . THR A 1 794 ? -27.134 -8.198 21.331 1.00 86.62 794 THR A N 1
ATOM 6504 C CA . THR A 1 794 ? -25.774 -7.720 21.070 1.00 86.62 794 THR A CA 1
ATOM 6505 C C . THR A 1 794 ? -24.829 -8.273 22.121 1.00 86.62 794 THR A C 1
ATOM 6507 O O . THR A 1 794 ? -24.934 -7.949 23.300 1.00 86.62 794 THR A O 1
ATOM 6510 N N . LEU A 1 795 ? -23.861 -9.066 21.676 1.00 89.06 795 LEU A N 1
ATOM 6511 C CA . LEU A 1 795 ? -22.751 -9.535 22.488 1.00 89.06 795 LEU A CA 1
ATOM 6512 C C . LEU A 1 795 ? -21.610 -8.519 22.428 1.00 89.06 795 LEU A C 1
ATOM 6514 O O . LEU A 1 795 ? -20.939 -8.379 21.402 1.00 89.06 795 LEU A O 1
ATOM 6518 N N . ILE A 1 796 ? -21.345 -7.835 23.538 1.00 89.12 796 ILE A N 1
ATOM 6519 C CA . ILE A 1 796 ? -20.207 -6.920 23.657 1.00 89.12 796 ILE A CA 1
ATOM 6520 C C . ILE A 1 796 ? -18.945 -7.736 23.956 1.00 89.12 796 ILE A C 1
ATOM 6522 O O . ILE A 1 796 ? -18.777 -8.276 25.041 1.00 89.12 796 ILE A O 1
ATOM 6526 N N . THR A 1 797 ? -18.023 -7.799 22.996 1.00 88.38 797 THR A N 1
ATOM 6527 C CA . THR A 1 797 ? -16.753 -8.543 23.126 1.00 88.38 797 THR A CA 1
ATOM 6528 C C . THR A 1 797 ? -15.591 -7.660 23.578 1.00 88.38 797 THR A C 1
ATOM 6530 O O . THR A 1 797 ? -14.495 -8.150 23.862 1.00 88.38 797 THR A O 1
ATOM 6533 N N . ARG A 1 798 ? -15.795 -6.338 23.607 1.00 85.44 798 ARG A N 1
ATOM 6534 C CA . ARG A 1 798 ? -14.790 -5.338 23.989 1.00 85.44 798 ARG A CA 1
ATOM 6535 C C . ARG A 1 798 ? -15.304 -4.477 25.127 1.00 85.44 798 ARG A C 1
ATOM 6537 O O . ARG A 1 798 ? -15.845 -3.389 24.912 1.00 85.44 798 ARG A O 1
ATOM 6544 N N . VAL A 1 799 ? -15.112 -5.008 26.327 1.00 84.00 799 VAL A N 1
ATOM 6545 C CA . VAL A 1 799 ? -15.505 -4.377 27.590 1.00 84.00 799 VAL A CA 1
ATOM 6546 C C . VAL A 1 799 ? -14.549 -3.247 27.982 1.00 84.00 799 VAL A C 1
ATOM 6548 O O . VAL A 1 799 ? -15.017 -2.170 28.326 1.00 84.00 799 VAL A O 1
ATOM 6551 N N . HIS A 1 800 ? -13.240 -3.441 27.786 1.00 81.81 800 HIS A N 1
ATOM 6552 C CA . HIS A 1 800 ? -12.218 -2.473 28.190 1.00 81.81 800 HIS A CA 1
ATOM 6553 C C . HIS A 1 800 ? -11.833 -1.470 27.102 1.00 81.81 800 HIS A C 1
ATOM 6555 O O . HIS A 1 800 ? -11.706 -1.818 25.917 1.00 81.81 800 HIS A O 1
ATOM 6561 N N . THR A 1 801 ? -11.545 -0.240 27.527 1.00 79.88 801 THR A N 1
ATOM 6562 C CA . THR A 1 801 ? -11.012 0.835 26.691 1.00 79.88 801 THR A CA 1
ATOM 6563 C C . THR A 1 801 ? -9.526 1.017 26.967 1.00 79.88 801 THR A C 1
ATOM 6565 O O . THR A 1 801 ? -9.113 1.591 27.966 1.00 79.88 801 THR A O 1
ATOM 6568 N N . TRP A 1 802 ? -8.698 0.561 26.030 1.00 82.00 802 TRP A N 1
ATOM 6569 C CA . TRP A 1 802 ? -7.246 0.669 26.148 1.00 82.00 802 TRP A CA 1
ATOM 6570 C C . TRP A 1 802 ? -6.737 2.006 25.607 1.00 82.00 802 TRP A C 1
ATOM 6572 O O . TRP A 1 802 ? -6.922 2.327 24.427 1.00 82.00 802 TRP A O 1
ATOM 6582 N N . GLN A 1 803 ? -6.039 2.755 26.453 1.00 78.94 803 GLN A N 1
ATOM 6583 C CA . GLN A 1 803 ? -5.290 3.955 26.103 1.00 78.94 803 GLN A CA 1
ATOM 6584 C C . GLN A 1 803 ? -3.799 3.641 25.988 1.00 78.94 803 GLN A C 1
ATOM 6586 O O . GLN A 1 803 ? -3.306 2.670 26.548 1.00 78.94 803 GLN A O 1
ATOM 6591 N N . LYS A 1 804 ? -3.072 4.442 25.209 1.00 78.56 804 LYS A N 1
ATOM 6592 C CA . LYS A 1 804 ? -1.628 4.277 25.007 1.00 78.56 804 LYS A CA 1
ATOM 6593 C C . LYS A 1 804 ? -0.854 5.277 25.835 1.00 78.56 804 LYS A C 1
ATOM 6595 O O . LYS A 1 804 ? -1.205 6.453 25.820 1.00 78.56 804 LYS A O 1
ATOM 6600 N N . GLN A 1 805 ? 0.267 4.838 26.384 1.00 78.06 805 GLN A N 1
ATOM 6601 C CA . GLN A 1 805 ? 1.250 5.714 27.008 1.00 78.06 805 GLN A CA 1
ATOM 6602 C C . GLN A 1 805 ? 2.677 5.211 26.766 1.00 78.06 805 GLN A C 1
ATOM 6604 O O . GLN A 1 805 ? 2.888 4.106 26.260 1.00 78.06 805 GLN A O 1
ATOM 6609 N N . ILE A 1 806 ? 3.661 6.053 27.071 1.00 80.12 806 ILE A N 1
ATOM 6610 C CA . ILE A 1 806 ? 5.079 5.695 26.977 1.00 80.12 806 ILE A CA 1
ATOM 6611 C C . ILE A 1 806 ? 5.411 4.750 28.133 1.00 80.12 806 ILE A C 1
ATOM 6613 O O . ILE A 1 806 ? 4.921 4.948 29.242 1.00 80.12 806 ILE A O 1
ATOM 6617 N N . ILE A 1 807 ? 6.238 3.736 27.881 1.00 76.31 807 ILE A N 1
ATOM 6618 C CA . ILE A 1 807 ? 6.661 2.791 28.923 1.00 76.31 807 ILE A CA 1
ATOM 6619 C C . ILE A 1 807 ? 7.241 3.518 30.137 1.00 76.31 807 ILE A C 1
ATOM 6621 O O . ILE A 1 807 ? 8.085 4.402 29.991 1.00 76.31 807 ILE A O 1
ATOM 6625 N N . GLY A 1 808 ? 6.802 3.104 31.327 1.00 63.59 808 GLY A N 1
ATOM 6626 C CA . GLY A 1 808 ? 7.239 3.670 32.605 1.00 63.59 808 GLY A CA 1
ATOM 6627 C C . GLY A 1 808 ? 6.413 4.871 33.070 1.00 63.59 808 GLY A C 1
ATOM 6628 O O . GLY A 1 808 ? 6.642 5.362 34.171 1.00 63.59 808 GLY A O 1
ATOM 6629 N N . THR A 1 809 ? 5.424 5.311 32.284 1.00 63.75 809 THR A N 1
ATOM 6630 C CA . THR A 1 809 ? 4.512 6.395 32.686 1.00 63.75 809 THR A CA 1
ATOM 6631 C C . THR A 1 809 ? 3.529 5.918 33.760 1.00 63.75 809 THR A C 1
ATOM 6633 O O . THR A 1 809 ? 3.258 6.664 34.694 1.00 63.75 809 THR A O 1
ATOM 6636 N N . ALA A 1 810 ? 3.055 4.664 33.703 1.00 54.66 810 ALA A N 1
ATOM 6637 C CA . ALA A 1 810 ? 2.226 4.095 34.778 1.00 54.66 810 ALA A CA 1
ATOM 6638 C C . ALA A 1 810 ? 2.999 3.964 36.097 1.00 54.66 810 ALA A C 1
ATOM 6640 O O . ALA A 1 810 ? 2.480 4.327 37.143 1.00 54.66 810 ALA A O 1
ATOM 6641 N N . ALA A 1 811 ? 4.253 3.501 36.043 1.00 50.19 811 ALA A N 1
ATOM 6642 C CA . ALA A 1 811 ? 5.097 3.354 37.231 1.00 50.19 811 ALA A CA 1
ATOM 6643 C C . ALA A 1 811 ? 5.451 4.706 37.882 1.00 50.19 811 ALA A C 1
ATOM 6645 O O . ALA A 1 811 ? 5.666 4.768 39.085 1.00 50.19 811 ALA A O 1
ATOM 6646 N N . ALA A 1 812 ? 5.485 5.794 37.104 1.00 48.31 812 ALA A N 1
ATOM 6647 C CA . ALA A 1 812 ? 5.697 7.146 37.621 1.00 48.31 812 ALA A CA 1
ATOM 6648 C C . ALA A 1 812 ? 4.462 7.732 38.337 1.00 48.31 812 ALA A C 1
ATOM 6650 O O . ALA A 1 812 ? 4.618 8.654 39.139 1.00 48.31 812 ALA A O 1
ATOM 6651 N N . ASN A 1 813 ? 3.258 7.203 38.077 1.00 44.94 813 ASN A N 1
ATOM 6652 C CA . ASN A 1 813 ? 2.027 7.608 38.764 1.00 44.94 813 ASN A CA 1
ATOM 6653 C C . ASN A 1 813 ? 1.901 6.983 40.168 1.00 44.94 813 ASN A C 1
ATOM 6655 O O . ASN A 1 813 ? 1.193 7.532 41.008 1.00 44.94 813 ASN A O 1
ATOM 6659 N N . ASP A 1 814 ? 2.656 5.916 40.454 1.00 37.62 814 ASP A N 1
ATOM 6660 C CA . ASP A 1 814 ? 2.869 5.376 41.800 1.00 37.62 814 ASP A CA 1
ATOM 6661 C C . ASP A 1 814 ? 4.114 6.030 42.438 1.00 37.62 814 ASP A C 1
ATOM 6663 O O . ASP A 1 814 ? 5.199 5.460 42.500 1.00 37.62 814 ASP A O 1
ATOM 6667 N N . ASN A 1 815 ? 3.973 7.284 42.884 1.00 37.62 815 ASN A N 1
ATOM 6668 C CA . ASN A 1 815 ? 4.849 7.969 43.852 1.00 37.62 815 ASN A CA 1
ATOM 6669 C C . ASN A 1 815 ? 6.376 7.711 43.779 1.00 37.62 815 ASN A C 1
ATOM 6671 O O . ASN A 1 815 ? 7.020 7.533 44.808 1.00 37.62 815 ASN A O 1
ATOM 6675 N N . THR A 1 816 ? 7.007 7.793 42.605 1.00 32.88 816 THR A N 1
ATOM 6676 C CA . THR A 1 816 ? 8.445 8.122 42.496 1.00 32.88 816 THR A CA 1
ATOM 6677 C C . THR A 1 816 ? 8.746 8.784 41.151 1.00 32.88 816 THR A C 1
ATOM 6679 O O . THR A 1 816 ? 8.918 8.141 40.119 1.00 32.88 816 THR A O 1
ATOM 6682 N N . ALA A 1 817 ? 8.824 10.115 41.157 1.00 30.09 817 ALA A N 1
ATOM 6683 C CA . ALA A 1 817 ? 9.196 10.896 39.987 1.00 30.09 817 ALA A CA 1
ATOM 6684 C C . ALA A 1 817 ? 10.671 10.658 39.619 1.00 30.09 817 ALA A C 1
ATOM 6686 O O . ALA A 1 817 ? 11.578 11.160 40.284 1.00 30.09 817 ALA A O 1
ATOM 6687 N N . VAL A 1 818 ? 10.916 9.954 38.513 1.00 27.58 818 VAL A N 1
ATOM 6688 C CA . VAL A 1 818 ? 12.193 10.024 37.793 1.00 27.58 818 VAL A CA 1
ATOM 6689 C C . VAL A 1 818 ? 12.010 10.946 36.590 1.00 27.58 818 VAL A C 1
ATOM 6691 O O . VAL A 1 818 ? 11.582 10.543 35.510 1.00 27.58 818 VAL A O 1
ATOM 6694 N N . ASN A 1 819 ? 12.358 12.217 36.792 1.00 31.97 819 ASN A N 1
ATOM 6695 C CA . ASN A 1 819 ? 12.578 13.183 35.720 1.00 31.97 819 ASN A CA 1
ATOM 6696 C C . ASN A 1 819 ? 13.786 12.736 34.886 1.00 31.97 819 ASN A C 1
ATOM 6698 O O . ASN A 1 819 ? 14.921 12.848 35.349 1.00 31.97 819 ASN A O 1
ATOM 6702 N N . GLY A 1 820 ? 13.573 12.241 33.662 1.00 30.19 820 GLY A N 1
ATOM 6703 C CA . GLY A 1 820 ? 14.723 11.870 32.832 1.00 30.19 820 GLY A CA 1
ATOM 6704 C C . GLY A 1 820 ? 14.506 11.190 31.484 1.00 30.19 820 GLY A C 1
ATOM 6705 O O . GLY A 1 820 ? 15.500 10.762 30.908 1.00 30.19 820 GLY A O 1
ATOM 6706 N N . VAL A 1 821 ? 13.291 11.085 30.933 1.00 29.75 821 VAL A N 1
ATOM 6707 C CA . VAL A 1 821 ? 13.113 10.506 29.585 1.00 29.75 821 VAL A CA 1
ATOM 6708 C C . VAL A 1 821 ? 12.701 11.592 28.594 1.00 29.75 821 VAL A C 1
ATOM 6710 O O . VAL A 1 821 ? 11.542 11.729 28.216 1.00 29.75 821 VAL A O 1
ATOM 6713 N N . GLN A 1 822 ? 13.684 12.393 28.177 1.00 30.77 822 GLN A N 1
ATOM 6714 C CA . GLN A 1 822 ? 13.584 13.164 26.938 1.00 30.77 822 GLN A CA 1
ATOM 6715 C C . GLN A 1 822 ? 13.513 12.194 25.748 1.00 30.77 822 GLN A C 1
ATOM 6717 O O . GLN A 1 822 ? 14.371 11.328 25.600 1.00 30.77 822 GLN A O 1
ATOM 6722 N N . ASP A 1 823 ? 12.482 12.359 24.915 1.00 33.91 823 ASP A N 1
ATOM 6723 C CA . ASP A 1 823 ? 12.388 11.917 23.516 1.00 33.91 823 ASP A CA 1
ATOM 6724 C C . ASP A 1 823 ? 13.039 10.565 23.156 1.00 33.91 823 ASP A C 1
ATOM 6726 O O . ASP A 1 823 ? 14.013 10.482 22.408 1.00 33.91 823 ASP A O 1
ATOM 6730 N N . ALA A 1 824 ? 12.411 9.459 23.562 1.00 30.78 824 ALA A N 1
ATOM 6731 C CA . ALA A 1 824 ? 12.700 8.146 22.970 1.00 30.78 824 ALA A CA 1
ATOM 6732 C C . ALA A 1 824 ? 12.111 7.973 21.546 1.00 30.78 824 ALA A C 1
ATOM 6734 O O . ALA A 1 824 ? 12.369 6.974 20.870 1.00 30.78 824 ALA A O 1
ATOM 6735 N N . ASN A 1 825 ? 11.326 8.934 21.043 1.00 39.78 825 ASN A N 1
ATOM 6736 C CA . ASN A 1 825 ? 10.584 8.796 19.789 1.00 39.78 825 ASN A CA 1
ATOM 6737 C C . ASN A 1 825 ? 11.318 9.415 18.586 1.00 39.78 825 ASN A C 1
ATOM 6739 O O . ASN A 1 825 ? 10.857 10.367 17.963 1.00 39.78 825 ASN A O 1
ATOM 6743 N N . ASN A 1 826 ? 12.417 8.778 18.170 1.00 41.00 826 ASN A N 1
ATOM 6744 C CA . ASN A 1 826 ? 13.088 9.002 16.876 1.00 41.00 826 ASN A CA 1
ATOM 6745 C C . ASN A 1 826 ? 12.272 8.468 15.666 1.00 41.00 826 ASN A C 1
ATOM 6747 O O . ASN A 1 826 ? 12.820 7.871 14.735 1.00 41.00 826 ASN A O 1
ATOM 6751 N N . VAL A 1 827 ? 10.944 8.633 15.665 1.00 45.25 827 VAL A N 1
ATOM 6752 C CA . VAL A 1 827 ? 10.057 8.195 14.575 1.00 45.25 827 VAL A CA 1
ATOM 6753 C C . VAL A 1 827 ? 9.146 9.351 14.172 1.00 45.25 827 VAL A C 1
ATOM 6755 O O . VAL A 1 827 ? 8.316 9.812 14.949 1.00 45.25 827 VAL A O 1
ATOM 6758 N N . GLY A 1 828 ? 9.294 9.841 12.938 1.00 42.78 828 GLY A N 1
ATOM 6759 C CA . GLY A 1 828 ? 8.452 10.919 12.420 1.00 42.78 828 GLY A CA 1
ATOM 6760 C C . GLY A 1 828 ? 6.979 10.504 12.298 1.00 42.78 828 GLY A C 1
ATOM 6761 O O . GLY A 1 828 ? 6.667 9.343 12.053 1.00 42.78 828 GLY A O 1
ATOM 6762 N N . SER A 1 829 ? 6.057 11.469 12.368 1.00 45.88 829 SER A N 1
ATOM 6763 C CA . SER A 1 829 ? 4.597 11.260 12.244 1.00 45.88 829 SER A CA 1
ATOM 6764 C C . SER A 1 829 ? 4.138 10.537 10.961 1.00 45.88 829 SER A C 1
ATOM 6766 O O . SER A 1 829 ? 3.040 9.979 10.924 1.00 45.88 829 SER A O 1
ATOM 6768 N N . ALA A 1 830 ? 4.965 10.533 9.910 1.00 38.22 830 ALA A N 1
ATOM 6769 C CA . ALA A 1 830 ? 4.740 9.807 8.657 1.00 38.22 830 ALA A CA 1
ATOM 6770 C C . ALA A 1 830 ? 5.251 8.346 8.680 1.00 38.22 830 ALA A C 1
ATOM 6772 O O . ALA A 1 830 ? 4.930 7.561 7.785 1.00 38.22 830 ALA A O 1
ATOM 6773 N N . ASP A 1 831 ? 6.045 7.971 9.686 1.00 43.81 831 ASP A N 1
ATOM 6774 C CA . ASP A 1 831 ? 6.726 6.675 9.823 1.00 43.81 831 ASP A CA 1
ATOM 6775 C C . ASP A 1 831 ? 6.108 5.753 10.879 1.00 43.81 831 ASP A C 1
ATOM 6777 O O . ASP A 1 831 ? 6.571 4.628 11.066 1.00 43.81 831 ASP A O 1
ATOM 6781 N N . LEU A 1 832 ? 5.023 6.193 11.515 1.00 48.12 832 LEU A N 1
ATOM 6782 C CA . LEU A 1 832 ? 4.253 5.396 12.463 1.00 48.12 832 LEU A CA 1
ATOM 6783 C C . LEU A 1 832 ? 3.539 4.232 11.748 1.00 48.12 832 LEU A C 1
ATOM 6785 O O . LEU A 1 832 ? 2.886 4.410 10.718 1.00 48.12 832 LEU A O 1
ATOM 6789 N N . SER A 1 833 ? 3.684 3.017 12.286 1.00 40.88 833 SER A N 1
ATOM 6790 C CA . SER A 1 833 ? 3.162 1.782 11.677 1.00 40.88 833 SER A CA 1
ATOM 6791 C C . SER A 1 833 ? 1.653 1.606 11.892 1.00 40.88 833 SER A C 1
ATOM 6793 O O . SER A 1 833 ? 1.170 1.695 13.008 1.00 40.88 833 SER A O 1
ATOM 6795 N N . TRP A 1 834 ? 0.861 1.330 10.859 1.00 36.66 834 TRP A N 1
ATOM 6796 C CA . TRP A 1 834 ? -0.596 1.238 11.029 1.00 36.66 834 TRP A CA 1
ATOM 6797 C C . TRP A 1 834 ? -1.009 -0.077 11.721 1.00 36.66 834 TRP A C 1
ATOM 6799 O O . TRP A 1 834 ? -0.828 -1.162 11.169 1.00 36.66 834 TRP A O 1
ATOM 6809 N N . SER A 1 835 ? -1.575 0.013 12.925 1.00 36.69 835 SER A N 1
ATOM 6810 C CA . SER A 1 835 ? -2.274 -1.080 13.612 1.00 36.69 835 SER A CA 1
ATOM 6811 C C . SER A 1 835 ? -3.547 -0.524 14.257 1.00 36.69 835 SER A C 1
ATOM 6813 O O . SER A 1 835 ? -3.652 0.684 14.470 1.00 36.69 835 SER A O 1
ATOM 6815 N N . SER A 1 836 ? -4.528 -1.370 14.587 1.00 37.25 836 SER A N 1
ATOM 6816 C CA . SER A 1 836 ? -5.720 -0.929 15.337 1.00 37.25 836 SER A CA 1
ATOM 6817 C C . SER A 1 836 ? -5.349 -0.301 16.686 1.00 37.25 836 SER A C 1
ATOM 6819 O O . SER A 1 836 ? -6.060 0.569 17.171 1.00 37.25 836 SER A O 1
ATOM 6821 N N . GLY A 1 837 ? -4.198 -0.697 17.244 1.00 32.41 837 GLY A N 1
ATOM 6822 C CA . GLY A 1 837 ? -3.575 -0.084 18.410 1.00 32.41 837 GLY A CA 1
ATOM 6823 C C . GLY A 1 837 ? -2.713 1.141 18.097 1.00 32.41 837 GLY A C 1
ATOM 6824 O O . GLY A 1 837 ? -2.280 1.783 19.031 1.00 32.41 837 GLY A O 1
ATOM 6825 N N . ASN A 1 838 ? -2.461 1.533 16.839 1.00 42.44 838 ASN A N 1
ATOM 6826 C CA . ASN A 1 838 ? -1.723 2.756 16.472 1.00 42.44 838 ASN A CA 1
ATOM 6827 C C . ASN A 1 838 ? -2.627 3.915 15.984 1.00 42.44 838 ASN A C 1
ATOM 6829 O O . ASN A 1 838 ? -2.142 4.971 15.602 1.00 42.44 838 ASN A O 1
ATOM 6833 N N . ASN A 1 839 ? -3.954 3.765 16.042 1.00 40.31 839 ASN A N 1
ATOM 6834 C CA . ASN A 1 839 ? -4.919 4.763 15.536 1.00 40.31 839 ASN A CA 1
ATOM 6835 C C . ASN A 1 839 ? -5.434 5.770 16.579 1.00 40.31 839 ASN A C 1
ATOM 6837 O O . ASN A 1 839 ? -6.411 6.472 16.350 1.00 40.31 839 ASN A O 1
ATOM 6841 N N . CYS A 1 840 ? -4.736 5.868 17.701 1.00 36.41 840 CYS A N 1
ATOM 6842 C CA . CYS A 1 840 ? -5.033 6.816 18.771 1.00 36.41 840 CYS A CA 1
ATOM 6843 C C . CYS A 1 840 ? -3.707 7.415 19.223 1.00 36.41 840 CYS A C 1
ATOM 6845 O O . CYS A 1 840 ? -3.087 6.908 20.147 1.00 36.41 840 CYS A O 1
ATOM 6847 N N . THR A 1 841 ? -3.188 8.418 18.532 1.00 30.23 841 THR A N 1
ATOM 6848 C CA . THR A 1 841 ? -2.460 9.430 19.294 1.00 30.23 841 THR A CA 1
ATOM 6849 C C . THR A 1 841 ? -3.546 10.325 19.875 1.00 30.23 841 THR A C 1
ATOM 6851 O O . THR A 1 841 ? -4.060 11.156 19.125 1.00 30.23 841 THR A O 1
ATOM 6854 N N . PRO A 1 842 ? -3.914 10.206 21.166 1.00 30.20 842 PRO A N 1
ATOM 6855 C CA . PRO A 1 842 ? -4.013 11.447 21.901 1.00 30.20 842 PRO A CA 1
ATOM 6856 C C . PRO A 1 842 ? -2.659 12.126 21.684 1.00 30.20 842 PRO A C 1
ATOM 6858 O O . PRO A 1 842 ? -1.607 11.491 21.814 1.00 30.20 842 PRO A O 1
ATOM 6861 N N . CYS A 1 843 ? -2.650 13.390 21.271 1.00 27.88 843 CYS A N 1
ATOM 6862 C CA . CYS A 1 843 ? -1.520 14.194 21.700 1.00 27.88 843 CYS A CA 1
ATOM 6863 C C . CYS A 1 843 ? -1.402 13.947 23.211 1.00 27.88 843 CYS A C 1
ATOM 6865 O O . CYS A 1 843 ? -2.422 13.957 23.903 1.00 27.88 843 CYS A O 1
ATOM 6867 N N . THR A 1 844 ? -0.188 13.762 23.728 1.00 30.70 844 THR A N 1
ATOM 6868 C CA . THR A 1 844 ? 0.108 14.442 24.981 1.00 30.70 844 THR A CA 1
ATOM 6869 C C . THR A 1 844 ? -0.283 15.880 24.701 1.00 30.70 844 THR A C 1
ATOM 6871 O O . THR A 1 844 ? 0.394 16.603 23.967 1.00 30.70 844 THR A O 1
ATOM 6874 N N . VAL A 1 845 ? -1.495 16.232 25.118 1.00 30.92 845 VAL A N 1
ATOM 6875 C CA . VAL A 1 845 ? -1.885 17.613 25.261 1.00 30.92 845 VAL A CA 1
ATOM 6876 C C . VAL A 1 845 ? -0.926 18.041 26.360 1.00 30.92 845 VAL A C 1
ATOM 6878 O O . VAL A 1 845 ? -1.192 17.826 27.533 1.00 30.92 845 VAL A O 1
ATOM 6881 N N . GLY A 1 846 ? 0.272 18.503 25.978 1.00 36.16 846 GLY A N 1
ATOM 6882 C CA . GLY A 1 846 ? 0.922 19.511 26.795 1.00 36.16 846 GLY A CA 1
ATOM 6883 C C . GLY A 1 846 ? -0.183 20.520 27.024 1.00 36.16 846 GLY A C 1
ATOM 6884 O O . GLY A 1 846 ? -0.839 20.879 26.035 1.00 36.16 846 GLY A O 1
ATOM 6885 N N . ASP A 1 847 ? -0.495 20.751 28.303 1.00 44.44 847 ASP A N 1
ATOM 6886 C CA . ASP A 1 847 ? -1.692 21.453 28.752 1.00 44.44 847 ASP A CA 1
ATOM 6887 C C . ASP A 1 847 ? -2.063 22.506 27.721 1.00 44.44 847 ASP A C 1
ATOM 6889 O O . ASP A 1 847 ? -1.203 23.294 27.318 1.00 44.44 847 ASP A O 1
ATOM 6893 N N . ARG A 1 848 ? -3.307 22.470 27.227 1.00 47.84 848 ARG A N 1
ATOM 6894 C CA . ARG A 1 848 ? -3.818 23.387 26.188 1.00 47.84 848 ARG A CA 1
ATOM 6895 C C . ARG A 1 848 ? -3.340 24.830 26.432 1.00 47.84 848 ARG A C 1
ATOM 6897 O O . ARG A 1 848 ? -3.033 25.554 25.489 1.00 47.84 848 ARG A O 1
ATOM 6904 N N . ASP A 1 849 ? -3.203 25.170 27.706 1.00 51.50 849 ASP A N 1
ATOM 6905 C CA . ASP A 1 849 ? -2.695 26.401 28.292 1.00 51.50 849 ASP A CA 1
ATOM 6906 C C . ASP A 1 849 ? -1.228 26.725 27.952 1.00 51.50 849 ASP A C 1
ATOM 6908 O O . ASP A 1 849 ? -0.934 27.861 27.599 1.00 51.50 849 ASP A O 1
ATOM 6912 N N . GLU A 1 850 ? -0.290 25.773 28.013 1.00 54.16 850 GLU A N 1
ATOM 6913 C CA . GLU A 1 850 ? 1.124 26.017 27.676 1.00 54.16 850 GLU A CA 1
ATOM 6914 C C . GLU A 1 850 ? 1.307 26.309 26.190 1.00 54.16 850 GLU A C 1
ATOM 6916 O O . GLU A 1 850 ? 2.077 27.192 25.821 1.00 54.16 850 GLU A O 1
ATOM 6921 N N . LEU A 1 851 ? 0.568 25.600 25.336 1.00 51.56 851 LEU A N 1
ATOM 6922 C CA . LEU A 1 851 ? 0.629 25.775 23.887 1.00 51.56 851 LEU A CA 1
ATOM 6923 C C . LEU A 1 851 ? -0.024 27.104 23.465 1.00 51.56 851 LEU A C 1
ATOM 6925 O O . LEU A 1 851 ? 0.490 27.789 22.581 1.00 51.56 851 LEU A O 1
ATOM 6929 N N . LEU A 1 852 ? -1.102 27.508 24.150 1.00 54.69 852 LEU A N 1
ATOM 6930 C CA . LEU A 1 852 ? -1.714 28.831 24.004 1.00 54.69 852 LEU A CA 1
ATOM 6931 C C . LEU A 1 852 ? -0.765 29.949 24.465 1.00 54.69 852 LEU A C 1
ATOM 6933 O O . LEU A 1 852 ? -0.570 30.914 23.733 1.00 54.69 852 LEU A O 1
ATOM 6937 N N . LEU A 1 853 ? -0.127 29.818 25.633 1.00 61.22 853 LEU A N 1
ATOM 6938 C CA . LEU A 1 853 ? 0.801 30.825 26.165 1.00 61.22 853 LEU A CA 1
ATOM 6939 C C . LEU A 1 853 ? 2.100 30.940 25.340 1.00 61.22 853 LEU A C 1
ATOM 6941 O O . LEU A 1 853 ? 2.614 32.050 25.176 1.00 61.22 853 LEU A O 1
ATOM 6945 N N . ASP A 1 854 ? 2.593 29.837 24.766 1.00 59.28 854 ASP A N 1
ATOM 6946 C CA . ASP A 1 854 ? 3.728 29.823 23.826 1.00 59.28 854 ASP A CA 1
ATOM 6947 C C . ASP A 1 854 ? 3.358 30.505 22.495 1.00 59.28 854 ASP A C 1
ATOM 6949 O O . ASP A 1 854 ? 4.107 31.352 22.005 1.00 59.28 854 ASP A O 1
ATOM 6953 N N . MET A 1 855 ? 2.152 30.251 21.960 1.00 48.81 855 MET A N 1
ATOM 6954 C CA . MET A 1 855 ? 1.628 30.954 20.775 1.00 48.81 855 MET A CA 1
ATOM 6955 C C . MET A 1 855 ? 1.456 32.467 20.989 1.00 48.81 855 MET A C 1
ATOM 6957 O O . MET A 1 855 ? 1.575 33.234 20.035 1.00 48.81 855 MET A O 1
ATOM 6961 N N . ILE A 1 856 ? 1.222 32.911 22.229 1.00 57.56 856 ILE A N 1
ATOM 6962 C CA . ILE A 1 856 ? 1.116 34.332 22.616 1.00 57.56 856 ILE A CA 1
ATOM 6963 C C . ILE A 1 856 ? 2.515 34.978 22.807 1.00 57.56 856 ILE A C 1
ATOM 6965 O O . ILE A 1 856 ? 2.640 36.189 23.015 1.00 57.56 856 ILE A O 1
ATOM 6969 N N . GLY A 1 857 ? 3.601 34.200 22.685 1.00 56.41 857 GLY A N 1
ATOM 6970 C CA . GLY A 1 857 ? 4.984 34.686 22.714 1.00 56.41 857 GLY A CA 1
ATOM 6971 C C . GLY A 1 857 ? 5.606 34.762 24.113 1.00 56.41 857 GLY A C 1
ATOM 6972 O O . GLY A 1 857 ? 6.558 35.525 24.333 1.00 56.41 857 GLY A O 1
ATOM 6973 N N . PHE A 1 858 ? 5.077 34.012 25.086 1.00 70.62 858 PHE A N 1
ATOM 6974 C CA . PHE A 1 858 ? 5.769 33.779 26.353 1.00 70.62 858 PHE A CA 1
ATOM 6975 C C . PHE A 1 858 ? 6.819 32.684 26.173 1.00 70.62 858 PHE A C 1
ATOM 6977 O O . PHE A 1 858 ? 6.539 31.612 25.657 1.00 70.62 858 PHE A O 1
ATOM 6984 N N . THR A 1 859 ? 8.049 32.933 26.621 1.00 70.44 859 THR A N 1
ATOM 6985 C CA . THR A 1 859 ? 9.091 31.894 26.592 1.00 70.44 859 THR A CA 1
ATOM 6986 C C . THR A 1 859 ? 8.778 30.795 27.609 1.00 70.44 859 THR A C 1
ATOM 6988 O O . THR A 1 859 ? 8.192 31.078 28.652 1.00 70.44 859 THR A O 1
ATOM 6991 N N . LYS A 1 860 ? 9.240 29.558 27.387 1.00 65.44 860 LYS A N 1
ATOM 6992 C CA . LYS A 1 860 ? 9.005 28.422 28.308 1.00 65.44 860 LYS A CA 1
ATOM 6993 C C . LYS A 1 860 ? 9.260 28.723 29.793 1.00 65.44 860 LYS A C 1
ATOM 6995 O O . LYS A 1 860 ? 8.485 28.301 30.639 1.00 65.44 860 LYS A O 1
ATOM 7000 N N . LYS A 1 861 ? 10.295 29.509 30.120 1.00 68.75 861 LYS A N 1
ATOM 7001 C CA . LYS A 1 861 ? 10.583 29.932 31.508 1.00 68.75 861 LYS A CA 1
ATOM 7002 C C . LYS A 1 861 ? 9.568 30.937 32.069 1.00 68.75 861 LYS A C 1
ATOM 7004 O O . LYS A 1 861 ? 9.371 31.004 33.275 1.00 68.75 861 LYS A O 1
ATOM 7009 N N . GLN A 1 862 ? 8.956 31.753 31.214 1.00 67.94 862 GLN A N 1
ATOM 7010 C CA . GLN A 1 862 ? 7.912 32.700 31.605 1.00 67.94 862 GLN A CA 1
ATOM 7011 C C . GLN A 1 862 ? 6.557 32.011 31.756 1.00 67.94 862 GLN A C 1
ATOM 7013 O O . GLN A 1 862 ? 5.811 32.394 32.649 1.00 67.94 862 GLN A O 1
ATOM 7018 N N . ILE A 1 863 ? 6.260 30.997 30.935 1.00 71.75 863 ILE A N 1
ATOM 7019 C CA . ILE A 1 863 ? 4.992 30.252 30.964 1.00 71.75 863 ILE A CA 1
ATOM 7020 C C . ILE A 1 863 ? 4.724 29.677 32.357 1.00 71.75 863 ILE A C 1
ATOM 7022 O O . ILE A 1 863 ? 3.627 29.843 32.873 1.00 71.75 863 ILE A O 1
ATOM 7026 N N . GLU A 1 864 ? 5.729 29.098 33.014 1.00 71.44 864 GLU A N 1
ATOM 7027 C CA . GLU A 1 864 ? 5.572 28.502 34.347 1.00 71.44 864 GLU A CA 1
ATOM 7028 C C . GLU A 1 864 ? 5.184 29.547 35.415 1.00 71.44 864 GLU A C 1
ATOM 7030 O O . GLU A 1 864 ? 4.288 29.329 36.233 1.00 71.44 864 GLU A O 1
ATOM 7035 N N . LYS A 1 865 ? 5.785 30.743 35.350 1.00 76.06 865 LYS A N 1
ATOM 7036 C CA . LYS A 1 865 ? 5.460 31.869 36.240 1.00 76.06 865 LYS A CA 1
ATOM 7037 C C . LYS A 1 865 ? 4.085 32.470 35.927 1.00 76.06 865 LYS A C 1
ATOM 7039 O O . LYS A 1 865 ? 3.298 32.714 36.834 1.00 76.06 865 LYS A O 1
ATOM 7044 N N . VAL A 1 866 ? 3.789 32.662 34.644 1.00 75.06 866 VAL A N 1
ATOM 7045 C CA . VAL A 1 866 ? 2.527 33.213 34.125 1.00 75.06 866 VAL A CA 1
ATOM 7046 C C . VAL A 1 866 ? 1.356 32.292 34.457 1.00 75.06 866 VAL A C 1
ATOM 7048 O O . VAL A 1 866 ? 0.325 32.766 34.916 1.00 75.06 866 VAL A O 1
ATOM 7051 N N . LYS A 1 867 ? 1.528 30.975 34.315 1.00 71.94 867 LYS A N 1
ATOM 7052 C CA . LYS A 1 867 ? 0.533 29.965 34.686 1.00 71.94 867 LYS A CA 1
ATOM 7053 C C . LYS A 1 867 ? 0.267 29.985 36.190 1.00 71.94 867 LYS A C 1
ATOM 7055 O O . LYS A 1 867 ? -0.890 29.989 36.596 1.00 71.94 867 LYS A O 1
ATOM 7060 N N . LYS A 1 868 ? 1.316 30.092 37.015 1.00 77.31 868 LYS A N 1
ATOM 7061 C CA . LYS A 1 868 ? 1.174 30.252 38.471 1.00 77.31 868 LYS A CA 1
ATOM 7062 C C . LYS A 1 868 ? 0.406 31.525 38.839 1.00 77.31 868 LYS A C 1
ATOM 7064 O O . LYS A 1 868 ? -0.464 31.477 39.702 1.00 77.31 868 LYS A O 1
ATOM 7069 N N . ASP A 1 869 ? 0.702 32.644 38.182 1.00 77.06 869 ASP A N 1
ATOM 7070 C CA . ASP A 1 869 ? 0.018 33.916 38.426 1.00 77.06 869 ASP A CA 1
ATOM 7071 C C . ASP A 1 869 ? -1.455 33.884 37.954 1.00 77.06 869 ASP A C 1
ATOM 7073 O O . ASP A 1 869 ? -2.328 34.329 38.697 1.00 77.06 869 ASP A O 1
ATOM 7077 N N . LEU A 1 870 ? -1.760 33.291 36.792 1.00 75.44 870 LEU A N 1
ATOM 7078 C CA . LEU A 1 870 ? -3.135 33.130 36.285 1.00 75.44 870 LEU A CA 1
ATOM 7079 C C . LEU A 1 870 ? -3.978 32.184 37.153 1.00 75.44 870 LEU A C 1
ATOM 7081 O O . LEU A 1 870 ? -5.139 32.482 37.425 1.00 75.44 870 LEU A O 1
ATOM 7085 N N . LEU A 1 871 ? -3.400 31.069 37.617 1.00 74.50 871 LEU A N 1
ATOM 7086 C CA . LEU A 1 871 ? -4.065 30.127 38.529 1.00 74.50 871 LEU A CA 1
ATOM 7087 C C . LEU A 1 871 ? -4.293 30.730 39.920 1.00 74.50 871 LEU A C 1
ATOM 7089 O O . LEU A 1 871 ? -5.279 30.405 40.572 1.00 74.50 871 LEU A O 1
ATOM 7093 N N . ALA A 1 872 ? -3.430 31.654 40.351 1.00 72.38 872 ALA A N 1
ATOM 7094 C CA . ALA A 1 872 ? -3.645 32.464 41.550 1.00 72.38 872 ALA A CA 1
ATOM 7095 C C . ALA A 1 872 ? -4.698 33.577 41.349 1.00 72.38 872 ALA A C 1
ATOM 7097 O O . ALA A 1 872 ? -4.879 34.415 42.232 1.00 72.38 872 ALA A O 1
ATOM 7098 N N . GLY A 1 873 ? -5.366 33.622 40.190 1.00 65.00 873 GLY A N 1
ATOM 7099 C CA . GLY A 1 873 ? -6.407 34.597 39.866 1.00 65.00 873 GLY A CA 1
ATOM 7100 C C . GLY A 1 873 ? -5.883 35.972 39.444 1.00 65.00 873 GLY A C 1
ATOM 7101 O O . GLY A 1 873 ? -6.673 36.908 39.303 1.00 65.00 873 GLY A O 1
ATOM 7102 N N . LYS A 1 874 ? -4.569 36.135 39.229 1.00 72.19 874 LYS A N 1
ATOM 7103 C CA . LYS A 1 874 ? -4.007 37.412 38.770 1.00 72.19 874 LYS A CA 1
ATOM 7104 C C . LYS A 1 874 ? -4.292 37.622 37.287 1.00 72.19 874 LYS A C 1
ATOM 7106 O O . LYS A 1 874 ? -4.240 36.694 36.484 1.00 72.19 874 LYS A O 1
ATOM 7111 N N . ARG A 1 875 ? -4.543 38.878 36.917 1.00 77.50 875 ARG A N 1
ATOM 7112 C CA . ARG A 1 875 ? -4.757 39.298 35.527 1.00 77.50 875 ARG A CA 1
ATOM 7113 C C . ARG A 1 875 ? -3.420 39.665 34.894 1.00 77.50 875 ARG A C 1
ATOM 7115 O O . ARG A 1 875 ? -2.660 40.439 35.472 1.00 77.50 875 ARG A O 1
ATOM 7122 N N . ILE A 1 876 ? -3.139 39.137 33.706 1.00 79.38 876 ILE A N 1
ATOM 7123 C CA . ILE A 1 876 ? -1.889 39.407 32.985 1.00 79.38 876 ILE A CA 1
ATOM 7124 C C . ILE A 1 876 ? -2.217 40.194 31.723 1.00 79.38 876 ILE A C 1
ATOM 7126 O O . ILE A 1 876 ? -3.023 39.754 30.910 1.00 79.38 876 ILE A O 1
ATOM 7130 N N . ARG A 1 877 ? -1.595 41.366 31.556 1.00 73.62 877 ARG A N 1
ATOM 7131 C CA . ARG A 1 877 ? -1.788 42.233 30.387 1.00 73.62 877 ARG A CA 1
ATOM 7132 C C . ARG A 1 877 ? -0.631 42.051 29.409 1.00 73.62 877 ARG A C 1
ATOM 7134 O O . ARG A 1 877 ? 0.526 42.226 29.791 1.00 73.62 877 ARG A O 1
ATOM 7141 N N . ARG A 1 878 ? -0.926 41.719 28.148 1.00 69.44 878 ARG A N 1
ATOM 7142 C CA . ARG A 1 878 ? 0.078 41.653 27.071 1.00 69.44 878 ARG A CA 1
ATOM 7143 C C . ARG A 1 878 ? -0.579 41.888 25.711 1.00 69.44 878 ARG A C 1
ATOM 7145 O O . ARG A 1 878 ? -1.659 41.373 25.456 1.00 69.44 878 ARG A O 1
ATOM 7152 N N . ASN A 1 879 ? 0.071 42.672 24.850 1.00 65.69 879 ASN A N 1
ATOM 7153 C CA . ASN A 1 879 ? -0.419 43.030 23.508 1.00 65.69 879 ASN A CA 1
ATOM 7154 C C . ASN A 1 879 ? -1.831 43.659 23.501 1.00 65.69 879 ASN A C 1
ATOM 7156 O O . ASN A 1 879 ? -2.641 43.353 22.636 1.00 65.69 879 ASN A O 1
ATOM 7160 N N . GLY A 1 880 ? -2.147 44.503 24.491 1.00 62.00 880 GLY A N 1
ATOM 7161 C CA . GLY A 1 880 ? -3.453 45.178 24.576 1.00 62.00 880 GLY A CA 1
ATOM 7162 C C . GLY A 1 880 ? -4.624 44.290 25.019 1.00 62.00 880 GLY A C 1
ATOM 7163 O O . GLY A 1 880 ? -5.739 44.782 25.116 1.00 62.00 880 GLY A O 1
ATOM 7164 N N . GLN A 1 881 ? -4.375 43.016 25.334 1.00 70.69 881 GLN A N 1
ATOM 7165 C CA . GLN A 1 881 ? -5.375 42.069 25.828 1.00 70.69 881 GLN A CA 1
ATOM 7166 C C . GLN A 1 881 ? -5.064 41.654 27.269 1.00 70.69 881 GLN A C 1
ATOM 7168 O O . GLN A 1 881 ? -3.899 41.617 27.690 1.00 70.69 881 GLN A O 1
ATOM 7173 N N . ILE A 1 882 ? -6.114 41.355 28.032 1.00 74.56 882 ILE A N 1
ATOM 7174 C CA . ILE A 1 882 ? -6.023 40.903 29.420 1.00 74.56 882 ILE A CA 1
ATOM 7175 C C . ILE A 1 882 ? -6.430 39.436 29.492 1.00 74.56 882 ILE A C 1
ATOM 7177 O O . ILE A 1 882 ? -7.522 39.057 29.074 1.00 74.56 882 ILE A O 1
ATOM 7181 N N . TYR A 1 883 ? -5.545 38.628 30.066 1.00 77.88 883 TYR A N 1
ATOM 7182 C CA . TYR A 1 883 ? -5.715 37.192 30.249 1.00 77.88 883 TYR A CA 1
ATOM 7183 C C . TYR A 1 883 ? -6.039 36.898 31.717 1.00 77.88 883 TYR A C 1
ATOM 7185 O O . TYR A 1 883 ? -5.331 37.374 32.613 1.00 77.88 883 TYR A O 1
ATOM 7193 N N . LEU A 1 884 ? -7.097 36.124 31.973 1.00 79.44 884 LEU A N 1
ATOM 7194 C CA . LEU A 1 884 ? -7.469 35.651 33.313 1.00 79.44 884 LEU A CA 1
ATOM 7195 C C . LEU A 1 884 ? -8.145 34.277 33.247 1.00 79.44 884 LEU A C 1
ATOM 7197 O O . LEU A 1 884 ? -8.790 33.961 32.253 1.00 79.44 884 LEU A O 1
ATOM 7201 N N . ILE A 1 885 ? -8.036 33.471 34.304 1.00 75.62 885 ILE A N 1
ATOM 7202 C CA . ILE A 1 885 ? -8.743 32.185 34.403 1.00 75.62 885 ILE A CA 1
ATOM 7203 C C . ILE A 1 885 ? -10.001 32.366 35.257 1.00 75.62 885 ILE A C 1
ATOM 7205 O O . ILE A 1 885 ? -9.916 32.809 36.401 1.00 75.62 885 ILE A O 1
ATOM 7209 N N . ARG A 1 886 ? -11.174 32.012 34.718 1.00 63.03 886 ARG A N 1
ATOM 7210 C CA . ARG A 1 886 ? -12.446 31.989 35.461 1.00 63.03 886 ARG A CA 1
ATOM 7211 C C . ARG A 1 886 ? -13.191 30.695 35.169 1.00 63.03 886 ARG A C 1
ATOM 7213 O O . ARG A 1 886 ? -13.309 30.300 34.013 1.00 63.03 886 ARG A O 1
ATOM 7220 N N . ASN A 1 887 ? -13.681 30.030 36.215 1.00 61.06 887 ASN A N 1
ATOM 7221 C CA . ASN A 1 887 ? -14.355 28.726 36.122 1.00 61.06 887 ASN A CA 1
ATOM 7222 C C . ASN A 1 887 ? -13.545 27.683 35.322 1.00 61.06 887 ASN A C 1
ATOM 7224 O O . ASN A 1 887 ? -14.105 26.920 34.542 1.00 61.06 887 ASN A O 1
ATOM 7228 N N . GLY A 1 888 ? -12.216 27.699 35.470 1.00 61.09 888 GLY A N 1
ATOM 7229 C CA . GLY A 1 888 ? -11.311 26.776 34.776 1.00 61.09 888 GLY A CA 1
ATOM 7230 C C . GLY A 1 888 ? -11.021 27.108 33.308 1.00 61.09 888 GLY A C 1
ATOM 7231 O O . GLY A 1 888 ? -10.259 26.382 32.682 1.00 61.09 888 GLY A O 1
ATOM 7232 N N . ASN A 1 889 ? -11.564 28.203 32.763 1.00 58.44 889 ASN A N 1
ATOM 7233 C CA . ASN A 1 889 ? -11.340 28.612 31.375 1.00 58.44 889 ASN A CA 1
ATOM 7234 C C . ASN A 1 889 ? -10.530 29.911 31.292 1.00 58.44 889 ASN A C 1
ATOM 7236 O O . ASN A 1 889 ? -10.785 30.861 32.037 1.00 58.44 889 ASN A O 1
ATOM 7240 N N . LEU A 1 890 ? -9.579 29.967 30.355 1.00 70.31 890 LEU A N 1
ATOM 7241 C CA . LEU A 1 890 ? -8.833 31.182 30.031 1.00 70.31 890 LEU A CA 1
ATOM 7242 C C . LEU A 1 890 ? -9.740 32.152 29.257 1.00 70.31 890 LEU A C 1
ATOM 7244 O O . LEU A 1 890 ? -10.119 31.886 28.118 1.00 70.31 890 LEU A O 1
ATOM 7248 N N . LEU A 1 891 ? -10.079 33.278 29.877 1.00 67.75 891 LEU A N 1
ATOM 7249 C CA . LEU A 1 891 ? -10.811 34.378 29.260 1.00 67.75 891 LEU A CA 1
ATOM 7250 C C . LEU A 1 891 ? -9.830 35.425 28.728 1.00 67.75 891 LEU A C 1
ATOM 7252 O O . LEU A 1 891 ? -8.881 35.813 29.414 1.00 67.75 891 LEU A O 1
ATOM 7256 N N . ILE A 1 892 ? -10.102 35.888 27.508 1.00 75.25 892 ILE A N 1
ATOM 7257 C CA . ILE A 1 892 ? -9.378 36.973 26.845 1.00 75.25 892 ILE A CA 1
ATOM 7258 C C . ILE A 1 892 ? -10.329 38.163 26.779 1.00 75.25 892 ILE A C 1
ATOM 7260 O O . ILE A 1 892 ? -11.357 38.102 26.102 1.00 75.25 892 ILE A O 1
ATOM 7264 N N . LEU A 1 893 ? -10.001 39.225 27.507 1.00 66.19 893 LEU A N 1
ATOM 7265 C CA . LEU A 1 893 ? -10.781 40.457 27.537 1.00 66.19 893 LEU A CA 1
ATOM 7266 C C . LEU A 1 893 ? -10.017 41.568 26.809 1.00 66.19 893 LEU A C 1
ATOM 7268 O O . LEU A 1 893 ? -8.816 41.752 27.025 1.00 66.19 893 LEU A O 1
ATOM 7272 N N . ASP A 1 894 ? -10.725 42.296 25.950 1.00 73.81 894 ASP A N 1
ATOM 7273 C CA . ASP A 1 894 ? -10.337 43.636 25.501 1.00 73.81 894 ASP A CA 1
ATOM 7274 C C . ASP A 1 894 ? -10.877 44.684 26.500 1.00 73.81 894 ASP A C 1
ATOM 7276 O O . ASP A 1 894 ? -11.602 44.339 27.438 1.00 73.81 894 ASP A O 1
ATOM 7280 N N . GLU A 1 895 ? -10.483 45.954 26.359 1.00 65.19 895 GLU A N 1
ATOM 7281 C CA . GLU A 1 895 ? -10.866 47.008 27.316 1.00 65.19 895 GLU A CA 1
ATOM 7282 C C . GLU A 1 895 ? -12.388 47.246 27.356 1.00 65.19 895 GLU A C 1
ATOM 7284 O O . GLU A 1 895 ? -12.952 47.417 28.438 1.00 65.19 895 GLU A O 1
ATOM 7289 N N . GLU A 1 896 ? -13.082 47.161 26.216 1.00 69.00 896 GLU A N 1
ATOM 7290 C CA . GLU A 1 896 ? -14.544 47.303 26.155 1.00 69.00 896 GLU A CA 1
ATOM 7291 C C . GLU A 1 896 ? -15.270 46.125 26.822 1.00 69.00 896 GLU A C 1
ATOM 7293 O O . GLU A 1 896 ? -16.163 46.326 27.649 1.00 69.00 896 GLU A O 1
ATOM 7298 N N . LYS A 1 897 ? -14.862 44.879 26.551 1.00 68.31 897 LYS A N 1
ATOM 7299 C CA . LYS A 1 897 ? -15.427 43.690 27.211 1.00 68.31 897 LYS A CA 1
ATOM 7300 C C . LYS A 1 897 ? -15.087 43.647 28.692 1.00 68.31 897 LYS A C 1
ATOM 7302 O O . LYS A 1 897 ? -15.882 43.128 29.471 1.00 68.31 897 LYS A O 1
ATOM 7307 N N . GLN A 1 898 ? -13.945 44.200 29.104 1.00 67.25 898 GLN A N 1
ATOM 7308 C CA . GLN A 1 898 ? -13.616 44.348 30.519 1.00 67.25 898 GLN A CA 1
ATOM 7309 C C . GLN A 1 898 ? -14.602 45.287 31.224 1.00 67.25 898 GLN A C 1
ATOM 7311 O O . GLN A 1 898 ? -15.044 44.967 32.328 1.00 67.25 898 GLN A O 1
ATOM 7316 N N . LEU A 1 899 ? -14.967 46.412 30.602 1.00 68.00 899 LEU A N 1
ATOM 7317 C CA . LEU A 1 899 ? -15.959 47.342 31.149 1.00 68.00 899 LEU A CA 1
ATOM 7318 C C . LEU A 1 899 ? -17.351 46.701 31.236 1.00 68.00 899 LEU A C 1
ATOM 7320 O O . LEU A 1 899 ? -18.023 46.833 32.259 1.00 68.00 899 LEU A O 1
ATOM 7324 N N . ILE A 1 900 ? -17.752 45.941 30.211 1.00 73.69 900 ILE A N 1
ATOM 7325 C CA . ILE A 1 900 ? -19.017 45.187 30.208 1.00 73.69 900 ILE A CA 1
ATOM 7326 C C . ILE A 1 900 ? -19.039 44.155 31.342 1.00 73.69 900 ILE A C 1
ATOM 7328 O O . ILE A 1 900 ? -20.028 44.050 32.069 1.00 73.69 900 ILE A O 1
ATOM 7332 N N . GLU A 1 901 ? -17.945 43.417 31.532 1.00 72.25 901 GLU A N 1
ATOM 7333 C CA . GLU A 1 901 ? -17.843 42.410 32.587 1.00 72.25 901 GLU A CA 1
ATOM 7334 C C . GLU A 1 901 ? -17.838 43.044 33.985 1.00 72.25 901 GLU A C 1
ATOM 7336 O O . GLU A 1 901 ? -18.463 42.515 34.902 1.00 72.25 901 GLU A O 1
ATOM 7341 N N . HIS A 1 902 ? -17.187 44.199 34.150 1.00 71.44 902 HIS A N 1
ATOM 7342 C CA . HIS A 1 902 ? -17.188 44.946 35.408 1.00 71.44 902 HIS A CA 1
ATOM 7343 C C . HIS A 1 902 ? -18.592 45.459 35.759 1.00 71.44 902 HIS A C 1
ATOM 7345 O O . HIS A 1 902 ? -19.042 45.282 36.890 1.00 71.44 902 HIS A O 1
ATOM 7351 N N . ARG A 1 903 ? -19.320 46.008 34.773 1.00 81.31 903 ARG A N 1
ATOM 7352 C CA . ARG A 1 903 ? -20.728 46.408 34.933 1.00 81.31 903 ARG A CA 1
ATOM 7353 C C . ARG A 1 903 ? -21.595 45.217 35.322 1.00 81.31 903 ARG A C 1
ATOM 7355 O O . ARG A 1 903 ? -22.373 45.317 36.263 1.00 81.31 903 ARG A O 1
ATOM 7362 N N . LYS A 1 904 ? -21.434 44.077 34.644 1.00 81.06 904 LYS A N 1
ATOM 7363 C CA . LYS A 1 904 ? -22.194 42.859 34.949 1.00 81.06 904 LYS A CA 1
ATOM 7364 C C . LYS A 1 904 ? -21.942 42.373 36.378 1.00 81.06 904 LYS A C 1
ATOM 7366 O O . LYS A 1 904 ? -22.896 42.124 37.102 1.00 81.06 904 LYS A O 1
ATOM 7371 N N . GLN A 1 905 ? -20.679 42.308 36.800 1.00 78.50 905 GLN A N 1
ATOM 7372 C CA . GLN A 1 905 ? -20.309 41.894 38.158 1.00 78.50 905 GLN A CA 1
ATOM 7373 C C . GLN A 1 905 ? -20.873 42.828 39.234 1.00 78.50 905 GLN A C 1
ATOM 7375 O O . GLN A 1 905 ? -21.358 42.341 40.252 1.00 78.50 905 GLN A O 1
ATOM 7380 N N . ALA A 1 906 ? -20.840 44.143 39.003 1.00 79.31 906 ALA A N 1
ATOM 7381 C CA . ALA A 1 906 ? -21.388 45.122 39.938 1.00 79.31 906 ALA A CA 1
ATOM 7382 C C . ALA A 1 906 ? -22.921 45.035 40.041 1.00 79.31 906 ALA A C 1
ATOM 7384 O O . ALA A 1 906 ? -23.473 45.052 41.139 1.00 79.31 906 ALA A O 1
ATOM 7385 N N . VAL A 1 907 ? -23.618 44.879 38.911 1.00 86.25 907 VAL A N 1
ATOM 7386 C CA . VAL A 1 907 ? -25.078 44.684 38.893 1.00 86.25 907 VAL A CA 1
ATOM 7387 C C . VAL A 1 907 ? -25.459 43.377 39.594 1.00 86.25 907 VAL A C 1
ATOM 7389 O O . VAL A 1 907 ? -26.378 43.372 40.411 1.00 86.25 907 VAL A O 1
ATOM 7392 N N . ASP A 1 908 ? -24.728 42.287 39.338 1.00 81.06 908 ASP A N 1
ATOM 7393 C CA . ASP A 1 908 ? -24.945 40.996 39.999 1.00 81.06 908 ASP A CA 1
ATOM 7394 C C . ASP A 1 908 ? -24.745 41.103 41.521 1.00 81.06 908 ASP A C 1
ATOM 7396 O O . ASP A 1 908 ? -25.563 40.589 42.288 1.00 81.06 908 ASP A O 1
ATOM 7400 N N . SER A 1 909 ? -23.696 41.798 41.984 1.00 83.00 909 SER A N 1
ATOM 7401 C CA . SER A 1 909 ? -23.433 41.959 43.418 1.00 83.00 909 SER A CA 1
ATOM 7402 C C . SER A 1 909 ? -24.479 42.832 44.109 1.00 83.00 909 SER A C 1
ATOM 7404 O O . SER A 1 909 ? -24.907 42.505 45.217 1.00 83.00 909 SER A O 1
ATOM 7406 N N . ILE A 1 910 ? -24.928 43.914 43.464 1.00 85.19 910 ILE A N 1
ATOM 7407 C CA . ILE A 1 910 ? -25.998 44.777 43.983 1.00 85.19 910 ILE A CA 1
ATOM 7408 C C . ILE A 1 910 ? -27.312 43.991 44.058 1.00 85.19 910 ILE A C 1
ATOM 7410 O O . ILE A 1 910 ? -27.933 43.962 45.118 1.00 85.19 910 ILE A O 1
ATOM 7414 N N . ALA A 1 911 ? -27.700 43.283 42.993 1.00 85.06 911 ALA A N 1
ATOM 7415 C CA . ALA A 1 911 ? -28.931 42.491 42.965 1.00 85.06 911 ALA A CA 1
ATOM 7416 C C . ALA A 1 911 ? -28.946 41.401 44.051 1.00 85.06 911 ALA A C 1
ATOM 7418 O O . ALA A 1 911 ? -29.965 41.193 44.714 1.00 85.06 911 ALA A O 1
ATOM 7419 N N . LEU A 1 912 ? -27.806 40.735 44.277 1.00 82.31 912 LEU A N 1
ATOM 7420 C CA . LEU A 1 912 ? -27.655 39.755 45.352 1.00 82.31 912 LEU A CA 1
ATOM 7421 C C . LEU A 1 912 ? -27.780 40.408 46.737 1.00 82.31 912 LEU A C 1
ATOM 7423 O O . LEU A 1 912 ? -28.444 39.865 47.617 1.00 82.31 912 LEU A O 1
ATOM 7427 N N . THR A 1 913 ? -27.166 41.578 46.924 1.00 81.69 913 THR A N 1
ATOM 7428 C CA . THR A 1 913 ? -27.188 42.311 48.199 1.00 81.69 913 THR A CA 1
ATOM 7429 C C . THR A 1 913 ? -28.597 42.794 48.538 1.00 81.69 913 THR A C 1
ATOM 7431 O O . THR A 1 913 ? -29.042 42.634 49.672 1.00 81.69 913 THR A O 1
ATOM 7434 N N . GLU A 1 914 ? -29.333 43.340 47.569 1.00 81.06 914 GLU A N 1
ATOM 7435 C CA . GLU A 1 914 ? -30.706 43.815 47.784 1.00 81.06 914 GLU A CA 1
ATOM 7436 C C . GLU A 1 914 ? -31.675 42.655 48.049 1.00 81.06 914 GLU A C 1
ATOM 7438 O O . GLU A 1 914 ? -32.501 42.726 48.960 1.00 81.06 914 GLU A O 1
ATOM 7443 N N . MET A 1 915 ? -31.503 41.527 47.354 1.00 81.88 915 MET A N 1
ATOM 7444 C CA . MET A 1 915 ? -32.229 40.296 47.670 1.00 81.88 915 MET A CA 1
ATOM 7445 C C . MET A 1 915 ? -31.938 39.820 49.105 1.00 81.88 915 MET A C 1
ATOM 7447 O O . MET A 1 915 ? -32.861 39.466 49.838 1.00 81.88 915 MET A O 1
ATOM 7451 N N . GLN A 1 916 ? -30.670 39.834 49.532 1.00 74.50 916 GLN A N 1
ATOM 7452 C CA . GLN A 1 916 ? -30.286 39.458 50.898 1.00 74.50 916 GLN A CA 1
ATOM 7453 C C . GLN A 1 916 ? -30.863 40.410 51.951 1.00 74.50 916 GLN A C 1
ATOM 7455 O O . GLN A 1 916 ? -31.268 39.952 53.020 1.00 74.50 916 GLN A O 1
ATOM 7460 N N . LYS A 1 917 ? -30.934 41.718 51.668 1.00 73.44 917 LYS A N 1
ATOM 7461 C CA . LYS A 1 917 ? -31.589 42.695 52.551 1.00 73.44 917 LYS A CA 1
ATOM 7462 C C . LYS A 1 917 ? -33.081 42.397 52.693 1.00 73.44 917 LYS A C 1
ATOM 7464 O O . LYS A 1 917 ? -33.560 42.314 53.821 1.00 73.44 917 LYS A O 1
ATOM 7469 N N . GLN A 1 918 ? -33.788 42.144 51.588 1.00 68.12 918 GLN A N 1
ATOM 7470 C CA . GLN A 1 918 ? -35.201 41.748 51.630 1.00 68.12 918 GLN A CA 1
ATOM 7471 C C . GLN A 1 918 ? -35.421 40.434 52.397 1.00 68.12 918 GLN A C 1
ATOM 7473 O O . GLN A 1 918 ? -36.383 40.314 53.151 1.00 68.12 918 GLN A O 1
ATOM 7478 N N . GLN A 1 919 ? -34.510 39.463 52.272 1.00 64.50 919 GLN A N 1
ATOM 7479 C CA . GLN A 1 919 ? -34.578 38.209 53.032 1.00 64.50 919 GLN A CA 1
ATOM 7480 C C . GLN A 1 919 ? -34.292 38.375 54.525 1.00 64.50 919 GLN A C 1
ATOM 7482 O O . GLN A 1 919 ? -34.911 37.688 55.335 1.00 64.50 919 GLN A O 1
ATOM 7487 N N . LYS A 1 920 ? -33.364 39.265 54.901 1.00 58.84 920 LYS A N 1
ATOM 7488 C CA . LYS A 1 920 ? -33.109 39.598 56.309 1.00 58.84 920 LYS A CA 1
ATOM 7489 C C . LYS A 1 920 ? -34.333 40.250 56.951 1.00 58.84 920 LYS A C 1
ATOM 7491 O O . LYS A 1 920 ? -34.730 39.806 58.020 1.00 58.84 920 LYS A O 1
ATOM 7496 N N . LEU A 1 921 ? -34.965 41.203 56.263 1.00 54.78 921 LEU A N 1
ATOM 7497 C CA . LEU A 1 921 ? -36.193 41.869 56.720 1.00 54.78 921 LEU A CA 1
ATOM 7498 C C . LEU A 1 921 ? -37.371 40.894 56.896 1.00 54.78 921 LEU A C 1
ATOM 7500 O O . LEU A 1 921 ? -38.148 41.040 57.829 1.00 54.78 921 LEU A O 1
ATOM 7504 N N . ALA A 1 922 ? -37.478 39.858 56.058 1.00 51.88 922 ALA A N 1
ATOM 7505 C CA . ALA A 1 922 ? -38.511 38.823 56.191 1.00 51.88 922 ALA A CA 1
ATOM 7506 C C . ALA A 1 922 ? -38.264 37.822 57.345 1.00 51.88 922 ALA A C 1
ATOM 7508 O O . ALA A 1 922 ? -39.104 36.960 57.605 1.00 51.88 922 ALA A O 1
ATOM 7509 N N . GLY A 1 923 ? -37.099 37.881 58.000 1.00 52.50 923 GLY A N 1
ATOM 7510 C CA . GLY A 1 923 ? -36.662 36.931 59.026 1.00 52.50 923 GLY A CA 1
ATOM 7511 C C . GLY A 1 923 ? -36.635 37.473 60.456 1.00 52.50 923 GLY A C 1
ATOM 7512 O O . GLY A 1 923 ? -36.183 36.727 61.337 1.00 52.50 923 GLY A O 1
ATOM 7513 N N . ASP A 1 924 ? -37.077 38.714 60.674 1.00 52.25 924 ASP A N 1
ATOM 7514 C CA . ASP A 1 924 ? -37.174 39.353 61.988 1.00 52.25 924 ASP A CA 1
ATOM 7515 C C . ASP A 1 924 ? -38.464 38.931 62.713 1.00 52.25 924 ASP A C 1
ATOM 7517 O O . ASP A 1 924 ? -39.525 38.756 62.110 1.00 52.25 924 ASP A O 1
ATOM 7521 N N . GLN A 1 925 ? -38.373 38.708 64.029 1.00 57.41 925 GLN A N 1
ATOM 7522 C CA . GLN A 1 925 ? -39.528 38.346 64.853 1.00 57.41 925 GLN A CA 1
ATOM 7523 C C . GLN A 1 925 ? -40.473 39.547 64.953 1.00 57.41 925 GLN A C 1
ATOM 7525 O O . GLN A 1 925 ? -40.243 40.456 65.747 1.00 57.41 925 GLN A O 1
ATOM 7530 N N . HIS A 1 926 ? -41.539 39.560 64.155 1.00 57.66 926 HIS A N 1
ATOM 7531 C CA . HIS A 1 926 ? -42.558 40.595 64.268 1.00 57.66 926 HIS A CA 1
ATOM 7532 C C . HIS A 1 926 ? -43.298 40.452 65.603 1.00 57.66 926 HIS A C 1
ATOM 7534 O O . HIS A 1 926 ? -43.961 39.449 65.874 1.00 57.66 926 HIS A O 1
ATOM 7540 N N . SER A 1 927 ? -43.132 41.461 66.456 1.00 61.69 927 SER A N 1
ATOM 7541 C CA . SER A 1 927 ? -43.940 41.635 67.654 1.00 61.69 927 SER A CA 1
ATOM 7542 C C . SER A 1 927 ? -45.314 42.149 67.251 1.00 61.69 927 SER A C 1
ATOM 7544 O O . SER A 1 927 ? -45.428 43.170 66.575 1.00 61.69 927 SER A O 1
ATOM 7546 N N . GLU A 1 928 ? -46.358 41.443 67.665 1.00 73.88 928 GLU A N 1
ATOM 7547 C CA . GLU A 1 928 ? -47.742 41.811 67.383 1.00 73.88 928 GLU A CA 1
ATOM 7548 C C . GLU A 1 928 ? -48.472 42.111 68.691 1.00 73.88 928 GLU A C 1
ATOM 7550 O O . GLU A 1 928 ? -48.121 41.568 69.747 1.00 73.88 928 GLU A O 1
ATOM 7555 N N . LEU A 1 929 ? -49.511 42.951 68.631 1.00 74.19 929 LEU A N 1
ATOM 7556 C CA . LEU A 1 929 ? -50.394 43.150 69.778 1.00 74.19 929 LEU A CA 1
ATOM 7557 C C . LEU A 1 929 ? -50.972 41.798 70.211 1.00 74.19 929 LEU A C 1
ATOM 7559 O O . LEU A 1 929 ? -51.503 41.026 69.408 1.00 74.19 929 LEU A O 1
ATOM 7563 N N . SER A 1 930 ? -50.854 41.502 71.499 1.00 73.12 930 SER A N 1
ATOM 7564 C CA . SER A 1 930 ? -51.392 40.282 72.077 1.00 73.12 930 SER A CA 1
ATOM 7565 C C . SER A 1 930 ? -52.916 40.300 72.001 1.00 73.12 930 SER A C 1
ATOM 7567 O O . SER A 1 930 ? -53.561 41.260 72.413 1.00 73.12 930 SER A O 1
ATOM 7569 N N . LYS A 1 931 ? -53.504 39.193 71.539 1.00 75.25 931 LYS A N 1
ATOM 7570 C CA . LYS A 1 931 ? -54.955 38.961 71.640 1.00 75.25 931 LYS A CA 1
ATOM 7571 C C . LYS A 1 931 ? -55.404 38.616 73.069 1.00 75.25 931 LYS A C 1
ATOM 7573 O O . LYS A 1 931 ? -56.594 38.690 73.347 1.00 75.25 931 LYS A O 1
ATOM 7578 N N . ALA A 1 932 ? -54.480 38.209 73.944 1.00 70.50 932 ALA A N 1
ATOM 7579 C CA . ALA A 1 932 ? -54.753 37.923 75.353 1.00 70.50 932 ALA A CA 1
ATOM 7580 C C . ALA A 1 932 ? -54.768 39.213 76.184 1.00 70.50 932 ALA A C 1
ATOM 7582 O O . ALA A 1 932 ? -53.964 40.115 75.938 1.00 70.50 932 ALA A O 1
ATOM 7583 N N . SER A 1 933 ? -55.646 39.273 77.182 1.00 75.06 933 SER A N 1
ATOM 7584 C CA . SER A 1 933 ? -55.776 40.382 78.123 1.00 75.06 933 SER A CA 1
ATOM 7585 C C . SER A 1 933 ? -54.906 40.163 79.361 1.00 75.06 933 SER A C 1
ATOM 7587 O O . SER A 1 933 ? -54.623 39.033 79.747 1.00 75.06 933 SER A O 1
ATOM 7589 N N . LEU A 1 934 ? -54.509 41.239 80.048 1.00 73.06 934 LEU A N 1
ATOM 7590 C CA . LEU A 1 934 ? -53.724 41.163 81.293 1.00 73.06 934 LEU A CA 1
ATOM 7591 C C . LEU A 1 934 ? -54.426 40.370 82.410 1.00 73.06 934 LEU A C 1
ATOM 7593 O O . LEU A 1 934 ? -53.753 39.864 83.303 1.00 73.06 934 LEU A O 1
ATOM 7597 N N . TYR A 1 935 ? -55.753 40.239 82.354 1.00 74.06 935 TYR A N 1
ATOM 7598 C CA . TYR A 1 935 ? -56.536 39.433 83.297 1.00 74.06 935 TYR A CA 1
ATOM 7599 C C . TYR A 1 935 ? -56.403 37.921 83.067 1.00 74.06 935 TYR A C 1
ATOM 7601 O O . TYR A 1 935 ? -56.712 37.147 83.969 1.00 74.06 935 TYR A O 1
ATOM 7609 N N . ASP A 1 936 ? -55.897 37.504 81.903 1.00 76.19 936 ASP A N 1
ATOM 7610 C CA . ASP A 1 936 ? -55.708 36.093 81.550 1.00 76.19 936 ASP A CA 1
ATOM 7611 C C . ASP A 1 936 ? -54.413 35.509 82.154 1.00 76.19 936 ASP A C 1
ATOM 7613 O O . ASP A 1 936 ? -54.135 34.315 82.027 1.00 76.19 936 ASP A O 1
ATOM 7617 N N . PHE A 1 937 ? -53.601 36.341 82.821 1.00 80.50 937 PHE A N 1
ATOM 7618 C CA . PHE A 1 937 ? -52.313 35.968 83.403 1.00 80.50 937 PHE A CA 1
ATOM 7619 C C . PHE A 1 937 ? -52.402 35.824 84.928 1.00 80.50 937 PHE A C 1
ATOM 7621 O O . PHE A 1 937 ? -53.080 36.587 85.613 1.00 80.50 937 PHE A O 1
ATOM 7628 N N . ALA A 1 938 ? -51.646 34.871 85.484 1.00 81.75 938 ALA A N 1
ATOM 7629 C CA . ALA A 1 938 ? -51.518 34.715 86.932 1.00 81.75 938 ALA A CA 1
ATOM 7630 C C . ALA A 1 938 ? -50.972 36.005 87.594 1.00 81.75 938 ALA A C 1
ATOM 7632 O O . ALA A 1 938 ? -50.159 36.703 86.977 1.00 81.75 938 ALA A O 1
ATOM 7633 N N . PRO A 1 939 ? -51.337 36.315 88.855 1.00 79.31 939 PRO A N 1
ATOM 7634 C CA . PRO A 1 939 ? -50.961 37.573 89.514 1.00 79.31 939 PRO A CA 1
ATOM 7635 C C . PRO A 1 939 ? -49.451 37.860 89.519 1.00 79.31 939 PRO A C 1
ATOM 7637 O O . PRO A 1 939 ? -49.029 39.011 89.410 1.00 79.31 939 PRO A O 1
ATOM 7640 N N . GLU A 1 940 ? -48.628 36.814 89.598 1.00 78.62 940 GLU A N 1
ATOM 7641 C CA . GLU A 1 940 ? -47.166 36.916 89.563 1.00 78.62 940 GLU A CA 1
ATOM 7642 C C . GLU A 1 940 ? -46.643 37.327 88.179 1.00 78.62 940 GLU A C 1
ATOM 7644 O O . GLU A 1 940 ? -45.789 38.207 88.072 1.00 78.62 940 GLU A O 1
ATOM 7649 N N . HIS A 1 941 ? -47.225 36.778 87.110 1.00 81.81 941 HIS A N 1
ATOM 7650 C CA . HIS A 1 941 ? -46.904 37.137 85.728 1.00 81.81 941 HIS A CA 1
ATOM 7651 C C . HIS A 1 941 ? -47.351 38.562 85.391 1.00 81.81 941 HIS A C 1
ATOM 7653 O O . HIS A 1 941 ? -46.619 39.300 84.738 1.00 81.81 941 HIS A O 1
ATOM 7659 N N . VAL A 1 942 ? -48.513 38.990 85.894 1.00 78.88 942 VAL A N 1
ATOM 7660 C CA . VAL A 1 942 ? -48.978 40.380 85.753 1.00 78.88 942 VAL A CA 1
ATOM 7661 C C . VAL A 1 942 ? -48.015 41.345 86.442 1.00 78.88 942 VAL A C 1
ATOM 7663 O O . VAL A 1 942 ? -47.693 42.398 85.890 1.00 78.88 942 VAL A O 1
ATOM 7666 N N . LYS A 1 943 ? -47.515 40.990 87.631 1.00 79.12 943 LYS A N 1
ATOM 7667 C CA . LYS A 1 943 ? -46.520 41.791 88.355 1.00 79.12 943 LYS A CA 1
ATOM 7668 C C . LYS A 1 943 ? -45.193 41.867 87.593 1.00 79.12 943 LYS A C 1
ATOM 7670 O O . LYS A 1 943 ? -44.595 42.937 87.526 1.00 79.12 943 LYS A O 1
ATOM 7675 N N . GLN A 1 944 ? -44.763 40.766 86.980 1.00 81.81 944 GLN A N 1
ATOM 7676 C CA . GLN A 1 944 ? -43.554 40.720 86.159 1.00 81.81 944 GLN A CA 1
ATOM 7677 C C . GLN A 1 944 ? -43.688 41.571 84.887 1.00 81.81 944 GLN A C 1
ATOM 7679 O O . GLN A 1 944 ? -42.800 42.374 84.614 1.00 81.81 944 GLN A O 1
ATOM 7684 N N . LEU A 1 945 ? -44.819 41.481 84.178 1.00 81.44 945 LEU A N 1
ATOM 7685 C CA . LEU A 1 945 ? -45.115 42.294 82.991 1.00 81.44 945 LEU A CA 1
ATOM 7686 C C . LEU A 1 945 ? -45.187 43.791 83.316 1.00 81.44 945 LEU A C 1
ATOM 7688 O O . LEU A 1 945 ? -44.619 44.606 82.594 1.00 81.44 945 LEU A O 1
ATOM 7692 N N . LYS A 1 946 ? -45.828 44.164 84.433 1.00 78.81 946 LYS A N 1
ATOM 7693 C CA . LYS A 1 946 ? -45.901 45.565 84.890 1.00 78.81 946 LYS A CA 1
ATOM 7694 C C . LYS A 1 946 ? -44.546 46.139 85.301 1.00 78.81 946 LYS A C 1
ATOM 7696 O O . LYS A 1 946 ? -44.338 47.338 85.164 1.00 78.81 946 LYS A O 1
ATOM 7701 N N . ASN A 1 947 ? -43.626 45.296 85.763 1.00 77.38 947 ASN A N 1
ATOM 7702 C CA . ASN A 1 947 ? -42.258 45.694 86.092 1.00 77.38 947 ASN A CA 1
ATOM 7703 C C . ASN A 1 947 ? -41.314 45.670 84.872 1.00 77.38 947 ASN A C 1
ATOM 7705 O O . ASN A 1 947 ? -40.103 45.793 85.041 1.00 77.38 947 ASN A O 1
ATOM 7709 N N . GLY A 1 948 ? -41.849 45.500 83.656 1.00 73.12 948 GLY A N 1
ATOM 7710 C CA . GLY A 1 948 ? -41.075 45.483 82.411 1.00 73.12 948 GLY A CA 1
ATOM 7711 C C . GLY A 1 948 ? -40.358 44.159 82.123 1.00 73.12 948 GLY A C 1
ATOM 7712 O O . GLY A 1 948 ? -39.470 44.118 81.278 1.00 73.12 948 GLY A O 1
ATOM 7713 N N . GLY A 1 949 ? -40.709 43.079 82.826 1.00 74.88 949 GLY A N 1
ATOM 7714 C CA . GLY A 1 949 ? -40.186 41.736 82.581 1.00 74.88 949 GLY A CA 1
ATOM 7715 C C . GLY A 1 949 ? -41.006 40.957 81.549 1.00 74.88 949 GLY A C 1
ATOM 7716 O O . GLY A 1 949 ? -42.207 41.167 81.399 1.00 74.88 949 GLY A O 1
ATOM 7717 N N . ASN A 1 950 ? -40.363 40.004 80.873 1.00 81.44 950 ASN A N 1
ATOM 7718 C CA . ASN A 1 950 ? -41.010 39.150 79.873 1.00 81.44 950 ASN A CA 1
ATOM 7719 C C . ASN A 1 950 ? -41.607 37.897 80.523 1.00 81.44 950 ASN A C 1
ATOM 7721 O O . ASN A 1 950 ? -40.972 37.284 81.383 1.00 81.44 950 ASN A O 1
ATOM 7725 N N . VAL A 1 951 ? -42.788 37.473 80.069 1.00 81.06 951 VAL A N 1
ATOM 7726 C CA . VAL A 1 951 ? -43.455 36.247 80.532 1.00 81.06 951 VAL A CA 1
ATOM 7727 C C . VAL A 1 951 ? -43.593 35.269 79.372 1.00 81.06 951 VAL A C 1
ATOM 7729 O O . VAL A 1 951 ? -44.105 35.615 78.312 1.00 81.06 951 VAL A O 1
ATOM 7732 N N . VAL A 1 952 ? -43.144 34.029 79.564 1.00 79.62 952 VAL A N 1
ATOM 7733 C CA . VAL A 1 952 ? -43.190 32.983 78.533 1.00 79.62 952 VAL A CA 1
ATOM 7734 C C . VAL A 1 952 ? -44.276 31.977 78.883 1.00 79.62 952 VAL A C 1
ATOM 7736 O O . VAL A 1 952 ? -44.208 31.340 79.931 1.00 79.62 952 VAL A O 1
ATOM 7739 N N . ILE A 1 953 ? -45.258 31.806 77.998 1.00 75.44 953 ILE A N 1
ATOM 7740 C CA . ILE A 1 953 ? -46.324 30.807 78.151 1.00 75.44 953 ILE A CA 1
ATOM 7741 C C . ILE A 1 953 ? -46.389 29.979 76.868 1.00 75.44 953 ILE A C 1
ATOM 7743 O O . ILE A 1 953 ? -46.647 30.498 75.780 1.00 75.44 953 ILE A O 1
ATOM 7747 N N . GLY A 1 954 ? -46.123 28.676 76.988 1.00 76.75 954 GLY A N 1
ATOM 7748 C CA . GLY A 1 954 ? -46.016 27.773 75.841 1.00 76.75 954 GLY A CA 1
ATOM 7749 C C . GLY A 1 954 ? -44.890 28.189 74.888 1.00 76.75 954 GLY A C 1
ATOM 7750 O O . GLY A 1 954 ? -43.741 28.338 75.306 1.00 76.75 954 GLY A O 1
ATOM 7751 N N . ASN A 1 955 ? -45.227 28.385 73.608 1.00 71.81 955 ASN A N 1
ATOM 7752 C CA . ASN A 1 955 ? -44.284 28.797 72.564 1.00 71.81 955 ASN A CA 1
ATOM 7753 C C . ASN A 1 955 ? -44.319 30.307 72.261 1.00 71.81 955 ASN A C 1
ATOM 7755 O O . ASN A 1 955 ? -43.860 30.720 71.202 1.00 71.81 955 ASN A O 1
ATOM 7759 N N . ARG A 1 956 ? -44.881 31.145 73.147 1.00 78.12 956 ARG A N 1
ATOM 7760 C CA . ARG A 1 956 ? -44.945 32.606 72.962 1.00 78.12 956 ARG A CA 1
ATOM 7761 C C . ARG A 1 956 ? -44.381 33.361 74.161 1.00 78.12 956 ARG A C 1
ATOM 7763 O O . ARG A 1 956 ? -44.501 32.924 75.306 1.00 78.12 956 ARG A O 1
ATOM 7770 N N . VAL A 1 957 ? -43.768 34.501 73.868 1.00 80.25 957 VAL A N 1
ATOM 7771 C CA . VAL A 1 957 ? -43.217 35.451 74.834 1.00 80.25 957 VAL A CA 1
ATOM 7772 C C . VAL A 1 957 ? -44.096 36.695 74.821 1.00 80.25 957 VAL A C 1
ATOM 7774 O O . VAL A 1 957 ? -44.347 37.252 73.755 1.00 80.25 957 VAL A O 1
ATOM 7777 N N . TYR A 1 958 ? -44.558 37.109 75.996 1.00 83.94 958 TYR A N 1
ATOM 7778 C CA . TYR A 1 958 ? -45.389 38.287 76.217 1.00 83.94 958 TYR A CA 1
ATOM 7779 C C . TYR A 1 958 ? -44.584 39.361 76.945 1.00 83.94 958 TYR A C 1
ATOM 7781 O O . TYR A 1 958 ? -43.822 39.048 77.865 1.00 83.94 958 TYR A O 1
ATOM 7789 N N . TYR A 1 959 ? -44.758 40.617 76.543 1.00 82.12 959 TYR A N 1
ATOM 7790 C CA . TYR A 1 959 ? -44.109 41.767 77.168 1.00 82.12 959 TYR A CA 1
ATOM 7791 C C . TYR A 1 959 ? -44.954 43.033 76.988 1.00 82.12 959 TYR A C 1
ATOM 7793 O O . TYR A 1 959 ? -45.797 43.105 76.095 1.00 82.12 959 TYR A O 1
ATOM 7801 N N . MET A 1 960 ? -44.750 44.025 77.853 1.00 79.06 960 MET A N 1
ATOM 7802 C CA . MET A 1 960 ? -45.448 45.309 77.765 1.00 79.06 960 MET A CA 1
ATOM 7803 C C . MET A 1 960 ? -44.635 46.293 76.930 1.00 79.06 960 MET A C 1
ATOM 7805 O O . MET A 1 960 ? -43.457 46.517 77.211 1.00 79.06 960 MET A O 1
ATOM 7809 N N . GLN A 1 961 ? -45.270 46.913 75.939 1.00 76.25 961 GLN A N 1
ATOM 7810 C CA . GLN A 1 961 ? -44.706 48.035 75.194 1.00 76.25 961 GLN A CA 1
ATOM 7811 C C . GLN A 1 961 ? -45.584 49.258 75.470 1.00 76.25 961 GLN A C 1
ATOM 7813 O O . GLN A 1 961 ? -46.690 49.390 74.955 1.00 76.25 961 GLN A O 1
ATOM 7818 N N . GLY A 1 962 ? -45.136 50.117 76.390 1.00 77.44 962 GLY A N 1
ATOM 7819 C CA . GLY A 1 962 ? -45.987 51.169 76.951 1.00 77.44 962 GLY A CA 1
ATOM 7820 C C . GLY A 1 962 ? -47.122 50.583 77.803 1.00 77.44 962 GLY A C 1
ATOM 7821 O O . GLY A 1 962 ? -46.863 49.897 78.791 1.00 77.44 962 GLY A O 1
ATOM 7822 N N . HIS A 1 963 ? -48.374 50.856 77.424 1.00 72.88 963 HIS A N 1
ATOM 7823 C CA . HIS A 1 963 ? -49.578 50.355 78.108 1.00 72.88 963 HIS A CA 1
ATOM 7824 C C . HIS A 1 963 ? -50.239 49.160 77.408 1.00 72.88 963 HIS A C 1
ATOM 7826 O O . HIS A 1 963 ? -51.247 48.651 77.900 1.00 72.88 963 HIS A O 1
ATOM 7832 N N . GLU A 1 964 ? -49.669 48.690 76.301 1.00 77.62 964 GLU A N 1
ATOM 7833 C CA . GLU A 1 964 ? -50.232 47.616 75.488 1.00 77.62 964 GLU A CA 1
ATOM 7834 C C . GLU A 1 964 ? -49.417 46.329 75.650 1.00 77.62 964 GLU A C 1
ATOM 7836 O O . GLU A 1 964 ? -48.187 46.348 75.778 1.00 77.62 964 GLU A O 1
ATOM 7841 N N . LEU A 1 965 ? -50.117 45.193 75.685 1.00 82.94 965 LEU A N 1
ATOM 7842 C CA . LEU A 1 965 ? -49.494 43.880 75.796 1.00 82.94 965 LEU A CA 1
ATOM 7843 C C . LEU A 1 965 ? -49.153 43.371 74.398 1.00 82.94 965 LEU A C 1
ATOM 7845 O O . LEU A 1 965 ? -50.036 43.205 73.560 1.00 82.94 965 LEU A O 1
ATOM 7849 N N . HIS A 1 966 ? -47.885 43.065 74.169 1.00 83.81 966 HIS A N 1
ATOM 7850 C CA . HIS A 1 966 ? -47.380 42.516 72.919 1.00 83.81 966 HIS A CA 1
ATOM 7851 C C . HIS A 1 966 ? -46.928 41.071 73.097 1.00 83.81 966 HIS A C 1
ATOM 7853 O O . HIS A 1 966 ? -46.606 40.626 74.202 1.00 83.81 966 HIS A O 1
ATOM 7859 N N . SER A 1 967 ? -46.916 40.313 72.000 1.00 83.50 967 SER A N 1
ATOM 7860 C CA . SER A 1 967 ? -46.414 38.944 72.001 1.00 83.50 967 SER A CA 1
ATOM 7861 C C . SER A 1 967 ? -45.686 38.582 70.714 1.00 83.50 967 SER A C 1
ATOM 7863 O O . SER A 1 967 ? -46.082 38.992 69.625 1.00 83.50 967 SER A O 1
ATOM 7865 N N . PHE A 1 968 ? -44.673 37.730 70.837 1.00 77.00 968 PHE A N 1
ATOM 7866 C CA . PHE A 1 968 ? -43.981 37.118 69.706 1.00 77.00 968 PHE A CA 1
ATOM 7867 C C . PHE A 1 968 ? -43.716 35.634 69.972 1.00 77.00 968 PHE A C 1
ATOM 7869 O O . PHE A 1 968 ? -43.777 35.158 71.108 1.00 77.00 968 PHE A O 1
ATOM 7876 N N . GLU A 1 969 ? -43.475 34.868 68.911 1.00 74.06 969 GLU A N 1
ATOM 7877 C CA . GLU A 1 969 ? -43.201 33.438 69.032 1.00 74.06 969 GLU A CA 1
ATOM 7878 C C . GLU A 1 969 ? -41.782 33.193 69.566 1.00 74.06 969 GLU A C 1
ATOM 7880 O O . GLU A 1 969 ? -40.818 33.851 69.172 1.00 74.06 969 GLU A O 1
ATOM 7885 N N . LYS A 1 970 ? -41.639 32.245 70.490 1.00 72.44 970 LYS A N 1
ATOM 7886 C CA . LYS A 1 970 ? -40.361 31.894 71.107 1.00 72.44 970 LYS A CA 1
ATOM 7887 C C . LYS A 1 970 ? -39.418 31.325 70.043 1.00 72.44 970 LYS A C 1
ATOM 7889 O O . LYS A 1 970 ? -39.772 30.399 69.318 1.00 72.44 970 LYS A O 1
ATOM 7894 N N . LEU A 1 971 ? -38.208 31.880 69.964 1.00 65.06 971 LEU A N 1
ATOM 7895 C CA . LEU A 1 971 ? -37.196 31.470 68.992 1.00 65.06 971 LEU A CA 1
ATOM 7896 C C . LEU A 1 971 ? -36.699 30.047 69.306 1.00 65.06 971 LEU A C 1
ATOM 7898 O O . LEU A 1 971 ? -36.090 29.819 70.352 1.00 65.06 971 LEU A O 1
ATOM 7902 N N . ASP A 1 972 ? -36.941 29.098 68.402 1.00 62.19 972 ASP A N 1
ATOM 7903 C CA . ASP A 1 972 ? -36.394 27.741 68.497 1.00 62.19 972 ASP A CA 1
ATOM 7904 C C . ASP A 1 972 ? -35.054 27.661 67.753 1.00 62.19 972 ASP A C 1
ATOM 7906 O O . ASP A 1 972 ? -35.003 27.631 66.521 1.00 62.19 972 ASP A O 1
ATOM 7910 N N . LEU A 1 973 ? -33.957 27.643 68.514 1.00 56.41 973 LEU A N 1
ATOM 7911 C CA . LEU A 1 973 ? -32.588 27.619 67.987 1.00 56.41 973 LEU A CA 1
ATOM 7912 C C . LEU A 1 973 ? -32.241 26.312 67.250 1.00 56.41 973 LEU A C 1
ATOM 7914 O O . LEU A 1 973 ? -31.256 26.281 66.517 1.00 56.41 973 LEU A O 1
ATOM 7918 N N . ASN A 1 974 ? -33.043 25.252 67.409 1.00 54.72 974 ASN A N 1
ATOM 7919 C CA . ASN A 1 974 ? -32.788 23.948 66.790 1.00 54.72 974 ASN A CA 1
ATOM 7920 C C . ASN A 1 974 ? -33.513 23.750 65.448 1.00 54.72 974 ASN A C 1
ATOM 7922 O O . ASN A 1 974 ? -33.281 22.755 64.757 1.00 54.72 974 ASN A O 1
ATOM 7926 N N . LYS A 1 975 ? -34.371 24.690 65.036 1.00 56.06 975 LYS A N 1
ATOM 7927 C CA . LYS A 1 975 ? -35.083 24.627 63.755 1.00 56.06 975 LYS A CA 1
ATOM 7928 C C . LYS A 1 975 ? -34.163 25.129 62.633 1.00 56.06 975 LYS A C 1
ATOM 7930 O O . LYS A 1 975 ? -33.999 26.332 62.442 1.00 56.06 975 LYS A O 1
ATOM 7935 N N . GLN A 1 976 ? -33.547 24.215 61.877 1.00 47.62 976 GLN A N 1
ATOM 7936 C CA . GLN A 1 976 ? -32.770 24.582 60.684 1.00 47.62 976 GLN A CA 1
ATOM 7937 C C . GLN A 1 976 ? -33.676 25.309 59.677 1.00 47.62 976 GLN A C 1
ATOM 7939 O O . GLN A 1 976 ? -34.632 24.725 59.162 1.00 47.62 976 GLN A O 1
ATOM 7944 N N . ARG A 1 977 ? -33.388 26.590 59.393 1.00 50.81 977 ARG A N 1
ATOM 7945 C CA . ARG A 1 977 ? -34.073 27.325 58.319 1.00 50.81 977 ARG A CA 1
ATOM 7946 C C . ARG A 1 977 ? -33.757 26.629 56.988 1.00 50.81 977 ARG A C 1
ATOM 7948 O O . ARG A 1 977 ? -32.579 26.392 56.716 1.00 50.81 977 ARG A O 1
ATOM 7955 N N . PRO A 1 978 ? -34.755 26.306 56.148 1.00 46.03 978 PRO A N 1
ATOM 7956 C CA . PRO A 1 978 ? -34.477 25.760 54.830 1.00 46.03 978 PRO A CA 1
ATOM 7957 C C . PRO A 1 978 ? -33.675 26.793 54.032 1.00 46.03 978 PRO A C 1
ATOM 7959 O O . PRO A 1 978 ? -34.114 27.930 53.855 1.00 46.03 978 PRO A O 1
ATOM 7962 N N . ALA A 1 979 ? -32.485 26.407 53.569 1.00 44.53 979 ALA A N 1
ATOM 7963 C CA . ALA A 1 979 ? -31.693 27.198 52.637 1.00 44.53 979 ALA A CA 1
ATOM 7964 C C . ALA A 1 979 ? -32.418 27.215 51.284 1.00 44.53 979 ALA A C 1
ATOM 7966 O O . ALA A 1 979 ? -32.194 26.370 50.419 1.00 44.53 979 ALA A O 1
ATOM 7967 N N . GLY A 1 980 ? -33.360 28.142 51.127 1.00 46.16 980 GLY A N 1
ATOM 7968 C CA . GLY A 1 980 ? -34.031 28.368 49.859 1.00 46.16 980 GLY A CA 1
ATOM 7969 C C . GLY A 1 980 ? -33.035 28.942 48.860 1.00 46.16 980 GLY A C 1
ATOM 7970 O O . GLY A 1 980 ? -32.712 30.126 48.936 1.00 46.16 980 GLY A O 1
ATOM 7971 N N . ASN A 1 981 ? -32.567 28.120 47.915 1.00 54.03 981 ASN A N 1
ATOM 7972 C CA . ASN A 1 981 ? -31.916 28.589 46.692 1.00 54.03 981 ASN A CA 1
ATOM 7973 C C . ASN A 1 981 ? -32.886 29.524 45.968 1.00 54.03 981 ASN A C 1
ATOM 7975 O O . ASN A 1 981 ? -33.773 29.092 45.237 1.00 54.03 981 ASN A O 1
ATOM 7979 N N . THR A 1 982 ? -32.737 30.813 46.217 1.00 59.66 982 THR A N 1
ATOM 7980 C CA . THR A 1 982 ? -33.560 31.864 45.638 1.00 59.66 982 THR A CA 1
ATOM 7981 C C . THR A 1 982 ? -32.603 32.774 44.897 1.00 59.66 982 THR A C 1
ATOM 7983 O O . THR A 1 982 ? -31.716 33.391 45.477 1.00 59.66 982 THR A O 1
ATOM 7986 N N . THR A 1 983 ? -32.700 32.746 43.575 1.00 71.00 983 THR A N 1
ATOM 7987 C CA . THR A 1 983 ? -31.952 33.632 42.686 1.00 71.00 983 THR A CA 1
ATOM 7988 C C . THR A 1 983 ? -32.588 35.023 42.708 1.00 71.00 983 THR A C 1
ATOM 7990 O O . THR A 1 983 ? -33.810 35.110 42.874 1.00 71.00 983 THR A O 1
ATOM 7993 N N . PRO A 1 984 ? -31.819 36.113 42.514 1.00 80.12 984 PRO A N 1
ATOM 7994 C CA . PRO A 1 984 ? -32.400 37.446 42.410 1.00 80.12 984 PRO A CA 1
ATOM 7995 C C . PRO A 1 984 ? -33.478 37.472 41.317 1.00 80.12 984 PRO A C 1
ATOM 7997 O O . PRO A 1 984 ? -33.294 36.909 40.238 1.00 80.12 984 PRO A O 1
ATOM 8000 N N . THR A 1 985 ? -34.631 38.076 41.608 1.00 82.19 985 THR A N 1
ATOM 8001 C CA . THR A 1 985 ? -35.712 38.223 40.626 1.00 82.19 985 THR A CA 1
ATOM 8002 C C . THR A 1 985 ? -35.344 39.293 39.597 1.00 82.19 985 THR A C 1
ATOM 8004 O O . THR A 1 985 ? -34.494 40.143 39.863 1.00 82.19 985 THR A O 1
ATOM 8007 N N . GLU A 1 986 ? -36.007 39.317 38.436 1.00 85.25 986 GLU A N 1
ATOM 8008 C CA . GLU A 1 986 ? -35.737 40.352 37.421 1.00 85.25 986 GLU A CA 1
ATOM 8009 C C . GLU A 1 986 ? -35.977 41.771 37.964 1.00 85.25 986 GLU A C 1
ATOM 8011 O O . GLU A 1 986 ? -35.267 42.694 37.582 1.00 85.25 986 GLU A O 1
ATOM 8016 N N . LYS A 1 987 ? -36.884 41.945 38.938 1.00 83.69 987 LYS A N 1
ATOM 8017 C CA . LYS A 1 987 ? -37.073 43.229 39.634 1.00 83.69 987 LYS A CA 1
ATOM 8018 C C . LYS A 1 987 ? -35.816 43.672 40.394 1.00 83.69 987 LYS A C 1
ATOM 8020 O O . LYS A 1 987 ? -35.486 44.853 40.374 1.00 83.69 987 LYS A O 1
ATOM 8025 N N . HIS A 1 988 ? -35.091 42.742 41.023 1.00 84.81 988 HIS A N 1
ATOM 8026 C CA . HIS A 1 988 ? -33.821 43.046 41.697 1.00 84.81 988 HIS A CA 1
ATOM 8027 C C . HIS A 1 988 ? -32.737 43.439 40.697 1.00 84.81 988 HIS A C 1
ATOM 8029 O O . HIS A 1 988 ? -31.976 44.368 40.950 1.00 84.81 988 HIS A O 1
ATOM 8035 N N . TYR A 1 989 ? -32.688 42.764 39.548 1.00 87.81 989 TYR A N 1
ATOM 8036 C CA . TYR A 1 989 ? -31.759 43.114 38.479 1.00 87.81 989 TYR A CA 1
ATOM 8037 C C . TYR A 1 989 ? -32.088 44.456 37.829 1.00 87.81 989 TYR A C 1
ATOM 8039 O O . TYR A 1 989 ? -31.172 45.219 37.536 1.00 87.81 989 TYR A O 1
ATOM 8047 N N . GLN A 1 990 ? -33.369 44.766 37.626 1.00 87.19 990 GLN A N 1
ATOM 8048 C CA . GLN A 1 990 ? -33.802 46.047 37.079 1.00 87.19 990 GLN A CA 1
ATOM 8049 C C . GLN A 1 990 ? -33.408 47.201 38.008 1.00 87.19 990 GLN A C 1
ATOM 8051 O O . GLN A 1 990 ? -32.709 48.110 37.567 1.00 87.19 990 GLN A O 1
ATOM 8056 N N . TYR A 1 991 ? -33.725 47.093 39.301 1.00 87.56 991 TYR A N 1
ATOM 8057 C CA . TYR A 1 991 ? -33.310 48.077 40.304 1.00 87.56 991 TYR A CA 1
ATOM 8058 C C . TYR A 1 991 ? -31.781 48.213 40.391 1.00 87.56 991 TYR A C 1
ATOM 8060 O O . TYR A 1 991 ? -31.253 49.319 40.438 1.00 87.56 991 TYR A O 1
ATOM 8068 N N . ALA A 1 992 ? -31.040 47.100 40.346 1.00 89.25 992 ALA A N 1
ATOM 8069 C CA . ALA A 1 992 ? -29.578 47.123 40.381 1.00 89.25 992 ALA A CA 1
ATOM 8070 C C . ALA A 1 992 ? -28.949 47.803 39.151 1.00 89.25 992 ALA A C 1
ATOM 8072 O O . ALA A 1 992 ? -27.931 48.481 39.291 1.00 89.25 992 ALA A O 1
ATOM 8073 N N . ARG A 1 993 ? -29.538 47.637 37.956 1.00 90.81 993 ARG A N 1
ATOM 8074 C CA . ARG A 1 993 ? -29.098 48.332 36.732 1.00 90.81 993 ARG A CA 1
ATOM 8075 C C . ARG A 1 993 ? -29.343 49.834 36.847 1.00 90.81 993 ARG A C 1
ATOM 8077 O O . ARG A 1 993 ? -28.413 50.600 36.625 1.00 90.81 993 ARG A O 1
ATOM 8084 N N . GLU A 1 994 ? -30.553 50.229 37.240 1.00 89.19 994 GLU A N 1
ATOM 8085 C CA . GLU A 1 994 ? -30.933 51.637 37.416 1.00 89.19 994 GLU A CA 1
ATOM 8086 C C . GLU A 1 994 ? -30.039 52.327 38.455 1.00 89.19 994 GLU A C 1
ATOM 8088 O O . GLU A 1 994 ? -29.471 53.381 38.175 1.00 89.19 994 GLU A O 1
ATOM 8093 N N . LEU A 1 995 ? -29.812 51.683 39.604 1.00 88.69 995 LEU A N 1
ATOM 8094 C CA . LEU A 1 995 ? -28.946 52.200 40.662 1.00 88.69 995 LEU A CA 1
ATOM 8095 C C . LEU A 1 995 ? -27.489 52.367 40.202 1.00 88.69 995 LEU A C 1
ATOM 8097 O O . LEU A 1 995 ? -26.868 53.401 40.449 1.00 88.69 995 LEU A O 1
ATOM 8101 N N . TYR A 1 996 ? -26.934 51.352 39.534 1.00 90.44 996 TYR A N 1
ATOM 8102 C CA . TYR A 1 996 ? -25.545 51.377 39.073 1.00 90.44 996 TYR A CA 1
ATOM 8103 C C . TYR A 1 996 ? -25.321 52.408 37.962 1.00 90.44 996 TYR A C 1
ATOM 8105 O O . TYR A 1 996 ? -24.305 53.10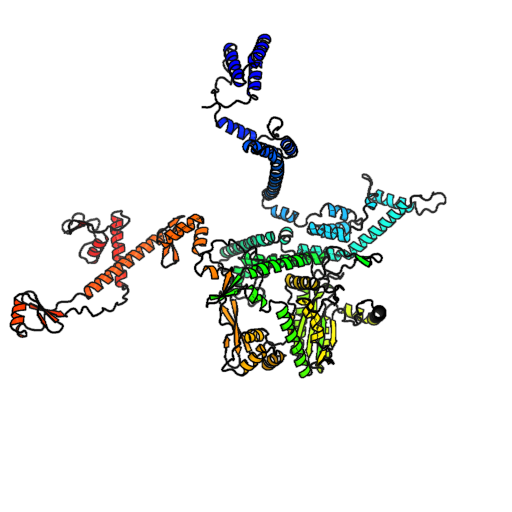7 37.957 1.00 90.44 996 TYR A O 1
ATOM 8113 N N . ASP A 1 997 ? -26.252 52.511 37.014 1.00 87.38 997 ASP A N 1
ATOM 8114 C CA . ASP A 1 997 ? -26.145 53.461 35.911 1.00 87.38 997 ASP A CA 1
ATOM 8115 C C . ASP A 1 997 ? -26.310 54.909 36.419 1.00 87.38 997 ASP A C 1
ATOM 8117 O O . ASP A 1 997 ? -25.547 55.784 36.000 1.00 87.38 997 ASP A O 1
ATOM 8121 N N . LEU A 1 998 ? -27.209 55.151 37.386 1.00 86.12 998 LEU A N 1
ATOM 8122 C CA . LEU A 1 998 ? -27.398 56.461 38.020 1.00 86.12 998 LEU A CA 1
ATOM 8123 C C . LEU A 1 998 ? -26.159 56.891 38.823 1.00 86.12 998 LEU A C 1
ATOM 8125 O O . LEU A 1 998 ? -25.647 57.989 38.611 1.00 86.12 998 LEU A O 1
ATOM 8129 N N . ALA A 1 999 ? -25.591 56.007 39.649 1.00 85.88 999 ALA A N 1
ATOM 8130 C CA . ALA A 1 999 ? -24.364 56.296 40.399 1.00 85.88 999 ALA A CA 1
ATOM 8131 C C . ALA A 1 999 ? -23.166 56.601 39.477 1.00 85.88 999 ALA A C 1
ATOM 8133 O O . ALA A 1 999 ? -22.374 57.506 39.742 1.00 85.88 999 ALA A O 1
ATOM 8134 N N . ASN A 1 1000 ? -23.042 55.890 38.349 1.00 84.88 1000 ASN A N 1
ATOM 8135 C CA . ASN A 1 1000 ? -22.014 56.198 37.349 1.00 84.88 1000 ASN A CA 1
ATOM 8136 C C . ASN A 1 1000 ? -22.268 57.519 36.616 1.00 84.88 1000 ASN A C 1
ATOM 8138 O O . ASN A 1 1000 ? -21.313 58.155 36.172 1.00 84.88 1000 ASN A O 1
ATOM 8142 N N . SER A 1 1001 ? -23.529 57.925 36.453 1.00 82.81 1001 SER A N 1
ATOM 8143 C CA . SER A 1 1001 ? -23.857 59.229 35.877 1.00 82.81 1001 SER A CA 1
ATOM 8144 C C . SER A 1 1001 ? -23.399 60.369 36.793 1.00 82.81 1001 SER A C 1
ATOM 8146 O O . SER A 1 1001 ? -22.762 61.297 36.300 1.00 82.81 1001 SER A O 1
ATOM 8148 N N . TYR A 1 1002 ? -23.581 60.238 38.114 1.00 82.62 1002 TYR A N 1
ATOM 8149 C CA . TYR A 1 1002 ? -23.079 61.202 39.101 1.00 82.62 1002 TYR A CA 1
ATOM 8150 C C . TYR A 1 1002 ? -21.555 61.279 39.102 1.00 82.62 1002 TYR A C 1
ATOM 8152 O O . TYR A 1 1002 ? -20.991 62.363 38.983 1.00 82.62 1002 TYR A O 1
ATOM 8160 N N . ALA A 1 1003 ? -20.879 60.127 39.093 1.00 80.88 1003 ALA A N 1
ATOM 8161 C CA . ALA A 1 1003 ? -19.426 60.095 38.976 1.00 80.88 1003 ALA A CA 1
ATOM 8162 C C . ALA A 1 1003 ? -18.931 60.816 37.709 1.00 80.88 1003 ALA A C 1
ATOM 8164 O O . ALA A 1 1003 ? -17.986 61.597 37.779 1.00 80.88 1003 ALA A O 1
ATOM 8165 N N . LYS A 1 1004 ? -19.587 60.603 36.559 1.00 79.69 1004 LYS A N 1
ATOM 8166 C CA . LYS A 1 1004 ? -19.222 61.265 35.296 1.00 79.69 1004 LYS A CA 1
ATOM 8167 C C . LYS A 1 1004 ? -19.453 62.773 35.315 1.00 79.69 1004 LYS A C 1
ATOM 8169 O O . LYS A 1 1004 ? -18.629 63.485 34.746 1.00 79.69 1004 LYS A O 1
ATOM 8174 N N . LEU A 1 1005 ? -20.540 63.244 35.930 1.00 76.38 1005 LEU A N 1
ATOM 8175 C CA . LEU A 1 1005 ? -20.811 64.678 36.090 1.00 76.38 1005 LEU A CA 1
ATOM 8176 C C . LEU A 1 1005 ? -19.703 65.360 36.907 1.00 76.38 1005 LEU A C 1
ATOM 8178 O O . LEU A 1 1005 ? -19.228 66.422 36.519 1.00 76.38 1005 LEU A O 1
ATOM 8182 N N . ASP A 1 1006 ? -19.184 64.677 37.928 1.00 72.38 1006 ASP A N 1
ATOM 8183 C CA . ASP A 1 1006 ? -18.029 65.121 38.720 1.00 72.38 1006 ASP A CA 1
ATOM 8184 C C . ASP A 1 1006 ? -16.664 64.904 38.028 1.00 72.38 1006 ASP A C 1
ATOM 8186 O O . ASP A 1 1006 ? -15.606 65.078 38.640 1.00 72.38 1006 ASP A O 1
ATOM 8190 N N . GLY A 1 1007 ? -16.641 64.466 36.764 1.00 72.31 1007 GLY A N 1
ATOM 8191 C CA . GLY A 1 1007 ? -15.408 64.159 36.031 1.00 72.31 1007 GLY A CA 1
ATOM 8192 C C . GLY A 1 1007 ? -14.651 62.928 36.552 1.00 72.31 1007 GLY A C 1
ATOM 8193 O O . GLY A 1 1007 ? -13.482 62.724 36.213 1.00 72.31 1007 GLY A O 1
ATOM 8194 N N . ARG A 1 1008 ? -15.294 62.089 37.370 1.00 78.94 1008 ARG A N 1
ATOM 8195 C CA . ARG A 1 1008 ? -14.739 60.855 37.940 1.00 78.94 1008 ARG A CA 1
ATOM 8196 C C . ARG A 1 1008 ? -15.084 59.647 37.067 1.00 78.94 1008 ARG A C 1
ATOM 8198 O O . ARG A 1 1008 ? -16.168 59.521 36.507 1.00 78.94 1008 ARG A O 1
ATOM 8205 N N . ALA A 1 1009 ? -14.139 58.712 36.968 1.00 71.19 1009 ALA A N 1
ATOM 8206 C CA . ALA A 1 1009 ? -14.309 57.494 36.172 1.00 71.19 1009 ALA A CA 1
ATOM 8207 C C . ALA A 1 1009 ? -15.100 56.385 36.895 1.00 71.19 1009 ALA A C 1
ATOM 8209 O O . ALA A 1 1009 ? -15.543 55.441 36.243 1.00 71.19 1009 ALA A O 1
ATOM 8210 N N . MET A 1 1010 ? -15.240 56.469 38.224 1.00 74.00 1010 MET A N 1
ATOM 8211 C CA . MET A 1 1010 ? -15.933 55.480 39.057 1.00 74.00 1010 MET A CA 1
ATOM 8212 C C . MET A 1 1010 ? -16.710 56.148 40.209 1.00 74.00 1010 MET A C 1
ATOM 8214 O O . MET A 1 1010 ? -16.280 57.212 40.673 1.00 74.00 1010 MET A O 1
ATOM 8218 N N . PRO A 1 1011 ? -17.805 55.519 40.685 1.00 82.38 1011 PRO A N 1
ATOM 8219 C CA . PRO A 1 1011 ? -18.561 55.959 41.857 1.00 82.38 1011 PRO A CA 1
ATOM 8220 C C . PRO A 1 1011 ? -17.707 56.011 43.131 1.00 82.38 1011 PRO A C 1
ATOM 8222 O O . PRO A 1 1011 ? -16.812 55.185 43.310 1.00 82.38 1011 PRO A O 1
ATOM 8225 N N . SER A 1 1012 ? -17.984 56.975 44.007 1.00 81.62 1012 SER A N 1
ATOM 8226 C CA . SER A 1 1012 ? -17.368 57.125 45.328 1.00 81.62 1012 SER A CA 1
ATOM 8227 C C . SER A 1 1012 ? -18.114 56.323 46.398 1.00 81.62 1012 SER A C 1
ATOM 8229 O O . SER A 1 1012 ? -19.328 56.122 46.319 1.00 81.62 1012 SER A O 1
ATOM 8231 N N . ASP A 1 1013 ? -17.376 55.900 47.424 1.00 78.19 1013 ASP A N 1
ATOM 8232 C CA . ASP A 1 1013 ? -17.934 55.269 48.621 1.00 78.19 1013 ASP A CA 1
ATOM 8233 C C . ASP A 1 1013 ? -18.308 56.317 49.682 1.00 78.19 1013 ASP A C 1
ATOM 8235 O O . ASP A 1 1013 ? -17.653 57.357 49.808 1.00 78.19 1013 ASP A O 1
ATOM 8239 N N . THR A 1 1014 ? -19.323 56.007 50.493 1.00 79.25 1014 THR A N 1
ATOM 8240 C CA . THR A 1 1014 ? -19.735 56.820 51.647 1.00 79.25 1014 THR A CA 1
ATOM 8241 C C . THR A 1 1014 ? -18.645 56.830 52.719 1.00 79.25 1014 THR A C 1
ATOM 8243 O O . THR A 1 1014 ? -18.200 55.777 53.184 1.00 79.25 1014 THR A O 1
ATOM 8246 N N . GLN A 1 1015 ? -18.214 58.022 53.140 1.00 73.19 1015 GLN A N 1
ATOM 8247 C CA . GLN A 1 1015 ? -17.177 58.191 54.157 1.00 73.19 1015 GLN A CA 1
ATOM 8248 C C . GLN A 1 1015 ? -17.796 58.463 55.525 1.00 73.19 1015 GLN A C 1
ATOM 8250 O O . GLN A 1 1015 ? -18.463 59.475 55.739 1.00 73.19 1015 GLN A O 1
ATOM 8255 N N . PHE A 1 1016 ? -17.511 57.574 56.476 1.00 69.50 1016 PHE A N 1
ATOM 8256 C CA . PHE A 1 1016 ? -17.946 57.714 57.862 1.00 69.50 1016 PHE A CA 1
ATOM 8257 C C . PHE A 1 1016 ? -16.812 58.238 58.740 1.00 69.50 1016 PHE A C 1
ATOM 8259 O O . PHE A 1 1016 ? -15.709 57.685 58.757 1.00 69.50 1016 PHE A O 1
ATOM 8266 N N . LYS A 1 1017 ? -17.098 59.260 59.543 1.00 64.56 1017 LYS A N 1
ATOM 8267 C CA . LYS A 1 1017 ? -16.185 59.796 60.554 1.00 64.56 1017 LYS A CA 1
ATOM 8268 C C . LYS A 1 1017 ? -16.920 59.863 61.885 1.00 64.56 1017 LYS A C 1
ATOM 8270 O O . LYS A 1 1017 ? -18.009 60.407 61.994 1.00 64.56 1017 LYS A O 1
ATOM 8275 N N . LYS A 1 1018 ? -16.330 59.250 62.917 1.00 61.78 1018 LYS A N 1
ATOM 8276 C CA . LYS A 1 1018 ? -16.894 59.186 64.283 1.00 61.78 1018 LYS A CA 1
ATOM 8277 C C . LYS A 1 1018 ? -18.359 58.704 64.354 1.00 61.78 1018 LYS A C 1
ATOM 8279 O O . LYS A 1 1018 ? -19.086 59.103 65.253 1.00 61.78 1018 LYS A O 1
ATOM 8284 N N . GLY A 1 1019 ? -18.774 57.824 63.442 1.00 59.91 1019 GLY A N 1
ATOM 8285 C CA . GLY A 1 1019 ? -20.122 57.244 63.443 1.00 59.91 1019 GLY A CA 1
ATOM 8286 C C . GLY A 1 1019 ? -21.187 58.042 62.683 1.00 59.91 1019 GLY A C 1
ATOM 8287 O O . GLY A 1 1019 ? -22.318 57.576 62.623 1.00 59.91 1019 GLY A O 1
ATOM 8288 N N . HIS A 1 1020 ? -20.832 59.169 62.056 1.00 61.47 1020 HIS A N 1
ATOM 8289 C CA . HIS A 1 1020 ? -21.704 59.920 61.146 1.00 61.47 1020 HIS A CA 1
ATOM 8290 C C . HIS A 1 1020 ? -21.142 59.887 59.716 1.00 61.47 1020 HIS A C 1
ATOM 8292 O O . HIS A 1 1020 ? -19.927 59.769 59.528 1.00 61.47 1020 HIS A O 1
ATOM 8298 N N . ALA A 1 1021 ? -22.023 59.906 58.712 1.00 62.12 1021 ALA A N 1
ATOM 8299 C CA . ALA A 1 1021 ? -21.623 59.986 57.309 1.00 62.12 1021 ALA A CA 1
ATOM 8300 C C . ALA A 1 1021 ? -21.288 61.446 56.980 1.00 62.12 1021 ALA A C 1
ATOM 8302 O O . ALA A 1 1021 ? -22.189 62.265 56.852 1.00 62.12 1021 ALA A O 1
ATOM 8303 N N . ASP A 1 1022 ? -20.000 61.770 56.869 1.00 63.03 1022 ASP A N 1
ATOM 8304 C CA . ASP A 1 1022 ? -19.552 63.134 56.545 1.00 63.03 1022 ASP A CA 1
ATOM 8305 C C . ASP A 1 1022 ? -19.697 63.423 55.038 1.00 63.03 1022 ASP A C 1
ATOM 8307 O O . ASP A 1 1022 ? -19.851 64.572 54.637 1.00 63.03 1022 ASP A O 1
ATOM 8311 N N . ILE A 1 1023 ? -19.615 62.386 54.191 1.00 72.06 1023 ILE A N 1
ATOM 8312 C CA . ILE A 1 1023 ? -19.779 62.476 52.732 1.00 72.06 1023 ILE A CA 1
ATOM 8313 C C . ILE A 1 1023 ? -20.540 61.236 52.258 1.00 72.06 1023 ILE A C 1
ATOM 8315 O O . ILE A 1 1023 ? -20.059 60.114 52.441 1.00 72.06 1023 ILE A O 1
ATOM 8319 N N . ILE A 1 1024 ? -21.703 61.434 51.635 1.00 76.81 1024 ILE A N 1
ATOM 8320 C CA . ILE A 1 1024 ? -22.497 60.359 51.025 1.00 76.81 1024 ILE A CA 1
ATOM 8321 C C . ILE A 1 1024 ? -21.861 59.969 49.685 1.00 76.81 1024 ILE A C 1
ATOM 8323 O O . ILE A 1 1024 ? -21.583 60.825 48.849 1.00 76.81 1024 ILE A O 1
ATOM 8327 N N . GLY A 1 1025 ? -21.612 58.675 49.490 1.00 80.44 1025 GLY A N 1
ATOM 8328 C CA . GLY A 1 1025 ? -21.086 58.131 48.241 1.00 80.44 1025 GLY A CA 1
ATOM 8329 C C . GLY A 1 1025 ? -22.157 58.052 47.156 1.00 80.44 1025 GLY A C 1
ATOM 8330 O O . GLY A 1 1025 ? -23.346 57.920 47.450 1.00 80.44 1025 GLY A O 1
ATOM 8331 N N . ASP A 1 1026 ? -21.747 58.074 45.888 1.00 83.56 1026 ASP A N 1
ATOM 8332 C CA . ASP A 1 1026 ? -22.675 58.172 44.748 1.00 83.56 1026 ASP A CA 1
ATOM 8333 C C . ASP A 1 1026 ? -23.694 57.023 44.690 1.00 83.56 1026 ASP A C 1
ATOM 8335 O O . ASP A 1 1026 ? -24.817 57.205 44.221 1.00 83.56 1026 ASP A O 1
ATOM 8339 N N . LEU A 1 1027 ? -23.312 55.826 45.156 1.00 85.06 1027 LEU A N 1
ATOM 8340 C CA . LEU A 1 1027 ? -24.206 54.667 45.186 1.00 85.06 1027 LEU A CA 1
ATOM 8341 C C . LEU A 1 1027 ? -25.317 54.829 46.233 1.00 85.06 1027 LEU A C 1
ATOM 8343 O O . LEU A 1 1027 ? -26.452 54.431 45.986 1.00 85.06 1027 LEU A O 1
ATOM 8347 N N . ASP A 1 1028 ? -25.003 55.405 47.394 1.00 82.19 1028 ASP A N 1
ATOM 8348 C CA . ASP A 1 1028 ? -25.987 55.644 48.452 1.00 82.19 1028 ASP A CA 1
ATOM 8349 C C . ASP A 1 1028 ? -26.847 56.872 48.135 1.00 82.19 1028 ASP A C 1
ATOM 8351 O O . ASP A 1 1028 ? -28.056 56.837 48.349 1.00 82.19 1028 ASP A O 1
ATOM 8355 N N . LEU A 1 1029 ? -26.275 57.896 47.493 1.00 82.19 1029 LEU A N 1
ATOM 8356 C CA . LEU A 1 1029 ? -27.041 59.013 46.942 1.00 82.19 1029 LEU A CA 1
ATOM 8357 C C . LEU A 1 1029 ? -28.049 58.534 45.885 1.00 82.19 1029 LEU A C 1
ATOM 8359 O O . LEU A 1 1029 ? -29.225 58.885 45.944 1.00 82.19 1029 LEU A O 1
ATOM 8363 N N . ALA A 1 1030 ? -27.625 57.670 44.958 1.00 84.81 1030 ALA A N 1
ATOM 8364 C CA . ALA A 1 1030 ? -28.515 57.082 43.958 1.00 84.81 1030 ALA A CA 1
ATOM 8365 C C . ALA A 1 1030 ? -29.644 56.246 44.591 1.00 84.81 1030 ALA A C 1
ATOM 8367 O O . ALA A 1 1030 ? -30.758 56.240 44.068 1.00 84.81 1030 ALA A O 1
ATOM 8368 N N . ARG A 1 1031 ? -29.399 55.583 45.734 1.00 85.62 1031 ARG A N 1
ATOM 8369 C CA . ARG A 1 1031 ? -30.454 54.885 46.492 1.00 85.62 1031 ARG A CA 1
ATOM 8370 C C . ARG A 1 1031 ? -31.482 55.862 47.053 1.00 85.62 1031 ARG A C 1
ATOM 8372 O O . ARG A 1 1031 ? -32.672 55.612 46.896 1.00 85.62 1031 ARG A O 1
ATOM 8379 N N . LEU A 1 1032 ? -31.033 56.956 47.670 1.00 81.31 1032 LEU A N 1
ATOM 8380 C CA . LEU A 1 1032 ? -31.915 57.983 48.240 1.00 81.31 1032 LEU A CA 1
ATOM 8381 C C . LEU A 1 1032 ? -32.780 58.642 47.157 1.00 81.31 1032 LEU A C 1
ATOM 8383 O O . LEU A 1 1032 ? -33.975 58.855 47.354 1.00 81.31 1032 LEU A O 1
ATOM 8387 N N . VAL A 1 1033 ? -32.201 58.888 45.978 1.00 81.06 1033 VAL A N 1
ATOM 8388 C CA . VAL A 1 1033 ? -32.927 59.445 44.828 1.00 81.06 1033 VAL A CA 1
ATOM 8389 C C . VAL A 1 1033 ? -33.969 58.466 44.286 1.00 81.06 1033 VAL A C 1
ATOM 8391 O O . VAL A 1 1033 ? -35.112 58.855 44.055 1.00 81.06 1033 VAL A O 1
ATOM 8394 N N . LEU A 1 1034 ? -33.623 57.184 44.124 1.00 83.06 1034 LEU A N 1
ATOM 8395 C CA . LEU A 1 1034 ? -34.581 56.165 43.672 1.00 83.06 1034 LEU A CA 1
ATOM 8396 C C . LEU A 1 1034 ? -35.688 55.883 44.702 1.00 83.06 1034 LEU A C 1
ATOM 8398 O O . LEU A 1 1034 ? -36.786 55.487 44.313 1.00 83.06 1034 LEU A O 1
ATOM 8402 N N . ALA A 1 1035 ? -35.426 56.103 45.992 1.00 77.88 1035 ALA A N 1
ATOM 8403 C CA . ALA A 1 1035 ? -36.425 56.020 47.058 1.00 77.88 1035 ALA A CA 1
ATOM 8404 C C . ALA A 1 1035 ? -37.355 57.249 47.123 1.00 77.88 1035 ALA A C 1
ATOM 8406 O O . ALA A 1 1035 ? -38.365 57.212 47.823 1.00 77.88 1035 ALA A O 1
ATOM 8407 N N . GLY A 1 1036 ? -37.043 58.327 46.390 1.00 74.50 1036 GLY A N 1
ATOM 8408 C CA . GLY A 1 1036 ? -37.764 59.601 46.458 1.00 74.50 1036 GLY A CA 1
ATOM 8409 C C . GLY A 1 1036 ? -37.469 60.413 47.725 1.00 74.50 1036 GLY A C 1
ATOM 8410 O O . GLY A 1 1036 ? -38.163 61.388 47.998 1.00 74.50 1036 GLY A O 1
ATOM 8411 N N . GLU A 1 1037 ? -36.451 60.016 48.492 1.00 73.94 1037 GLU A N 1
ATOM 8412 C CA . GLU A 1 1037 ? -36.004 60.677 49.726 1.00 73.94 1037 GLU A CA 1
ATOM 8413 C C . GLU A 1 1037 ? -35.020 61.825 49.436 1.00 73.94 1037 GLU A C 1
ATOM 8415 O O . GLU A 1 1037 ? -34.796 62.682 50.285 1.00 73.94 1037 GLU A O 1
ATOM 8420 N N . ALA A 1 1038 ? -34.474 61.874 48.215 1.00 66.25 1038 ALA A N 1
ATOM 8421 C CA . ALA A 1 1038 ? -33.661 62.969 47.693 1.00 66.25 1038 ALA A CA 1
ATOM 8422 C C . ALA A 1 1038 ? -34.066 63.308 46.245 1.00 66.25 1038 ALA A C 1
ATOM 8424 O O . ALA A 1 1038 ? -34.465 62.435 45.475 1.00 66.25 1038 ALA A O 1
ATOM 8425 N N . THR A 1 1039 ? -33.945 64.572 45.837 1.00 62.84 1039 THR A N 1
ATOM 8426 C CA . THR A 1 1039 ? -34.202 65.005 44.452 1.00 62.84 1039 THR A CA 1
ATOM 8427 C C . THR A 1 1039 ? -32.908 65.052 43.645 1.00 62.84 1039 THR A C 1
ATOM 8429 O O . THR A 1 1039 ? -31.915 65.619 44.096 1.00 62.84 1039 THR A O 1
ATOM 8432 N N . ALA A 1 1040 ? -32.917 64.474 42.438 1.00 57.25 1040 ALA A N 1
ATOM 8433 C CA . ALA A 1 1040 ? -31.783 64.544 41.519 1.00 57.25 1040 ALA A CA 1
ATOM 8434 C C . ALA A 1 1040 ? -31.494 66.009 41.152 1.00 57.25 1040 ALA A C 1
ATOM 8436 O O . ALA A 1 1040 ? -32.365 66.705 40.631 1.00 57.25 1040 ALA A O 1
ATOM 8437 N N . VAL A 1 1041 ? -30.279 66.470 41.442 1.00 55.19 1041 VAL A N 1
ATOM 8438 C CA . VAL A 1 1041 ? -29.840 67.846 41.190 1.00 55.19 1041 VAL A CA 1
ATOM 8439 C C . VAL A 1 1041 ? -29.896 68.139 39.686 1.00 55.19 1041 VAL A C 1
ATOM 8441 O O . VAL A 1 1041 ? -29.289 67.421 38.891 1.00 55.19 1041 VAL A O 1
ATOM 8444 N N . SER A 1 1042 ? -30.636 69.184 39.300 1.00 49.94 1042 SER A N 1
ATOM 8445 C CA . SER A 1 1042 ? -30.524 69.818 37.980 1.00 49.94 1042 SER A CA 1
ATOM 8446 C C . SER A 1 1042 ? -29.527 70.975 38.065 1.00 49.94 1042 SER A C 1
ATOM 8448 O O . SER A 1 1042 ? -29.390 71.582 39.128 1.00 49.94 1042 SER A O 1
ATOM 8450 N N . ASP A 1 1043 ? -28.875 71.323 36.954 1.00 47.28 1043 ASP A N 1
ATOM 8451 C CA . ASP A 1 1043 ? -27.839 72.371 36.873 1.00 47.28 1043 ASP A CA 1
ATOM 8452 C C . ASP A 1 1043 ? -28.276 73.777 37.363 1.00 47.28 1043 ASP A C 1
ATOM 8454 O O . ASP A 1 1043 ? -27.455 74.690 37.428 1.00 47.28 1043 ASP A O 1
ATOM 8458 N N . ASN A 1 1044 ? -29.546 73.979 37.740 1.00 44.78 1044 ASN A N 1
ATOM 8459 C CA . ASN A 1 1044 ? -30.085 75.265 38.189 1.00 44.78 1044 ASN A CA 1
ATOM 8460 C C . ASN A 1 1044 ? -30.299 75.431 39.707 1.00 44.78 1044 ASN A C 1
ATOM 8462 O O . ASN A 1 1044 ? -30.628 76.543 40.119 1.00 44.78 1044 ASN A O 1
ATOM 8466 N N . ASP A 1 1045 ? -30.057 74.421 40.550 1.00 50.41 1045 ASP A N 1
ATOM 8467 C CA . ASP A 1 1045 ? -30.386 74.496 41.990 1.00 50.41 1045 ASP A CA 1
ATOM 8468 C C . ASP A 1 1045 ? -29.153 74.437 42.908 1.00 50.41 1045 ASP A C 1
ATOM 8470 O O . ASP A 1 1045 ? -28.945 73.511 43.686 1.00 50.41 1045 ASP A O 1
ATOM 8474 N N . TRP A 1 1046 ? -28.319 75.473 42.848 1.00 43.00 1046 TRP A N 1
ATOM 8475 C CA . TRP A 1 1046 ? -27.091 75.631 43.645 1.00 43.00 1046 TRP A CA 1
ATOM 8476 C C . TRP A 1 1046 ? -27.329 76.276 45.030 1.00 43.00 1046 TRP A C 1
ATOM 8478 O O . TRP A 1 1046 ? -26.383 76.729 45.673 1.00 43.00 1046 TRP A O 1
ATOM 8488 N N . TRP A 1 1047 ? -28.579 76.327 45.512 1.00 42.81 1047 TRP A N 1
ATOM 8489 C CA . TRP A 1 1047 ? -28.949 77.024 46.758 1.00 42.81 1047 TRP A CA 1
ATOM 8490 C C . TRP A 1 1047 ? -29.904 76.267 47.705 1.00 42.81 1047 TRP A C 1
ATOM 8492 O O . TRP A 1 1047 ? -30.354 76.848 48.690 1.00 42.81 1047 TRP A O 1
ATOM 8502 N N . ALA A 1 1048 ? -30.157 74.969 47.515 1.00 41.41 1048 ALA A N 1
ATOM 8503 C CA . ALA A 1 1048 ? -30.907 74.158 48.486 1.00 41.41 1048 ALA A CA 1
ATOM 8504 C C . ALA A 1 1048 ? -29.962 73.398 49.444 1.00 41.41 1048 ALA A C 1
ATOM 8506 O O . ALA A 1 1048 ? -29.830 72.179 49.383 1.00 41.41 1048 ALA A O 1
ATOM 8507 N N . LEU A 1 1049 ? -29.265 74.138 50.312 1.00 37.00 1049 LEU A N 1
ATOM 8508 C CA . LEU A 1 1049 ? -28.246 73.634 51.252 1.00 37.00 1049 LEU A CA 1
ATOM 8509 C C . LEU A 1 1049 ? -28.801 73.097 52.593 1.00 37.00 1049 LEU A C 1
ATOM 8511 O O . LEU A 1 1049 ? -28.016 72.662 53.428 1.00 37.00 1049 LEU A O 1
ATOM 8515 N N . ASP A 1 1050 ? -30.125 73.064 52.790 1.00 36.53 1050 ASP A N 1
ATOM 8516 C CA . ASP A 1 1050 ? -30.752 72.710 54.083 1.00 36.53 1050 ASP A CA 1
ATOM 8517 C C . ASP A 1 1050 ? -31.277 71.258 54.187 1.00 36.53 1050 ASP A C 1
ATOM 8519 O O . ASP A 1 1050 ? -31.950 70.913 55.156 1.00 36.53 1050 ASP A O 1
ATOM 8523 N N . LEU A 1 1051 ? -30.965 70.377 53.227 1.00 38.38 1051 LEU A N 1
ATOM 8524 C CA . LEU A 1 1051 ? -31.402 68.963 53.230 1.00 38.38 1051 LEU A CA 1
ATOM 8525 C C . LEU A 1 1051 ? -30.255 67.933 53.292 1.00 38.38 1051 LEU A C 1
ATOM 8527 O O . LEU A 1 1051 ? -30.464 66.759 53.002 1.00 38.38 1051 LEU A O 1
ATOM 8531 N N . MET A 1 1052 ? -29.052 68.343 53.711 1.00 32.75 1052 MET A N 1
ATOM 8532 C CA . MET A 1 1052 ? -27.967 67.417 54.078 1.00 32.75 1052 MET A CA 1
ATOM 8533 C C . MET A 1 1052 ? -27.730 67.407 55.595 1.00 32.75 1052 MET A C 1
ATOM 8535 O O . MET A 1 1052 ? -26.749 67.974 56.078 1.00 32.75 1052 MET A O 1
ATOM 8539 N N . ALA A 1 1053 ? -28.629 66.755 56.335 1.00 29.83 1053 ALA A N 1
ATOM 8540 C CA . ALA A 1 1053 ? -28.409 66.327 57.718 1.00 29.83 1053 ALA A CA 1
ATOM 8541 C C . ALA A 1 1053 ? -28.951 64.911 57.931 1.00 29.83 1053 ALA A C 1
ATOM 8543 O O . ALA A 1 1053 ? -30.137 64.689 57.593 1.00 29.83 1053 ALA A O 1
#